Protein 5ZI1 (pdb70)

Sequence (1180 aa):
SMIFSSISIIRTFMGFAGHGTAGGIIGLFTEVLRLLWPNKQNNDLWESFMNEVEALINQEITEAVVSKALSELEGLRNALEGYTSALEAWQNNRSDKLKQLLVYEERFVSTENLFKFAMPSFRSVGFEGPLLTVYAQAANLHLFLLKNAELFGAEWGMQQYEIDLFYNEQKGYVEEYTDHCVKWYKEGLNKLKNASGVKGKVWENYNRFRREMTIMVLDLLPLFPIYDARTYPMETVTELTRQIFTDPIGLTGINETKYPDWYGAASSEFVLIENRAIPKPGLFQWLTKINVRARVVEPNDRFAIWTGHSVVTQYTKSTTENTFNYGTSSGSTLSHTFDLLSKDIYQTYSIAAANKSATWYQAVPLLRLYGINSSNVLSEDAFSFSNNIPSSKCKSTYSSDQLPIELLDEPIYGDLEEYGHRLSYVSEIFKETGSGTIPVLGWTHVSVRPDDNKLYPDKITQIPAVKAFETNTAGVEIIDSASTGGPILKIVNNNLPSNQVFRMRLSFSEPQKIKVRVRYAATGDGVMSFSGIAHDEYFTATMKEGEALKYSYLTMGNDYAGTAAELSMLYIIKANTSNCTIYIDKIEFIPVVSMIFSSISIIRTFMGFAGHGTAGGIIGLFTEVLRLLWPNKQNDLWESFMNEVEALINQEITEAVVSKALSELEGLRNALEGYTSALEAWQNNRSDKLKQLLVYEERFVSTENLFKFAMPSFRSVGFEGPLLTVYAQAANLHLFLLKNAELFGAEWGMQQYEIDLFYNEQKGYVEEYTDHCVKWYKEGLNKLKNASGVKGKVWENYNRFRREMTIMVLDLLPLFPIYDARTYPMETVTELTRQIFTDPIGLTGINETKYPDWYGAASSEFVLIENRAIPKPGLFQWLTKINVRARVVEPNDRFAIWTGHSVVTQYTKSTTENTFNYGTSSGSTLSHTFDLLSKDIYQTYSIAAANKSATWYQAVPLLRLYGINSSNVLSEDAFSFSNNIPSSKCKSTYSSDQLPIELLDEPIYGDLEEYGHRLSYVSEIFKETGSGTIPVLGWTHVSVRPDNKLYPDKITQIPAVKAFETNTAGVEIIDSASTGGPILKIVNNNLPSNQVFRMRLSFSEPQKIKVRVRYAATGDGVMSFSGIAHDEYFTATMKEGEALKYSYLTMGNDYAGTAAELSMLYIIKANTSNCTIYIDKIEFIPVV

Nearest PDB structures (foldseek):
  5zi1-assembly1_A  TM=1.002E+00  e=0.000E+00  Bacillus thuringiensis
  3eb7-assembly1_A  TM=8.896E-01  e=5.620E-49  Bacillus thuringiensis
  1ji6-assembly1_A  TM=8.837E-01  e=1.020E-46  Bacillus thuringiensis
  9buv-assembly1_A  TM=8.581E-01  e=7.048E-40  Bacillus thuringiensis
  8w7n-assembly1_A  TM=8.894E-01  e=9.100E-38  Bacillus thuringiensis

Structure (mmCIF, N/CA/C/O backbone):
data_5ZI1
#
_entry.id   5ZI1
#
_cell.length_a   126.261
_cell.length_b   235.959
_cell.length_c   69.025
_cell.angle_alpha   90.000
_cell.angle_beta   116.530
_cell.angle_gamma   90.000
#
_symmetry.space_group_name_H-M   'C 1 2 1'
#
loop_
_entity.id
_entity.type
_entity.pdbx_description
1 polymer 'insecticidal crystal protein Cry7Cal'
2 non-polymer 'ACETATE ION'
3 water water
#
loop_
_atom_site.group_PDB
_atom_site.id
_atom_site.type_symbol
_atom_site.label_atom_id
_atom_site.label_alt_id
_atom_site.label_comp_id
_atom_site.label_asym_id
_atom_site.label_entity_id
_atom_site.label_seq_id
_atom_site.pdbx_PDB_ins_code
_atom_site.Cartn_x
_atom_site.Cartn_y
_atom_site.Cartn_z
_atom_site.occupancy
_atom_site.B_iso_or_equiv
_atom_site.auth_seq_id
_atom_site.auth_comp_id
_atom_site.auth_asym_id
_atom_site.auth_atom_id
_atom_site.pdbx_PDB_model_num
ATOM 1 N N . SER A 1 12 ? 22.835 -45.763 39.519 1.00 51.55 53 SER A N 1
ATOM 2 C CA . SER A 1 12 ? 21.553 -45.366 38.953 1.00 58.30 53 SER A CA 1
ATOM 3 C C . SER A 1 12 ? 21.394 -43.839 38.998 1.00 62.88 53 SER A C 1
ATOM 4 O O . SER A 1 12 ? 21.821 -43.171 39.956 1.00 59.64 53 SER A O 1
ATOM 7 N N . MET A 1 13 ? 20.774 -43.292 37.952 1.00 58.12 54 MET A N 1
ATOM 8 C CA . MET A 1 13 ? 20.575 -41.850 37.891 1.00 59.06 54 MET A CA 1
ATOM 9 C C . MET A 1 13 ? 19.395 -41.412 38.752 1.00 58.27 54 MET A C 1
ATOM 10 O O . MET A 1 13 ? 19.445 -40.354 39.392 1.00 51.52 54 MET A O 1
ATOM 15 N N . ILE A 1 14 ? 18.326 -42.212 38.781 1.00 56.70 55 ILE A N 1
ATOM 16 C CA . ILE A 1 14 ? 17.190 -41.897 39.642 1.00 54.51 55 ILE A CA 1
ATOM 17 C C . ILE A 1 14 ? 17.618 -41.885 41.104 1.00 53.93 55 ILE A C 1
ATOM 18 O O . ILE A 1 14 ? 17.155 -41.052 41.899 1.00 54.06 55 ILE A O 1
ATOM 23 N N . PHE A 1 15 ? 18.527 -42.784 41.479 1.00 52.95 56 PHE A N 1
ATOM 24 C CA . PHE A 1 15 ? 18.939 -42.850 42.874 1.00 55.22 56 PHE A CA 1
ATOM 25 C C . PHE A 1 15 ? 19.896 -41.730 43.217 1.00 53.38 56 PHE A C 1
ATOM 26 O O . PHE A 1 15 ? 19.906 -41.260 44.361 1.00 54.47 56 PHE A O 1
ATOM 34 N N . SER A 1 16 ? 20.726 -41.321 42.257 1.00 51.10 57 SER A N 1
ATOM 35 C CA . SER A 1 16 ? 21.509 -40.107 42.436 1.00 47.80 57 SER A CA 1
ATOM 36 C C . SER A 1 16 ? 20.603 -38.912 42.667 1.00 47.13 57 SER A C 1
ATOM 37 O O . SER A 1 16 ? 20.890 -38.056 43.511 1.00 47.57 57 SER A O 1
ATOM 40 N N . SER A 1 17 ? 19.497 -38.844 41.933 1.00 46.66 58 SER A N 1
ATOM 41 C CA . SER A 1 17 ? 18.594 -37.712 42.084 1.00 52.20 58 SER A CA 1
ATOM 42 C C . SER A 1 17 ? 17.920 -37.739 43.439 1.00 48.89 58 SER A C 1
ATOM 43 O O . SER A 1 17 ? 17.787 -36.697 44.098 1.00 40.97 58 SER A O 1
ATOM 46 N N . ILE A 1 18 ? 17.485 -38.924 43.874 1.00 50.01 59 ILE A N 1
ATOM 47 C CA . ILE A 1 18 ? 16.906 -39.040 45.208 1.00 49.37 59 ILE A CA 1
ATOM 48 C C . ILE A 1 18 ? 17.907 -38.563 46.253 1.00 50.02 59 ILE A C 1
ATOM 49 O O . ILE A 1 18 ? 17.569 -37.794 47.160 1.00 46.13 59 ILE A O 1
ATOM 54 N N . SER A 1 19 ? 19.167 -38.993 46.117 1.00 50.65 60 SER A N 1
ATOM 55 C CA . SER A 1 19 ? 20.190 -38.627 47.090 1.00 48.34 60 SER A CA 1
ATOM 56 C C . SER A 1 19 ? 20.422 -37.121 47.113 1.00 49.13 60 SER A C 1
ATOM 57 O O . SER A 1 19 ? 20.527 -36.527 48.191 1.00 52.02 60 SER A O 1
ATOM 60 N N . ILE A 1 20 ? 20.498 -36.483 45.934 1.00 49.78 61 ILE A N 1
ATOM 61 C CA . ILE A 1 20 ? 20.701 -35.035 45.878 1.00 44.63 61 ILE A CA 1
ATOM 62 C C . ILE A 1 20 ? 19.618 -34.324 46.664 1.00 47.07 61 ILE A C 1
ATOM 63 O O . ILE A 1 20 ? 19.906 -33.505 47.543 1.00 47.99 61 ILE A O 1
ATOM 68 N N . ILE A 1 21 ? 18.354 -34.631 46.354 1.00 44.09 62 ILE A N 1
ATOM 69 C CA . ILE A 1 21 ? 17.232 -34.012 47.054 1.00 46.76 62 ILE A CA 1
ATOM 70 C C . ILE A 1 21 ? 17.393 -34.191 48.550 1.00 53.69 62 ILE A C 1
ATOM 71 O O . ILE A 1 21 ? 17.344 -33.227 49.330 1.00 53.08 62 ILE A O 1
ATOM 76 N N . ARG A 1 22 ? 17.608 -35.439 48.963 1.00 50.97 63 ARG A N 1
ATOM 77 C CA . ARG A 1 22 ? 17.722 -35.766 50.377 1.00 52.66 63 ARG A CA 1
ATOM 78 C C . ARG A 1 22 ? 18.842 -34.969 51.027 1.00 49.36 63 ARG A C 1
ATOM 79 O O . ARG A 1 22 ? 18.682 -34.424 52.124 1.00 50.04 63 ARG A O 1
ATOM 87 N N . THR A 1 23 ? 19.993 -34.904 50.364 1.00 46.18 64 THR A N 1
ATOM 88 C CA . THR A 1 23 ? 21.103 -34.119 50.889 1.00 52.10 64 THR A CA 1
ATOM 89 C C . THR A 1 23 ? 20.707 -32.669 51.143 1.00 52.87 64 THR A C 1
ATOM 90 O O . THR A 1 23 ? 20.992 -32.122 52.211 1.00 55.37 64 THR A O 1
ATOM 94 N N . PHE A 1 24 ? 20.051 -32.028 50.178 1.00 49.16 65 PHE A N 1
ATOM 95 C CA . PHE A 1 24 ? 19.688 -30.630 50.374 1.00 52.14 65 PHE A CA 1
ATOM 96 C C . PHE A 1 24 ? 18.576 -30.477 51.399 1.00 50.97 65 PHE A C 1
ATOM 97 O O . PHE A 1 24 ? 18.565 -29.506 52.160 1.00 52.59 65 PHE A O 1
ATOM 105 N N . MET A 1 25 ? 17.632 -31.420 51.441 1.00 51.33 66 MET A N 1
ATOM 106 C CA . MET A 1 25 ? 16.617 -31.378 52.491 1.00 52.62 66 MET A CA 1
ATOM 107 C C . MET A 1 25 ? 17.245 -31.569 53.869 1.00 54.11 66 MET A C 1
ATOM 108 O O . MET A 1 25 ? 16.822 -30.939 54.849 1.00 55.58 66 MET A O 1
ATOM 113 N N . GLY A 1 26 ? 18.248 -32.445 53.968 1.00 53.12 67 GLY A N 1
ATOM 114 C CA . GLY A 1 26 ? 18.857 -32.695 55.257 1.00 55.34 67 GLY A CA 1
ATOM 115 C C . GLY A 1 26 ? 19.600 -31.489 55.782 1.00 55.76 67 GLY A C 1
ATOM 116 O O . GLY A 1 26 ? 19.675 -31.278 56.992 1.00 63.09 67 GLY A O 1
ATOM 117 N N . PHE A 1 27 ? 20.151 -30.681 54.887 1.00 54.68 68 PHE A N 1
ATOM 118 C CA . PHE A 1 27 ? 20.907 -29.497 55.257 1.00 62.35 68 PHE A CA 1
ATOM 119 C C . PHE A 1 27 ? 20.072 -28.217 55.132 1.00 60.50 68 PHE A C 1
ATOM 120 O O . PHE A 1 27 ? 20.627 -27.115 55.147 1.00 62.60 68 PHE A O 1
ATOM 128 N N . ALA A 1 28 ? 18.751 -28.330 55.019 1.00 57.01 69 ALA A N 1
ATOM 129 C CA . ALA A 1 28 ? 17.936 -27.150 54.771 1.00 57.05 69 ALA A CA 1
ATOM 130 C C . ALA A 1 28 ? 18.009 -26.219 55.973 1.00 63.21 69 ALA A C 1
ATOM 131 O O . ALA A 1 28 ? 17.740 -26.636 57.108 1.00 63.18 69 ALA A O 1
ATOM 133 N N . GLY A 1 29 ? 18.400 -24.962 55.724 1.00 60.12 70 GLY A N 1
ATOM 134 C CA . GLY A 1 29 ? 18.439 -23.938 56.740 1.00 57.08 70 GLY A CA 1
ATOM 135 C C . GLY A 1 29 ? 19.771 -23.787 57.453 1.00 64.19 70 GLY A C 1
ATOM 136 O O . GLY A 1 29 ? 20.018 -22.728 58.046 1.00 59.39 70 GLY A O 1
ATOM 137 N N . HIS A 1 30 ? 20.632 -24.813 57.417 1.00 61.48 71 HIS A N 1
ATOM 138 C CA . HIS A 1 30 ? 21.937 -24.730 58.065 1.00 64.68 71 HIS A CA 1
ATOM 139 C C . HIS A 1 30 ? 22.764 -23.582 57.485 1.00 65.35 71 HIS A C 1
ATOM 140 O O . HIS A 1 30 ? 22.605 -23.189 56.322 1.00 63.10 71 HIS A O 1
ATOM 147 N N . GLY A 1 31 ? 23.695 -23.077 58.296 1.00 68.56 72 GLY A N 1
ATOM 148 C CA . GLY A 1 31 ? 24.453 -21.891 57.932 1.00 65.48 72 GLY A CA 1
ATOM 149 C C . GLY A 1 31 ? 25.830 -21.765 58.559 1.00 66.43 72 GLY A C 1
ATOM 150 O O . GLY A 1 31 ? 26.362 -20.657 58.662 1.00 66.37 72 GLY A O 1
ATOM 151 N N . THR A 1 32 ? 26.419 -22.883 58.987 1.00 71.94 73 THR A N 1
ATOM 152 C CA . THR A 1 32 ? 27.793 -22.883 59.473 1.00 70.21 73 THR A CA 1
ATOM 153 C C . THR A 1 32 ? 28.751 -23.084 58.300 1.00 69.08 73 THR A C 1
ATOM 154 O O . THR A 1 32 ? 28.418 -23.731 57.304 1.00 67.51 73 THR A O 1
ATOM 158 N N . ALA A 1 33 ? 29.953 -22.520 58.420 1.00 63.71 74 ALA A N 1
ATOM 159 C CA . ALA A 1 33 ? 30.906 -22.659 57.326 1.00 65.96 74 ALA A CA 1
ATOM 160 C C . ALA A 1 33 ? 31.414 -24.090 57.226 1.00 67.90 74 ALA A C 1
ATOM 161 O O . ALA A 1 33 ? 31.592 -24.610 56.120 1.00 65.40 74 ALA A O 1
ATOM 163 N N . GLY A 1 34 ? 31.629 -24.747 58.370 1.00 71.22 75 GLY A N 1
ATOM 164 C CA . GLY A 1 34 ? 32.126 -26.115 58.349 1.00 65.28 75 GLY A CA 1
ATOM 165 C C . GLY A 1 34 ? 31.140 -27.081 57.721 1.00 69.78 75 GLY A C 1
ATOM 166 O O . GLY A 1 34 ? 31.504 -27.907 56.879 1.00 72.01 75 GLY A O 1
ATOM 167 N N . GLY A 1 35 ? 29.872 -26.989 58.120 1.00 72.43 76 GLY A N 1
ATOM 168 C CA . GLY A 1 35 ? 28.859 -27.816 57.489 1.00 63.74 76 GLY A CA 1
ATOM 169 C C . GLY A 1 35 ? 28.653 -27.466 56.028 1.00 63.47 76 GLY A C 1
ATOM 170 O O . GLY A 1 35 ? 28.495 -28.355 55.187 1.00 62.32 76 GLY A O 1
ATOM 171 N N . ILE A 1 36 ? 28.638 -26.165 55.706 1.00 65.00 77 ILE A N 1
ATOM 172 C CA . ILE A 1 36 ? 28.527 -25.736 54.310 1.00 62.41 77 ILE A CA 1
ATOM 173 C C . ILE A 1 36 ? 29.627 -26.375 53.470 1.00 61.10 77 ILE A C 1
ATOM 174 O O . ILE A 1 36 ? 29.392 -26.800 52.333 1.00 56.19 77 ILE A O 1
ATOM 179 N N . ILE A 1 37 ? 30.840 -26.468 54.025 1.00 61.29 78 ILE A N 1
ATOM 180 C CA . ILE A 1 37 ? 31.942 -27.091 53.301 1.00 63.59 78 ILE A CA 1
ATOM 181 C C . ILE A 1 37 ? 31.664 -28.570 53.079 1.00 61.44 78 ILE A C 1
ATOM 182 O O . ILE A 1 37 ? 31.913 -29.108 51.994 1.00 61.14 78 ILE A O 1
ATOM 187 N N . GLY A 1 38 ? 31.120 -29.245 54.090 1.00 62.34 79 GLY A N 1
ATOM 188 C CA . GLY A 1 38 ? 30.777 -30.646 53.930 1.00 57.96 79 GLY A CA 1
ATOM 189 C C . GLY A 1 38 ? 29.668 -30.862 52.922 1.00 62.30 79 GLY A C 1
ATOM 190 O O . GLY A 1 38 ? 29.692 -31.833 52.157 1.00 60.86 79 GLY A O 1
ATOM 191 N N . LEU A 1 39 ? 28.680 -29.963 52.903 1.00 62.88 80 LEU A N 1
ATOM 192 C CA . LEU A 1 39 ? 27.622 -30.062 51.903 1.00 60.09 80 LEU A CA 1
ATOM 193 C C . LEU A 1 39 ? 28.183 -29.896 50.493 1.00 60.89 80 LEU A C 1
ATOM 194 O O . LEU A 1 39 ? 27.847 -30.664 49.585 1.00 59.90 80 LEU A O 1
ATOM 199 N N . PHE A 1 40 ? 29.050 -28.903 50.293 1.00 58.23 81 PHE A N 1
ATOM 200 C CA . PHE A 1 40 ? 29.633 -28.690 48.974 1.00 56.14 81 PHE A CA 1
ATOM 201 C C . PHE A 1 40 ? 30.403 -29.924 48.509 1.00 60.13 81 PHE A C 1
ATOM 202 O O . PHE A 1 40 ? 30.147 -30.456 47.425 1.00 58.44 81 PHE A O 1
ATOM 210 N N . THR A 1 41 ? 31.354 -30.399 49.324 1.00 60.99 82 THR A N 1
ATOM 211 C CA . THR A 1 41 ? 32.140 -31.574 48.946 1.00 63.47 82 THR A CA 1
ATOM 212 C C . THR A 1 41 ? 31.250 -32.784 48.695 1.00 60.67 82 THR A C 1
ATOM 213 O O . THR A 1 41 ? 31.443 -33.516 47.719 1.00 62.63 82 THR A O 1
ATOM 217 N N . GLU A 1 42 ? 30.261 -32.998 49.562 1.00 60.65 83 GLU A N 1
ATOM 218 C CA . GLU A 1 42 ? 29.261 -34.038 49.332 1.00 62.91 83 GLU A CA 1
ATOM 219 C C . GLU A 1 42 ? 28.576 -33.854 47.982 1.00 60.69 83 GLU A C 1
ATOM 220 O O . GLU A 1 42 ? 28.443 -34.805 47.199 1.00 58.29 83 GLU A O 1
ATOM 226 N N . VAL A 1 43 ? 28.138 -32.622 47.696 1.00 56.54 84 VAL A N 1
ATOM 227 C CA . VAL A 1 43 ? 27.319 -32.345 46.521 1.00 53.50 84 VAL A CA 1
ATOM 228 C C . VAL A 1 43 ? 28.145 -32.451 45.248 1.00 52.87 84 VAL A C 1
ATOM 229 O O . VAL A 1 43 ? 27.653 -32.915 44.210 1.00 52.41 84 VAL A O 1
ATOM 233 N N . LEU A 1 44 ? 29.408 -32.040 45.292 1.00 48.76 85 LEU A N 1
ATOM 234 C CA . LEU A 1 44 ? 30.194 -32.187 44.082 1.00 52.01 85 LEU A CA 1
ATOM 235 C C . LEU A 1 44 ? 30.464 -33.649 43.767 1.00 53.98 85 LEU A C 1
ATOM 236 O O . LEU A 1 44 ? 30.473 -34.027 42.591 1.00 58.27 85 LEU A O 1
ATOM 241 N N . ARG A 1 45 ? 30.646 -34.497 44.781 1.00 56.54 86 ARG A N 1
ATOM 242 C CA . ARG A 1 45 ? 30.837 -35.915 44.489 1.00 56.49 86 ARG A CA 1
ATOM 243 C C . ARG A 1 45 ? 29.579 -36.526 43.895 1.00 54.25 86 ARG A C 1
ATOM 244 O O . ARG A 1 45 ? 29.660 -37.348 42.978 1.00 55.25 86 ARG A O 1
ATOM 252 N N . LEU A 1 46 ? 28.403 -36.111 44.372 1.00 55.35 87 LEU A N 1
ATOM 253 C CA . LEU A 1 46 ? 27.168 -36.654 43.815 1.00 49.20 87 LEU A CA 1
ATOM 254 C C . LEU A 1 46 ? 26.965 -36.206 42.382 1.00 55.10 87 LEU A C 1
ATOM 255 O O . LEU A 1 46 ? 26.679 -37.029 41.505 1.00 56.62 87 LEU A O 1
ATOM 260 N N . LEU A 1 47 ? 27.110 -34.898 42.125 1.00 53.94 88 LEU A N 1
ATOM 261 C CA . LEU A 1 47 ? 26.770 -34.341 40.821 1.00 55.07 88 LEU A CA 1
ATOM 262 C C . LEU A 1 47 ? 27.864 -34.582 39.788 1.00 50.85 88 LEU A C 1
ATOM 263 O O . LEU A 1 47 ? 27.572 -34.672 38.594 1.00 48.35 88 LEU A O 1
ATOM 268 N N . TRP A 1 48 ? 29.118 -34.648 40.213 1.00 49.88 89 TRP A N 1
ATOM 269 C CA . TRP A 1 48 ? 30.239 -34.928 39.323 1.00 52.97 89 TRP A CA 1
ATOM 270 C C . TRP A 1 48 ? 31.049 -36.083 39.893 1.00 56.70 89 TRP A C 1
ATOM 271 O O . TRP A 1 48 ? 32.163 -35.877 40.396 1.00 54.10 89 TRP A O 1
ATOM 282 N N . PRO A 1 49 ? 30.520 -37.312 39.832 1.00 51.75 90 PRO A N 1
ATOM 283 C CA . PRO A 1 49 ? 31.276 -38.469 40.339 1.00 55.65 90 PRO A CA 1
ATOM 284 C C . PRO A 1 49 ? 32.622 -38.574 39.641 1.00 57.91 90 PRO A C 1
ATOM 285 O O . PRO A 1 49 ? 32.714 -38.485 38.416 1.00 61.90 90 PRO A O 1
ATOM 289 N N . ASN A 1 50 ? 33.675 -38.736 40.438 1.00 56.76 91 ASN A N 1
ATOM 290 C CA . ASN A 1 50 ? 35.042 -38.788 39.922 1.00 60.96 91 ASN A CA 1
ATOM 291 C C . ASN A 1 50 ? 35.343 -37.613 39.000 1.00 62.89 91 ASN A C 1
ATOM 292 O O . ASN A 1 50 ? 36.107 -37.741 38.043 1.00 65.85 91 ASN A O 1
ATOM 297 N N . LYS A 1 51 ? 34.734 -36.459 39.291 1.00 63.13 92 LYS A N 1
ATOM 298 C CA . LYS A 1 51 ? 35.018 -35.212 38.587 1.00 59.27 92 LYS A CA 1
ATOM 299 C C . LYS A 1 51 ? 34.714 -35.315 37.096 1.00 60.42 92 LYS A C 1
ATOM 300 O O . LYS A 1 51 ? 35.358 -34.656 36.278 1.00 62.19 92 LYS A O 1
ATOM 306 N N . GLN A 1 52 ? 33.725 -36.136 36.741 1.00 59.68 93 GLN A N 1
ATOM 307 C CA . GLN A 1 52 ? 33.282 -36.318 35.367 1.00 63.51 93 GLN A CA 1
ATOM 308 C C . GLN A 1 52 ? 31.846 -35.833 35.216 1.00 61.54 93 GLN A C 1
ATOM 309 O O . GLN A 1 52 ? 31.124 -35.659 36.203 1.00 57.54 93 GLN A O 1
ATOM 315 N N . ASN A 1 53 ? 31.436 -35.648 33.956 1.00 59.00 94 ASN A N 1
ATOM 316 C CA A ASN A 1 53 ? 30.083 -35.185 33.670 0.59 56.17 94 ASN A CA 1
ATOM 317 C CA B ASN A 1 53 ? 30.113 -35.208 33.546 0.41 56.22 94 ASN A CA 1
ATOM 318 C C . ASN A 1 53 ? 29.106 -36.346 33.410 1.00 56.46 94 ASN A C 1
ATOM 319 O O . ASN A 1 53 ? 28.034 -36.128 32.840 1.00 53.24 94 ASN A O 1
ATOM 328 N N . ASP A 1 54 ? 29.430 -37.561 33.880 1.00 58.72 95 ASP A N 1
ATOM 329 C CA . ASP A 1 54 ? 28.589 -38.732 33.601 1.00 58.50 95 ASP A CA 1
ATOM 330 C C . ASP A 1 54 ? 27.130 -38.521 34.004 1.00 55.63 95 ASP A C 1
ATOM 331 O O . ASP A 1 54 ? 26.215 -38.890 33.255 1.00 53.00 95 ASP A O 1
ATOM 336 N N . LEU A 1 55 ? 26.892 -37.929 35.183 1.00 54.61 96 LEU A N 1
ATOM 337 C CA . LEU A 1 55 ? 25.519 -37.774 35.666 1.00 50.29 96 LEU A CA 1
ATOM 338 C C . LEU A 1 55 ? 24.750 -36.761 34.830 1.00 49.40 96 LEU A C 1
ATOM 339 O O . LEU A 1 55 ? 23.568 -36.966 34.527 1.00 49.55 96 LEU A O 1
ATOM 344 N N . TRP A 1 56 ? 25.402 -35.670 34.427 1.00 48.71 97 TRP A N 1
ATOM 345 C CA . TRP A 1 56 ? 24.689 -34.673 33.632 1.00 53.37 97 TRP A CA 1
ATOM 346 C C . TRP A 1 56 ? 24.379 -35.195 32.236 1.00 54.38 97 TRP A C 1
ATOM 347 O O . TRP A 1 56 ? 23.359 -34.816 31.647 1.00 55.63 97 TRP A O 1
ATOM 358 N N . GLU A 1 57 ? 25.237 -36.059 31.689 1.00 55.17 98 GLU A N 1
ATOM 359 C CA . GLU A 1 57 ? 24.882 -36.741 30.447 1.00 54.29 98 GLU A CA 1
ATOM 360 C C . GLU A 1 57 ? 23.644 -37.608 30.641 1.00 53.54 98 GLU A C 1
ATOM 361 O O . GLU A 1 57 ? 22.732 -37.598 29.804 1.00 55.49 98 GLU A O 1
ATOM 367 N N . SER A 1 58 ? 23.587 -38.359 31.744 1.00 52.19 99 SER A N 1
ATOM 368 C CA . SER A 1 58 ? 22.414 -39.182 32.017 1.00 53.20 99 SER A CA 1
ATOM 369 C C . SER A 1 58 ? 21.159 -38.336 32.185 1.00 55.23 99 SER A C 1
ATOM 370 O O . SER A 1 58 ? 20.077 -38.742 31.743 1.00 55.63 99 SER A O 1
ATOM 373 N N . PHE A 1 59 ? 21.272 -37.180 32.862 1.00 52.51 100 PHE A N 1
ATOM 374 C CA . PHE A 1 59 ? 20.149 -36.250 32.947 1.00 46.05 100 PHE A CA 1
ATOM 375 C C . PHE A 1 59 ? 19.601 -35.947 31.563 1.00 49.53 100 PHE A C 1
ATOM 376 O O . PHE A 1 59 ? 18.396 -36.054 31.317 1.00 54.09 100 PHE A O 1
ATOM 384 N N . MET A 1 60 ? 20.476 -35.541 30.646 1.00 48.58 101 MET A N 1
ATOM 385 C CA . MET A 1 60 ? 20.027 -35.221 29.297 1.00 52.59 101 MET A CA 1
ATOM 386 C C . MET A 1 60 ? 19.469 -36.449 28.579 1.00 51.20 101 MET A C 1
ATOM 387 O O . MET A 1 60 ? 18.407 -36.370 27.951 1.00 51.92 101 MET A O 1
ATOM 392 N N . ASN A 1 61 ? 20.154 -37.593 28.668 1.00 53.20 102 ASN A N 1
ATOM 393 C CA . ASN A 1 61 ? 19.708 -38.788 27.936 1.00 53.95 102 ASN A CA 1
ATOM 394 C C . ASN A 1 61 ? 18.345 -39.260 28.416 1.00 50.55 102 ASN A C 1
ATOM 395 O O . ASN A 1 61 ? 17.446 -39.504 27.608 1.00 53.55 102 ASN A O 1
ATOM 400 N N . GLU A 1 62 ? 18.160 -39.362 29.731 1.00 53.28 103 GLU A N 1
ATOM 401 C CA . GLU A 1 62 ? 16.866 -39.776 30.271 1.00 52.16 103 GLU A CA 1
ATOM 402 C C . GLU A 1 62 ? 15.740 -38.836 29.832 1.00 55.23 103 GLU A C 1
ATOM 403 O O . GLU A 1 62 ? 14.672 -39.291 29.399 1.00 54.40 103 GLU A O 1
ATOM 409 N N . VAL A 1 63 ? 15.954 -37.517 29.924 1.00 48.25 104 VAL A N 1
ATOM 410 C CA . VAL A 1 63 ? 14.861 -36.604 29.596 1.00 51.61 104 VAL A CA 1
ATOM 411 C C . VAL A 1 63 ? 14.569 -36.620 28.099 1.00 47.59 104 VAL A C 1
ATOM 412 O O . VAL A 1 63 ? 13.402 -36.630 27.687 1.00 51.61 104 VAL A O 1
ATOM 416 N N . GLU A 1 64 ? 15.604 -36.616 27.260 1.00 51.40 105 GLU A N 1
ATOM 417 C CA . GLU A 1 64 ? 15.386 -36.856 25.829 1.00 57.02 105 GLU A CA 1
ATOM 418 C C . GLU A 1 64 ? 14.474 -38.061 25.593 1.00 54.56 105 GLU A C 1
ATOM 419 O O . GLU A 1 64 ? 13.516 -37.988 24.814 1.00 57.41 105 GLU A O 1
ATOM 425 N N . ALA A 1 65 ? 14.753 -39.180 26.271 1.00 49.94 106 ALA A N 1
ATOM 426 C CA . ALA A 1 65 ? 13.950 -40.387 26.077 1.00 53.63 106 ALA A CA 1
ATOM 427 C C . ALA A 1 65 ? 12.518 -40.185 26.550 1.00 55.69 106 ALA A C 1
ATOM 428 O O . ALA A 1 65 ? 11.575 -40.641 25.897 1.00 58.87 106 ALA A O 1
ATOM 430 N N . LEU A 1 66 ? 12.341 -39.514 27.690 1.00 55.18 107 LEU A N 1
ATOM 431 C CA . LEU A 1 66 ? 11.010 -39.351 28.267 1.00 51.29 107 LEU A CA 1
ATOM 432 C C . LEU A 1 66 ? 10.101 -38.530 27.366 1.00 51.06 107 LEU A C 1
ATOM 433 O O . LEU A 1 66 ? 8.919 -38.858 27.206 1.00 47.43 107 LEU A O 1
ATOM 438 N N . ILE A 1 67 ? 10.619 -37.440 26.792 1.00 57.16 108 ILE A N 1
ATOM 439 C CA . ILE A 1 67 ? 9.796 -36.523 26.004 1.00 55.70 108 ILE A CA 1
ATOM 440 C C . ILE A 1 67 ? 10.038 -36.658 24.513 1.00 57.99 108 ILE A C 1
ATOM 441 O O . ILE A 1 67 ? 9.497 -35.862 23.737 1.00 64.70 108 ILE A O 1
ATOM 446 N N . ASN A 1 68 ? 10.877 -37.601 24.094 1.00 55.74 109 ASN A N 1
ATOM 447 C CA . ASN A 1 68 ? 11.029 -37.917 22.683 1.00 59.40 109 ASN A CA 1
ATOM 448 C C . ASN A 1 68 ? 11.477 -36.684 21.891 1.00 59.34 109 ASN A C 1
ATOM 449 O O . ASN A 1 68 ? 10.819 -36.236 20.954 1.00 62.08 109 ASN A O 1
ATOM 454 N N . GLN A 1 69 ? 12.605 -36.118 22.313 1.00 58.48 110 GLN A N 1
ATOM 455 C CA . GLN A 1 69 ? 13.254 -35.047 21.567 1.00 59.72 110 GLN A CA 1
ATOM 456 C C . GLN A 1 69 ? 14.736 -35.087 21.884 1.00 59.37 110 GLN A C 1
ATOM 457 O O . GLN A 1 69 ? 15.127 -34.990 23.052 1.00 60.88 110 GLN A O 1
ATOM 463 N N . GLU A 1 70 ? 15.557 -35.229 20.857 1.00 59.87 111 GLU A N 1
ATOM 464 C CA . GLU A 1 70 ? 16.992 -35.271 21.079 1.00 64.33 111 GLU A CA 1
ATOM 465 C C . GLU A 1 70 ? 17.536 -33.846 21.152 1.00 59.07 111 GLU A C 1
ATOM 466 O O . GLU A 1 70 ? 16.874 -32.887 20.770 1.00 57.57 111 GLU A O 1
ATOM 472 N N . ILE A 1 71 ? 18.746 -33.722 21.681 1.00 59.52 112 ILE A N 1
ATOM 473 C CA . ILE A 1 71 ? 19.484 -32.471 21.715 1.00 56.86 112 ILE A CA 1
ATOM 474 C C . ILE A 1 71 ? 20.594 -32.547 20.673 1.00 57.67 112 ILE A C 1
ATOM 475 O O . ILE A 1 71 ? 21.249 -33.586 20.526 1.00 62.78 112 ILE A O 1
ATOM 480 N N . THR A 1 72 ? 20.794 -31.452 19.939 1.00 61.18 113 THR A N 1
ATOM 481 C CA . THR A 1 72 ? 21.867 -31.394 18.954 1.00 62.28 113 THR A CA 1
ATOM 482 C C . THR A 1 72 ? 23.223 -31.360 19.648 1.00 64.35 113 THR A C 1
ATOM 483 O O . THR A 1 72 ? 23.382 -30.744 20.709 1.00 61.79 113 THR A O 1
ATOM 487 N N . GLU A 1 73 ? 24.209 -32.036 19.047 1.00 65.21 114 GLU A N 1
ATOM 488 C CA . GLU A 1 73 ? 25.521 -32.125 19.679 1.00 68.20 114 GLU A CA 1
ATOM 489 C C . GLU A 1 73 ? 26.120 -30.746 19.952 1.00 62.37 114 GLU A C 1
ATOM 490 O O . GLU A 1 73 ? 26.901 -30.596 20.895 1.00 63.07 114 GLU A O 1
ATOM 496 N N . ALA A 1 74 ? 25.750 -29.723 19.180 1.00 56.39 115 ALA A N 1
ATOM 497 C CA . ALA A 1 74 ? 26.302 -28.398 19.442 1.00 61.28 115 ALA A CA 1
ATOM 498 C C . ALA A 1 74 ? 25.842 -27.874 20.796 1.00 62.58 115 ALA A C 1
ATOM 499 O O . ALA A 1 74 ? 26.601 -27.200 21.503 1.00 62.91 115 ALA A O 1
ATOM 501 N N . VAL A 1 75 ? 24.603 -28.186 21.175 1.00 59.42 116 VAL A N 1
ATOM 502 C CA . VAL A 1 75 ? 24.042 -27.686 22.422 1.00 58.98 116 VAL A CA 1
ATOM 503 C C . VAL A 1 75 ? 24.453 -28.570 23.592 1.00 57.88 116 VAL A C 1
ATOM 504 O O . VAL A 1 75 ? 24.788 -28.063 24.671 1.00 57.00 116 VAL A O 1
ATOM 508 N N . VAL A 1 76 ? 24.441 -29.897 23.402 1.00 56.59 117 VAL A N 1
ATOM 509 C CA . VAL A 1 76 ? 24.962 -30.800 24.430 1.00 55.28 117 VAL A CA 1
ATOM 510 C C . VAL A 1 76 ? 26.383 -30.406 24.801 1.00 56.65 117 VAL A C 1
ATOM 511 O O . VAL A 1 76 ? 26.707 -30.179 25.975 1.00 56.25 117 VAL A O 1
ATOM 515 N N . SER A 1 77 ? 27.247 -30.308 23.790 1.00 56.21 118 SER A N 1
ATOM 516 C CA . SER A 1 77 ? 28.661 -30.052 24.020 1.00 57.53 118 SER A CA 1
ATOM 517 C C . SER A 1 77 ? 28.881 -28.723 24.730 1.00 56.42 118 SER A C 1
ATOM 518 O O . SER A 1 77 ? 29.806 -28.598 25.543 1.00 56.61 118 SER A O 1
ATOM 521 N N . LYS A 1 78 ? 28.044 -27.726 24.448 1.00 55.40 119 LYS A N 1
ATOM 522 C CA . LYS A 1 78 ? 28.203 -26.453 25.125 1.00 51.55 119 LYS A CA 1
ATOM 523 C C . LYS A 1 78 ? 27.711 -26.537 26.561 1.00 55.98 119 LYS A C 1
ATOM 524 O O . LYS A 1 78 ? 28.362 -26.019 27.470 1.00 54.97 119 LYS A O 1
ATOM 530 N N . ALA A 1 79 ? 26.581 -27.208 26.791 1.00 56.39 120 ALA A N 1
ATOM 531 C CA . ALA A 1 79 ? 26.094 -27.368 28.156 1.00 52.69 120 ALA A CA 1
ATOM 532 C C . ALA A 1 79 ? 27.124 -28.085 29.015 1.00 52.51 120 ALA A C 1
ATOM 533 O O . ALA A 1 79 ? 27.495 -27.599 30.090 1.00 56.95 120 ALA A O 1
ATOM 535 N N . LEU A 1 80 ? 27.642 -29.214 28.525 1.00 55.13 121 LEU A N 1
ATOM 536 C CA . LEU A 1 80 ? 28.624 -29.983 29.287 1.00 53.62 121 LEU A CA 1
ATOM 537 C C . LEU A 1 80 ? 29.873 -29.166 29.566 1.00 51.29 121 LEU A C 1
ATOM 538 O O . LEU A 1 80 ? 30.468 -29.273 30.643 1.00 56.58 121 LEU A O 1
ATOM 543 N N . SER A 1 81 ? 30.292 -28.355 28.600 1.00 51.44 122 SER A N 1
ATOM 544 C CA . SER A 1 81 ? 31.492 -27.544 28.758 1.00 50.97 122 SER A CA 1
ATOM 545 C C . SER A 1 81 ? 31.310 -26.483 29.845 1.00 54.15 122 SER A C 1
ATOM 546 O O . SER A 1 81 ? 32.232 -26.229 30.631 1.00 54.01 122 SER A O 1
ATOM 549 N N . GLU A 1 82 ? 30.129 -25.857 29.911 1.00 50.31 123 GLU A N 1
ATOM 550 C CA . GLU A 1 82 ? 29.835 -24.951 31.022 1.00 51.58 123 GLU A CA 1
ATOM 551 C C . GLU A 1 82 ? 29.705 -25.705 32.332 1.00 53.65 123 GLU A C 1
ATOM 552 O O . GLU A 1 82 ? 30.086 -25.178 33.384 1.00 48.55 123 GLU A O 1
ATOM 558 N N . LEU A 1 83 ? 29.172 -26.935 32.293 1.00 47.77 124 LEU A N 1
ATOM 559 C CA . LEU A 1 83 ? 29.064 -27.705 33.527 1.00 50.07 124 LEU A CA 1
ATOM 560 C C . LEU A 1 83 ? 30.441 -28.035 34.079 1.00 49.52 124 LEU A C 1
ATOM 561 O O . LEU A 1 83 ? 30.654 -28.002 35.298 1.00 54.57 124 LEU A O 1
ATOM 566 N N . GLU A 1 84 ? 31.408 -28.298 33.206 1.00 52.16 125 GLU A N 1
ATOM 567 C CA . GLU A 1 84 ? 32.743 -28.586 33.717 1.00 55.34 125 GLU A CA 1
ATOM 568 C C . GLU A 1 84 ? 33.388 -27.325 34.280 1.00 47.73 125 GLU A C 1
ATOM 569 O O . GLU A 1 84 ? 34.049 -27.375 35.322 1.00 52.35 125 GLU A O 1
ATOM 571 N N . GLY A 1 85 ? 33.179 -26.177 33.635 1.00 49.25 126 GLY A N 1
ATOM 572 C CA . GLY A 1 85 ? 33.649 -24.934 34.222 1.00 43.77 126 GLY A CA 1
ATOM 573 C C . GLY A 1 85 ? 33.010 -24.668 35.572 1.00 46.45 126 GLY A C 1
ATOM 574 O O . GLY A 1 85 ? 33.682 -24.268 36.527 1.00 43.41 126 GLY A O 1
ATOM 575 N N . LEU A 1 86 ? 31.705 -24.915 35.676 1.00 43.64 127 LEU A N 1
ATOM 576 C CA . LEU A 1 86 ? 31.040 -24.760 36.956 1.00 44.74 127 LEU A CA 1
ATOM 577 C C . LEU A 1 86 ? 31.616 -25.706 37.995 1.00 49.34 127 LEU A C 1
ATOM 578 O O . LEU A 1 86 ? 31.804 -25.314 39.151 1.00 49.44 127 LEU A O 1
ATOM 583 N N . ARG A 1 87 ? 31.927 -26.950 37.606 1.00 53.58 128 ARG A N 1
ATOM 584 C CA . ARG A 1 87 ? 32.535 -27.861 38.575 1.00 54.62 128 ARG A CA 1
ATOM 585 C C . ARG A 1 87 ? 33.856 -27.305 39.089 1.00 53.02 128 ARG A C 1
ATOM 586 O O . ARG A 1 87 ? 34.087 -27.238 40.303 1.00 49.14 128 ARG A O 1
ATOM 594 N N . ASN A 1 88 ? 34.738 -26.889 38.177 1.00 50.07 129 ASN A N 1
ATOM 595 C CA . ASN A 1 88 ? 36.026 -26.368 38.621 1.00 54.71 129 ASN A CA 1
ATOM 596 C C . ASN A 1 88 ? 35.876 -25.071 39.415 1.00 55.62 129 ASN A C 1
ATOM 597 O O . ASN A 1 88 ? 36.711 -24.784 40.281 1.00 53.25 129 ASN A O 1
ATOM 602 N N . ALA A 1 89 ? 34.824 -24.284 39.161 1.00 47.53 130 ALA A N 1
ATOM 603 C CA . ALA A 1 89 ? 34.722 -23.038 39.910 1.00 57.24 130 ALA A CA 1
ATOM 604 C C . ALA A 1 89 ? 34.201 -23.310 41.311 1.00 51.06 130 ALA A C 1
ATOM 605 O O . ALA A 1 89 ? 34.705 -22.742 42.287 1.00 53.36 130 ALA A O 1
ATOM 607 N N . LEU A 1 90 ? 33.216 -24.194 41.434 1.00 49.39 131 LEU A N 1
ATOM 608 C CA . LEU A 1 90 ? 32.793 -24.613 42.766 1.00 53.22 131 LEU A CA 1
ATOM 609 C C . LEU A 1 90 ? 33.941 -25.253 43.538 1.00 53.03 131 LEU A C 1
ATOM 610 O O . LEU A 1 90 ? 34.146 -24.948 44.719 1.00 58.32 131 LEU A O 1
ATOM 615 N N . GLU A 1 91 ? 34.704 -26.142 42.895 1.00 56.19 132 GLU A N 1
ATOM 616 C CA . GLU A 1 91 ? 35.866 -26.721 43.565 1.00 59.17 132 GLU A CA 1
ATOM 617 C C . GLU A 1 91 ? 36.765 -25.623 44.106 1.00 52.93 132 GLU A C 1
ATOM 618 O O . GLU A 1 91 ? 37.126 -25.624 45.288 1.00 57.24 132 GLU A O 1
ATOM 624 N N . GLY A 1 92 ? 37.113 -24.660 43.251 1.00 54.53 133 GLY A N 1
ATOM 625 C CA . GLY A 1 92 ? 37.946 -23.549 43.681 1.00 51.48 133 GLY A CA 1
ATOM 626 C C . GLY A 1 92 ? 37.301 -22.697 44.755 1.00 54.94 133 GLY A C 1
ATOM 627 O O . GLY A 1 92 ? 37.997 -22.142 45.611 1.00 60.05 133 GLY A O 1
ATOM 628 N N . TYR A 1 93 ? 35.971 -22.577 44.734 1.00 49.88 134 TYR A N 1
ATOM 629 C CA . TYR A 1 93 ? 35.313 -21.791 45.771 1.00 55.05 134 TYR A CA 1
ATOM 630 C C . TYR A 1 93 ? 35.344 -22.519 47.117 1.00 56.45 134 TYR A C 1
ATOM 631 O O . TYR A 1 93 ? 35.722 -21.928 48.141 1.00 54.07 134 TYR A O 1
ATOM 640 N N . THR A 1 94 ? 34.945 -23.801 47.143 1.00 53.22 135 THR A N 1
ATOM 641 C CA . THR A 1 94 ? 34.969 -24.553 48.401 1.00 49.90 135 THR A CA 1
ATOM 642 C C . THR A 1 94 ? 36.376 -24.588 48.981 1.00 50.84 135 THR A C 1
ATOM 643 O O . THR A 1 94 ? 36.573 -24.401 50.190 1.00 51.82 135 THR A O 1
ATOM 647 N N . SER A 1 95 ? 37.372 -24.788 48.122 1.00 49.57 136 SER A N 1
ATOM 648 C CA . SER A 1 95 ? 38.757 -24.759 48.572 1.00 51.85 136 SER A CA 1
ATOM 649 C C . SER A 1 95 ? 39.118 -23.413 49.201 1.00 57.22 136 SER A C 1
ATOM 650 O O . SER A 1 95 ? 39.803 -23.372 50.229 1.00 58.84 136 SER A O 1
ATOM 653 N N . ALA A 1 96 ? 38.661 -22.296 48.612 1.00 54.32 137 ALA A N 1
ATOM 654 C CA . ALA A 1 96 ? 38.940 -20.998 49.224 1.00 53.22 137 ALA A CA 1
ATOM 655 C C . ALA A 1 96 ? 38.080 -20.767 50.449 1.00 53.96 137 ALA A C 1
ATOM 656 O O . ALA A 1 96 ? 38.531 -20.124 51.407 1.00 57.28 137 ALA A O 1
ATOM 658 N N . LEU A 1 97 ? 36.842 -21.269 50.436 1.00 51.77 138 LEU A N 1
ATOM 659 C CA . LEU A 1 97 ? 36.018 -21.194 51.638 1.00 55.62 138 LEU A CA 1
ATOM 660 C C . LEU A 1 97 ? 36.667 -21.948 52.794 1.00 53.10 138 LEU A C 1
ATOM 661 O O . LEU A 1 97 ? 36.586 -21.523 53.950 1.00 54.53 138 LEU A O 1
ATOM 666 N N . GLU A 1 98 ? 37.340 -23.059 52.494 1.00 59.18 139 GLU A N 1
ATOM 667 C CA . GLU A 1 98 ? 37.976 -23.839 53.547 1.00 63.00 139 GLU A CA 1
ATOM 668 C C . GLU A 1 98 ? 39.214 -23.134 54.080 1.00 61.26 139 GLU A C 1
ATOM 669 O O . GLU A 1 98 ? 39.415 -23.062 55.297 1.00 65.04 139 GLU A O 1
ATOM 675 N N . ALA A 1 99 ? 40.050 -22.602 53.185 1.00 60.50 140 ALA A N 1
ATOM 676 C CA . ALA A 1 99 ? 41.237 -21.867 53.617 1.00 61.80 140 ALA A CA 1
ATOM 677 C C . ALA A 1 99 ? 40.868 -20.679 54.493 1.00 62.67 140 ALA A C 1
ATOM 678 O O . ALA A 1 99 ? 41.579 -20.362 55.451 1.00 67.50 140 ALA A O 1
ATOM 680 N N . TRP A 1 100 ? 39.763 -20.004 54.182 1.00 63.68 141 TRP A N 1
ATOM 681 C CA . TRP A 1 100 ? 39.381 -18.849 54.984 1.00 62.30 141 TRP A CA 1
ATOM 682 C C . TRP A 1 100 ? 38.822 -19.287 56.330 1.00 62.41 141 TRP A C 1
ATOM 683 O O . TRP A 1 100 ? 39.140 -18.697 57.372 1.00 62.80 141 TRP A O 1
ATOM 694 N N . GLN A 1 101 ? 37.985 -20.321 56.320 1.00 62.63 142 GLN A N 1
ATOM 695 C CA . GLN A 1 101 ? 37.377 -20.812 57.550 1.00 66.94 142 GLN A CA 1
ATOM 696 C C . GLN A 1 101 ? 38.430 -21.241 58.572 1.00 65.78 142 GLN A C 1
ATOM 697 O O . GLN A 1 101 ? 38.239 -21.057 59.778 1.00 67.52 142 GLN A O 1
ATOM 703 N N . ASN A 1 102 ? 39.559 -21.766 58.113 1.00 65.42 143 ASN A N 1
ATOM 704 C CA . ASN A 1 102 ? 40.619 -22.212 59.001 1.00 66.65 143 ASN A CA 1
ATOM 705 C C . ASN A 1 102 ? 41.650 -21.123 59.315 1.00 67.52 143 ASN A C 1
ATOM 706 O O . ASN A 1 102 ? 42.688 -21.418 59.917 1.00 68.92 143 ASN A O 1
ATOM 711 N N . ASN A 1 103 ? 41.391 -19.875 58.935 1.00 66.20 144 ASN A N 1
ATOM 712 C CA . ASN A 1 103 ? 42.333 -18.801 59.221 1.00 66.19 144 ASN A CA 1
ATOM 713 C C . ASN A 1 103 ? 41.628 -17.463 59.029 1.00 65.92 144 ASN A C 1
ATOM 714 O O . ASN A 1 103 ? 42.139 -16.579 58.334 1.00 69.50 144 ASN A O 1
ATOM 719 N N . ARG A 1 104 ? 40.445 -17.313 59.629 1.00 60.52 145 ARG A N 1
ATOM 720 C CA . ARG A 1 104 ? 39.561 -16.180 59.366 1.00 66.76 145 ARG A CA 1
ATOM 721 C C . ARG A 1 104 ? 40.206 -14.809 59.554 1.00 66.46 145 ARG A C 1
ATOM 722 O O . ARG A 1 104 ? 39.792 -13.834 58.919 1.00 65.62 145 ARG A O 1
ATOM 730 N N . SER A 1 105 ? 41.203 -14.711 60.433 1.00 66.94 146 SER A N 1
ATOM 731 C CA . SER A 1 105 ? 41.830 -13.418 60.672 1.00 69.02 146 SER A CA 1
ATOM 732 C C . SER A 1 105 ? 42.740 -12.991 59.528 1.00 68.89 146 SER A C 1
ATOM 733 O O . SER A 1 105 ? 43.143 -11.825 59.490 1.00 69.58 146 SER A O 1
ATOM 736 N N . ASP A 1 106 ? 43.066 -13.896 58.604 1.00 65.74 147 ASP A N 1
ATOM 737 C CA . ASP A 1 106 ? 43.964 -13.598 57.491 1.00 66.60 147 ASP A CA 1
ATOM 738 C C . ASP A 1 106 ? 43.218 -12.769 56.447 1.00 68.77 147 ASP A C 1
ATOM 739 O O . ASP A 1 106 ? 42.304 -13.267 55.777 1.00 67.72 147 ASP A O 1
ATOM 744 N N . LYS A 1 107 ? 43.620 -11.503 56.299 1.00 67.98 148 LYS A N 1
ATOM 745 C CA . LYS A 1 107 ? 42.953 -10.604 55.358 1.00 68.39 148 LYS A CA 1
ATOM 746 C C . LYS A 1 107 ? 43.010 -11.148 53.932 1.00 64.11 148 LYS A C 1
ATOM 747 O O . LYS A 1 107 ? 42.003 -11.149 53.213 1.00 62.28 148 LYS A O 1
ATOM 753 N N . LEU A 1 108 ? 44.181 -11.629 53.512 1.00 58.74 149 LEU A N 1
ATOM 754 C CA . LEU A 1 108 ? 44.337 -12.106 52.144 1.00 61.65 149 LEU A CA 1
ATOM 755 C C . LEU A 1 108 ? 43.461 -13.326 51.853 1.00 66.17 149 LEU A C 1
ATOM 756 O O . LEU A 1 108 ? 43.108 -13.576 50.691 1.00 64.96 149 LEU A O 1
ATOM 761 N N . LYS A 1 109 ? 43.091 -14.097 52.876 1.00 62.96 150 LYS A N 1
ATOM 762 C CA . LYS A 1 109 ? 42.221 -15.234 52.608 1.00 60.54 150 LYS A CA 1
ATOM 763 C C . LYS A 1 109 ? 40.766 -14.812 52.544 1.00 56.62 150 LYS A C 1
ATOM 764 O O . LYS A 1 109 ? 39.969 -15.460 51.862 1.00 55.42 150 LYS A O 1
ATOM 770 N N . GLN A 1 110 ? 40.404 -13.729 53.229 1.00 59.03 151 GLN A N 1
ATOM 771 C CA . GLN A 1 110 ? 39.097 -13.121 52.997 1.00 60.46 151 GLN A CA 1
ATOM 772 C C . GLN A 1 110 ? 38.984 -12.612 51.568 1.00 57.59 151 GLN A C 1
ATOM 773 O O . GLN A 1 110 ? 37.976 -12.840 50.892 1.00 54.33 151 GLN A O 1
ATOM 779 N N . LEU A 1 111 ? 40.002 -11.897 51.096 1.00 58.39 152 LEU A N 1
ATOM 780 C CA . LEU A 1 111 ? 39.974 -11.456 49.710 1.00 57.60 152 LEU A CA 1
ATOM 781 C C . LEU A 1 111 ? 39.755 -12.632 48.781 1.00 62.05 152 LEU A C 1
ATOM 782 O O . LEU A 1 111 ? 38.858 -12.589 47.935 1.00 56.51 152 LEU A O 1
ATOM 787 N N . LEU A 1 112 ? 40.497 -13.735 49.004 1.00 60.20 153 LEU A N 1
ATOM 788 C CA . LEU A 1 112 ? 40.517 -14.857 48.068 1.00 61.34 153 LEU A CA 1
ATOM 789 C C . LEU A 1 112 ? 39.164 -15.543 47.969 1.00 58.25 153 LEU A C 1
ATOM 790 O O . LEU A 1 112 ? 38.748 -15.933 46.876 1.00 57.09 153 LEU A O 1
ATOM 795 N N . VAL A 1 113 ? 38.453 -15.698 49.085 1.00 57.53 154 VAL A N 1
ATOM 796 C CA . VAL A 1 113 ? 37.179 -16.395 48.979 1.00 55.88 154 VAL A CA 1
ATOM 797 C C . VAL A 1 113 ? 36.111 -15.467 48.415 1.00 53.62 154 VAL A C 1
ATOM 798 O O . VAL A 1 113 ? 35.254 -15.923 47.647 1.00 48.99 154 VAL A O 1
ATOM 802 N N . TYR A 1 114 ? 36.181 -14.165 48.728 1.00 54.96 155 TYR A N 1
ATOM 803 C CA . TYR A 1 114 ? 35.319 -13.187 48.067 1.00 52.90 155 TYR A CA 1
ATOM 804 C C . TYR A 1 114 ? 35.457 -13.248 46.552 1.00 51.23 155 TYR A C 1
ATOM 805 O O . TYR A 1 114 ? 34.438 -13.265 45.837 1.00 48.46 155 TYR A O 1
ATOM 814 N N . GLU A 1 115 ? 36.694 -13.260 46.038 1.00 53.90 156 GLU A N 1
ATOM 815 C CA A GLU A 1 115 ? 36.770 -13.241 44.605 0.31 57.80 156 GLU A CA 1
ATOM 816 C CA B GLU A 1 115 ? 36.909 -13.304 44.594 0.69 57.66 156 GLU A CA 1
ATOM 817 C C . GLU A 1 115 ? 36.360 -14.560 43.953 1.00 56.96 156 GLU A C 1
ATOM 818 O O . GLU A 1 115 ? 35.759 -14.481 42.891 1.00 52.92 156 GLU A O 1
ATOM 829 N N . ARG A 1 116 ? 36.649 -15.742 44.529 1.00 54.01 157 ARG A N 1
ATOM 830 C CA . ARG A 1 116 ? 36.084 -16.974 43.990 1.00 53.56 157 ARG A CA 1
ATOM 831 C C . ARG A 1 116 ? 34.569 -16.959 44.034 1.00 51.56 157 ARG A C 1
ATOM 832 O O . ARG A 1 116 ? 33.926 -17.521 43.136 1.00 50.75 157 ARG A O 1
ATOM 840 N N . PHE A 1 117 ? 33.980 -16.310 45.039 1.00 49.24 158 PHE A N 1
ATOM 841 C CA . PHE A 1 117 ? 32.525 -16.285 45.114 1.00 51.51 158 PHE A CA 1
ATOM 842 C C . PHE A 1 117 ? 31.928 -15.504 43.947 1.00 48.69 158 PHE A C 1
ATOM 843 O O . PHE A 1 117 ? 31.081 -16.020 43.209 1.00 50.37 158 PHE A O 1
ATOM 851 N N . VAL A 1 118 ? 32.341 -14.244 43.772 1.00 50.10 159 VAL A N 1
ATOM 852 C CA . VAL A 1 118 ? 31.703 -13.439 42.729 1.00 45.38 159 VAL A CA 1
ATOM 853 C C . VAL A 1 118 ? 32.092 -13.955 41.353 1.00 49.26 159 VAL A C 1
ATOM 854 O O . VAL A 1 118 ? 31.267 -13.952 40.430 1.00 51.47 159 VAL A O 1
ATOM 858 N N . SER A 1 119 ? 33.312 -14.469 41.191 1.00 50.29 160 SER A N 1
ATOM 859 C CA . SER A 1 119 ? 33.637 -15.084 39.909 1.00 53.10 160 SER A CA 1
ATOM 860 C C . SER A 1 119 ? 32.815 -16.344 39.674 1.00 48.53 160 SER A C 1
ATOM 861 O O . SER A 1 119 ? 32.419 -16.612 38.535 1.00 48.63 160 SER A O 1
ATOM 864 N N . THR A 1 120 ? 32.529 -17.127 40.727 1.00 50.39 161 THR A N 1
ATOM 865 C CA . THR A 1 120 ? 31.753 -18.355 40.508 1.00 51.02 161 THR A CA 1
ATOM 866 C C . THR A 1 120 ? 30.285 -18.026 40.278 1.00 48.94 161 THR A C 1
ATOM 867 O O . THR A 1 120 ? 29.623 -18.651 39.442 1.00 49.20 161 THR A O 1
ATOM 871 N N . GLU A 1 121 ? 29.769 -17.023 40.993 1.00 49.59 162 GLU A N 1
ATOM 872 C CA . GLU A 1 121 ? 28.370 -16.648 40.831 1.00 46.26 162 GLU A CA 1
ATOM 873 C C . GLU A 1 121 ? 28.125 -16.028 39.461 1.00 48.16 162 GLU A C 1
ATOM 874 O O . GLU A 1 121 ? 27.053 -16.222 38.875 1.00 46.15 162 GLU A O 1
ATOM 880 N N . ASN A 1 122 ? 29.114 -15.297 38.928 1.00 45.59 163 ASN A N 1
ATOM 881 C CA . ASN A 1 122 ? 29.009 -14.806 37.564 1.00 43.10 163 ASN A CA 1
ATOM 882 C C . ASN A 1 122 ? 28.998 -15.953 36.558 1.00 48.00 163 ASN A C 1
ATOM 883 O O . ASN A 1 122 ? 28.283 -15.877 35.553 1.00 46.24 163 ASN A O 1
ATOM 888 N N . LEU A 1 123 ? 29.743 -17.040 36.815 1.00 49.16 164 LEU A N 1
ATOM 889 C CA . LEU A 1 123 ? 29.683 -18.174 35.899 1.00 45.06 164 LEU A CA 1
ATOM 890 C C . LEU A 1 123 ? 28.263 -18.710 35.793 1.00 46.42 164 LEU A C 1
ATOM 891 O O . LEU A 1 123 ? 27.790 -19.023 34.696 1.00 49.83 164 LEU A O 1
ATOM 896 N N . PHE A 1 124 ? 27.555 -18.803 36.915 1.00 46.78 165 PHE A N 1
ATOM 897 C CA . PHE A 1 124 ? 26.165 -19.242 36.845 1.00 47.10 165 PHE A CA 1
ATOM 898 C C . PHE A 1 124 ? 25.339 -18.295 35.978 1.00 44.79 165 PHE A C 1
ATOM 899 O O . PHE A 1 124 ? 24.609 -18.737 35.086 1.00 45.92 165 PHE A O 1
ATOM 907 N N . LYS A 1 125 ? 25.463 -16.981 36.203 1.00 48.25 166 LYS A N 1
ATOM 908 C CA . LYS A 1 125 ? 24.761 -16.029 35.343 1.00 44.19 166 LYS A CA 1
ATOM 909 C C . LYS A 1 125 ? 25.094 -16.272 33.884 1.00 43.85 166 LYS A C 1
ATOM 910 O O . LYS A 1 125 ? 24.196 -16.405 33.045 1.00 46.27 166 LYS A O 1
ATOM 916 N N . PHE A 1 126 ? 26.383 -16.377 33.569 1.00 44.03 167 PHE A N 1
ATOM 917 C CA . PHE A 1 126 ? 26.786 -16.651 32.191 1.00 47.15 167 PHE A CA 1
ATOM 918 C C . PHE A 1 126 ? 26.312 -18.025 31.719 1.00 47.04 167 PHE A C 1
ATOM 919 O O . PHE A 1 126 ? 25.914 -18.180 30.558 1.00 47.12 167 PHE A O 1
ATOM 927 N N . ALA A 1 127 ? 26.342 -19.038 32.595 1.00 50.94 168 ALA A N 1
ATOM 928 C CA . ALA A 1 127 ? 26.148 -20.416 32.125 1.00 47.28 168 ALA A CA 1
ATOM 929 C C . ALA A 1 127 ? 24.690 -20.855 32.065 1.00 47.52 168 ALA A C 1
ATOM 930 O O . ALA A 1 127 ? 24.321 -21.617 31.169 1.00 51.68 168 ALA A O 1
ATOM 932 N N . MET A 1 128 ? 23.858 -20.423 33.014 1.00 46.17 169 MET A N 1
ATOM 933 C CA . MET A 1 128 ? 22.457 -20.849 33.039 1.00 43.00 169 MET A CA 1
ATOM 934 C C . MET A 1 128 ? 21.750 -20.788 31.693 1.00 46.62 169 MET A C 1
ATOM 935 O O . MET A 1 128 ? 21.032 -21.753 31.375 1.00 45.57 169 MET A O 1
ATOM 940 N N . PRO A 1 129 ? 21.887 -19.726 30.865 1.00 46.17 170 PRO A N 1
ATOM 941 C CA . PRO A 1 129 ? 21.181 -19.730 29.573 1.00 42.47 170 PRO A CA 1
ATOM 942 C C . PRO A 1 129 ? 21.520 -20.922 28.692 1.00 45.73 170 PRO A C 1
ATOM 943 O O . PRO A 1 129 ? 20.670 -21.350 27.907 1.00 47.53 170 PRO A O 1
ATOM 947 N N . SER A 1 130 ? 22.731 -21.474 28.788 1.00 47.64 171 SER A N 1
ATOM 948 C CA . SER A 1 130 ? 23.061 -22.664 28.004 1.00 50.09 171 SER A CA 1
ATOM 949 C C . SER A 1 130 ? 22.219 -23.880 28.396 1.00 49.10 171 SER A C 1
ATOM 950 O O . SER A 1 130 ? 22.175 -24.860 27.640 1.00 49.02 171 SER A O 1
ATOM 953 N N . PHE A 1 131 ? 21.558 -23.851 29.555 1.00 43.94 172 PHE A N 1
ATOM 954 C CA . PHE A 1 131 ? 20.751 -24.982 30.004 1.00 47.24 172 PHE A CA 1
ATOM 955 C C . PHE A 1 131 ? 19.282 -24.819 29.641 1.00 46.38 172 PHE A C 1
ATOM 956 O O . PHE A 1 131 ? 18.450 -25.634 30.056 1.00 48.08 172 PHE A O 1
ATOM 964 N N . ARG A 1 132 ? 18.952 -23.777 28.879 1.00 45.87 173 ARG A N 1
ATOM 965 C CA . ARG A 1 132 ? 17.612 -23.531 28.357 1.00 47.82 173 ARG A CA 1
ATOM 966 C C . ARG A 1 132 ? 17.680 -23.046 26.910 1.00 46.07 173 ARG A C 1
ATOM 967 O O . ARG A 1 132 ? 16.854 -22.234 26.481 1.00 52.99 173 ARG A O 1
ATOM 975 N N . SER A 1 133 ? 18.668 -23.536 26.161 1.00 49.29 174 SER A N 1
ATOM 976 C CA . SER A 1 133 ? 18.814 -23.301 24.729 1.00 51.09 174 SER A CA 1
ATOM 977 C C . SER A 1 133 ? 17.480 -23.377 24.000 1.00 53.52 174 SER A C 1
ATOM 978 O O . SER A 1 133 ? 16.730 -24.341 24.155 1.00 57.54 174 SER A O 1
ATOM 981 N N . VAL A 1 134 ? 17.189 -22.338 23.208 1.00 58.97 175 VAL A N 1
ATOM 982 C CA . VAL A 1 134 ? 15.924 -22.260 22.484 1.00 57.22 175 VAL A CA 1
ATOM 983 C C . VAL A 1 134 ? 15.755 -23.499 21.631 1.00 54.87 175 VAL A C 1
ATOM 984 O O . VAL A 1 134 ? 16.671 -23.888 20.896 1.00 56.14 175 VAL A O 1
ATOM 988 N N . GLY A 1 135 ? 14.573 -24.112 21.705 1.00 51.45 176 GLY A N 1
ATOM 989 C CA . GLY A 1 135 ? 14.306 -25.348 21.012 1.00 53.00 176 GLY A CA 1
ATOM 990 C C . GLY A 1 135 ? 14.614 -26.610 21.803 1.00 59.33 176 GLY A C 1
ATOM 991 O O . GLY A 1 135 ? 14.186 -27.703 21.390 1.00 54.80 176 GLY A O 1
ATOM 992 N N . PHE A 1 136 ? 15.331 -26.494 22.927 1.00 56.00 177 PHE A N 1
ATOM 993 C CA . PHE A 1 136 ? 15.767 -27.650 23.700 1.00 56.82 177 PHE A CA 1
ATOM 994 C C . PHE A 1 136 ? 15.481 -27.515 25.190 1.00 58.83 177 PHE A C 1
ATOM 995 O O . PHE A 1 136 ? 16.008 -28.313 25.979 1.00 58.06 177 PHE A O 1
ATOM 1003 N N . GLU A 1 137 ? 14.661 -26.536 25.593 1.00 53.72 178 GLU A N 1
ATOM 1004 C CA . GLU A 1 137 ? 14.408 -26.299 27.010 1.00 52.44 178 GLU A CA 1
ATOM 1005 C C . GLU A 1 137 ? 13.841 -27.537 27.689 1.00 48.29 178 GLU A C 1
ATOM 1006 O O . GLU A 1 137 ? 14.164 -27.819 28.848 1.00 49.03 178 GLU A O 1
ATOM 1012 N N . GLY A 1 138 ? 12.989 -28.277 26.992 1.00 53.22 179 GLY A N 1
ATOM 1013 C CA . GLY A 1 138 ? 12.465 -29.534 27.483 1.00 52.18 179 GLY A CA 1
ATOM 1014 C C . GLY A 1 138 ? 13.535 -30.552 27.843 1.00 51.53 179 GLY A C 1
ATOM 1015 O O . GLY A 1 138 ? 13.719 -30.895 29.014 1.00 49.97 179 GLY A O 1
ATOM 1016 N N . PRO A 1 139 ? 14.260 -31.076 26.851 1.00 59.07 180 PRO A N 1
ATOM 1017 C CA . PRO A 1 139 ? 15.220 -32.151 27.165 1.00 55.92 180 PRO A CA 1
ATOM 1018 C C . PRO A 1 139 ? 16.324 -31.714 28.117 1.00 50.11 180 PRO A C 1
ATOM 1019 O O . PRO A 1 139 ? 16.960 -32.574 28.735 1.00 50.61 180 PRO A O 1
ATOM 1023 N N . LEU A 1 140 ? 16.547 -30.414 28.273 1.00 48.99 181 LEU A N 1
ATOM 1024 C CA . LEU A 1 140 ? 17.550 -29.855 29.172 1.00 49.17 181 LEU A CA 1
ATOM 1025 C C . LEU A 1 140 ? 17.013 -29.548 30.563 1.00 48.07 181 LEU A C 1
ATOM 1026 O O . LEU A 1 140 ? 17.747 -28.978 31.376 1.00 49.28 181 LEU A O 1
ATOM 1031 N N . LEU A 1 141 ? 15.759 -29.893 30.856 1.00 50.37 182 LEU A N 1
ATOM 1032 C CA . LEU A 1 141 ? 15.110 -29.361 32.052 1.00 46.25 182 LEU A CA 1
ATOM 1033 C C . LEU A 1 141 ? 15.816 -29.798 33.335 1.00 48.96 182 LEU A C 1
ATOM 1034 O O . LEU A 1 141 ? 16.039 -28.974 34.232 1.00 45.26 182 LEU A O 1
ATOM 1039 N N . THR A 1 142 ? 16.200 -31.077 33.440 1.00 41.85 183 THR A N 1
ATOM 1040 C CA . THR A 1 142 ? 16.823 -31.535 34.682 1.00 43.72 183 THR A CA 1
ATOM 1041 C C . THR A 1 142 ? 18.186 -30.887 34.883 1.00 41.98 183 THR A C 1
ATOM 1042 O O . THR A 1 142 ? 18.540 -30.501 36.005 1.00 43.13 183 THR A O 1
ATOM 1046 N N . VAL A 1 143 ? 18.957 -30.742 33.807 1.00 43.39 184 VAL A N 1
ATOM 1047 C CA . VAL A 1 143 ? 20.200 -29.974 33.896 1.00 48.11 184 VAL A CA 1
ATOM 1048 C C . VAL A 1 143 ? 19.918 -28.576 34.427 1.00 44.70 184 VAL A C 1
ATOM 1049 O O . VAL A 1 143 ? 20.634 -28.065 35.297 1.00 42.59 184 VAL A O 1
ATOM 1053 N N 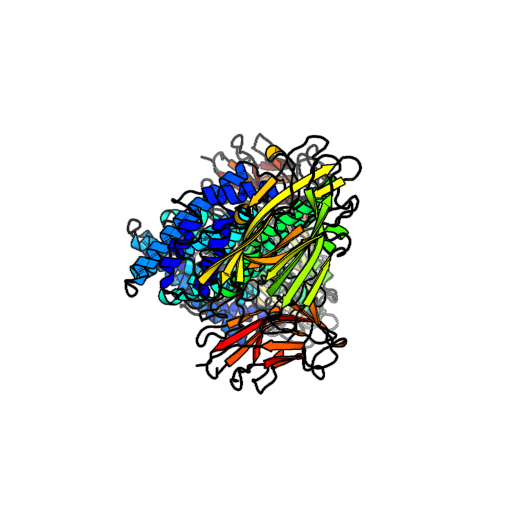. TYR A 1 144 ? 18.863 -27.942 33.918 1.00 48.44 185 TYR A N 1
ATOM 1054 C CA . TYR A 1 144 ? 18.537 -26.584 34.337 1.00 47.19 185 TYR A CA 1
ATOM 1055 C C . TYR A 1 144 ? 18.171 -26.552 35.815 1.00 47.51 185 TYR A C 1
ATOM 1056 O O . TYR A 1 144 ? 18.752 -25.787 36.596 1.00 52.29 185 TYR A O 1
ATOM 1065 N N . ALA A 1 145 ? 17.230 -27.408 36.220 1.00 50.25 186 ALA A N 1
ATOM 1066 C CA . ALA A 1 145 ? 16.807 -27.470 37.614 1.00 44.99 186 ALA A CA 1
ATOM 1067 C C . ALA A 1 145 ? 17.984 -27.679 38.554 1.00 42.62 186 ALA A C 1
ATOM 1068 O O . ALA A 1 145 ? 18.124 -26.960 39.552 1.00 43.30 186 ALA A O 1
ATOM 1070 N N . GLN A 1 146 ? 18.861 -28.636 38.239 1.00 41.64 187 GLN A N 1
ATOM 1071 C CA . GLN A 1 146 ? 19.929 -28.971 39.180 1.00 44.81 187 GLN A CA 1
ATOM 1072 C C . GLN A 1 146 ? 20.968 -27.857 39.271 1.00 45.25 187 GLN A C 1
ATOM 1073 O O . GLN A 1 146 ? 21.490 -27.574 40.359 1.00 48.20 187 GLN A O 1
ATOM 1079 N N . ALA A 1 147 ? 21.298 -27.229 38.140 1.00 41.67 188 ALA A N 1
ATOM 1080 C CA . ALA A 1 147 ? 22.221 -26.101 38.166 1.00 40.07 188 ALA A CA 1
ATOM 1081 C C . ALA A 1 147 ? 21.565 -24.893 38.812 1.00 42.52 188 ALA A C 1
ATOM 1082 O O . ALA A 1 147 ? 22.195 -24.174 39.598 1.00 38.54 188 ALA A O 1
ATOM 1084 N N . ALA A 1 148 ? 20.294 -24.657 38.485 1.00 42.47 189 ALA A N 1
ATOM 1085 C CA . ALA A 1 148 ? 19.537 -23.620 39.163 1.00 40.76 189 ALA A CA 1
ATOM 1086 C C . ALA A 1 148 ? 19.653 -23.794 40.665 1.00 45.63 189 ALA A C 1
ATOM 1087 O O . ALA A 1 148 ? 19.918 -22.837 41.410 1.00 47.72 189 ALA A O 1
ATOM 1089 N N . ASN A 1 149 ? 19.488 -25.034 41.122 1.00 45.92 190 ASN A N 1
ATOM 1090 C CA . ASN A 1 149 ? 19.555 -25.310 42.544 1.00 42.36 190 ASN A CA 1
ATOM 1091 C C . ASN A 1 149 ? 20.900 -24.902 43.125 1.00 44.04 190 ASN A C 1
ATOM 1092 O O . ASN A 1 149 ? 20.968 -24.261 44.182 1.00 42.79 190 ASN A O 1
ATOM 1097 N N . LEU A 1 150 ? 21.992 -25.264 42.450 1.00 44.32 191 LEU A N 1
ATOM 1098 C CA . LEU A 1 150 ? 23.309 -24.897 42.966 1.00 43.95 191 LEU A CA 1
ATOM 1099 C C . LEU A 1 150 ? 23.480 -23.384 43.033 1.00 46.42 191 LEU A C 1
ATOM 1100 O O . LEU A 1 150 ? 24.085 -22.866 43.976 1.00 46.71 191 LEU A O 1
ATOM 1105 N N . HIS A 1 151 ? 22.965 -22.662 42.035 1.00 44.58 192 HIS A N 1
ATOM 1106 C CA . HIS A 1 151 ? 23.119 -21.209 41.996 1.00 43.96 192 HIS A CA 1
ATOM 1107 C C . HIS A 1 151 ? 22.434 -20.568 43.191 1.00 45.39 192 HIS A C 1
ATOM 1108 O O . HIS A 1 151 ? 23.032 -19.758 43.905 1.00 42.21 192 HIS A O 1
ATOM 1115 N N . LEU A 1 152 ? 21.178 -20.945 43.437 1.00 46.64 193 LEU A N 1
ATOM 1116 C CA . LEU A 1 152 ? 20.439 -20.393 44.568 1.00 45.36 193 LEU A CA 1
ATOM 1117 C C . LEU A 1 152 ? 21.150 -20.676 45.882 1.00 48.98 193 LEU A C 1
ATOM 1118 O O . LEU A 1 152 ? 21.236 -19.800 46.763 1.00 46.49 193 LEU A O 1
ATOM 1123 N N . PHE A 1 153 ? 21.675 -21.898 46.022 1.00 46.47 194 PHE A N 1
ATOM 1124 C CA . PHE A 1 153 ? 22.382 -22.281 47.231 1.00 45.52 194 PHE A CA 1
ATOM 1125 C C . PHE A 1 153 ? 23.692 -21.525 47.369 1.00 47.41 194 PHE A C 1
ATOM 1126 O O . PHE A 1 153 ? 24.057 -21.095 48.473 1.00 48.58 194 PHE A O 1
ATOM 1134 N N . LEU A 1 154 ? 24.428 -21.375 46.266 1.00 44.48 195 LEU A N 1
ATOM 1135 C CA . LEU A 1 154 ? 25.634 -20.558 46.300 1.00 40.86 195 LEU A CA 1
ATOM 1136 C C . LEU A 1 154 ? 25.323 -19.128 46.747 1.00 48.00 195 LEU A C 1
ATOM 1137 O O . LEU A 1 154 ? 26.105 -18.520 47.482 1.00 42.66 195 LEU A O 1
ATOM 1142 N N . LEU A 1 155 ? 24.190 -18.573 46.305 1.00 42.41 196 LEU A N 1
ATOM 1143 C CA . LEU A 1 155 ? 23.881 -17.191 46.636 1.00 47.35 196 LEU A CA 1
ATOM 1144 C C . LEU A 1 155 ? 23.628 -17.043 48.128 1.00 50.85 196 LEU A C 1
ATOM 1145 O O . LEU A 1 155 ? 23.938 -15.995 48.706 1.00 52.83 196 LEU A O 1
ATOM 1150 N N . LYS A 1 156 ? 23.112 -18.099 48.769 1.00 47.56 197 LYS A N 1
ATOM 1151 C CA . LYS A 1 156 ? 22.946 -18.085 50.218 1.00 48.14 197 LYS A CA 1
ATOM 1152 C C . LYS A 1 156 ? 24.262 -17.782 50.924 1.00 47.98 197 LYS A C 1
ATOM 1153 O O . LYS A 1 156 ? 24.276 -17.113 51.962 1.00 49.75 197 LYS A O 1
ATOM 1159 N N . ASN A 1 157 ? 25.381 -18.262 50.375 1.00 46.60 198 ASN A N 1
ATOM 1160 C CA . ASN A 1 157 ? 26.662 -18.060 51.044 1.00 45.51 198 ASN A CA 1
ATOM 1161 C C . ASN A 1 157 ? 26.952 -16.572 51.275 1.00 52.55 198 ASN A C 1
ATOM 1162 O O . ASN A 1 157 ? 27.516 -16.204 52.311 1.00 53.75 198 ASN A O 1
ATOM 1167 N N . ALA A 1 158 ? 26.551 -15.694 50.343 1.00 49.40 199 ALA A N 1
ATOM 1168 C CA . ALA A 1 158 ? 26.815 -14.265 50.536 1.00 52.34 199 ALA A CA 1
ATOM 1169 C C . ALA A 1 158 ? 26.113 -13.744 51.782 1.00 50.94 199 ALA A C 1
ATOM 1170 O O . ALA A 1 158 ? 26.696 -12.974 52.561 1.00 48.13 199 ALA A O 1
ATOM 1172 N N . GLU A 1 159 ? 24.869 -14.175 52.015 1.00 49.79 200 GLU A N 1
ATOM 1173 C CA . GLU A 1 159 ? 24.194 -13.716 53.221 1.00 50.60 200 GLU A CA 1
ATOM 1174 C C . GLU A 1 159 ? 24.798 -14.338 54.464 1.00 54.89 200 GLU A C 1
ATOM 1175 O O . GLU A 1 159 ? 24.821 -13.700 55.523 1.00 57.62 200 GLU A O 1
ATOM 1181 N N . LEU A 1 160 ? 25.306 -15.567 54.357 1.00 54.52 201 LEU A N 1
ATOM 1182 C CA . LEU A 1 160 ? 25.881 -16.196 55.534 1.00 55.57 201 LEU A CA 1
ATOM 1183 C C . LEU A 1 160 ? 27.241 -15.606 55.877 1.00 57.22 201 LEU A C 1
ATOM 1184 O O . LEU A 1 160 ? 27.526 -15.324 57.049 1.00 59.18 201 LEU A O 1
ATOM 1189 N N . PHE A 1 161 ? 28.098 -15.424 54.880 1.00 53.09 202 PHE A N 1
ATOM 1190 C CA . PHE A 1 161 ? 29.493 -15.129 55.140 1.00 52.23 202 PHE A CA 1
ATOM 1191 C C . PHE A 1 161 ? 29.968 -13.800 54.558 1.00 58.58 202 PHE A C 1
ATOM 1192 O O . PHE A 1 161 ? 31.090 -13.381 54.878 1.00 58.83 202 PHE A O 1
ATOM 1200 N N . GLY A 1 162 ? 29.152 -13.115 53.748 1.00 54.66 203 GLY A N 1
ATOM 1201 C CA . GLY A 1 162 ? 29.575 -11.901 53.054 1.00 58.21 203 GLY A CA 1
ATOM 1202 C C . GLY A 1 162 ? 30.206 -10.823 53.913 1.00 55.26 203 GLY A C 1
ATOM 1203 O O . GLY A 1 162 ? 31.345 -10.414 53.667 1.00 55.07 203 GLY A O 1
ATOM 1204 N N . ALA A 1 163 ? 29.481 -10.371 54.938 1.00 57.49 204 ALA A N 1
ATOM 1205 C CA . ALA A 1 163 ? 30.010 -9.340 55.829 1.00 56.92 204 ALA A CA 1
ATOM 1206 C C . ALA A 1 163 ? 31.344 -9.755 56.437 1.00 60.75 204 ALA A C 1
ATOM 1207 O O . ALA A 1 163 ? 32.246 -8.923 56.591 1.00 61.40 204 ALA A O 1
ATOM 1209 N N . GLU A 1 164 ? 31.508 -11.050 56.757 1.00 60.11 205 GLU A N 1
ATOM 1210 C CA . GLU A 1 164 ? 32.782 -11.495 57.314 1.00 59.50 205 GLU A CA 1
ATOM 1211 C C . GLU A 1 164 ? 33.877 -11.591 56.264 1.00 60.26 205 GLU A C 1
ATOM 1212 O O . GLU A 1 164 ? 35.059 -11.612 56.624 1.00 63.42 205 GLU A O 1
ATOM 1218 N N . TRP A 1 165 ? 33.525 -11.609 54.983 1.00 61.48 206 TRP A N 1
ATOM 1219 C CA . TRP A 1 165 ? 34.519 -11.504 53.924 1.00 55.92 206 TRP A CA 1
ATOM 1220 C C . TRP A 1 165 ? 34.926 -10.074 53.619 1.00 63.58 206 TRP A C 1
ATOM 1221 O O . TRP A 1 165 ? 35.840 -9.869 52.811 1.00 64.69 206 TRP A O 1
ATOM 1232 N N . GLY A 1 166 ? 34.279 -9.089 54.235 1.00 65.09 207 GLY A N 1
ATOM 1233 C CA . GLY A 1 166 ? 34.488 -7.702 53.887 1.00 64.41 207 GLY A CA 1
ATOM 1234 C C . GLY A 1 166 ? 33.453 -7.120 52.947 1.00 64.80 207 GLY A C 1
ATOM 1235 O O . GLY A 1 166 ? 33.675 -6.035 52.404 1.00 62.26 207 GLY A O 1
ATOM 1236 N N . MET A 1 167 ? 32.341 -7.811 52.724 1.00 64.60 208 MET A N 1
ATOM 1237 C CA . MET A 1 167 ? 31.280 -7.273 51.894 1.00 60.39 208 MET A CA 1
ATOM 1238 C C . MET A 1 167 ? 30.518 -6.213 52.667 1.00 61.86 208 MET A C 1
ATOM 1239 O O . MET A 1 167 ? 30.223 -6.383 53.856 1.00 65.88 208 MET A O 1
ATOM 1244 N N . GLN A 1 168 ? 30.197 -5.120 51.986 1.00 54.34 209 GLN A N 1
ATOM 1245 C CA . GLN A 1 168 ? 29.364 -4.099 52.588 1.00 55.64 209 GLN A CA 1
ATOM 1246 C C . GLN A 1 168 ? 27.895 -4.485 52.471 1.00 54.65 209 GLN A C 1
ATOM 1247 O O . GLN A 1 168 ? 27.510 -5.355 51.680 1.00 53.14 209 GLN A O 1
ATOM 1253 N N . GLN A 1 169 ? 27.062 -3.823 53.277 1.00 53.65 210 GLN A N 1
ATOM 1254 C CA . GLN A 1 169 ? 25.678 -4.266 53.379 1.00 53.59 210 GLN A CA 1
ATOM 1255 C C . GLN A 1 169 ? 24.967 -4.154 52.037 1.00 53.94 210 GLN A C 1
ATOM 1256 O O . GLN A 1 169 ? 24.168 -5.032 51.682 1.00 57.39 210 GLN A O 1
ATOM 1262 N N . TYR A 1 170 ? 25.258 -3.102 51.265 1.00 44.82 211 TYR A N 1
ATOM 1263 C CA . TYR A 1 170 ? 24.553 -2.921 50.001 1.00 49.54 211 TYR A CA 1
ATOM 1264 C C . TYR A 1 170 ? 24.792 -4.100 49.070 1.00 45.61 211 TYR A C 1
ATOM 1265 O O . TYR A 1 170 ? 23.894 -4.504 48.328 1.00 45.46 211 TYR A O 1
ATOM 1274 N N . GLU A 1 171 ? 26.010 -4.631 49.068 1.00 40.26 212 GLU A N 1
ATOM 1275 C CA . GLU A 1 171 ? 26.352 -5.723 48.173 1.00 51.98 212 GLU A CA 1
ATOM 1276 C C . GLU A 1 171 ? 25.758 -7.041 48.676 1.00 50.54 212 GLU A C 1
ATOM 1277 O O . GLU A 1 171 ? 25.242 -7.828 47.882 1.00 49.13 212 GLU A O 1
ATOM 1283 N N . ILE A 1 172 ? 25.794 -7.273 49.995 1.00 50.00 213 ILE A N 1
ATOM 1284 C CA . ILE A 1 172 ? 24.993 -8.334 50.609 1.00 51.72 213 ILE A CA 1
ATOM 1285 C C . ILE A 1 172 ? 23.533 -8.198 50.209 1.00 53.14 213 ILE A C 1
ATOM 1286 O O . ILE A 1 172 ? 22.873 -9.186 49.865 1.00 44.81 213 ILE A O 1
ATOM 1291 N N . ASP A 1 173 ? 23.010 -6.958 50.225 1.00 50.65 214 ASP A N 1
ATOM 1292 C CA . ASP A 1 173 ? 21.605 -6.738 49.881 1.00 49.61 214 ASP A CA 1
ATOM 1293 C C . ASP A 1 173 ? 21.342 -6.969 48.402 1.00 50.05 214 ASP A C 1
ATOM 1294 O O . ASP A 1 173 ? 20.238 -7.387 48.032 1.00 51.22 214 ASP A O 1
ATOM 1299 N N . LEU A 1 174 ? 22.317 -6.671 47.542 1.00 50.09 215 LEU A N 1
ATOM 1300 C CA . LEU A 1 174 ? 22.137 -6.924 46.117 1.00 48.85 215 LEU A CA 1
ATOM 1301 C C . LEU A 1 174 ? 22.010 -8.419 45.850 1.00 47.05 215 LEU A C 1
ATOM 1302 O O . LEU A 1 174 ? 21.086 -8.866 45.158 1.00 45.35 215 LEU A O 1
ATOM 1307 N N . PHE A 1 175 ? 22.924 -9.210 46.418 1.00 47.43 216 PHE A N 1
ATOM 1308 C CA . PHE A 1 175 ? 22.896 -10.662 46.225 1.00 49.17 216 PHE A CA 1
ATOM 1309 C C . PHE A 1 175 ? 21.603 -11.272 46.752 1.00 46.08 216 PHE A C 1
ATOM 1310 O O . PHE A 1 175 ? 20.995 -12.125 46.091 1.00 44.65 216 PHE A O 1
ATOM 1318 N N . TYR A 1 176 ? 21.149 -10.815 47.922 1.00 46.52 217 TYR A N 1
ATOM 1319 C CA . TYR A 1 176 ? 19.848 -11.217 48.442 1.00 44.00 217 TYR A CA 1
ATOM 1320 C C . TYR A 1 176 ? 18.746 -10.973 47.422 1.00 45.01 217 TYR A C 1
ATOM 1321 O O . TYR A 1 176 ? 17.973 -11.884 47.100 1.00 49.03 217 TYR A O 1
ATOM 1330 N N . ASN A 1 177 ? 18.674 -9.753 46.877 1.00 44.20 218 ASN A N 1
ATOM 1331 C CA . ASN A 1 177 ? 17.597 -9.435 45.941 1.00 43.65 218 ASN A CA 1
ATOM 1332 C C . ASN A 1 177 ? 17.752 -10.188 44.630 1.00 40.85 218 ASN A C 1
ATOM 1333 O O . ASN A 1 177 ? 16.756 -10.586 44.023 1.00 40.38 218 ASN A O 1
ATOM 1338 N N . GLU A 1 178 ? 18.982 -10.352 44.149 1.00 39.38 219 GLU A N 1
ATOM 1339 C CA . GLU A 1 178 ? 19.186 -11.205 42.989 1.00 45.83 219 GLU A CA 1
ATOM 1340 C C . GLU A 1 178 ? 18.667 -12.616 43.259 1.00 46.59 219 GLU A C 1
ATOM 1341 O O . GLU A 1 178 ? 17.955 -13.191 42.429 1.00 46.57 219 GLU A O 1
ATOM 1347 N N . GLN A 1 179 ? 18.980 -13.170 44.438 1.00 43.85 220 GLN A N 1
ATOM 1348 C CA . GLN A 1 179 ? 18.531 -14.526 44.768 1.00 44.07 220 GLN A CA 1
ATOM 1349 C C . GLN A 1 179 ? 17.013 -14.619 44.737 1.00 43.19 220 GLN A C 1
ATOM 1350 O O . GLN A 1 179 ? 16.442 -15.548 44.154 1.00 46.91 220 GLN A O 1
ATOM 1356 N N . LYS A 1 180 ? 16.347 -13.642 45.346 1.00 45.29 221 LYS A N 1
ATOM 1357 C CA . LYS A 1 180 ? 14.889 -13.597 45.350 1.00 46.74 221 LYS A CA 1
ATOM 1358 C C . LYS A 1 180 ? 14.326 -13.630 43.939 1.00 50.82 221 LYS A C 1
ATOM 1359 O O . LYS A 1 180 ? 13.376 -14.368 43.664 1.00 53.91 221 LYS A O 1
ATOM 1365 N N . GLY A 1 181 ? 14.889 -12.824 43.029 1.00 49.66 222 GLY A N 1
ATOM 1366 C CA . GLY A 1 181 ? 14.453 -12.886 41.642 1.00 46.13 222 GLY A CA 1
ATOM 1367 C C . GLY A 1 181 ? 14.722 -14.238 40.991 1.00 46.08 222 GLY A C 1
ATOM 1368 O O . GLY A 1 181 ? 13.891 -14.755 40.238 1.00 43.49 222 GLY A O 1
ATOM 1369 N N . TYR A 1 182 ? 15.907 -14.807 41.230 1.00 43.54 223 TYR A N 1
ATOM 1370 C CA . TYR A 1 182 ? 16.229 -16.101 40.625 1.00 49.44 223 TYR A CA 1
ATOM 1371 C C . TYR A 1 182 ? 15.331 -17.217 41.152 1.00 46.53 223 TYR A C 1
ATOM 1372 O O . TYR A 1 182 ? 15.004 -18.152 40.410 1.00 46.32 223 TYR A O 1
ATOM 1381 N N . VAL A 1 183 ? 14.916 -17.141 42.418 1.00 45.24 224 VAL A N 1
ATOM 1382 C CA . VAL A 1 183 ? 13.971 -18.133 42.919 1.00 52.75 224 VAL A CA 1
ATOM 1383 C C . VAL A 1 183 ? 12.726 -18.151 42.037 1.00 54.05 224 VAL A C 1
ATOM 1384 O O . VAL A 1 183 ? 12.274 -19.212 41.579 1.00 48.89 224 VAL A O 1
ATOM 1388 N N . GLU A 1 184 ? 12.192 -16.968 41.737 1.00 47.74 225 GLU A N 1
ATOM 1389 C CA . GLU A 1 184 ? 10.970 -16.894 40.944 1.00 51.24 225 GLU A CA 1
ATOM 1390 C C . GLU A 1 184 ? 11.232 -17.262 39.485 1.00 54.33 225 GLU A C 1
ATOM 1391 O O . GLU A 1 184 ? 10.388 -17.886 38.832 1.00 52.17 225 GLU A O 1
ATOM 1397 N N . GLU A 1 185 ? 12.382 -16.860 38.944 1.00 49.22 226 GLU A N 1
ATOM 1398 C CA . GLU A 1 185 ? 12.692 -17.197 37.566 1.00 51.38 226 GLU A CA 1
ATOM 1399 C C . GLU A 1 185 ? 12.850 -18.703 37.395 1.00 50.69 226 GLU A C 1
ATOM 1400 O O . GLU A 1 185 ? 12.236 -19.310 36.506 1.00 47.43 226 GLU A O 1
ATOM 1406 N N . TYR A 1 186 ? 13.682 -19.318 38.239 1.00 48.24 227 TYR A N 1
ATOM 1407 C CA . TYR A 1 186 ? 14.000 -20.735 38.088 1.00 46.51 227 TYR A CA 1
ATOM 1408 C C . TYR A 1 186 ? 12.776 -21.601 38.350 1.00 47.00 227 TYR A C 1
ATOM 1409 O O . TYR A 1 186 ? 12.526 -22.566 37.621 1.00 43.38 227 TYR A O 1
ATOM 1418 N N . THR A 1 187 ? 11.984 -21.242 39.364 1.00 47.82 228 THR A N 1
ATOM 1419 C CA . THR A 1 187 ? 10.736 -21.947 39.643 1.00 44.56 228 THR A CA 1
ATOM 1420 C C . THR A 1 187 ? 9.773 -21.843 38.470 1.00 46.57 228 THR A C 1
ATOM 1421 O O . THR A 1 187 ? 9.183 -22.842 38.054 1.00 44.99 228 THR A O 1
ATOM 1425 N N . ASP A 1 188 ? 9.590 -20.628 37.926 1.00 48.72 229 ASP A N 1
ATOM 1426 C CA . ASP A 1 188 ? 8.665 -20.450 36.806 1.00 43.37 229 ASP A CA 1
ATOM 1427 C C . ASP A 1 188 ? 9.101 -21.258 35.599 1.00 45.90 229 ASP A C 1
ATOM 1428 O O . ASP A 1 188 ? 8.274 -21.860 34.908 1.00 43.80 229 ASP A O 1
ATOM 1433 N N . HIS A 1 189 ? 10.393 -21.241 35.297 1.00 44.69 230 HIS A N 1
ATOM 1434 C CA . HIS A 1 189 ? 10.882 -22.016 34.169 1.00 47.84 230 HIS A CA 1
ATOM 1435 C C . HIS A 1 189 ? 10.622 -23.513 34.370 1.00 46.87 230 HIS A C 1
ATOM 1436 O O . HIS A 1 189 ? 10.118 -24.190 33.468 1.00 48.24 230 HIS A O 1
ATOM 1443 N N . CYS A 1 190 ? 10.933 -24.045 35.561 1.00 43.72 231 CYS A N 1
ATOM 1444 C CA . CYS A 1 190 ? 10.762 -25.488 35.785 1.00 48.15 231 CYS A CA 1
ATOM 1445 C C . CYS A 1 190 ? 9.299 -25.897 35.696 1.00 46.33 231 CYS A C 1
ATOM 1446 O O . CYS A 1 190 ? 8.976 -26.947 35.131 1.00 48.79 231 CYS A O 1
ATOM 1449 N N . VAL A 1 191 ? 8.395 -25.084 36.237 1.00 43.78 232 VAL A N 1
ATOM 1450 C CA . VAL A 1 191 ? 6.987 -25.462 36.212 1.00 45.19 232 VAL A CA 1
ATOM 1451 C C . VAL A 1 191 ? 6.454 -25.431 34.789 1.00 46.39 232 VAL A C 1
ATOM 1452 O O . VAL A 1 191 ? 5.847 -26.399 34.323 1.00 49.54 232 VAL A O 1
ATOM 1456 N N . LYS A 1 192 ? 6.709 -24.334 34.064 1.00 45.84 233 LYS A N 1
ATOM 1457 C CA . LYS A 1 192 ? 6.231 -24.189 32.690 1.00 47.04 233 LYS A CA 1
ATOM 1458 C C . LYS A 1 192 ? 6.630 -25.377 31.816 1.00 46.86 233 LYS A C 1
ATOM 1459 O O . LYS A 1 192 ? 5.793 -25.964 31.126 1.00 49.56 233 LYS A O 1
ATOM 1465 N N . TRP A 1 193 ? 7.907 -25.751 31.835 1.00 43.12 234 TRP A N 1
ATOM 1466 C CA . TRP A 1 193 ? 8.349 -26.834 30.972 1.00 48.48 234 TRP A CA 1
ATOM 1467 C C . TRP A 1 193 ? 8.032 -28.217 31.530 1.00 49.61 234 TRP A C 1
ATOM 1468 O O . TRP A 1 193 ? 7.921 -29.162 30.743 1.00 49.62 234 TRP A O 1
ATOM 1479 N N . TYR A 1 194 ? 7.837 -28.357 32.847 1.00 49.27 235 TYR A N 1
ATOM 1480 C CA . TYR A 1 194 ? 7.240 -29.589 33.363 1.00 46.16 235 TYR A CA 1
ATOM 1481 C C . TYR A 1 194 ? 5.854 -29.793 32.773 1.00 48.13 235 TYR A C 1
ATOM 1482 O O . TYR A 1 194 ? 5.517 -30.884 32.293 1.00 46.69 235 TYR A O 1
ATOM 1491 N N . LYS A 1 195 ? 5.032 -28.739 32.805 1.00 48.64 236 LYS A N 1
ATOM 1492 C CA . LYS A 1 195 ? 3.671 -28.821 32.287 1.00 51.38 236 LYS A CA 1
ATOM 1493 C C . LYS A 1 195 ? 3.640 -28.973 30.772 1.00 52.70 236 LYS A C 1
ATOM 1494 O O . LYS A 1 195 ? 2.697 -29.563 30.230 1.00 49.15 236 LYS A O 1
ATOM 1500 N N . GLU A 1 196 ? 4.645 -28.447 30.069 1.00 48.92 237 GLU A N 1
ATOM 1501 C CA . GLU A 1 196 ? 4.629 -28.567 28.621 1.00 48.44 237 GLU A CA 1
ATOM 1502 C C . GLU A 1 196 ? 5.008 -29.976 28.179 1.00 47.98 237 GLU A C 1
ATOM 1503 O O . GLU A 1 196 ? 4.351 -30.542 27.302 1.00 48.72 237 GLU A O 1
ATOM 1509 N N . GLY A 1 197 ? 6.059 -30.554 28.771 1.00 45.55 238 GLY A N 1
ATOM 1510 C CA . GLY A 1 197 ? 6.359 -31.959 28.525 1.00 45.57 238 GLY A CA 1
ATOM 1511 C C . GLY A 1 197 ? 5.178 -32.859 28.838 1.00 48.24 238 GLY A C 1
ATOM 1512 O O . GLY A 1 197 ? 4.857 -33.780 28.073 1.00 42.73 238 GLY A O 1
ATOM 1513 N N . LEU A 1 198 ? 4.495 -32.590 29.953 1.00 43.58 239 LEU A N 1
ATOM 1514 C CA . LEU A 1 198 ? 3.258 -33.303 30.227 1.00 45.36 239 LEU A CA 1
ATOM 1515 C C . LEU A 1 198 ? 2.267 -33.116 29.090 1.00 47.59 239 LEU A C 1
ATOM 1516 O O . LEU A 1 198 ? 1.711 -34.092 28.570 1.00 48.64 239 LEU A O 1
ATOM 1521 N N . ASN A 1 199 ? 2.070 -31.867 28.658 1.00 44.05 240 ASN A N 1
ATOM 1522 C CA . ASN A 1 199 ? 1.081 -31.589 27.618 1.00 47.12 240 ASN A CA 1
ATOM 1523 C C . ASN A 1 199 ? 1.434 -32.296 26.311 1.00 51.15 240 ASN A C 1
ATOM 1524 O O . ASN A 1 199 ? 0.572 -32.907 25.661 1.00 48.11 240 ASN A O 1
ATOM 1529 N N . LYS A 1 200 ? 2.704 -32.237 25.920 1.00 46.29 241 LYS A N 1
ATOM 1530 C CA . LYS A 1 200 ? 3.137 -32.927 24.720 1.00 46.41 241 LYS A CA 1
ATOM 1531 C C . LYS A 1 200 ? 2.905 -34.439 24.832 1.00 53.05 241 LYS A C 1
ATOM 1532 O O . LYS A 1 200 ? 2.349 -35.059 23.917 1.00 54.52 241 LYS A O 1
ATOM 1538 N N . LEU A 1 201 ? 3.306 -35.054 25.957 1.00 48.93 242 LEU A N 1
ATOM 1539 C CA . LEU A 1 201 ? 3.084 -36.495 26.114 1.00 48.95 242 LEU A CA 1
ATOM 1540 C C . LEU A 1 201 ? 1.608 -36.839 26.093 1.00 48.57 242 LEU A C 1
ATOM 1541 O O . LEU A 1 201 ? 1.223 -37.909 25.605 1.00 52.20 242 LEU A O 1
ATOM 1546 N N . LYS A 1 202 ? 0.766 -35.943 26.588 1.00 44.51 243 LYS A N 1
ATOM 1547 C CA . LYS A 1 202 ? -0.656 -36.243 26.627 1.00 49.41 243 LYS A CA 1
ATOM 1548 C C . LYS A 1 202 ? -1.245 -36.290 25.231 1.00 50.89 243 LYS A C 1
ATOM 1549 O O . LYS A 1 202 ? -2.195 -37.039 24.984 1.00 57.81 243 LYS A O 1
ATOM 1555 N N . ASN A 1 203 ? -0.681 -35.522 24.303 1.00 55.05 244 ASN A N 1
ATOM 1556 C CA . ASN A 1 203 ? -1.152 -35.457 22.927 1.00 53.74 244 ASN A CA 1
ATOM 1557 C C . ASN A 1 203 ? -0.353 -36.344 21.987 1.00 55.05 244 ASN A C 1
ATOM 1558 O O . ASN A 1 203 ? -0.553 -36.267 20.776 1.00 50.04 244 ASN A O 1
ATOM 1563 N N . ALA A 1 204 ? 0.544 -37.177 22.514 1.00 55.64 245 ALA A N 1
ATOM 1564 C CA . ALA A 1 204 ? 1.355 -38.040 21.666 1.00 54.44 245 ALA A CA 1
ATOM 1565 C C . ALA A 1 204 ? 0.490 -39.079 20.967 1.00 55.18 245 ALA A C 1
ATOM 1566 O O . ALA A 1 204 ? -0.557 -39.493 21.469 1.00 53.16 245 ALA A O 1
ATOM 1568 N N . SER A 1 205 ? 0.940 -39.496 19.790 1.00 53.43 246 SER A N 1
ATOM 1569 C CA . SER A 1 205 ? 0.239 -40.528 19.051 1.00 56.57 246 SER A CA 1
ATOM 1570 C C . SER A 1 205 ? 0.530 -41.900 19.647 1.00 53.70 246 SER A C 1
ATOM 1571 O O . SER A 1 205 ? 1.585 -42.133 20.238 1.00 57.48 246 SER A O 1
ATOM 1574 N N . GLY A 1 206 ? -0.420 -42.806 19.493 1.00 47.76 247 GLY A N 1
ATOM 1575 C CA . GLY A 1 206 ? -0.220 -44.193 19.854 1.00 56.91 247 GLY A CA 1
ATOM 1576 C C . GLY A 1 206 ? -1.394 -44.749 20.624 1.00 54.49 247 GLY A C 1
ATOM 1577 O O . GLY A 1 206 ? -2.387 -44.070 20.884 1.00 53.86 247 GLY A O 1
ATOM 1578 N N . VAL A 1 207 ? -1.270 -46.033 20.971 1.00 53.73 248 VAL A N 1
ATOM 1579 C CA . VAL A 1 207 ? -2.256 -46.681 21.834 1.00 51.15 248 VAL A CA 1
ATOM 1580 C C . VAL A 1 207 ? -2.358 -45.915 23.145 1.00 47.96 248 VAL A C 1
ATOM 1581 O O . VAL A 1 207 ? -1.345 -45.624 23.797 1.00 46.99 248 VAL A O 1
ATOM 1585 N N . LYS A 1 208 ? -3.587 -45.577 23.537 1.00 45.34 249 LYS A N 1
ATOM 1586 C CA . LYS A 1 208 ? -3.768 -44.659 24.659 1.00 48.25 249 LYS A CA 1
ATOM 1587 C C . LYS A 1 208 ? -3.141 -45.199 25.939 1.00 51.42 249 LYS A C 1
ATOM 1588 O O . LYS A 1 208 ? -2.521 -44.440 26.699 1.00 45.41 249 LYS A O 1
ATOM 1594 N N . GLY A 1 209 ? -3.252 -46.515 26.172 1.00 52.25 250 GLY A N 1
ATOM 1595 C CA . GLY A 1 209 ? -2.679 -47.097 27.379 1.00 46.64 250 GLY A CA 1
ATOM 1596 C C . GLY A 1 209 ? -1.188 -46.846 27.499 1.00 45.66 250 GLY A C 1
ATOM 1597 O O . GLY A 1 209 ? -0.684 -46.477 28.565 1.00 48.92 250 GLY A O 1
ATOM 1598 N N . LYS A 1 210 ? -0.456 -47.058 26.411 1.00 42.83 251 LYS A N 1
ATOM 1599 C CA . LYS A 1 210 ? 0.963 -46.739 26.441 1.00 49.00 251 LYS A CA 1
ATOM 1600 C C . LYS A 1 210 ? 1.206 -45.230 26.427 1.00 47.00 251 LYS A C 1
ATOM 1601 O O . LYS A 1 210 ? 2.272 -44.780 26.848 1.00 43.55 251 LYS A O 1
ATOM 1607 N N . VAL A 1 211 ? 0.252 -44.441 25.944 1.00 42.72 252 VAL A N 1
ATOM 1608 C CA . VAL A 1 211 ? 0.447 -43.002 25.983 1.00 47.52 252 VAL A CA 1
ATOM 1609 C C . VAL A 1 211 ? 0.360 -42.520 27.418 1.00 49.34 252 VAL A C 1
ATOM 1610 O O . VAL A 1 211 ? 1.198 -41.736 27.876 1.00 48.38 252 VAL A O 1
ATOM 1614 N N . TRP A 1 212 ? -0.609 -43.043 28.171 1.00 48.84 253 TRP A N 1
ATOM 1615 C CA . TRP A 1 212 ? -0.682 -42.726 29.590 1.00 47.61 253 TRP A CA 1
ATOM 1616 C C . TRP A 1 212 ? 0.572 -43.170 30.331 1.00 46.68 253 TRP A C 1
ATOM 1617 O O . TRP A 1 212 ? 1.116 -42.419 31.147 1.00 45.30 253 TRP A O 1
ATOM 1628 N N . GLU A 1 213 ? 1.052 -44.383 30.058 1.00 45.55 254 GLU A N 1
ATOM 1629 C CA . GLU A 1 213 ? 2.222 -44.875 30.775 1.00 47.68 254 GLU A CA 1
ATOM 1630 C C . GLU A 1 213 ? 3.414 -43.944 30.594 1.00 41.20 254 GLU A C 1
ATOM 1631 O O . GLU A 1 213 ? 4.100 -43.605 31.563 1.00 45.62 254 GLU A O 1
ATOM 1637 N N . ASN A 1 214 ? 3.679 -43.524 29.354 1.00 43.97 255 ASN A N 1
ATOM 1638 C CA . ASN A 1 214 ? 4.801 -42.625 29.099 1.00 47.68 255 ASN A CA 1
ATOM 1639 C C . ASN A 1 214 ? 4.569 -41.275 29.765 1.00 44.08 255 ASN A C 1
ATOM 1640 O O . ASN A 1 214 ? 5.508 -40.643 30.255 1.00 41.38 255 ASN A O 1
ATOM 1645 N N . TYR A 1 215 ? 3.321 -40.825 29.773 1.00 40.24 256 TYR A N 1
ATOM 1646 C CA . TYR A 1 215 ? 2.954 -39.600 30.458 1.00 44.63 256 TYR A CA 1
ATOM 1647 C C . TYR A 1 215 ? 3.207 -39.732 31.958 1.00 48.90 256 TYR A C 1
ATOM 1648 O O . TYR A 1 215 ? 3.853 -38.878 32.572 1.00 42.15 256 TYR A O 1
ATOM 1657 N N . ASN A 1 216 ? 2.758 -40.838 32.556 1.00 45.78 257 ASN A N 1
ATOM 1658 C CA . ASN A 1 216 ? 2.968 -41.000 33.985 1.00 43.19 257 ASN A CA 1
ATOM 1659 C C . ASN A 1 216 ? 4.441 -41.188 34.318 1.00 43.00 257 ASN A C 1
ATOM 1660 O O . ASN A 1 216 ? 4.905 -40.736 35.377 1.00 42.28 257 ASN A O 1
ATOM 1665 N N . ARG A 1 217 ? 5.196 -41.831 33.431 1.00 42.35 258 ARG A N 1
ATOM 1666 C CA . ARG A 1 217 ? 6.614 -42.020 33.708 1.00 45.13 258 ARG A CA 1
ATOM 1667 C C . ARG A 1 217 ? 7.350 -40.688 33.743 1.00 39.53 258 ARG A C 1
ATOM 1668 O O . ARG A 1 217 ? 8.282 -40.506 34.533 1.00 39.10 258 ARG A O 1
ATOM 1676 N N . PHE A 1 218 ? 6.973 -39.763 32.860 1.00 41.92 259 PHE A N 1
ATOM 1677 C CA . PHE A 1 218 ? 7.563 -38.437 32.883 1.00 42.78 259 PHE A CA 1
ATOM 1678 C C . PHE A 1 218 ? 7.220 -37.728 34.183 1.00 41.62 259 PHE A C 1
ATOM 1679 O O . PHE A 1 218 ? 8.103 -37.197 34.867 1.00 43.05 259 PHE A O 1
ATOM 1687 N N . ARG A 1 219 ? 5.942 -37.757 34.566 1.00 40.04 260 ARG A N 1
ATOM 1688 C CA . ARG A 1 219 ? 5.538 -37.167 35.838 1.00 44.16 260 ARG A CA 1
ATOM 1689 C C . ARG A 1 219 ? 6.330 -37.761 36.999 1.00 44.90 260 ARG A C 1
ATOM 1690 O O . ARG A 1 219 ? 6.856 -37.028 37.843 1.00 46.27 260 ARG A O 1
ATOM 1698 N N . ARG A 1 220 ? 6.455 -39.091 37.042 1.00 45.50 261 ARG A N 1
ATOM 1699 C CA . ARG A 1 220 ? 7.110 -39.720 38.186 1.00 41.30 261 ARG A CA 1
ATOM 1700 C C . ARG A 1 220 ? 8.576 -39.336 38.254 1.00 40.82 261 ARG A C 1
ATOM 1701 O O . ARG A 1 220 ? 9.053 -38.861 39.289 1.00 45.82 261 ARG A O 1
ATOM 1709 N N . GLU A 1 221 ? 9.303 -39.509 37.152 1.00 38.75 262 GLU A N 1
ATOM 1710 C CA . GLU A 1 221 ? 10.737 -39.237 37.170 1.00 42.22 262 GLU A CA 1
ATOM 1711 C C . GLU A 1 221 ? 11.037 -37.741 37.312 1.00 43.36 262 GLU A C 1
ATOM 1712 O O . GLU A 1 221 ? 11.969 -37.369 38.035 1.00 40.78 262 GLU A O 1
ATOM 1718 N N . MET A 1 222 ? 10.271 -36.869 36.637 1.00 38.54 263 MET A N 1
ATOM 1719 C CA . MET A 1 222 ? 10.558 -35.429 36.697 1.00 48.76 263 MET A CA 1
ATOM 1720 C C . MET A 1 222 ? 10.116 -34.797 38.005 1.00 43.32 263 MET A C 1
ATOM 1721 O O . MET A 1 222 ? 10.645 -33.743 38.381 1.00 47.06 263 MET A O 1
ATOM 1726 N N . THR A 1 223 ? 9.148 -35.408 38.689 1.00 44.81 264 THR A N 1
ATOM 1727 C CA . THR A 1 223 ? 8.891 -35.051 40.077 1.00 41.24 264 THR A CA 1
ATOM 1728 C C . THR A 1 223 ? 10.156 -35.218 40.905 1.00 47.83 264 THR A C 1
ATOM 1729 O O . THR A 1 223 ? 10.557 -34.304 41.647 1.00 45.40 264 THR A O 1
ATOM 1733 N N . ILE A 1 224 ? 10.823 -36.370 40.745 1.00 43.79 265 ILE A N 1
ATOM 1734 C CA . ILE A 1 224 ? 12.051 -36.667 41.472 1.00 42.58 265 ILE A CA 1
ATOM 1735 C C . ILE A 1 224 ? 13.207 -35.808 40.975 1.00 38.75 265 ILE A C 1
ATOM 1736 O O . ILE A 1 224 ? 14.022 -35.331 41.761 1.00 44.34 265 ILE A O 1
ATOM 1741 N N . MET A 1 225 ? 13.346 -35.661 39.665 1.00 45.51 266 MET A N 1
ATOM 1742 C CA . MET A 1 225 ? 14.496 -34.934 39.135 1.00 46.97 266 MET A CA 1
ATOM 1743 C C . MET A 1 225 ? 14.341 -33.423 39.277 1.00 46.01 266 MET A C 1
ATOM 1744 O O . MET A 1 225 ? 15.324 -32.731 39.567 1.00 44.02 266 MET A O 1
ATOM 1749 N N . VAL A 1 226 ? 13.126 -32.895 39.097 1.00 41.31 267 VAL A N 1
ATOM 1750 C CA . VAL A 1 226 ? 12.956 -31.449 39.050 1.00 47.23 267 VAL A CA 1
ATOM 1751 C C . VAL A 1 226 ? 12.057 -30.905 40.158 1.00 42.19 267 VAL A C 1
ATOM 1752 O O . VAL A 1 226 ? 12.497 -30.056 40.933 1.00 42.98 267 VAL A O 1
ATOM 1756 N N . LEU A 1 227 ? 10.802 -31.370 40.244 1.00 40.66 268 LEU A N 1
ATOM 1757 C CA . LEU A 1 227 ? 9.839 -30.691 41.114 1.00 40.52 268 LEU A CA 1
ATOM 1758 C C . LEU A 1 227 ? 10.263 -30.733 42.580 1.00 48.09 268 LEU A C 1
ATOM 1759 O O . LEU A 1 227 ? 10.072 -29.751 43.318 1.00 46.34 268 LEU A O 1
ATOM 1764 N N . ASP A 1 228 ? 10.833 -31.862 43.020 1.00 43.55 269 ASP A N 1
ATOM 1765 C CA . ASP A 1 228 ? 11.237 -32.000 44.413 1.00 46.42 269 ASP A CA 1
ATOM 1766 C C . ASP A 1 228 ? 12.323 -31.003 44.797 1.00 42.82 269 ASP A C 1
ATOM 1767 O O . ASP A 1 228 ? 12.549 -30.780 45.987 1.00 48.19 269 ASP A O 1
ATOM 1772 N N . LEU A 1 229 ? 13.011 -30.415 43.819 1.00 44.75 270 LEU A N 1
ATOM 1773 C CA . LEU A 1 229 ? 13.954 -29.336 44.102 1.00 47.45 270 LEU A CA 1
ATOM 1774 C C . LEU A 1 229 ? 13.249 -28.040 44.485 1.00 44.76 270 LEU A C 1
ATOM 1775 O O . LEU A 1 229 ? 13.785 -27.274 45.286 1.00 46.16 270 LEU A O 1
ATOM 1780 N N . LEU A 1 230 ? 12.062 -27.772 43.922 1.00 44.31 271 LEU A N 1
ATOM 1781 C CA . LEU A 1 230 ? 11.461 -26.434 43.963 1.00 46.52 271 LEU A CA 1
ATOM 1782 C C . LEU A 1 230 ? 11.021 -25.984 45.355 1.00 47.42 271 LEU A C 1
ATOM 1783 O O . LEU A 1 230 ? 11.104 -24.786 45.649 1.00 46.08 271 LEU A O 1
ATOM 1788 N N . PRO A 1 231 ? 10.564 -26.871 46.248 1.00 49.57 272 PRO A N 1
ATOM 1789 C CA . PRO A 1 231 ? 10.261 -26.406 47.618 1.00 43.66 272 PRO A CA 1
ATOM 1790 C C . PRO A 1 231 ? 11.482 -25.893 48.362 1.00 47.48 272 PRO A C 1
ATOM 1791 O O . PRO A 1 231 ? 11.340 -25.089 49.284 1.00 47.34 272 PRO A O 1
ATOM 1795 N N . LEU A 1 232 ? 12.682 -26.333 47.999 1.00 48.88 273 LEU A N 1
ATOM 1796 C CA . LEU A 1 232 ? 13.870 -25.865 48.695 1.00 43.32 273 LEU A CA 1
ATOM 1797 C C . LEU A 1 232 ? 14.245 -24.447 48.311 1.00 47.57 273 LEU A C 1
ATOM 1798 O O . LEU A 1 232 ? 14.845 -23.738 49.129 1.00 48.08 273 LEU A O 1
ATOM 1803 N N . PHE A 1 233 ? 13.927 -24.029 47.083 1.00 43.35 274 PHE A N 1
ATOM 1804 C CA . PHE A 1 233 ? 14.379 -22.733 46.579 1.00 45.01 274 PHE A CA 1
ATOM 1805 C C . PHE A 1 233 ? 14.095 -21.573 47.532 1.00 44.29 274 PHE A C 1
ATOM 1806 O O . PHE A 1 233 ? 15.043 -20.850 47.874 1.00 42.74 274 PHE A O 1
ATOM 1814 N N . PRO A 1 234 ? 12.873 -21.361 48.026 1.00 41.37 275 PRO A N 1
ATOM 1815 C CA . PRO A 1 234 ? 12.678 -20.284 49.012 1.00 48.23 275 PRO A CA 1
ATOM 1816 C C . PRO A 1 234 ? 13.402 -20.520 50.334 1.00 51.10 275 PRO A C 1
ATOM 1817 O O . PRO A 1 234 ? 13.702 -19.547 51.030 1.00 45.79 275 PRO A O 1
ATOM 1821 N N . ILE A 1 235 ? 13.689 -21.771 50.718 1.00 47.46 276 ILE A N 1
ATOM 1822 C CA . ILE A 1 235 ? 14.401 -21.987 51.974 1.00 45.37 276 ILE A CA 1
ATOM 1823 C C . ILE A 1 235 ? 15.856 -21.521 51.893 1.00 50.24 276 ILE A C 1
ATOM 1824 O O . ILE A 1 235 ? 16.476 -21.256 52.929 1.00 49.77 276 ILE A O 1
ATOM 1829 N N . TYR A 1 236 ? 16.412 -21.342 50.686 1.00 47.88 277 TYR A N 1
ATOM 1830 C CA . TYR A 1 236 ? 17.760 -20.794 50.620 1.00 44.86 277 TYR A CA 1
ATOM 1831 C C . TYR A 1 236 ? 17.792 -19.311 50.986 1.00 48.68 277 TYR A C 1
ATOM 1832 O O . TYR A 1 236 ? 18.881 -18.720 51.022 1.00 42.00 277 TYR A O 1
ATOM 1841 N N . ASP A 1 237 ? 16.623 -18.715 51.227 1.00 44.16 278 ASP A N 1
ATOM 1842 C CA . ASP A 1 237 ? 16.489 -17.350 51.737 1.00 50.94 278 ASP A CA 1
ATOM 1843 C C . ASP A 1 237 ? 16.903 -17.354 53.201 1.00 46.06 278 ASP A C 1
ATOM 1844 O O . ASP A 1 237 ? 16.114 -17.696 54.085 1.00 45.20 278 ASP A O 1
ATOM 1849 N N . ALA A 1 238 ? 18.156 -16.980 53.464 1.00 45.80 279 ALA A N 1
ATOM 1850 C CA . ALA A 1 238 ? 18.701 -17.091 54.813 1.00 50.00 279 ALA A CA 1
ATOM 1851 C C . ALA A 1 238 ? 18.125 -16.070 55.787 1.00 51.79 279 ALA A C 1
ATOM 1852 O O . ALA A 1 238 ? 18.340 -16.212 56.995 1.00 50.97 279 ALA A O 1
ATOM 1854 N N . ARG A 1 239 ? 17.417 -15.050 55.305 1.00 48.96 280 ARG A N 1
ATOM 1855 C CA . ARG A 1 239 ? 16.736 -14.146 56.226 1.00 54.70 280 ARG A CA 1
ATOM 1856 C C . ARG A 1 239 ? 15.403 -14.715 56.681 1.00 51.29 280 ARG A C 1
ATOM 1857 O O . ARG A 1 239 ? 15.038 -14.580 57.853 1.00 51.70 280 ARG A O 1
ATOM 1865 N N . THR A 1 240 ? 14.656 -15.326 55.756 1.00 50.29 281 THR A N 1
ATOM 1866 C CA . THR A 1 240 ? 13.386 -15.946 56.103 1.00 45.80 281 THR A CA 1
ATOM 1867 C C . THR A 1 240 ? 13.603 -17.263 56.836 1.00 48.08 281 THR A C 1
ATOM 1868 O O . THR A 1 240 ? 12.763 -17.663 57.651 1.00 46.59 281 THR A O 1
ATOM 1872 N N . TYR A 1 241 ? 14.733 -17.919 56.596 1.00 47.44 282 TYR A N 1
ATOM 1873 C CA . TYR A 1 241 ? 15.070 -19.190 57.237 1.00 46.69 282 TYR A CA 1
ATOM 1874 C C . TYR A 1 241 ? 16.478 -19.082 57.809 1.00 50.02 282 TYR A C 1
ATOM 1875 O O . TYR A 1 241 ? 17.441 -19.628 57.245 1.00 48.89 282 TYR A O 1
ATOM 1884 N N . PRO A 1 242 ? 16.634 -18.383 58.939 1.00 51.53 283 PRO A N 1
ATOM 1885 C CA . PRO A 1 242 ? 17.955 -18.239 59.563 1.00 52.05 283 PRO A CA 1
ATOM 1886 C C . PRO A 1 242 ? 18.404 -19.439 60.378 1.00 53.86 283 PRO A C 1
ATOM 1887 O O . PRO A 1 242 ? 19.503 -19.396 60.947 1.00 54.21 283 PRO A O 1
ATOM 1891 N N . MET A 1 243 ? 17.610 -20.503 60.471 1.00 55.45 284 MET A N 1
ATOM 1892 C CA . MET A 1 243 ? 18.088 -21.713 61.129 1.00 60.57 284 MET A CA 1
ATOM 1893 C C . MET A 1 243 ? 17.514 -22.950 60.451 1.00 58.47 284 MET A C 1
ATOM 1894 O O . MET A 1 243 ? 16.678 -22.868 59.542 1.00 54.88 284 MET A O 1
ATOM 1899 N N . GLU A 1 244 ? 18.009 -24.104 60.901 1.00 58.62 285 GLU A N 1
ATOM 1900 C CA . GLU A 1 244 ? 17.636 -25.389 60.329 1.00 60.05 285 GLU A CA 1
ATOM 1901 C C . GLU A 1 244 ? 16.126 -25.526 60.239 1.00 54.83 285 GLU A C 1
ATOM 1902 O O . GLU A 1 244 ? 15.397 -25.180 61.169 1.00 53.48 285 GLU A O 1
ATOM 1908 N N . THR A 1 245 ? 15.669 -25.997 59.084 1.00 53.72 286 THR A N 1
ATOM 1909 C CA . THR A 1 245 ? 14.264 -26.009 58.706 1.00 47.25 286 THR A CA 1
ATOM 1910 C C . THR A 1 245 ? 13.945 -27.421 58.264 1.00 47.98 286 THR A C 1
ATOM 1911 O O . THR A 1 245 ? 14.702 -28.003 57.486 1.00 48.76 286 THR A O 1
ATOM 1915 N N . VAL A 1 246 ? 12.838 -27.967 58.746 1.00 44.35 287 VAL A N 1
ATOM 1916 C CA . VAL A 1 246 ? 12.470 -29.349 58.469 1.00 49.91 287 VAL A CA 1
ATOM 1917 C C . VAL A 1 246 ? 11.282 -29.341 57.518 1.00 46.48 287 VAL A C 1
ATOM 1918 O O . VAL A 1 246 ? 10.220 -28.787 57.840 1.00 42.02 287 VAL A O 1
ATOM 1922 N N . THR A 1 247 ? 11.446 -29.978 56.362 1.00 39.85 288 THR A N 1
ATOM 1923 C CA . THR A 1 247 ? 10.436 -29.934 55.319 1.00 42.35 288 THR A CA 1
ATOM 1924 C C . THR A 1 247 ? 10.006 -31.331 54.892 1.00 48.09 288 THR A C 1
ATOM 1925 O O . THR A 1 247 ? 10.703 -32.333 55.125 1.00 50.55 288 THR A O 1
ATOM 1929 N N . GLU A 1 248 ? 8.828 -31.389 54.260 1.00 49.39 289 GLU A N 1
ATOM 1930 C CA . GLU A 1 248 ? 8.255 -32.646 53.795 1.00 51.06 289 GLU A CA 1
ATOM 1931 C C . GLU A 1 248 ? 7.726 -32.478 52.377 1.00 46.52 289 GLU A C 1
ATOM 1932 O O . GLU A 1 248 ? 7.168 -31.431 52.042 1.00 40.78 289 GLU A O 1
ATOM 1938 N N . LEU A 1 249 ? 7.891 -33.528 51.563 1.00 40.75 290 LEU A N 1
ATOM 1939 C CA . LEU A 1 249 ? 7.306 -33.634 50.229 1.00 38.86 290 LEU A CA 1
ATOM 1940 C C . LEU A 1 249 ? 6.076 -34.532 50.312 1.00 42.05 290 LEU A C 1
ATOM 1941 O O . LEU A 1 249 ? 6.206 -35.753 50.429 1.00 49.40 290 LEU A O 1
ATOM 1946 N N . THR A 1 250 ? 4.892 -33.952 50.208 1.00 41.15 291 THR A N 1
ATOM 1947 C CA . THR A 1 250 ? 3.659 -34.705 50.386 1.00 39.61 291 THR A CA 1
ATOM 1948 C C . THR A 1 250 ? 3.085 -35.254 49.090 1.00 38.72 291 THR A C 1
ATOM 1949 O O . THR A 1 250 ? 1.996 -35.831 49.116 1.00 43.31 291 THR A O 1
ATOM 1953 N N . ARG A 1 251 ? 3.748 -35.044 47.961 1.00 39.37 292 ARG A N 1
ATOM 1954 C CA . ARG A 1 251 ? 3.179 -35.448 46.684 1.00 45.90 292 ARG A CA 1
ATOM 1955 C C . ARG A 1 251 ? 3.221 -36.969 46.533 1.00 42.67 292 ARG A C 1
ATOM 1956 O O . ARG A 1 251 ? 4.149 -37.632 47.001 1.00 42.48 292 ARG A O 1
ATOM 1964 N N . GLN A 1 252 ? 2.207 -37.518 45.875 1.00 41.70 293 GLN A N 1
ATOM 1965 C CA . GLN A 1 252 ? 2.104 -38.950 45.621 1.00 43.90 293 GLN A CA 1
ATOM 1966 C C . GLN A 1 252 ? 2.414 -39.232 44.156 1.00 43.10 293 GLN A C 1
ATOM 1967 O O . GLN A 1 252 ? 1.829 -38.609 43.266 1.00 45.28 293 GLN A O 1
ATOM 1973 N N . ILE A 1 253 ? 3.311 -40.183 43.898 1.00 47.01 294 ILE A N 1
ATOM 1974 C CA . ILE A 1 253 ? 3.612 -40.582 42.531 1.00 42.03 294 ILE A CA 1
ATOM 1975 C C . ILE A 1 253 ? 3.349 -42.071 42.346 1.00 46.37 294 ILE A C 1
ATOM 1976 O O . ILE A 1 253 ? 3.323 -42.854 43.305 1.00 42.70 294 ILE A O 1
ATOM 1981 N N . PHE A 1 254 ? 3.152 -42.458 41.081 1.00 45.11 295 PHE A N 1
ATOM 1982 C CA . PHE A 1 254 ? 2.742 -43.817 40.725 1.00 45.81 295 PHE A CA 1
ATOM 1983 C C . PHE A 1 254 ? 3.772 -44.487 39.839 1.00 43.40 295 PHE A C 1
ATOM 1984 O O . PHE A 1 254 ? 4.236 -43.891 38.862 1.00 40.86 295 PHE A O 1
ATOM 1992 N N . THR A 1 255 ? 4.127 -45.725 40.202 1.00 43.41 296 THR A N 1
ATOM 1993 C CA . THR A 1 255 ? 4.978 -46.582 39.390 1.00 42.40 296 THR A CA 1
ATOM 1994 C C . THR A 1 255 ? 4.179 -47.105 38.196 1.00 44.50 296 THR A C 1
ATOM 1995 O O . THR A 1 255 ? 2.950 -46.972 38.135 1.00 40.48 296 THR A O 1
ATOM 1999 N N . ASP A 1 256 ? 4.886 -47.695 37.227 1.00 43.81 297 ASP A N 1
ATOM 2000 C CA . ASP A 1 256 ? 4.216 -48.141 36.006 1.00 45.91 297 ASP A CA 1
ATOM 2001 C C . ASP A 1 256 ? 3.134 -49.168 36.335 1.00 42.08 297 ASP A C 1
ATOM 2002 O O . ASP A 1 256 ? 3.264 -49.935 37.298 1.00 42.23 297 ASP A O 1
ATOM 2007 N N . PRO A 1 257 ? 2.044 -49.196 35.570 1.00 43.77 298 PRO A N 1
ATOM 2008 C CA . PRO A 1 257 ? 0.983 -50.173 35.864 1.00 40.67 298 PRO A CA 1
ATOM 2009 C C . PRO A 1 257 ? 1.518 -51.597 35.811 1.00 46.05 298 PRO A C 1
ATOM 2010 O O . PRO A 1 257 ? 2.424 -51.918 35.036 1.00 45.39 298 PRO A O 1
ATOM 2014 N N . ILE A 1 258 ? 0.980 -52.439 36.689 1.00 43.52 299 ILE A N 1
ATOM 2015 C CA . ILE A 1 258 ? 1.430 -53.835 36.796 1.00 42.95 299 ILE A CA 1
ATOM 2016 C C . ILE A 1 258 ? 0.600 -54.614 35.787 1.00 48.94 299 ILE A C 1
ATOM 2017 O O . ILE A 1 258 ? -0.447 -55.187 36.091 1.00 47.26 299 ILE A O 1
ATOM 2022 N N . GLY A 1 259 ? 1.064 -54.603 34.542 1.00 47.49 300 GLY A N 1
ATOM 2023 C CA . GLY A 1 259 ? 0.397 -55.311 33.474 1.00 41.47 300 GLY A CA 1
ATOM 2024 C C . GLY A 1 259 ? 1.434 -56.000 32.611 1.00 46.42 300 GLY A C 1
ATOM 2025 O O . GLY A 1 259 ? 2.629 -55.706 32.688 1.00 46.18 300 GLY A O 1
ATOM 2026 N N . LEU A 1 260 ? 0.963 -56.937 31.789 1.00 48.24 301 LEU A N 1
ATOM 2027 C CA . LEU A 1 260 ? 1.880 -57.702 30.955 1.00 44.98 301 LEU A CA 1
ATOM 2028 C C . LEU A 1 260 ? 2.405 -56.845 29.807 1.00 46.83 301 LEU A C 1
ATOM 2029 O O . LEU A 1 260 ? 1.631 -56.227 29.076 1.00 43.75 301 LEU A O 1
ATOM 2034 N N . THR A 1 261 ? 3.726 -56.792 29.668 1.00 48.07 302 THR A N 1
ATOM 2035 C CA . THR A 1 261 ? 4.382 -56.229 28.499 1.00 50.53 302 THR A CA 1
ATOM 2036 C C . THR A 1 261 ? 5.584 -57.096 28.147 1.00 54.09 302 THR A C 1
ATOM 2037 O O . THR A 1 261 ? 6.059 -57.900 28.959 1.00 55.37 302 THR A O 1
ATOM 2041 N N . GLY A 1 262 ? 6.082 -56.911 26.924 1.00 48.54 303 GLY A N 1
ATOM 2042 C CA . GLY A 1 262 ? 7.347 -57.483 26.522 1.00 54.89 303 GLY A CA 1
ATOM 2043 C C . GLY A 1 262 ? 7.302 -58.880 25.923 1.00 55.91 303 GLY A C 1
ATOM 2044 O O . GLY A 1 262 ? 8.333 -59.345 25.428 1.00 57.30 303 GLY A O 1
ATOM 2045 N N . ILE A 1 263 ? 6.163 -59.570 25.958 1.00 53.71 304 ILE A N 1
ATOM 2046 C CA . ILE A 1 263 ? 6.086 -60.921 25.392 1.00 58.43 304 ILE A CA 1
ATOM 2047 C C . ILE A 1 263 ? 5.783 -60.872 23.896 1.00 64.05 304 ILE A C 1
ATOM 2048 O O . ILE A 1 263 ? 6.438 -61.544 23.095 1.00 64.19 304 ILE A O 1
ATOM 2053 N N . ASN A 1 264 ? 4.792 -60.059 23.521 1.00 64.07 305 ASN A N 1
ATOM 2054 C CA . ASN A 1 264 ? 4.406 -59.772 22.139 1.00 60.93 305 ASN A CA 1
ATOM 2055 C C . ASN A 1 264 ? 4.214 -61.065 21.336 1.00 66.31 305 ASN A C 1
ATOM 2056 O O . ASN A 1 264 ? 4.955 -61.403 20.411 1.00 65.98 305 ASN A O 1
ATOM 2061 N N . GLU A 1 265 ? 3.177 -61.786 21.765 1.00 58.48 306 GLU A N 1
ATOM 2062 C CA . GLU A 1 265 ? 2.571 -62.891 21.042 1.00 59.97 306 GLU A CA 1
ATOM 2063 C C . GLU A 1 265 ? 1.068 -62.676 21.090 1.00 56.69 306 GLU A C 1
ATOM 2064 O O . GLU A 1 265 ? 0.552 -62.069 22.031 1.00 57.86 306 GLU A O 1
ATOM 2070 N N . THR A 1 266 ? 0.363 -63.154 20.063 1.00 57.76 307 THR A N 1
ATOM 2071 C CA . THR A 1 266 ? -1.057 -62.829 19.962 1.00 57.39 307 THR A CA 1
ATOM 2072 C C . THR A 1 266 ? -1.827 -63.262 21.202 1.00 56.96 307 THR A C 1
ATOM 2073 O O . THR A 1 266 ? -2.842 -62.646 21.544 1.00 62.99 307 THR A O 1
ATOM 2077 N N . LYS A 1 267 ? -1.354 -64.297 21.904 1.00 53.72 308 LYS A N 1
ATOM 2078 C CA . LYS A 1 267 ? -2.058 -64.758 23.094 1.00 53.38 308 LYS A CA 1
ATOM 2079 C C . LYS A 1 267 ? -1.649 -63.972 24.338 1.00 52.24 308 LYS A C 1
ATOM 2080 O O . LYS A 1 267 ? -2.453 -63.801 25.263 1.00 48.35 308 LYS A O 1
ATOM 2086 N N . TYR A 1 268 ? -0.412 -63.498 24.384 1.00 52.32 309 TYR A N 1
ATOM 2087 C CA . TYR A 1 268 ? 0.103 -62.745 25.521 1.00 53.81 309 TYR A CA 1
ATOM 2088 C C . TYR A 1 268 ? 0.451 -61.315 25.094 1.00 46.02 309 TYR A C 1
ATOM 2089 O O . TYR A 1 268 ? 1.619 -60.918 25.113 1.00 49.70 309 TYR A O 1
ATOM 2098 N N . PRO A 1 269 ? -0.529 -60.522 24.683 1.00 42.12 310 PRO A N 1
ATOM 2099 C CA . PRO A 1 269 ? -0.210 -59.166 24.209 1.00 53.74 310 PRO A CA 1
ATOM 2100 C C . PRO A 1 269 ? 0.142 -58.239 25.365 1.00 49.17 310 PRO A C 1
ATOM 2101 O O . PRO A 1 269 ? -0.093 -58.540 26.541 1.00 46.26 310 PRO A O 1
ATOM 2105 N N . ASP A 1 270 ? 0.764 -57.113 25.010 1.00 50.86 311 ASP A N 1
ATOM 2106 C CA . ASP A 1 270 ? 0.888 -56.000 25.947 1.00 47.67 311 ASP A CA 1
ATOM 2107 C C . ASP A 1 270 ? -0.490 -55.535 26.405 1.00 47.23 311 ASP A C 1
ATOM 2108 O O . ASP A 1 270 ? -1.458 -55.525 25.641 1.00 50.13 311 ASP A O 1
ATOM 2113 N N . TRP A 1 271 ? -0.571 -55.122 27.666 1.00 49.10 312 TRP A N 1
ATOM 2114 C CA . TRP A 1 271 ? -1.856 -54.695 28.202 1.00 50.27 312 TRP A CA 1
ATOM 2115 C C . TRP A 1 271 ? -2.375 -53.405 27.552 1.00 47.15 312 TRP A C 1
ATOM 2116 O O . TRP A 1 271 ? -3.586 -53.160 27.618 1.00 45.42 312 TRP A O 1
ATOM 2127 N N . TYR A 1 272 ? -1.513 -52.606 26.903 1.00 43.03 313 TYR A N 1
ATOM 2128 C CA . TYR A 1 272 ? -1.912 -51.253 26.478 1.00 47.56 313 TYR A CA 1
ATOM 2129 C C . TYR A 1 272 ? -3.205 -51.253 25.664 1.00 49.48 313 TYR A C 1
ATOM 2130 O O . TYR A 1 272 ? -4.124 -50.470 25.943 1.00 49.25 313 TYR A O 1
ATOM 2139 N N . GLY A 1 273 ? -3.304 -52.138 24.661 1.00 50.23 314 GLY A N 1
ATOM 2140 C CA . GLY A 1 273 ? -4.496 -52.197 23.830 1.00 40.52 314 GLY A CA 1
ATOM 2141 C C . GLY A 1 273 ? -5.781 -52.434 24.596 1.00 49.59 314 GLY A C 1
ATOM 2142 O O . GLY A 1 273 ? -6.858 -52.100 24.097 1.00 53.38 314 GLY A O 1
ATOM 2143 N N . ALA A 1 274 ? -5.695 -52.988 25.811 1.00 50.84 315 ALA A N 1
ATOM 2144 C CA . ALA A 1 274 ? -6.882 -53.229 26.626 1.00 48.17 315 ALA A CA 1
ATOM 2145 C C . ALA A 1 274 ? -7.325 -52.014 27.435 1.00 48.70 315 ALA A C 1
ATOM 2146 O O . ALA A 1 274 ? -8.479 -51.977 27.882 1.00 51.31 315 ALA A O 1
ATOM 2148 N N . ALA A 1 275 ? -6.459 -51.021 27.624 1.00 47.96 316 ALA A N 1
ATOM 2149 C CA . ALA A 1 275 ? -6.855 -49.816 28.344 1.00 51.47 316 ALA A CA 1
ATOM 2150 C C . ALA A 1 275 ? -7.872 -49.000 27.548 1.00 50.70 316 ALA A C 1
ATOM 2151 O O . ALA A 1 275 ? -8.048 -49.181 26.339 1.00 52.08 316 ALA A O 1
ATOM 2153 N N . SER A 1 276 ? -8.554 -48.096 28.260 1.00 45.04 317 SER A N 1
ATOM 2154 C CA . SER A 1 276 ? -9.482 -47.153 27.644 1.00 54.58 317 SER A CA 1
ATOM 2155 C C . SER A 1 276 ? -8.835 -46.427 26.472 1.00 52.08 317 SER A C 1
ATOM 2156 O O . SER A 1 276 ? -7.618 -46.245 26.421 1.00 47.88 317 SER A O 1
ATOM 2159 N N . SER A 1 277 ? -9.664 -46.011 25.523 1.00 53.97 318 SER A N 1
ATOM 2160 C CA . SER A 1 277 ? -9.185 -45.202 24.414 1.00 61.02 318 SER A CA 1
ATOM 2161 C C . SER A 1 277 ? -9.198 -43.716 24.746 1.00 57.37 318 SER A C 1
ATOM 2162 O O . SER A 1 277 ? -8.704 -42.913 23.953 1.00 58.58 318 SER A O 1
ATOM 2165 N N . GLU A 1 278 ? -9.723 -43.344 25.907 1.00 56.44 319 GLU A N 1
ATOM 2166 C CA . GLU A 1 278 ? -9.762 -41.962 26.349 1.00 56.25 319 GLU A CA 1
ATOM 2167 C C . GLU A 1 278 ? -8.723 -41.732 27.441 1.00 54.83 319 GLU A C 1
ATOM 2168 O O . GLU A 1 278 ? -8.655 -42.477 28.424 1.00 49.32 319 GLU A O 1
ATOM 2174 N N . PHE A 1 279 ? -7.897 -40.705 27.243 1.00 53.17 320 PHE A N 1
ATOM 2175 C CA . PHE A 1 279 ? -6.840 -40.395 28.198 1.00 51.96 320 PHE A CA 1
ATOM 2176 C C . PHE A 1 279 ? -7.420 -40.010 29.556 1.00 50.77 320 PHE A C 1
ATOM 2177 O O . PHE A 1 279 ? -6.968 -40.501 30.600 1.00 48.18 320 PHE A O 1
ATOM 2185 N N . VAL A 1 280 ? -8.437 -39.142 29.563 1.00 49.11 321 VAL A N 1
ATOM 2186 C CA . VAL A 1 280 ? -8.959 -38.622 30.829 1.00 48.61 321 VAL A CA 1
ATOM 2187 C C . VAL A 1 280 ? -9.526 -39.745 31.697 1.00 50.14 321 VAL A C 1
ATOM 2188 O O . VAL A 1 280 ? -9.485 -39.665 32.934 1.00 45.60 321 VAL A O 1
ATOM 2192 N N . LEU A 1 281 ? -10.053 -40.806 31.078 1.00 47.59 322 LEU A N 1
ATOM 2193 C CA . LEU A 1 281 ? -10.588 -41.918 31.859 1.00 51.20 322 LEU A CA 1
ATOM 2194 C C . LEU A 1 281 ? -9.470 -42.657 32.583 1.00 47.78 322 LEU A C 1
ATOM 2195 O O . LEU A 1 281 ? -9.568 -42.9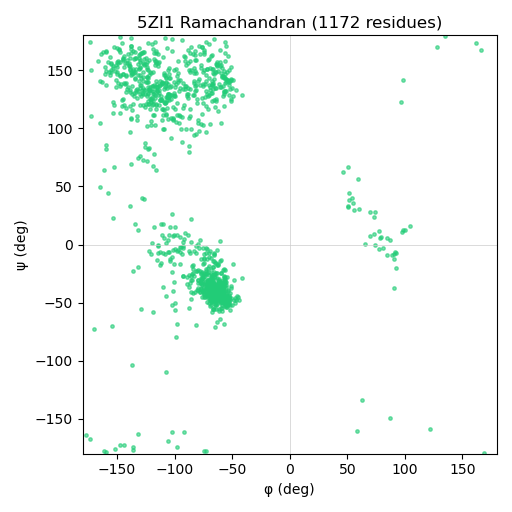31 33.784 1.00 48.63 322 LEU A O 1
ATOM 2200 N N . ILE A 1 282 ? -8.380 -42.948 31.877 1.00 49.28 323 ILE A N 1
ATOM 2201 C CA . ILE A 1 282 ? -7.232 -43.579 32.516 1.00 45.29 323 ILE A CA 1
ATOM 2202 C C . ILE A 1 282 ? -6.713 -42.711 33.653 1.00 45.63 323 ILE A C 1
ATOM 2203 O O . ILE A 1 282 ? -6.522 -43.182 34.781 1.00 45.35 323 ILE A O 1
ATOM 2208 N N . GLU A 1 283 ? -6.451 -41.430 33.359 1.00 48.90 324 GLU A N 1
ATOM 2209 C CA . GLU A 1 283 ? -5.894 -40.526 34.359 1.00 45.93 324 GLU A CA 1
ATOM 2210 C C . GLU A 1 283 ? -6.783 -40.461 35.595 1.00 44.01 324 GLU A C 1
ATOM 2211 O O . GLU A 1 283 ? -6.293 -40.556 36.726 1.00 46.26 324 GLU A O 1
ATOM 2217 N N . ASN A 1 284 ? -8.099 -40.333 35.403 1.00 45.85 325 ASN A N 1
ATOM 2218 C CA . ASN A 1 284 ? -8.971 -40.139 36.556 1.00 43.31 325 ASN A CA 1
ATOM 2219 C C . ASN A 1 284 ? -9.090 -41.407 37.401 1.00 48.20 325 ASN A C 1
ATOM 2220 O O . ASN A 1 284 ? -9.286 -41.313 38.615 1.00 42.35 325 ASN A O 1
ATOM 2225 N N . ARG A 1 285 ? -8.985 -42.601 36.803 1.00 48.98 326 ARG A N 1
ATOM 2226 C CA . ARG A 1 285 ? -9.072 -43.807 37.631 1.00 45.16 326 ARG A CA 1
ATOM 2227 C C . ARG A 1 285 ? -7.729 -44.210 38.199 1.00 43.51 326 ARG A C 1
ATOM 2228 O O . ARG A 1 285 ? -7.682 -44.789 39.287 1.00 47.21 326 ARG A O 1
ATOM 2236 N N . ALA A 1 286 ? -6.633 -43.855 37.531 1.00 42.13 327 ALA A N 1
ATOM 2237 C CA . ALA A 1 286 ? -5.316 -44.162 38.078 1.00 43.74 327 ALA A CA 1
ATOM 2238 C C . ALA A 1 286 ? -4.858 -43.185 39.157 1.00 46.44 327 ALA A C 1
ATOM 2239 O O . ALA A 1 286 ? -4.081 -43.567 40.033 1.00 47.98 327 ALA A O 1
ATOM 2241 N N . ILE A 1 287 ? -5.266 -41.925 39.093 1.00 44.54 328 ILE A N 1
ATOM 2242 C CA . ILE A 1 287 ? -4.679 -40.860 39.897 1.00 47.19 328 ILE A CA 1
ATOM 2243 C C . ILE A 1 287 ? -5.769 -40.250 40.769 1.00 45.43 328 ILE A C 1
ATOM 2244 O O . ILE A 1 287 ? -6.604 -39.478 40.290 1.00 44.61 328 ILE A O 1
ATOM 2249 N N . PRO A 1 288 ? -5.802 -40.587 42.059 1.00 45.22 329 PRO A N 1
ATOM 2250 C CA . PRO A 1 288 ? -6.843 -40.047 42.937 1.00 48.20 329 PRO A CA 1
ATOM 2251 C C . PRO A 1 288 ? -6.724 -38.536 43.033 1.00 47.45 329 PRO A C 1
ATOM 2252 O O . PRO A 1 288 ? -5.668 -37.960 42.776 1.00 41.76 329 PRO A O 1
ATOM 2256 N N . LYS A 1 289 ? -7.835 -37.898 43.390 1.00 50.50 330 LYS A N 1
ATOM 2257 C CA . LYS A 1 289 ? -7.849 -36.452 43.587 1.00 55.43 330 LYS A CA 1
ATOM 2258 C C . LYS A 1 289 ? -6.906 -36.048 44.721 1.00 47.32 330 LYS A C 1
ATOM 2259 O O . LYS A 1 289 ? -6.694 -36.811 45.666 1.00 46.27 330 LYS A O 1
ATOM 2265 N N . PRO A 1 290 ? -6.327 -34.851 44.651 1.00 54.49 331 PRO A N 1
ATOM 2266 C CA . PRO A 1 290 ? -5.584 -34.320 45.803 1.00 52.33 331 PRO A CA 1
ATOM 2267 C C . PRO A 1 290 ? -6.418 -34.395 47.073 1.00 49.48 331 PRO A C 1
ATOM 2268 O O . PRO A 1 290 ? -7.626 -34.156 47.058 1.00 54.97 331 PRO A O 1
ATOM 2272 N N . GLY A 1 291 ? -5.770 -34.729 48.184 1.00 48.24 332 GLY A N 1
ATOM 2273 C CA . GLY A 1 291 ? -6.421 -34.622 49.472 1.00 45.14 332 GLY A CA 1
ATOM 2274 C C . GLY A 1 291 ? -5.415 -34.367 50.574 1.00 46.07 332 GLY A C 1
ATOM 2275 O O . GLY A 1 291 ? -4.217 -34.198 50.332 1.00 44.41 332 GLY A O 1
ATOM 2276 N N . LEU A 1 292 ? -5.922 -34.337 51.804 1.00 47.54 333 LEU A N 1
ATOM 2277 C CA . LEU A 1 292 ? -5.061 -34.419 52.974 1.00 44.35 333 LEU A CA 1
ATOM 2278 C C . LEU A 1 292 ? -4.146 -35.631 52.862 1.00 46.13 333 LEU A C 1
ATOM 2279 O O . LEU A 1 292 ? -4.485 -36.633 52.228 1.00 44.33 333 LEU A O 1
ATOM 2284 N N . PHE A 1 293 ? -2.959 -35.539 53.446 1.00 42.97 334 PHE A N 1
ATOM 2285 C CA . PHE A 1 293 ? -2.012 -36.625 53.258 1.00 45.98 334 PHE A CA 1
ATOM 2286 C C . PHE A 1 293 ? -2.554 -37.898 53.924 1.00 50.10 334 PHE A C 1
ATOM 2287 O O . PHE A 1 293 ? -3.183 -37.837 54.985 1.00 49.70 334 PHE A O 1
ATOM 2295 N N . GLN A 1 294 ? -2.334 -39.060 53.295 1.00 47.64 335 GLN A N 1
ATOM 2296 C CA . GLN A 1 294 ? -2.980 -40.300 53.722 1.00 45.99 335 GLN A CA 1
ATOM 2297 C C . GLN A 1 294 ? -1.975 -41.430 53.879 1.00 47.72 335 GLN A C 1
ATOM 2298 O O . GLN A 1 294 ? -1.123 -41.649 53.012 1.00 51.27 335 GLN A O 1
ATOM 2304 N N . TRP A 1 295 ? -2.098 -42.166 54.979 1.00 46.56 336 TRP A N 1
ATOM 2305 C CA . TRP A 1 295 ? -1.208 -43.272 55.304 1.00 44.96 336 TRP A CA 1
ATOM 2306 C C . TRP A 1 295 ? -1.931 -44.574 54.999 1.00 46.75 336 TRP A C 1
ATOM 2307 O O . TRP A 1 295 ? -3.072 -44.762 55.433 1.00 46.63 336 TRP A O 1
ATOM 2318 N N . LEU A 1 296 ? -1.287 -45.449 54.231 1.00 40.86 337 LEU A N 1
ATOM 2319 C CA . LEU A 1 296 ? -1.930 -46.697 53.834 1.00 43.84 337 LEU A CA 1
ATOM 2320 C C . LEU A 1 296 ? -1.946 -47.648 55.020 1.00 42.51 337 LEU A C 1
ATOM 2321 O O . LEU A 1 296 ? -0.892 -47.979 55.568 1.00 42.87 337 LEU A O 1
ATOM 2326 N N . THR A 1 297 ? -3.130 -48.087 55.435 1.00 40.87 338 THR A N 1
ATOM 2327 C CA . THR A 1 297 ? -3.188 -49.021 56.553 1.00 46.14 338 THR A CA 1
ATOM 2328 C C . THR A 1 297 ? -3.658 -50.425 56.179 1.00 51.09 338 THR A C 1
ATOM 2329 O O . THR A 1 297 ? -3.447 -51.350 56.968 1.00 57.20 338 THR A O 1
ATOM 2333 N N . LYS A 1 298 ? -4.265 -50.622 55.009 1.00 49.99 339 LYS A N 1
ATOM 2334 C CA . LYS A 1 298 ? -4.756 -51.951 54.637 1.00 53.03 339 LYS A CA 1
ATOM 2335 C C . LYS A 1 298 ? -4.924 -52.038 53.126 1.00 47.26 339 LYS A C 1
ATOM 2336 O O . LYS A 1 298 ? -5.226 -51.044 52.473 1.00 49.44 339 LYS A O 1
ATOM 2342 N N . ILE A 1 299 ? -4.734 -53.240 52.580 1.00 52.37 340 ILE A N 1
ATOM 2343 C CA . ILE A 1 299 ? -5.095 -53.547 51.199 1.00 45.44 340 ILE A CA 1
ATOM 2344 C C . ILE A 1 299 ? -5.802 -54.891 51.175 1.00 55.31 340 ILE A C 1
ATOM 2345 O O . ILE A 1 299 ? -5.283 -55.881 51.704 1.00 55.63 340 ILE A O 1
ATOM 2350 N N . ASN A 1 300 ? -6.957 -54.948 50.528 1.00 52.68 341 ASN A N 1
ATOM 2351 C CA . ASN A 1 300 ? -7.620 -56.215 50.296 1.00 51.70 341 ASN A CA 1
ATOM 2352 C C . ASN A 1 300 ? -7.673 -56.500 48.798 1.00 52.64 341 ASN A C 1
ATOM 2353 O O . ASN A 1 300 ? -7.944 -55.601 47.996 1.00 53.42 341 ASN A O 1
ATOM 2358 N N . VAL A 1 301 ? -7.420 -57.748 48.418 1.00 48.61 342 VAL A N 1
ATOM 2359 C CA . VAL A 1 301 ? -7.562 -58.183 47.035 1.00 49.46 342 VAL A CA 1
ATOM 2360 C C . VAL A 1 301 ? -8.567 -59.325 46.989 1.00 52.85 342 VAL A C 1
ATOM 2361 O O . VAL A 1 301 ? -8.536 -60.222 47.837 1.00 57.19 342 VAL A O 1
ATOM 2365 N N . ARG A 1 302 ? -9.480 -59.268 46.021 1.00 53.17 343 ARG A N 1
ATOM 2366 C CA . ARG A 1 302 ? -10.375 -60.371 45.698 1.00 47.23 343 ARG A CA 1
ATOM 2367 C C . ARG A 1 302 ? -10.056 -60.862 44.297 1.00 52.78 343 ARG A C 1
ATOM 2368 O O . ARG A 1 302 ? -9.905 -60.052 43.369 1.00 49.56 343 ARG A O 1
ATOM 2376 N N . ALA A 1 303 ? -9.990 -62.187 44.136 1.00 46.98 344 ALA A N 1
ATOM 2377 C CA . ALA A 1 303 ? -9.576 -62.755 42.870 1.00 46.83 344 ALA A CA 1
ATOM 2378 C C . ALA A 1 303 ? -10.350 -64.038 42.607 1.00 53.24 344 ALA A C 1
ATOM 2379 O O . ALA A 1 303 ? -10.899 -64.663 43.522 1.00 51.95 344 ALA A O 1
ATOM 2381 N N . ARG A 1 304 ? -10.403 -64.416 41.330 1.00 49.96 345 ARG A N 1
ATOM 2382 C CA . ARG A 1 304 ? -11.062 -65.645 40.920 1.00 49.43 345 ARG A CA 1
ATOM 2383 C C . ARG A 1 304 ? -10.199 -66.306 39.863 1.00 50.65 345 ARG A C 1
ATOM 2384 O O . ARG A 1 304 ? -9.340 -65.667 39.254 1.00 49.57 345 ARG A O 1
ATOM 2392 N N . VAL A 1 305 ? -10.434 -67.603 39.669 1.00 50.19 346 VAL A N 1
ATOM 2393 C CA . VAL A 1 305 ? -9.675 -68.456 38.759 1.00 47.55 346 VAL A CA 1
ATOM 2394 C C . VAL A 1 305 ? -10.451 -68.607 37.465 1.00 44.71 346 VAL A C 1
ATOM 2395 O O . VAL A 1 305 ? -11.665 -68.839 37.476 1.00 45.11 346 VAL A O 1
ATOM 2399 N N . VAL A 1 306 ? -9.755 -68.482 36.345 1.00 49.81 347 VAL A N 1
ATOM 2400 C CA . VAL A 1 306 ? -10.346 -68.711 35.036 1.00 52.67 347 VAL A CA 1
ATOM 2401 C C . VAL A 1 306 ? -9.471 -69.715 34.305 1.00 52.08 347 VAL A C 1
ATOM 2402 O O . VAL A 1 306 ? -8.275 -69.839 34.577 1.00 50.09 347 VAL A O 1
ATOM 2406 N N . GLU A 1 307 ? -10.083 -70.422 33.353 1.00 52.05 348 GLU A N 1
ATOM 2407 C CA . GLU A 1 307 ? -9.410 -71.490 32.610 1.00 57.26 348 GLU A CA 1
ATOM 2408 C C . GLU A 1 307 ? -9.766 -71.413 31.124 1.00 55.71 348 GLU A C 1
ATOM 2409 O O . GLU A 1 307 ? -10.468 -72.275 30.588 1.00 59.52 348 GLU A O 1
ATOM 2415 N N . PRO A 1 308 ? -9.288 -70.373 30.418 1.00 58.25 349 PRO A N 1
ATOM 2416 C CA . PRO A 1 308 ? -9.547 -70.279 28.970 1.00 53.60 349 PRO A CA 1
ATOM 2417 C C . PRO A 1 308 ? -8.753 -71.314 28.196 1.00 53.99 349 PRO A C 1
ATOM 2418 O O . PRO A 1 308 ? -9.145 -71.744 27.104 1.00 50.86 349 PRO A O 1
ATOM 2422 N N . ASN A 1 309 ? -7.585 -71.651 28.746 1.00 57.15 350 ASN A N 1
ATOM 2423 C CA . ASN A 1 309 ? -6.686 -72.694 28.259 1.00 56.56 350 ASN A CA 1
ATOM 2424 C C . ASN A 1 309 ? -5.620 -72.877 29.330 1.00 56.86 350 ASN A C 1
ATOM 2425 O O . ASN A 1 309 ? -5.649 -73.859 30.078 1.00 51.47 350 ASN A O 1
ATOM 2430 N N . ASP A 1 310 ? -4.710 -71.912 29.459 1.00 53.89 351 ASP A N 1
ATOM 2431 C CA . ASP A 1 310 ? -4.025 -71.765 30.733 1.00 54.44 351 ASP A CA 1
ATOM 2432 C C . ASP A 1 310 ? -5.065 -71.582 31.830 1.00 52.25 351 ASP A C 1
ATOM 2433 O O . ASP A 1 310 ? -6.233 -71.263 31.566 1.00 51.13 351 ASP A O 1
ATOM 2438 N N . ARG A 1 311 ? -4.630 -71.748 33.075 1.00 47.99 352 ARG A N 1
ATOM 2439 C CA . ARG A 1 311 ? -5.487 -71.485 34.225 1.00 53.85 352 ARG A CA 1
ATOM 2440 C C . ARG A 1 311 ? -4.722 -70.588 35.190 1.00 50.29 352 ARG A C 1
ATOM 2441 O O . ARG A 1 311 ? -3.520 -70.776 35.389 1.00 48.13 352 ARG A O 1
ATOM 2449 N N . PHE A 1 312 ? -5.400 -69.582 35.747 1.00 52.03 353 PHE A N 1
ATOM 2450 C CA . PHE A 1 312 ? -4.727 -68.522 36.497 1.00 49.93 353 PHE A CA 1
ATOM 2451 C C . PHE A 1 312 ? -5.759 -67.625 37.151 1.00 47.03 353 PHE A C 1
ATOM 2452 O O . PHE A 1 312 ? -6.859 -67.440 36.625 1.00 48.25 353 PHE A O 1
ATOM 2460 N N . ALA A 1 313 ? -5.379 -67.049 38.286 1.00 44.60 354 ALA A N 1
ATOM 2461 C CA . ALA A 1 313 ? -6.255 -66.120 38.976 1.00 45.05 354 ALA A CA 1
ATOM 2462 C C . ALA A 1 313 ? -6.134 -64.727 38.363 1.00 47.09 354 ALA A C 1
ATOM 2463 O O . ALA A 1 313 ? -5.106 -64.374 37.778 1.00 43.94 354 ALA A O 1
ATOM 2465 N N . ILE A 1 314 ? -7.230 -63.963 38.465 1.00 49.91 355 ILE A N 1
ATOM 2466 C CA . ILE A 1 314 ? -7.310 -62.556 38.098 1.00 42.93 355 ILE A CA 1
ATOM 2467 C C . ILE A 1 314 ? -8.060 -61.851 39.217 1.00 49.75 355 ILE A C 1
ATOM 2468 O O . ILE A 1 314 ? -8.961 -62.427 39.836 1.00 44.13 355 ILE A O 1
ATOM 2473 N N . TRP A 1 315 ? -7.705 -60.586 39.468 1.00 45.74 356 TRP A N 1
ATOM 2474 C CA . TRP A 1 315 ? -8.415 -59.846 40.506 1.00 49.35 356 TRP A CA 1
ATOM 2475 C C . TRP A 1 315 ? -9.822 -59.541 40.031 1.00 45.92 356 TRP A C 1
ATOM 2476 O O . TRP A 1 315 ? -10.028 -59.168 38.879 1.00 44.83 356 TRP A O 1
ATOM 2487 N N . THR A 1 316 ? -10.796 -59.703 40.925 1.00 48.64 357 THR A N 1
ATOM 2488 C CA . THR A 1 316 ? -12.138 -59.201 40.657 1.00 46.46 357 THR A CA 1
ATOM 2489 C C . THR A 1 316 ? -12.339 -57.794 41.218 1.00 51.30 357 THR A C 1
ATOM 2490 O O . THR A 1 316 ? -13.182 -57.036 40.717 1.00 50.73 357 THR A O 1
ATOM 2494 N N . GLY A 1 317 ? -11.603 -57.446 42.267 1.00 46.82 358 GLY A N 1
ATOM 2495 C CA . GLY A 1 317 ? -11.724 -56.141 42.890 1.00 53.08 358 GLY A CA 1
ATOM 2496 C C . GLY A 1 317 ? -10.647 -55.997 43.939 1.00 49.63 358 GLY A C 1
ATOM 2497 O O . GLY A 1 317 ? -9.900 -56.935 44.230 1.00 47.29 358 GLY A O 1
ATOM 2498 N N . HIS A 1 318 ? -10.570 -54.800 44.509 1.00 50.22 359 HIS A N 1
ATOM 2499 C CA . HIS A 1 318 ? -9.653 -54.577 45.616 1.00 46.98 359 HIS A CA 1
ATOM 2500 C C . HIS A 1 318 ? -10.073 -53.315 46.350 1.00 51.27 359 HIS A C 1
ATOM 2501 O O . HIS A 1 318 ? -10.883 -52.521 45.865 1.00 53.50 359 HIS A O 1
ATOM 2508 N N . SER A 1 319 ? -9.511 -53.151 47.539 1.00 49.66 360 SER A N 1
ATOM 2509 C CA . SER A 1 319 ? -9.916 -52.108 48.457 1.00 48.38 360 SER A CA 1
ATOM 2510 C C . SER A 1 319 ? -8.677 -51.530 49.102 1.00 48.62 360 SER A C 1
ATOM 2511 O O . SER A 1 319 ? -7.653 -52.200 49.225 1.00 49.20 360 SER A O 1
ATOM 2514 N N . VAL A 1 320 ? -8.785 -50.278 49.521 1.00 47.86 361 VAL A N 1
ATOM 2515 C CA . VAL A 1 320 ? -7.654 -49.570 50.089 1.00 47.09 361 VAL A CA 1
ATOM 2516 C C . VAL A 1 320 ? -8.160 -48.782 51.281 1.00 49.87 361 VAL A C 1
ATOM 2517 O O . VAL A 1 320 ? -9.197 -48.114 51.197 1.00 53.00 361 VAL A O 1
ATOM 2521 N N . VAL A 1 321 ? -7.448 -48.879 52.397 1.00 46.78 362 VAL A N 1
ATOM 2522 C CA . VAL A 1 321 ? -7.816 -48.194 53.621 1.00 45.69 362 VAL A CA 1
ATOM 2523 C C . VAL A 1 321 ? -6.659 -47.292 54.011 1.00 46.45 362 VAL A C 1
ATOM 2524 O O . VAL A 1 321 ? -5.495 -47.711 53.975 1.00 45.79 362 VAL A O 1
ATOM 2528 N N . THR A 1 322 ? -6.979 -46.052 54.349 1.00 45.66 363 THR A N 1
ATOM 2529 C CA . THR A 1 322 ? -5.991 -45.078 54.782 1.00 47.18 363 THR A CA 1
ATOM 2530 C C . THR A 1 322 ? -6.506 -44.365 56.025 1.00 47.41 363 THR A C 1
ATOM 2531 O O . THR A 1 322 ? -7.714 -44.351 56.304 1.00 45.45 363 THR A O 1
ATOM 2535 N N . GLN A 1 323 ? -5.566 -43.752 56.754 1.00 48.30 364 GLN A N 1
ATOM 2536 C CA . GLN A 1 323 ? -5.854 -42.797 57.814 1.00 42.58 364 GLN A CA 1
ATOM 2537 C C . GLN A 1 323 ? -5.134 -41.479 57.533 1.00 52.63 364 GLN A C 1
ATOM 2538 O O . GLN A 1 323 ? -4.004 -41.478 57.028 1.00 51.40 364 GLN A O 1
ATOM 2544 N N . TYR A 1 324 ? -5.778 -40.358 57.887 1.00 49.50 365 TYR A N 1
ATOM 2545 C CA . TYR A 1 324 ? -5.117 -39.059 57.872 1.00 50.37 365 TYR A CA 1
ATOM 2546 C C . TYR A 1 324 ? -4.082 -38.997 58.990 1.00 50.23 365 TYR A C 1
ATOM 2547 O O . TYR A 1 324 ? -3.975 -39.901 59.813 1.00 51.74 365 TYR A O 1
ATOM 2556 N N . THR A 1 325 ? -3.298 -37.926 59.008 1.00 47.13 366 THR A N 1
ATOM 2557 C CA . THR A 1 325 ? -2.214 -37.828 59.980 1.00 48.95 366 THR A CA 1
ATOM 2558 C C . THR A 1 325 ? -2.772 -37.672 61.394 1.00 53.97 366 THR A C 1
ATOM 2559 O O . THR A 1 325 ? -3.648 -36.834 61.629 1.00 43.95 366 THR A O 1
ATOM 2563 N N . LYS A 1 326 ? -2.277 -38.502 62.335 1.00 52.24 367 LYS A N 1
ATOM 2564 C CA . LYS A 1 326 ? -2.698 -38.467 63.749 1.00 51.53 367 LYS A CA 1
ATOM 2565 C C . LYS A 1 326 ? -4.217 -38.499 63.910 1.00 51.43 367 LYS A C 1
ATOM 2566 O O . LYS A 1 326 ? -4.775 -37.899 64.831 1.00 58.41 367 LYS A O 1
ATOM 2572 N N . SER A 1 327 ? -4.898 -39.176 63.001 1.00 49.52 368 SER A N 1
ATOM 2573 C CA . SER A 1 327 ? -6.307 -39.503 63.131 1.00 52.07 368 SER A CA 1
ATOM 2574 C C . SER A 1 327 ? -6.435 -41.017 62.993 1.00 58.05 368 SER A C 1
ATOM 2575 O O . SER A 1 327 ? -5.596 -41.659 62.350 1.00 58.56 368 SER A O 1
ATOM 2578 N N . THR A 1 328 ? -7.461 -41.596 63.633 1.00 58.71 369 THR A N 1
ATOM 2579 C CA . THR A 1 328 ? -7.722 -43.031 63.509 1.00 60.37 369 THR A CA 1
ATOM 2580 C C . THR A 1 328 ? -8.900 -43.342 62.598 1.00 60.46 369 THR A C 1
ATOM 2581 O O . THR A 1 328 ? -9.090 -44.514 62.244 1.00 64.82 369 THR A O 1
ATOM 2585 N N . THR A 1 329 ? -9.714 -42.342 62.263 1.00 55.53 370 THR A N 1
ATOM 2586 C CA . THR A 1 329 ? -10.790 -42.524 61.294 1.00 60.16 370 THR A CA 1
ATOM 2587 C C . THR A 1 329 ? -10.248 -43.141 60.008 1.00 54.18 370 THR A C 1
ATOM 2588 O O . THR A 1 329 ? -9.148 -42.821 59.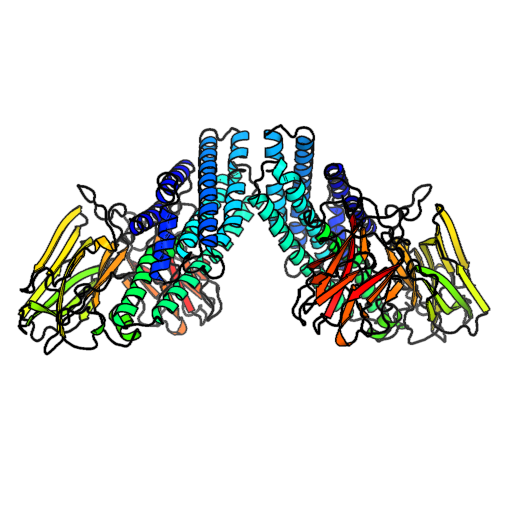553 1.00 54.21 370 THR A O 1
ATOM 2592 N N . GLU A 1 330 ? -11.018 -44.043 59.429 1.00 58.48 371 GLU A N 1
ATOM 2593 C CA . GLU A 1 330 ? -10.558 -44.811 58.287 1.00 54.15 371 GLU A CA 1
ATOM 2594 C C . GLU A 1 330 ? -11.181 -44.247 57.023 1.00 56.62 371 GLU A C 1
ATOM 2595 O O . GLU A 1 330 ? -12.366 -43.903 57.004 1.00 57.32 371 GLU A O 1
ATOM 2601 N N . ASN A 1 331 ? -10.366 -44.118 55.982 1.00 50.67 372 ASN A N 1
ATOM 2602 C CA . ASN A 1 331 ? -10.853 -43.803 54.648 1.00 53.68 372 ASN A CA 1
ATOM 2603 C C . ASN A 1 331 ? -10.762 -45.083 53.833 1.00 51.08 372 ASN A C 1
ATOM 2604 O O . ASN A 1 331 ? -9.696 -45.709 53.782 1.00 47.62 372 ASN A O 1
ATOM 2609 N N . THR A 1 332 ? -11.874 -45.475 53.211 1.00 48.75 373 THR A N 1
ATOM 2610 C CA . THR A 1 332 ? -11.944 -46.713 52.446 1.00 51.11 373 THR A CA 1
ATOM 2611 C C . THR A 1 332 ? -12.265 -46.403 50.999 1.00 48.19 373 THR A C 1
ATOM 2612 O O . THR A 1 332 ? -13.236 -45.694 50.724 1.00 49.61 373 THR A O 1
ATOM 2616 N N . PHE A 1 333 ? -11.472 -46.963 50.083 1.00 47.77 374 PHE A N 1
ATOM 2617 C CA . PHE A 1 333 ? -11.724 -46.876 48.648 1.00 51.00 374 PHE A CA 1
ATOM 2618 C C . PHE A 1 333 ? -11.851 -48.278 48.068 1.00 50.75 374 PHE A C 1
ATOM 2619 O O . PHE A 1 333 ? -10.949 -49.106 48.231 1.00 49.45 374 PHE A O 1
ATOM 2627 N N . ASN A 1 334 ? -12.965 -48.534 47.392 1.00 49.77 375 ASN A N 1
ATOM 2628 C CA . ASN A 1 334 ? -13.245 -49.817 46.773 1.00 51.07 375 ASN A CA 1
ATOM 2629 C C . ASN A 1 334 ? -13.125 -49.720 45.257 1.00 52.50 375 ASN A C 1
ATOM 2630 O O . ASN A 1 334 ? -13.436 -48.686 44.662 1.00 54.02 375 ASN A O 1
ATOM 2635 N N . TYR A 1 335 ? -12.636 -50.793 44.646 1.00 50.96 376 TYR A N 1
ATOM 2636 C CA . TYR A 1 335 ? -12.561 -50.933 43.203 1.00 50.26 376 TYR A CA 1
ATOM 2637 C C . TYR A 1 335 ? -13.141 -52.280 42.811 1.00 55.99 376 TYR A C 1
ATOM 2638 O O . TYR A 1 335 ? -13.088 -53.243 43.581 1.00 56.91 376 TYR A O 1
ATOM 2647 N N . GLY A 1 336 ? -13.695 -52.339 41.606 1.00 57.48 377 GLY A N 1
ATOM 2648 C CA . GLY A 1 336 ? -14.175 -53.603 41.078 1.00 46.92 377 GLY A CA 1
ATOM 2649 C C . GLY A 1 336 ? -15.294 -54.176 41.924 1.00 55.83 377 GLY A C 1
ATOM 2650 O O . GLY A 1 336 ? -16.242 -53.478 42.290 1.00 50.59 377 GLY A O 1
ATOM 2651 N N . THR A 1 337 ? -15.203 -55.473 42.228 1.00 52.51 378 THR A N 1
ATOM 2652 C CA . THR A 1 337 ? -16.247 -56.133 43.002 1.00 54.94 378 THR A CA 1
ATOM 2653 C C . THR A 1 337 ? -15.675 -57.394 43.626 1.00 55.42 378 THR A C 1
ATOM 2654 O O . THR A 1 337 ? -14.592 -57.859 43.259 1.00 55.74 378 THR A O 1
ATOM 2658 N N . SER A 1 338 ? -16.419 -57.939 44.583 1.00 56.13 379 SER A N 1
ATOM 2659 C CA . SER A 1 338 ? -16.089 -59.226 45.177 1.00 59.12 379 SER A CA 1
ATOM 2660 C C . SER A 1 338 ? -16.981 -60.352 44.671 1.00 57.97 379 SER A C 1
ATOM 2661 O O . SER A 1 338 ? -16.671 -61.523 44.911 1.00 58.79 379 SER A O 1
ATOM 2664 N N . SER A 1 339 ? -18.069 -60.027 43.980 1.00 58.25 380 SER A N 1
ATOM 2665 C CA . SER A 1 339 ? -18.929 -61.051 43.411 1.00 61.06 380 SER A CA 1
ATOM 2666 C C . SER A 1 339 ? -18.134 -61.973 42.497 1.00 57.53 380 SER A C 1
ATOM 2667 O O . SER A 1 339 ? -17.375 -61.512 41.642 1.00 51.97 380 SER A O 1
ATOM 2670 N N . GLY A 1 340 ? -18.317 -63.284 42.680 1.00 59.51 381 GLY A N 1
ATOM 2671 C CA . GLY A 1 340 ? -17.625 -64.278 41.887 1.00 51.34 381 GLY A CA 1
ATOM 2672 C C . GLY A 1 340 ? -16.208 -64.565 42.327 1.00 54.20 381 GLY A C 1
ATOM 2673 O O . GLY A 1 340 ? -15.554 -65.445 41.743 1.00 55.35 381 GLY A O 1
ATOM 2674 N N . SER A 1 341 ? -15.702 -63.855 43.330 1.00 52.04 382 SER A N 1
ATOM 2675 C CA . SER A 1 341 ? -14.364 -64.118 43.824 1.00 52.21 382 SER A CA 1
ATOM 2676 C C . SER A 1 341 ? -14.382 -65.336 44.736 1.00 50.83 382 SER A C 1
ATOM 2677 O O . SER A 1 341 ? -15.322 -65.541 45.505 1.00 45.99 382 SER A O 1
ATOM 2680 N N . THR A 1 342 ? -13.326 -66.136 44.645 1.00 53.73 383 THR A N 1
ATOM 2681 C CA . THR A 1 342 ? -13.113 -67.295 45.506 1.00 56.73 383 THR A CA 1
ATOM 2682 C C . THR A 1 342 ? -11.824 -67.162 46.303 1.00 60.91 383 THR A C 1
ATOM 2683 O O . THR A 1 342 ? -11.467 -68.085 47.051 1.00 55.20 383 THR A O 1
ATOM 2687 N N . LEU A 1 343 ? -11.105 -66.046 46.142 1.00 57.83 384 LEU A N 1
ATOM 2688 C CA . LEU A 1 343 ? -9.800 -65.841 46.749 1.00 55.61 384 LEU A CA 1
ATOM 2689 C C . LEU A 1 343 ? -9.744 -64.432 47.310 1.00 58.65 384 LEU A C 1
ATOM 2690 O O . LEU A 1 343 ? -10.388 -63.513 46.791 1.00 54.17 384 LEU A O 1
ATOM 2695 N N . SER A 1 344 ? -8.947 -64.274 48.364 1.00 59.36 385 SER A N 1
ATOM 2696 C CA . SER A 1 344 ? -8.914 -63.043 49.134 1.00 55.74 385 SER A CA 1
ATOM 2697 C C . SER A 1 344 ? -7.606 -62.976 49.898 1.00 54.98 385 SER A C 1
ATOM 2698 O O . SER A 1 344 ? -7.161 -63.976 50.455 1.00 54.67 385 SER A O 1
ATOM 2701 N N . HIS A 1 345 ? -6.991 -61.798 49.915 1.00 54.16 386 HIS A N 1
ATOM 2702 C CA . HIS A 1 345 ? -5.854 -61.571 50.792 1.00 51.82 386 HIS A CA 1
ATOM 2703 C C . HIS A 1 345 ? -5.928 -60.158 51.340 1.00 55.03 386 HIS A C 1
ATOM 2704 O O . HIS A 1 345 ? -6.277 -59.214 50.625 1.00 54.12 386 HIS A O 1
ATOM 2711 N N . THR A 1 346 ? -5.613 -60.019 52.616 1.00 57.18 387 THR A N 1
ATOM 2712 C CA . THR A 1 346 ? -5.596 -58.716 53.264 1.00 53.99 387 THR A CA 1
ATOM 2713 C C . THR A 1 346 ? -4.189 -58.471 53.782 1.00 54.72 387 THR A C 1
ATOM 2714 O O . THR A 1 346 ? -3.668 -59.259 54.578 1.00 50.65 387 THR A O 1
ATOM 2718 N N . PHE A 1 347 ? -3.560 -57.405 53.294 1.00 54.80 388 PHE A N 1
ATOM 2719 C CA . PHE A 1 347 ? -2.319 -56.920 53.875 1.00 54.30 388 PHE A CA 1
ATOM 2720 C C . PHE A 1 347 ? -2.664 -55.915 54.972 1.00 53.45 388 PHE A C 1
ATOM 2721 O O . PHE A 1 347 ? -3.422 -54.971 54.731 1.00 56.18 388 PHE A O 1
ATOM 2729 N N . ASP A 1 348 ? -2.113 -56.109 56.172 1.00 53.98 389 ASP A N 1
ATOM 2730 C CA . ASP A 1 348 ? -2.299 -55.167 57.277 1.00 57.30 389 ASP A CA 1
ATOM 2731 C C . ASP A 1 348 ? -1.042 -54.316 57.374 1.00 55.96 389 ASP A C 1
ATOM 2732 O O . ASP A 1 348 ? 0.016 -54.805 57.786 1.00 59.00 389 ASP A O 1
ATOM 2737 N N . LEU A 1 349 ? -1.151 -53.048 56.979 1.00 52.15 390 LEU A N 1
ATOM 2738 C CA . LEU A 1 349 ? 0.025 -52.208 56.783 1.00 55.82 390 LEU A CA 1
ATOM 2739 C C . LEU A 1 349 ? 0.164 -51.054 57.775 1.00 55.96 390 LEU A C 1
ATOM 2740 O O . LEU A 1 349 ? 1.207 -50.385 57.757 1.00 53.01 390 LEU A O 1
ATOM 2745 N N . LEU A 1 350 ? -0.823 -50.808 58.641 1.00 52.34 391 LEU A N 1
ATOM 2746 C CA . LEU A 1 350 ? -0.628 -49.855 59.733 1.00 59.15 391 LEU A CA 1
ATOM 2747 C C . LEU A 1 350 ? 0.710 -50.117 60.418 1.00 61.49 391 LEU A C 1
ATOM 2748 O O . LEU A 1 350 ? 1.077 -51.269 60.664 1.00 68.39 391 LEU A O 1
ATOM 2753 N N . SER A 1 351 ? 1.471 -49.048 60.639 1.00 59.56 392 SER A N 1
ATOM 2754 C CA . SER A 1 351 ? 2.765 -48.983 61.331 1.00 65.10 392 SER A CA 1
ATOM 2755 C C . SER A 1 351 ? 3.937 -49.302 60.418 1.00 61.41 392 SER A C 1
ATOM 2756 O O . SER A 1 351 ? 5.086 -49.174 60.867 1.00 62.62 392 SER A O 1
ATOM 2759 N N . LYS A 1 352 ? 3.715 -49.773 59.197 1.00 56.59 393 LYS A N 1
ATOM 2760 C CA . LYS A 1 352 ? 4.797 -50.234 58.341 1.00 53.88 393 LYS A CA 1
ATOM 2761 C C . LYS A 1 352 ? 5.064 -49.252 57.210 1.00 51.58 393 LYS A C 1
ATOM 2762 O O . LYS A 1 352 ? 4.132 -48.769 56.562 1.00 47.12 393 LYS A O 1
ATOM 2768 N N . ASP A 1 353 ? 6.339 -48.989 56.948 1.00 48.16 394 ASP A N 1
ATOM 2769 C CA . ASP A 1 353 ? 6.753 -48.443 55.665 1.00 49.76 394 ASP A CA 1
ATOM 2770 C C . ASP A 1 353 ? 6.997 -49.622 54.743 1.00 48.10 394 ASP A C 1
ATOM 2771 O O . ASP A 1 353 ? 7.969 -50.357 54.921 1.00 48.54 394 ASP A O 1
ATOM 2776 N N . ILE A 1 354 ? 6.117 -49.801 53.764 1.00 48.93 395 ILE A N 1
ATOM 2777 C CA . ILE A 1 354 ? 6.385 -50.714 52.662 1.00 46.58 395 ILE A CA 1
ATOM 2778 C C . ILE A 1 354 ? 7.303 -49.984 51.692 1.00 48.07 395 ILE A C 1
ATOM 2779 O O . ILE A 1 354 ? 6.870 -49.072 50.988 1.00 50.61 395 ILE A O 1
ATOM 2784 N N . TYR A 1 355 ? 8.572 -50.386 51.662 1.00 48.69 396 TYR A N 1
ATOM 2785 C CA . TYR A 1 355 ? 9.603 -49.776 50.843 1.00 45.91 396 TYR A CA 1
ATOM 2786 C C . TYR A 1 355 ? 9.853 -50.507 49.527 1.00 49.97 396 TYR A C 1
ATOM 2787 O O . TYR A 1 355 ? 10.660 -50.029 48.719 1.00 48.74 396 TYR A O 1
ATOM 2796 N N . GLN A 1 356 ? 9.200 -51.645 49.287 1.00 51.99 397 GLN A N 1
ATOM 2797 C CA . GLN A 1 356 ? 9.444 -52.397 48.060 1.00 50.61 397 GLN A CA 1
ATOM 2798 C C . GLN A 1 356 ? 8.289 -53.347 47.802 1.00 49.60 397 GLN A C 1
ATOM 2799 O O . GLN A 1 356 ? 7.690 -53.876 48.740 1.00 54.53 397 GLN A O 1
ATOM 2805 N N . THR A 1 357 ? 7.988 -53.568 46.523 1.00 51.35 398 THR A N 1
ATOM 2806 C CA . THR A 1 357 ? 7.022 -54.583 46.116 1.00 48.59 398 THR A CA 1
ATOM 2807 C C . THR A 1 357 ? 7.615 -55.435 45.005 1.00 48.90 398 THR A C 1
ATOM 2808 O O . THR A 1 357 ? 8.527 -55.017 44.285 1.00 49.02 398 THR A O 1
ATOM 2812 N N . TYR A 1 358 ? 7.091 -56.659 44.893 1.00 55.74 399 TYR A N 1
ATOM 2813 C CA . TYR A 1 358 ? 7.436 -57.607 43.841 1.00 45.97 399 TYR A CA 1
ATOM 2814 C C . TYR A 1 358 ? 6.130 -58.154 43.303 1.00 47.03 399 TYR A C 1
ATOM 2815 O O . TYR A 1 358 ? 5.229 -58.484 44.084 1.00 49.80 399 TYR A O 1
ATOM 2824 N N . SER A 1 359 ? 6.002 -58.217 41.976 1.00 42.25 400 SER A N 1
ATOM 2825 C CA . SER A 1 359 ? 4.753 -58.681 41.387 1.00 46.04 400 SER A CA 1
ATOM 2826 C C . SER A 1 359 ? 5.017 -59.585 40.187 1.00 44.72 400 SER A C 1
ATOM 2827 O O . SER A 1 359 ? 6.064 -59.501 39.541 1.00 42.64 400 SER A O 1
ATOM 2830 N N . ILE A 1 360 ? 4.051 -60.457 39.903 1.00 47.07 401 ILE A N 1
ATOM 2831 C CA . ILE A 1 360 ? 4.004 -61.216 38.652 1.00 47.28 401 ILE A CA 1
ATOM 2832 C C . ILE A 1 360 ? 2.812 -60.703 37.864 1.00 44.12 401 ILE A C 1
ATOM 2833 O O . ILE A 1 360 ? 1.683 -60.708 38.367 1.00 45.81 401 ILE A O 1
ATOM 2838 N N . ALA A 1 361 ? 3.055 -60.281 36.630 1.00 42.16 402 ALA A N 1
ATOM 2839 C CA . ALA A 1 361 ? 1.985 -59.881 35.728 1.00 47.85 402 ALA A CA 1
ATOM 2840 C C . ALA A 1 361 ? 1.821 -60.941 34.644 1.00 48.64 402 ALA A C 1
ATOM 2841 O O . ALA A 1 361 ? 2.804 -61.536 34.188 1.00 48.51 402 ALA A O 1
ATOM 2843 N N . ALA A 1 362 ? 0.572 -61.178 34.249 1.00 48.19 403 ALA A N 1
ATOM 2844 C CA . ALA A 1 362 ? 0.243 -62.120 33.192 1.00 48.48 403 ALA A CA 1
ATOM 2845 C C . ALA A 1 362 ? -0.997 -61.608 32.473 1.00 53.74 403 ALA A C 1
ATOM 2846 O O . ALA A 1 362 ? -1.691 -60.699 32.952 1.00 51.67 403 ALA A O 1
ATOM 2848 N N . ALA A 1 363 ? -1.267 -62.210 31.315 1.00 50.35 404 ALA A N 1
ATOM 2849 C CA . ALA A 1 363 ? -2.456 -61.915 30.525 1.00 52.37 404 ALA A CA 1
ATOM 2850 C C . ALA A 1 363 ? -2.747 -63.092 29.602 1.00 52.07 404 ALA A C 1
ATOM 2851 O O . ALA A 1 363 ? -1.858 -63.863 29.250 1.00 43.94 404 ALA A O 1
ATOM 2853 N N . ASN A 1 364 ? -3.999 -63.194 29.181 1.00 51.25 405 ASN A N 1
ATOM 2854 C CA . ASN A 1 364 ? -4.384 -64.192 28.197 1.00 47.73 405 ASN A CA 1
ATOM 2855 C C . ASN A 1 364 ? -5.467 -63.604 27.314 1.00 48.81 405 ASN A C 1
ATOM 2856 O O . ASN A 1 364 ? -6.494 -63.146 27.826 1.00 49.60 405 ASN A O 1
ATOM 2861 N N . LYS A 1 365 ? -5.248 -63.622 25.999 1.00 50.69 406 LYS A N 1
ATOM 2862 C CA . LYS A 1 365 ? -6.235 -63.142 25.037 1.00 54.23 406 LYS A CA 1
ATOM 2863 C C . LYS A 1 365 ? -6.637 -64.303 24.135 1.00 49.26 406 LYS A C 1
ATOM 2864 O O . LYS A 1 365 ? -5.841 -64.761 23.314 1.00 45.71 406 LYS A O 1
ATOM 2870 N N . SER A 1 366 ? -7.880 -64.755 24.282 1.00 54.16 407 SER A N 1
ATOM 2871 C CA . SER A 1 366 ? -8.422 -65.859 23.501 1.00 54.26 407 SER A CA 1
ATOM 2872 C C . SER A 1 366 ? -9.842 -65.530 23.056 1.00 54.54 407 SER A C 1
ATOM 2873 O O . SER A 1 366 ? -10.040 -64.760 22.111 1.00 62.25 407 SER A O 1
ATOM 2876 N N . ALA A 1 367 ? -10.840 -66.120 23.713 1.00 52.57 408 ALA A N 1
ATOM 2877 C CA . ALA A 1 367 ? -12.204 -65.686 23.457 1.00 52.67 408 ALA A CA 1
ATOM 2878 C C . ALA A 1 367 ? -12.477 -64.359 24.143 1.00 55.26 408 ALA A C 1
ATOM 2879 O O . ALA A 1 367 ? -13.313 -63.583 23.671 1.00 59.63 408 ALA A O 1
ATOM 2881 N N . THR A 1 368 ? -11.795 -64.098 25.261 1.00 53.09 409 THR A N 1
ATOM 2882 C CA . THR A 1 368 ? -11.827 -62.821 25.953 1.00 53.10 409 THR A CA 1
ATOM 2883 C C . THR A 1 368 ? 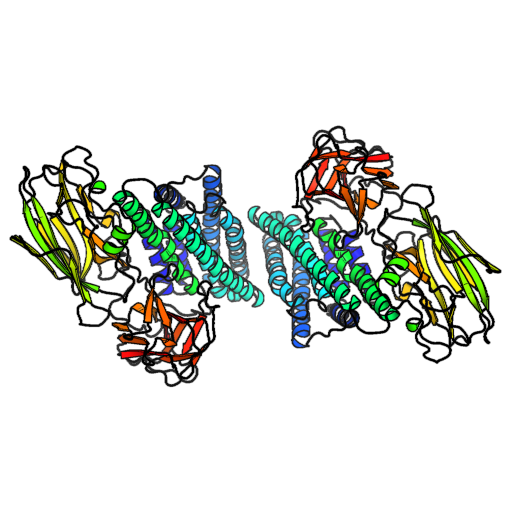-10.405 -62.488 26.377 1.00 56.37 409 THR A C 1
ATOM 2884 O O . THR A 1 368 ? -9.474 -63.266 26.154 1.00 53.61 409 THR A O 1
ATOM 2888 N N . TRP A 1 369 ? -10.230 -61.315 26.987 1.00 56.28 410 TRP A N 1
ATOM 2889 C CA . TRP A 1 369 ? -8.907 -60.753 27.242 1.00 49.23 410 TRP A CA 1
ATOM 2890 C C . TRP A 1 369 ? -8.754 -60.552 28.747 1.00 53.31 410 TRP A C 1
ATOM 2891 O O . TRP A 1 369 ? -9.371 -59.652 29.325 1.00 55.78 410 TRP A O 1
ATOM 2902 N N . TYR A 1 370 ? -7.961 -61.409 29.385 1.00 53.04 411 TYR A N 1
ATOM 2903 C CA . TYR A 1 370 ? -7.747 -61.392 30.825 1.00 49.45 411 TYR A CA 1
ATOM 2904 C C . TYR A 1 370 ? -6.455 -60.667 31.173 1.00 47.63 411 TYR A C 1
ATOM 2905 O O . TYR A 1 370 ? -5.459 -60.756 30.452 1.00 50.59 411 TYR A O 1
ATOM 2914 N N . GLN A 1 371 ? -6.467 -59.962 32.303 1.00 45.89 412 GLN A N 1
ATOM 2915 C CA . GLN A 1 371 ? -5.255 -59.383 32.868 1.00 44.45 412 GLN A CA 1
ATOM 2916 C C . GLN A 1 371 ? -5.095 -59.947 34.267 1.00 45.83 412 GLN A C 1
ATOM 2917 O O . GLN A 1 371 ? -6.066 -60.001 35.032 1.00 43.86 412 GLN A O 1
ATOM 2923 N N . ALA A 1 372 ? -3.883 -60.379 34.600 1.00 47.44 413 ALA A N 1
ATOM 2924 C CA . ALA A 1 372 ? -3.685 -61.167 35.806 1.00 50.97 413 ALA A CA 1
ATOM 2925 C C . ALA A 1 372 ? -2.495 -60.646 36.594 1.00 47.89 413 ALA A C 1
ATOM 2926 O O . ALA A 1 372 ? -1.421 -60.410 36.029 1.00 50.17 413 ALA A O 1
ATOM 2928 N N . VAL A 1 373 ? -2.694 -60.476 37.897 1.00 48.84 414 VAL A N 1
ATOM 2929 C CA . VAL A 1 373 ? -1.604 -60.287 38.849 1.00 46.43 414 VAL A CA 1
ATOM 2930 C C . VAL A 1 373 ? -1.724 -61.387 39.901 1.00 50.89 414 VAL A C 1
ATOM 2931 O O . VAL A 1 373 ? -2.303 -61.166 40.978 1.00 52.50 414 VAL A O 1
ATOM 2935 N N . PRO A 1 374 ? -1.221 -62.595 39.633 1.00 48.43 415 PRO A N 1
ATOM 2936 C CA . PRO A 1 374 ? -1.450 -63.699 40.579 1.00 52.98 415 PRO A CA 1
ATOM 2937 C C . PRO A 1 374 ? -0.564 -63.637 41.805 1.00 56.95 415 PRO A C 1
ATOM 2938 O O . PRO A 1 374 ? -0.854 -64.340 42.786 1.00 52.74 415 PRO A O 1
ATOM 2942 N N . LEU A 1 375 ? 0.473 -62.795 41.800 1.00 51.33 416 LEU A N 1
ATOM 2943 C CA . LEU A 1 375 ? 1.362 -62.704 42.947 1.00 51.72 416 LEU A CA 1
ATOM 2944 C C . LEU A 1 375 ? 1.778 -61.254 43.185 1.00 52.76 416 LEU A C 1
ATOM 2945 O O . LEU A 1 375 ? 2.141 -60.538 42.241 1.00 49.31 416 LEU A O 1
ATOM 2950 N N . LEU A 1 376 ? 1.710 -60.835 44.450 1.00 51.90 417 LEU A N 1
ATOM 2951 C CA . LEU A 1 376 ? 2.151 -59.519 44.907 1.00 47.37 417 LEU A CA 1
ATOM 2952 C C . LEU A 1 376 ? 2.755 -59.694 46.292 1.00 45.77 417 LEU A C 1
ATOM 2953 O O . LEU A 1 376 ? 2.075 -60.153 47.209 1.00 47.95 417 LEU A O 1
ATOM 2958 N N . ARG A 1 377 ? 4.027 -59.343 46.440 1.00 51.68 418 ARG A N 1
ATOM 2959 C CA . ARG A 1 377 ? 4.763 -59.465 47.693 1.00 50.64 418 ARG A CA 1
ATOM 2960 C C . ARG A 1 377 ? 5.197 -58.075 48.157 1.00 49.79 418 ARG A C 1
ATOM 2961 O O . ARG A 1 377 ? 5.789 -57.316 47.381 1.00 44.56 418 ARG A O 1
ATOM 2969 N N . LEU A 1 378 ? 4.908 -57.748 49.413 1.00 47.15 419 LEU A N 1
ATOM 2970 C CA . LEU A 1 378 ? 5.280 -56.467 49.996 1.00 49.86 419 LEU A CA 1
ATOM 2971 C C . LEU A 1 378 ? 6.422 -56.644 50.984 1.00 52.49 419 LEU A C 1
ATOM 2972 O O . LEU A 1 378 ? 6.437 -57.603 51.764 1.00 55.13 419 LEU A O 1
ATOM 2977 N N . TYR A 1 379 ? 7.365 -55.706 50.955 1.00 48.78 420 TYR A N 1
ATOM 2978 C CA . TYR A 1 379 ? 8.478 -55.642 51.896 1.00 52.90 420 TYR A CA 1
ATOM 2979 C C . TYR A 1 379 ? 8.299 -54.420 52.791 1.00 55.32 420 TYR A C 1
ATOM 2980 O O . TYR A 1 379 ? 8.222 -53.285 52.291 1.00 52.34 420 TYR A O 1
ATOM 2989 N N . GLY A 1 380 ? 8.286 -54.644 54.108 1.00 53.58 421 GLY A N 1
ATOM 2990 C CA . GLY A 1 380 ? 7.975 -53.593 55.050 1.00 52.26 421 GLY A CA 1
ATOM 2991 C C . GLY A 1 380 ? 8.986 -53.500 56.177 1.00 54.20 421 GLY A C 1
ATOM 2992 O O . GLY A 1 380 ? 9.768 -54.415 56.426 1.00 50.05 421 GLY A O 1
ATOM 2993 N N . ILE A 1 381 ? 8.953 -52.362 56.866 1.00 49.01 422 ILE A N 1
ATOM 2994 C CA . ILE A 1 381 ? 9.780 -52.146 58.050 1.00 50.52 422 ILE A CA 1
ATOM 2995 C C . ILE A 1 381 ? 8.998 -51.257 58.992 1.00 54.10 422 ILE A C 1
ATOM 2996 O O . ILE A 1 381 ? 8.380 -50.280 58.562 1.00 58.63 422 ILE A O 1
ATOM 3001 N N . ASN A 1 382 ? 8.998 -51.587 60.271 1.00 54.25 423 ASN A N 1
ATOM 3002 C CA . ASN A 1 382 ? 8.177 -50.813 61.194 1.00 55.00 423 ASN A CA 1
ATOM 3003 C C . ASN A 1 382 ? 9.054 -49.946 62.087 1.00 54.11 423 ASN A C 1
ATOM 3004 O O . ASN A 1 382 ? 10.285 -49.990 62.023 1.00 53.35 423 ASN A O 1
ATOM 3009 N N . SER A 1 383 ? 8.389 -49.162 62.940 1.00 57.69 424 SER A N 1
ATOM 3010 C CA . SER A 1 383 ? 9.073 -48.164 63.757 1.00 59.30 424 SER A CA 1
ATOM 3011 C C . SER A 1 383 ? 10.148 -48.768 64.650 1.00 64.92 424 SER A C 1
ATOM 3012 O O . SER A 1 383 ? 11.063 -48.047 65.070 1.00 66.37 424 SER A O 1
ATOM 3015 N N . SER A 1 384 ? 10.070 -50.067 64.943 1.00 62.09 425 SER A N 1
ATOM 3016 C CA . SER A 1 384 ? 11.104 -50.748 65.705 1.00 57.11 425 SER A CA 1
ATOM 3017 C C . SER A 1 384 ? 12.256 -51.239 64.841 1.00 57.62 425 SER A C 1
ATOM 3018 O O . SER A 1 384 ? 13.173 -51.870 65.374 1.00 62.33 425 SER A O 1
ATOM 3021 N N . ASN A 1 385 ? 12.222 -50.968 63.532 1.00 58.69 426 ASN A N 1
ATOM 3022 C CA . ASN A 1 385 ? 13.222 -51.416 62.555 1.00 56.24 426 ASN A CA 1
ATOM 3023 C C . ASN A 1 385 ? 13.171 -52.921 62.319 1.00 57.59 426 ASN A C 1
ATOM 3024 O O . ASN A 1 385 ? 14.184 -53.532 61.966 1.00 55.00 426 ASN A O 1
ATOM 3029 N N . VAL A 1 386 ? 12.019 -53.553 62.486 1.00 52.40 427 VAL A N 1
ATOM 3030 C CA . VAL A 1 386 ? 11.926 -54.985 62.245 1.00 61.42 427 VAL A CA 1
ATOM 3031 C C . VAL A 1 386 ? 11.369 -55.205 60.838 1.00 53.87 427 VAL A C 1
ATOM 3032 O O . VAL A 1 386 ? 10.292 -54.705 60.490 1.00 54.30 427 VAL A O 1
ATOM 3036 N N . LEU A 1 387 ? 12.139 -55.906 60.008 1.00 52.35 428 LEU A N 1
ATOM 3037 C CA . LEU A 1 387 ? 11.687 -56.217 58.659 1.00 54.55 428 LEU A CA 1
ATOM 3038 C C . LEU A 1 387 ? 10.508 -57.181 58.690 1.00 56.71 428 LEU A C 1
ATOM 3039 O O . LEU A 1 387 ? 10.457 -58.110 59.505 1.00 60.88 428 LEU A O 1
ATOM 3044 N N . SER A 1 388 ? 9.552 -56.947 57.801 1.00 55.64 429 SER A N 1
ATOM 3045 C CA . SER A 1 388 ? 8.427 -57.843 57.613 1.00 55.11 429 SER A CA 1
ATOM 3046 C C . SER A 1 388 ? 8.209 -58.055 56.121 1.00 56.96 429 SER A C 1
ATOM 3047 O O . SER A 1 388 ? 8.681 -57.290 55.276 1.00 56.72 429 SER A O 1
ATOM 3050 N N . GLU A 1 389 ? 7.500 -59.128 55.815 1.00 56.14 430 GLU A N 1
ATOM 3051 C CA . GLU A 1 389 ? 7.193 -59.521 54.454 1.00 55.70 430 GLU A CA 1
ATOM 3052 C C . GLU A 1 389 ? 5.779 -60.071 54.446 1.00 51.19 430 GLU A C 1
ATOM 3053 O O . GLU A 1 389 ? 5.333 -60.680 55.420 1.00 61.68 430 GLU A O 1
ATOM 3059 N N . ASP A 1 390 ? 5.064 -59.831 53.360 1.00 50.17 431 ASP A N 1
ATOM 3060 C CA . ASP A 1 390 ? 3.771 -60.475 53.211 1.00 54.53 431 ASP A CA 1
ATOM 3061 C C . ASP A 1 390 ? 3.430 -60.574 51.728 1.00 52.97 431 ASP A C 1
ATOM 3062 O O . ASP A 1 390 ? 3.853 -59.741 50.917 1.00 52.34 431 ASP A O 1
ATOM 3067 N N . ALA A 1 391 ? 2.667 -61.605 51.382 1.00 52.94 432 ALA A N 1
ATOM 3068 C CA . ALA A 1 391 ? 2.444 -61.911 49.977 1.00 51.90 432 ALA A CA 1
ATOM 3069 C C . ALA A 1 391 ? 1.189 -62.755 49.828 1.00 51.87 432 ALA A C 1
ATOM 3070 O O . ALA A 1 391 ? 0.622 -63.256 50.801 1.00 50.49 432 ALA A O 1
ATOM 3072 N N . PHE A 1 392 ? 0.728 -62.841 48.589 1.00 53.12 433 PHE A N 1
ATOM 3073 C CA . PHE A 1 392 ? -0.233 -63.843 48.165 1.00 50.17 433 PHE A CA 1
ATOM 3074 C C . PHE A 1 392 ? 0.259 -64.409 46.848 1.00 49.28 433 PHE A C 1
ATOM 3075 O O . PHE A 1 392 ? 0.847 -63.692 46.029 1.00 50.19 433 PHE A O 1
ATOM 3083 N N . SER A 1 393 ? 0.045 -65.706 46.669 1.00 50.73 434 SER A N 1
ATOM 3084 C CA . SER A 1 393 ? 0.439 -66.415 45.459 1.00 52.69 434 SER A CA 1
ATOM 3085 C C . SER A 1 393 ? -0.748 -67.259 45.031 1.00 55.43 434 SER A C 1
ATOM 3086 O O . SER A 1 393 ? -1.081 -68.248 45.694 1.00 53.83 434 SER A O 1
ATOM 3089 N N . PHE A 1 394 ? -1.407 -66.836 43.959 1.00 50.89 435 PHE A N 1
ATOM 3090 C CA . PHE A 1 394 ? -2.601 -67.486 43.455 1.00 50.64 435 PHE A CA 1
ATOM 3091 C C . PHE A 1 394 ? -2.263 -68.333 42.239 1.00 50.48 435 PHE A C 1
ATOM 3092 O O . PHE A 1 394 ? -1.204 -68.189 41.624 1.00 52.55 435 PHE A O 1
ATOM 3100 N N . SER A 1 395 ? -3.212 -69.189 41.869 1.00 46.66 436 SER A N 1
ATOM 3101 C CA . SER A 1 395 ? -2.955 -70.183 40.839 1.00 53.33 436 SER A CA 1
ATOM 3102 C C . SER A 1 395 ? -2.514 -69.509 39.554 1.00 50.55 436 SER A C 1
ATOM 3103 O O . SER A 1 395 ? -2.966 -68.414 39.218 1.00 55.54 436 SER A O 1
ATOM 3106 N N . ASN A 1 396 ? -1.606 -70.167 38.847 1.00 51.93 437 ASN A N 1
ATOM 3107 C CA . ASN A 1 396 ? -1.061 -69.656 37.602 1.00 53.52 437 ASN A CA 1
ATOM 3108 C C . ASN A 1 396 ? -0.187 -70.732 36.969 1.00 51.72 437 ASN A C 1
ATOM 3109 O O . ASN A 1 396 ? 0.876 -71.071 37.499 1.00 54.95 437 ASN A O 1
ATOM 3114 N N . ASN A 1 397 ? -0.634 -71.291 35.851 1.00 46.19 438 ASN A N 1
ATOM 3115 C CA . ASN A 1 397 ? 0.161 -72.269 35.125 1.00 54.29 438 ASN A CA 1
ATOM 3116 C C . ASN A 1 397 ? 0.639 -71.725 33.788 1.00 53.32 438 ASN A C 1
ATOM 3117 O O . ASN A 1 397 ? 1.000 -72.511 32.899 1.00 46.29 438 ASN A O 1
ATOM 3122 N N . ILE A 1 398 ? 0.614 -70.401 33.617 1.00 50.70 439 ILE A N 1
ATOM 3123 C CA . ILE A 1 398 ? 1.217 -69.812 32.416 1.00 51.84 439 ILE A CA 1
ATOM 3124 C C . ILE A 1 398 ? 2.728 -69.971 32.506 1.00 53.61 439 ILE A C 1
ATOM 3125 O O . ILE A 1 398 ? 3.303 -69.717 33.579 1.00 52.64 439 ILE A O 1
ATOM 3130 N N . PRO A 1 399 ? 3.401 -70.422 31.444 1.00 55.26 440 PRO A N 1
ATOM 3131 C CA . PRO A 1 399 ? 4.862 -70.550 31.497 1.00 57.54 440 PRO A CA 1
ATOM 3132 C C . PRO A 1 399 ? 5.507 -69.238 31.918 1.00 55.81 440 PRO A C 1
ATOM 3133 O O . PRO A 1 399 ? 5.075 -68.152 31.515 1.00 56.52 440 PRO A O 1
ATOM 3137 N N . SER A 1 400 ? 6.553 -69.358 32.742 1.00 56.38 441 SER A N 1
ATOM 3138 C CA . SER A 1 400 ? 7.180 -68.194 33.354 1.00 56.71 441 SER A CA 1
ATOM 3139 C C . SER A 1 400 ? 7.685 -67.208 32.318 1.00 56.46 441 SER A C 1
ATOM 3140 O O . SER A 1 400 ? 7.665 -65.994 32.561 1.00 59.95 441 SER A O 1
ATOM 3143 N N . SER A 1 401 ? 8.144 -67.705 31.168 1.00 51.59 442 SER A N 1
ATOM 3144 C CA . SER A 1 401 ? 8.645 -66.836 30.114 1.00 54.88 442 SER A CA 1
ATOM 3145 C C . SER A 1 401 ? 7.529 -66.076 29.414 1.00 55.87 442 SER A C 1
ATOM 3146 O O . SER A 1 401 ? 7.819 -65.214 28.580 1.00 63.72 442 SER A O 1
ATOM 3149 N N . LYS A 1 402 ? 6.271 -66.376 29.720 1.00 55.82 443 LYS A N 1
ATOM 3150 C CA . LYS A 1 402 ? 5.138 -65.624 29.205 1.00 57.30 443 LYS A CA 1
ATOM 3151 C C . LYS A 1 402 ? 4.575 -64.654 30.235 1.00 52.02 443 LYS A C 1
ATOM 3152 O O . LYS A 1 402 ? 3.510 -64.070 30.009 1.00 46.62 443 LYS A O 1
ATOM 3158 N N . CYS A 1 403 ? 5.246 -64.504 31.369 1.00 50.03 444 CYS A N 1
ATOM 3159 C CA . CYS A 1 403 ? 4.830 -63.614 32.441 1.00 50.87 444 CYS A CA 1
ATOM 3160 C C . CYS A 1 403 ? 5.881 -62.532 32.603 1.00 51.92 444 CYS A C 1
ATOM 3161 O O . CYS A 1 403 ? 6.995 -62.634 32.079 1.00 49.15 444 CYS A O 1
ATOM 3164 N N . LYS A 1 404 ? 5.524 -61.480 33.337 1.00 51.05 445 LYS A N 1
ATOM 3165 C CA . LYS A 1 404 ? 6.463 -60.407 33.614 1.00 46.53 445 LYS A CA 1
ATOM 3166 C C . LYS A 1 404 ? 6.550 -60.224 35.114 1.00 51.05 445 LYS A C 1
ATOM 3167 O O . LYS A 1 404 ? 5.534 -59.974 35.776 1.00 49.97 445 LYS A O 1
ATOM 3173 N N . SER A 1 405 ? 7.752 -60.379 35.649 1.00 49.47 446 SER A N 1
ATOM 3174 C CA . SER A 1 405 ? 8.006 -60.079 37.044 1.00 52.23 446 SER A CA 1
ATOM 3175 C C . SER A 1 405 ? 8.601 -58.679 37.149 1.00 54.87 446 SER A C 1
ATOM 3176 O O . SER A 1 405 ? 9.327 -58.228 36.258 1.00 52.72 446 SER A O 1
ATOM 3179 N N . THR A 1 406 ? 8.283 -57.992 38.245 1.00 56.32 447 THR A N 1
ATOM 3180 C CA . THR A 1 406 ? 8.707 -56.607 38.439 1.00 56.22 447 THR A CA 1
ATOM 3181 C C . THR A 1 406 ? 9.041 -56.376 39.904 1.00 51.77 447 THR A C 1
ATOM 3182 O O . THR A 1 406 ? 8.329 -56.868 40.787 1.00 48.55 447 THR A O 1
ATOM 3186 N N . TYR A 1 407 ? 10.144 -55.650 40.141 1.00 51.24 448 TYR A N 1
ATOM 3187 C CA . TYR A 1 407 ? 10.483 -55.079 41.443 1.00 53.60 448 TYR A CA 1
ATOM 3188 C C . TYR A 1 407 ? 10.234 -53.571 41.426 1.00 52.59 448 TYR A C 1
ATOM 3189 O O . TYR A 1 407 ? 10.738 -52.858 40.553 1.00 52.31 448 TYR A O 1
ATOM 3198 N N . SER A 1 408 ? 9.463 -53.086 42.397 1.00 51.07 449 SER A N 1
ATOM 3199 C CA . SER A 1 408 ? 9.244 -51.647 42.521 1.00 53.58 449 SER A CA 1
ATOM 3200 C C . SER A 1 408 ? 10.564 -50.891 42.581 1.00 53.26 449 SER A C 1
ATOM 3201 O O . SER A 1 408 ? 10.704 -49.805 41.996 1.00 49.53 449 SER A O 1
ATOM 3204 N N . SER A 1 409 ? 11.543 -51.456 43.288 1.00 51.88 450 SER A N 1
ATOM 3205 C CA . SER A 1 409 ? 12.838 -50.824 43.465 1.00 46.46 450 SER A CA 1
ATOM 3206 C C . SER A 1 409 ? 13.589 -50.649 42.167 1.00 49.40 450 SER A C 1
ATOM 3207 O O . SER A 1 409 ? 14.677 -50.070 42.185 1.00 53.99 450 SER A O 1
ATOM 3210 N N . ASP A 1 410 ? 13.068 -51.151 41.049 1.00 51.69 451 ASP A N 1
ATOM 3211 C CA . ASP A 1 410 ? 13.704 -50.863 39.772 1.00 54.52 451 ASP A CA 1
ATOM 3212 C C . ASP A 1 410 ? 13.248 -49.539 39.172 1.00 57.80 451 ASP A C 1
ATOM 3213 O O . ASP A 1 410 ? 13.925 -49.023 38.279 1.00 63.29 451 ASP A O 1
ATOM 3218 N N . GLN A 1 411 ? 12.114 -48.996 39.620 1.00 50.17 452 GLN A N 1
ATOM 3219 C CA . GLN A 1 411 ? 11.722 -47.635 39.287 1.00 50.11 452 GLN A CA 1
ATOM 3220 C C . GLN A 1 411 ? 12.017 -46.659 40.416 1.00 54.21 452 GLN A C 1
ATOM 3221 O O . GLN A 1 411 ? 12.343 -45.498 40.147 1.00 52.07 452 GLN A O 1
ATOM 3227 N N . LEU A 1 412 ? 11.933 -47.122 41.667 1.00 50.84 453 LEU A N 1
ATOM 3228 C CA . LEU A 1 412 ? 12.191 -46.321 42.861 1.00 44.94 453 LEU A CA 1
ATOM 3229 C C . LEU A 1 412 ? 13.247 -47.049 43.681 1.00 48.49 453 LEU A C 1
ATOM 3230 O O . LEU A 1 412 ? 12.921 -47.832 44.581 1.00 48.44 453 LEU A O 1
ATOM 3235 N N . PRO A 1 413 ? 14.521 -46.810 43.402 1.00 50.43 454 PRO A N 1
ATOM 3236 C CA . PRO A 1 413 ? 15.572 -47.644 43.990 1.00 48.11 454 PRO A CA 1
ATOM 3237 C C . PRO A 1 413 ? 15.729 -47.449 45.485 1.00 54.02 454 PRO A C 1
ATOM 3238 O O . PRO A 1 413 ? 15.417 -46.400 46.055 1.00 56.58 454 PRO A O 1
ATOM 3242 N N . ILE A 1 414 ? 16.196 -48.513 46.127 1.00 54.60 455 ILE A N 1
ATOM 3243 C CA . ILE A 1 414 ? 16.515 -48.509 47.541 1.00 55.24 455 ILE A CA 1
ATOM 3244 C C . ILE A 1 414 ? 17.972 -48.919 47.686 1.00 60.10 455 ILE A C 1
ATOM 3245 O O . ILE A 1 414 ? 18.634 -49.314 46.728 1.00 60.18 455 ILE A O 1
ATOM 3250 N N . GLU A 1 415 ? 18.464 -48.826 48.911 1.00 60.96 456 GLU A N 1
ATOM 3251 C CA . GLU A 1 415 ? 19.819 -49.253 49.210 1.00 62.43 456 GLU A CA 1
ATOM 3252 C C . GLU A 1 415 ? 19.886 -49.495 50.707 1.00 62.19 456 GLU A C 1
ATOM 3253 O O . GLU A 1 415 ? 20.299 -48.620 51.479 1.00 62.52 456 GLU A O 1
ATOM 3259 N N . LEU A 1 416 ? 19.430 -50.669 51.123 1.00 62.56 457 LEU A N 1
ATOM 3260 C CA . LEU A 1 416 ? 19.300 -50.935 52.542 1.00 63.57 457 LEU A CA 1
ATOM 3261 C C . LEU A 1 416 ? 20.628 -51.334 53.160 1.00 59.16 457 LEU A C 1
ATOM 3262 O O . LEU A 1 416 ? 21.494 -51.935 52.516 1.00 58.86 457 LEU A O 1
ATOM 3267 N N . LEU A 1 417 ? 20.785 -50.947 54.419 1.00 63.80 458 LEU A N 1
ATOM 3268 C CA . LEU A 1 417 ? 21.865 -51.413 55.263 1.00 67.66 458 LEU A CA 1
ATOM 3269 C C . LEU A 1 417 ? 21.610 -52.866 55.649 1.00 69.16 458 LEU A C 1
ATOM 3270 O O . LEU A 1 417 ? 20.556 -53.439 55.359 1.00 67.89 458 LEU A O 1
ATOM 3275 N N . ASP A 1 418 ? 22.587 -53.467 56.322 1.00 72.37 459 ASP A N 1
ATOM 3276 C CA . ASP A 1 418 ? 22.386 -54.829 56.794 1.00 74.90 459 ASP A CA 1
ATOM 3277 C C . ASP A 1 418 ? 21.428 -54.873 57.976 1.00 75.72 459 ASP A C 1
ATOM 3278 O O . ASP A 1 418 ? 20.761 -55.893 58.197 1.00 78.08 459 ASP A O 1
ATOM 3283 N N . GLU A 1 419 ? 21.322 -53.777 58.728 1.00 71.63 460 GLU A N 1
ATOM 3284 C CA . GLU A 1 419 ? 20.330 -53.623 59.789 1.00 72.20 460 GLU A CA 1
ATOM 3285 C C . GLU A 1 419 ? 19.514 -52.379 59.456 1.00 75.98 460 GLU A C 1
ATOM 3286 O O . GLU A 1 419 ? 19.805 -51.279 59.956 1.00 78.61 460 GLU A O 1
ATOM 3292 N N . PRO A 1 420 ? 18.507 -52.505 58.591 1.00 70.95 461 PRO A N 1
ATOM 3293 C CA . PRO A 1 420 ? 17.819 -51.311 58.090 1.00 66.35 461 PRO A CA 1
ATOM 3294 C C . PRO A 1 420 ? 17.102 -50.554 59.195 1.00 65.93 461 PRO A C 1
ATOM 3295 O O . PRO A 1 420 ? 16.731 -51.116 60.227 1.00 68.47 461 PRO A O 1
ATOM 3299 N N . ILE A 1 421 ? 16.907 -49.258 58.958 1.00 67.89 462 ILE A N 1
ATOM 3300 C CA . ILE A 1 421 ? 16.367 -48.321 59.939 1.00 63.62 462 ILE A CA 1
ATOM 3301 C C . ILE A 1 421 ? 15.129 -47.657 59.346 1.00 62.94 462 ILE A C 1
ATOM 3302 O O . ILE A 1 421 ? 15.208 -47.004 58.297 1.00 65.11 462 ILE A O 1
ATOM 3307 N N . TYR A 1 422 ? 13.996 -47.821 60.025 1.00 58.50 463 TYR A N 1
ATOM 3308 C CA . TYR A 1 422 ? 12.755 -47.125 59.703 1.00 57.83 463 TYR A CA 1
ATOM 3309 C C . TYR A 1 422 ? 12.975 -45.622 59.576 1.00 61.27 463 TYR A C 1
ATOM 3310 O O . TYR A 1 422 ? 13.485 -44.979 60.499 1.00 64.11 463 TYR A O 1
ATOM 3319 N N . GLY A 1 423 ? 12.570 -45.062 58.433 1.00 55.01 464 GLY A N 1
ATOM 3320 C CA . GLY A 1 423 ? 12.608 -43.633 58.229 1.00 56.87 464 GLY A CA 1
ATOM 3321 C C . GLY A 1 423 ? 13.868 -43.109 57.584 1.00 54.69 464 GLY A C 1
ATOM 3322 O O . GLY A 1 423 ? 13.912 -41.931 57.230 1.00 60.09 464 GLY A O 1
ATOM 3323 N N . ASP A 1 424 ? 14.877 -43.950 57.389 1.00 58.78 465 ASP A N 1
ATOM 3324 C CA . ASP A 1 424 ? 16.163 -43.533 56.832 1.00 58.32 465 ASP A CA 1
ATOM 3325 C C . ASP A 1 424 ? 16.035 -43.345 55.320 1.00 55.37 465 ASP A C 1
ATOM 3326 O O . ASP A 1 424 ? 16.013 -44.315 54.556 1.00 55.50 465 ASP A O 1
ATOM 3331 N N . LEU A 1 425 ? 15.974 -42.085 54.871 1.00 54.85 466 LEU A N 1
ATOM 3332 C CA . LEU A 1 425 ? 15.955 -41.812 53.431 1.00 54.47 466 LEU A CA 1
ATOM 3333 C C . LEU A 1 425 ? 17.259 -42.147 52.744 1.00 51.22 466 LEU A C 1
ATOM 3334 O O . LEU A 1 425 ? 17.251 -42.401 51.540 1.00 56.64 466 LEU A O 1
ATOM 3339 N N . GLU A 1 426 ? 18.376 -42.140 53.463 1.00 52.95 467 GLU A N 1
ATOM 3340 C CA . GLU A 1 426 ? 19.604 -42.667 52.889 1.00 56.23 467 GLU A CA 1
ATOM 3341 C C . GLU A 1 426 ? 19.420 -44.102 52.421 1.00 60.65 467 GLU A C 1
ATOM 3342 O O . GLU A 1 426 ? 20.170 -44.559 51.552 1.00 64.38 467 GLU A O 1
ATOM 3348 N N . GLU A 1 427 ? 18.427 -44.814 52.959 1.00 51.67 468 GLU A N 1
ATOM 3349 C CA . GLU A 1 427 ? 18.168 -46.194 52.562 1.00 63.15 468 GLU A CA 1
ATOM 3350 C C . GLU A 1 427 ? 17.025 -46.316 51.562 1.00 56.28 468 GLU A C 1
ATOM 3351 O O . GLU A 1 427 ? 17.183 -46.972 50.537 1.00 57.01 468 GLU A O 1
ATOM 3357 N N . TYR A 1 428 ? 15.872 -45.711 51.844 1.00 54.80 469 TYR A N 1
ATOM 3358 C CA . TYR A 1 428 ? 14.731 -45.773 50.942 1.00 50.43 469 TYR A CA 1
ATOM 3359 C C . TYR A 1 428 ? 14.002 -44.439 50.984 1.00 53.62 469 TYR A C 1
ATOM 3360 O O . TYR A 1 428 ? 13.850 -43.840 52.053 1.00 52.41 469 TYR A O 1
ATOM 3369 N N . GLY A 1 429 ? 13.562 -43.970 49.818 1.00 52.08 470 GLY A N 1
ATOM 3370 C CA . GLY A 1 429 ? 13.010 -42.627 49.735 1.00 50.09 470 GLY A CA 1
ATOM 3371 C C . GLY A 1 429 ? 11.501 -42.586 49.674 1.00 46.46 470 GLY A C 1
ATOM 3372 O O . GLY A 1 429 ? 10.901 -41.520 49.833 1.00 43.23 470 GLY A O 1
ATOM 3373 N N . HIS A 1 430 ? 10.870 -43.744 49.472 1.00 42.46 471 HIS A N 1
ATOM 3374 C CA . HIS A 1 430 ? 9.439 -43.787 49.223 1.00 41.82 471 HIS A CA 1
ATOM 3375 C C . HIS A 1 430 ? 8.809 -44.959 49.965 1.00 45.07 471 HIS A C 1
ATOM 3376 O O . HIS A 1 430 ? 9.465 -45.958 50.279 1.00 51.88 471 HIS A O 1
ATOM 3383 N N . ARG A 1 431 ? 7.512 -44.830 50.229 1.00 40.89 472 ARG A N 1
ATOM 3384 C CA . ARG A 1 431 ? 6.729 -45.849 50.904 1.00 44.44 472 ARG A CA 1
ATOM 3385 C C . ARG A 1 431 ? 5.426 -46.015 50.143 1.00 44.77 472 ARG A C 1
ATOM 3386 O O . ARG A 1 431 ? 4.918 -45.059 49.552 1.00 41.05 472 ARG A O 1
ATOM 3394 N N . LEU A 1 432 ? 4.895 -47.234 50.149 1.00 42.96 473 LEU A N 1
ATOM 3395 C CA . LEU A 1 432 ? 3.664 -47.493 49.418 1.00 42.50 473 LEU A CA 1
ATOM 3396 C C . LEU A 1 432 ? 2.526 -46.730 50.063 1.00 42.77 473 LEU A C 1
ATOM 3397 O O . LEU A 1 432 ? 2.414 -46.671 51.291 1.00 47.40 473 LEU A O 1
ATOM 3402 N N . SER A 1 433 ? 1.679 -46.124 49.233 1.00 40.71 474 SER A N 1
ATOM 3403 C CA . SER A 1 433 ? 0.570 -45.354 49.758 1.00 41.07 474 SER A CA 1
ATOM 3404 C C . SER A 1 433 ? -0.764 -45.668 49.119 1.00 42.20 474 SER A C 1
ATOM 3405 O O . SER A 1 433 ? -1.797 -45.366 49.730 1.00 46.42 474 SER A O 1
ATOM 3408 N N . TYR A 1 434 ? -0.802 -46.277 47.941 1.00 36.78 475 TYR A N 1
ATOM 3409 C CA . TYR A 1 434 ? -2.088 -46.408 47.277 1.00 41.29 475 TYR A CA 1
ATOM 3410 C C . TYR A 1 434 ? -2.030 -47.586 46.317 1.00 40.60 475 TYR A C 1
ATOM 3411 O O . TYR A 1 434 ? -0.952 -48.048 45.938 1.00 38.84 475 TYR A O 1
ATOM 3420 N N . VAL A 1 435 ? -3.210 -48.063 45.926 1.00 39.39 476 VAL A N 1
ATOM 3421 C CA . VAL A 1 435 ? -3.350 -49.007 44.818 1.00 40.01 476 VAL A CA 1
ATOM 3422 C C . VAL A 1 435 ? -4.551 -48.566 43.999 1.00 43.97 476 VAL A C 1
ATOM 3423 O O . VAL A 1 435 ? -5.695 -48.741 44.437 1.00 46.31 476 VAL A O 1
ATOM 3427 N N . SER A 1 436 ? -4.305 -48.021 42.816 1.00 41.67 477 SER A N 1
ATOM 3428 C CA . SER A 1 436 ? -5.381 -47.695 41.902 1.00 46.92 477 SER A CA 1
ATOM 3429 C C . SER A 1 436 ? -5.431 -48.772 40.820 1.00 46.24 477 SER A C 1
ATOM 3430 O O . SER A 1 436 ? -4.879 -49.862 40.984 1.00 48.23 477 SER A O 1
ATOM 3433 N N . GLU A 1 437 ? -6.068 -48.471 39.699 1.00 47.98 478 GLU A N 1
ATOM 3434 C CA . GLU A 1 437 ? -6.090 -49.411 38.597 1.00 44.29 478 GLU A CA 1
ATOM 3435 C C . GLU A 1 437 ? -6.170 -48.635 37.291 1.00 49.71 478 GLU A C 1
ATOM 3436 O O . GLU A 1 437 ? -6.413 -47.420 37.267 1.00 43.82 478 GLU A O 1
ATOM 3442 N N . ILE A 1 438 ? -5.969 -49.380 36.206 1.00 47.95 479 ILE A N 1
ATOM 3443 C CA . ILE A 1 438 ? -6.105 -48.891 34.848 1.00 43.58 479 ILE A CA 1
ATOM 3444 C C . ILE A 1 438 ? -7.551 -49.066 34.419 1.00 51.58 479 ILE A C 1
ATOM 3445 O O . ILE A 1 438 ? -8.100 -50.173 34.498 1.00 49.76 479 ILE A O 1
ATOM 3450 N N . PHE A 1 439 ? -8.166 -47.973 33.961 1.00 48.66 480 PHE A N 1
ATOM 3451 C CA . PHE A 1 439 ? -9.492 -48.027 33.361 1.00 47.99 480 PHE A CA 1
ATOM 3452 C C . PHE A 1 439 ? -9.447 -48.884 32.100 1.00 50.83 480 PHE A C 1
ATOM 3453 O O . PHE A 1 439 ? -8.810 -48.518 31.109 1.00 51.08 480 PHE A O 1
ATOM 3461 N N . LYS A 1 440 ? -10.143 -50.008 32.117 1.00 53.86 481 LYS A N 1
ATOM 3462 C CA . LYS A 1 440 ? -10.056 -50.962 31.024 1.00 54.19 481 LYS A CA 1
ATOM 3463 C C . LYS A 1 440 ? -11.191 -50.732 30.032 1.00 55.74 481 LYS A C 1
ATOM 3464 O O . LYS A 1 440 ? -12.319 -50.399 30.416 1.00 56.37 481 LYS A O 1
ATOM 3470 N N . GLU A 1 441 ? -10.873 -50.884 28.749 1.00 56.14 482 GLU A N 1
ATOM 3471 C CA . GLU A 1 441 ? -11.863 -50.788 27.684 1.00 59.52 482 GLU A CA 1
ATOM 3472 C C . GLU A 1 441 ? -12.514 -52.127 27.385 1.00 59.14 482 GLU A C 1
ATOM 3473 O O . GLU A 1 441 ? -13.667 -52.158 26.940 1.00 55.58 482 GLU A O 1
ATOM 3479 N N . THR A 1 442 ? -11.810 -53.230 27.632 1.00 52.47 483 THR A N 1
ATOM 3480 C CA . THR A 1 442 ? -12.354 -54.546 27.327 1.00 59.19 483 THR A CA 1
ATOM 3481 C C . THR A 1 442 ? -11.816 -55.597 28.300 1.00 58.62 483 THR A C 1
ATOM 3482 O O . THR A 1 442 ? -10.762 -55.427 28.920 1.00 56.40 483 THR A O 1
ATOM 3486 N N . GLY A 1 443 ? -12.553 -56.700 28.418 1.00 55.61 484 GLY A N 1
ATOM 3487 C CA . GLY A 1 443 ? -12.046 -57.837 29.155 1.00 51.09 484 GLY A CA 1
ATOM 3488 C C . GLY A 1 443 ? -12.292 -57.841 30.650 1.00 53.90 484 GLY A C 1
ATOM 3489 O O . GLY A 1 443 ? -13.288 -57.299 31.137 1.00 55.94 484 GLY A O 1
ATOM 3490 N N . SER A 1 444 ? -11.365 -58.459 31.383 1.00 52.50 485 SER A N 1
ATOM 3491 C CA . SER A 1 444 ? -11.556 -58.861 32.769 1.00 50.90 485 SER A CA 1
ATOM 3492 C C . SER A 1 444 ? -10.198 -58.892 33.440 1.00 52.24 485 SER A C 1
ATOM 3493 O O . SER A 1 444 ? -9.177 -59.114 32.779 1.00 53.03 485 SER A O 1
ATOM 3496 N N . GLY A 1 445 ? -10.199 -58.704 34.762 1.00 52.46 486 GLY A N 1
ATOM 3497 C CA . GLY A 1 445 ? -8.980 -58.701 35.554 1.00 49.20 486 GLY A CA 1
ATOM 3498 C C . GLY A 1 445 ? -8.476 -57.300 35.849 1.00 51.81 486 GLY A C 1
ATOM 3499 O O . GLY A 1 445 ? -8.555 -56.429 34.986 1.00 54.57 486 GLY A O 1
ATOM 3500 N N . THR A 1 446 ? -7.962 -57.060 37.055 1.00 51.35 487 THR A N 1
ATOM 3501 C CA . THR A 1 446 ? -7.468 -55.741 37.440 1.00 48.03 487 THR A CA 1
ATOM 3502 C C . THR A 1 446 ? -6.030 -55.549 36.971 1.00 48.61 487 THR A C 1
ATOM 3503 O O . THR A 1 446 ? -5.161 -56.382 37.252 1.00 44.60 487 THR A O 1
ATOM 3507 N N . ILE A 1 447 ? -5.772 -54.438 36.283 1.00 50.04 488 ILE A N 1
ATOM 3508 C CA . ILE A 1 447 ? -4.407 -53.941 36.114 1.00 46.19 488 ILE A CA 1
ATOM 3509 C C . ILE A 1 447 ? -4.148 -52.907 37.205 1.00 50.07 488 ILE A C 1
ATOM 3510 O O . ILE A 1 447 ? -4.566 -51.748 37.065 1.00 49.57 488 ILE A O 1
ATOM 3515 N N . PRO A 1 448 ? -3.475 -53.265 38.296 1.00 49.72 489 PRO A N 1
ATOM 3516 C CA . PRO A 1 448 ? -3.300 -52.323 39.406 1.00 47.87 489 PRO A CA 1
ATOM 3517 C C . PRO A 1 448 ? -2.166 -51.344 39.151 1.00 45.44 489 PRO A C 1
ATOM 3518 O O . PRO A 1 448 ? -1.271 -51.574 38.337 1.00 46.30 489 PRO A O 1
ATOM 3522 N N . VAL A 1 449 ? -2.217 -50.219 39.851 1.00 42.46 490 VAL A N 1
ATOM 3523 C CA . VAL A 1 449 ? -1.132 -49.248 39.790 1.00 42.71 490 VAL A CA 1
ATOM 3524 C C . VAL A 1 449 ? -0.802 -48.832 41.213 1.00 41.24 490 VAL A C 1
ATOM 3525 O O . VAL A 1 449 ? -1.704 -48.508 41.994 1.00 42.27 490 VAL A O 1
ATOM 3529 N N . LEU A 1 450 ? 0.481 -48.846 41.553 1.00 37.77 491 LEU A N 1
ATOM 3530 C CA . LEU A 1 450 ? 0.921 -48.594 42.915 1.00 38.19 491 LEU A CA 1
ATOM 3531 C C . LEU A 1 450 ? 1.299 -47.119 43.092 1.00 43.49 491 LEU A C 1
ATOM 3532 O O . LEU A 1 450 ? 1.974 -46.524 42.236 1.00 41.90 491 LEU A O 1
ATOM 3537 N N . GLY A 1 451 ? 0.842 -46.533 44.194 1.00 41.38 492 GLY A N 1
ATOM 3538 C CA . GLY A 1 451 ? 1.132 -45.142 44.539 1.00 42.00 492 GLY A CA 1
ATOM 3539 C C . GLY A 1 451 ? 2.020 -45.083 45.770 1.00 43.78 492 GLY A C 1
ATOM 3540 O O . GLY A 1 451 ? 1.846 -45.870 46.716 1.00 43.84 492 GLY A O 1
ATOM 3541 N N . TRP A 1 452 ? 2.974 -44.151 45.739 1.00 39.69 493 TRP A N 1
ATOM 3542 C CA . TRP A 1 452 ? 4.025 -43.997 46.737 1.00 38.78 493 TRP A CA 1
ATOM 3543 C C . TRP A 1 452 ? 4.067 -42.564 47.259 1.00 41.29 493 TRP A C 1
ATOM 3544 O O . TRP A 1 452 ? 3.854 -41.609 46.496 1.00 40.44 493 TRP A O 1
ATOM 3555 N N . THR A 1 453 ? 4.375 -42.414 48.550 1.00 38.85 494 THR A N 1
ATOM 3556 C CA . THR A 1 453 ? 4.673 -41.116 49.148 1.00 38.39 494 THR A CA 1
ATOM 3557 C C . THR A 1 453 ? 6.114 -41.090 49.654 1.00 40.61 494 THR A C 1
ATOM 3558 O O . THR A 1 453 ? 6.723 -42.131 49.912 1.00 45.71 494 THR A O 1
ATOM 3562 N N . HIS A 1 454 ? 6.645 -39.877 49.789 1.00 42.18 495 HIS A N 1
ATOM 3563 C CA . HIS A 1 454 ? 8.048 -39.637 50.113 1.00 41.79 495 HIS A CA 1
ATOM 3564 C C . HIS A 1 454 ? 8.301 -39.803 51.606 1.00 44.70 495 HIS A C 1
ATOM 3565 O O . HIS A 1 454 ? 7.481 -39.399 52.436 1.00 48.29 495 HIS A O 1
ATOM 3572 N N . VAL A 1 455 ? 9.448 -40.394 51.957 1.00 44.77 496 VAL A N 1
ATOM 3573 C CA . VAL A 1 455 ? 9.699 -40.732 53.359 1.00 44.54 496 VAL A CA 1
ATOM 3574 C C . VAL A 1 455 ? 10.044 -39.512 54.214 1.00 50.12 496 VAL A C 1
ATOM 3575 O O . VAL A 1 455 ? 10.064 -39.614 55.451 1.00 44.89 496 VAL A O 1
ATOM 3579 N N . SER A 1 456 ? 10.252 -38.335 53.603 1.00 43.40 497 SER A N 1
ATOM 3580 C CA . SER A 1 456 ? 10.436 -37.133 54.409 1.00 44.56 497 SER A CA 1
ATOM 3581 C C . SER A 1 456 ? 9.177 -36.772 55.181 1.00 44.53 497 SER A C 1
ATOM 3582 O O . SER A 1 456 ? 9.260 -36.079 56.204 1.00 46.22 497 SER A O 1
ATOM 3585 N N . VAL A 1 457 ? 8.008 -37.207 54.716 1.00 43.75 498 VAL A N 1
ATOM 3586 C CA . VAL A 1 457 ? 6.798 -36.991 55.496 1.00 44.08 498 VAL A CA 1
ATOM 3587 C C . VAL A 1 457 ? 6.840 -37.878 56.729 1.00 49.44 498 VAL A C 1
ATOM 3588 O O . VAL A 1 457 ? 7.046 -39.095 56.630 1.00 45.77 498 VAL A O 1
ATOM 3592 N N . ARG A 1 458 ? 6.629 -37.284 57.877 1.00 47.75 499 ARG A N 1
ATOM 3593 C CA . ARG A 1 458 ? 6.705 -37.983 59.127 1.00 43.62 499 ARG A CA 1
ATOM 3594 C C . ARG A 1 458 ? 5.307 -38.162 59.706 1.00 46.36 499 ARG A C 1
ATOM 3595 O O . ARG A 1 458 ? 4.422 -37.337 59.466 1.00 41.77 499 ARG A O 1
ATOM 3603 N N . PRO A 1 459 ? 5.040 -39.276 60.392 1.00 50.51 500 PRO A N 1
ATOM 3604 C CA . PRO A 1 459 ? 3.663 -39.558 60.826 1.00 47.10 500 PRO A CA 1
ATOM 3605 C C . PRO A 1 459 ? 3.233 -38.849 62.100 1.00 45.93 500 PRO A C 1
ATOM 3606 O O . PRO A 1 459 ? 2.051 -38.927 62.446 1.00 46.69 500 PRO A O 1
ATOM 3610 N N . ASP A 1 460 ? 4.115 -38.069 62.730 1.00 50.67 501 ASP A N 1
ATOM 3611 C CA A ASP A 1 460 ? 3.793 -37.501 64.034 0.51 51.54 501 ASP A CA 1
ATOM 3612 C CA B ASP A 1 460 ? 3.935 -37.463 64.047 0.49 51.60 501 ASP A CA 1
ATOM 3613 C C . ASP A 1 460 ? 3.414 -36.027 64.019 1.00 55.12 501 ASP A C 1
ATOM 3614 O O . ASP A 1 460 ? 2.814 -35.566 64.998 1.00 57.06 501 ASP A O 1
ATOM 3623 N N . ASN A 1 461 ? 3.708 -35.276 62.959 1.00 54.49 502 ASN A N 1
ATOM 3624 C CA . ASN A 1 461 ? 3.598 -33.810 63.003 1.00 47.00 502 ASN A CA 1
ATOM 3625 C C . ASN A 1 461 ? 4.351 -33.255 64.212 1.00 48.97 502 ASN A C 1
ATOM 3626 O O . ASN A 1 461 ? 3.884 -32.364 64.922 1.00 52.21 502 ASN A O 1
ATOM 3631 N N . LYS A 1 462 ? 5.549 -33.783 64.422 1.00 48.80 503 LYS A N 1
ATOM 3632 C CA . LYS A 1 462 ? 6.392 -33.351 65.524 1.00 53.04 503 LYS A CA 1
ATOM 3633 C C . LYS A 1 462 ? 6.813 -31.895 65.354 1.00 54.62 503 LYS A C 1
ATOM 3634 O O . LYS A 1 462 ? 7.214 -31.476 64.262 1.00 54.84 503 LYS A O 1
ATOM 3640 N N . LEU A 1 463 ? 6.717 -31.119 66.435 1.00 54.28 504 LEU A N 1
ATOM 3641 C CA . LEU A 1 463 ? 7.344 -29.806 66.487 1.00 53.06 504 LEU A CA 1
ATOM 3642 C C . LEU A 1 463 ? 8.777 -29.986 66.953 1.00 57.71 504 LEU A C 1
ATOM 3643 O O . LEU A 1 463 ? 9.038 -30.730 67.906 1.00 54.45 504 LEU A O 1
ATOM 3648 N N . TYR A 1 464 ? 9.706 -29.329 66.268 1.00 54.83 505 TYR A N 1
ATOM 3649 C CA . TYR A 1 464 ? 11.097 -29.398 66.672 1.00 55.67 505 TYR A CA 1
ATOM 3650 C C . TYR A 1 464 ? 11.451 -28.102 67.377 1.00 61.37 505 TYR A C 1
ATOM 3651 O O . TYR A 1 464 ? 11.513 -27.045 66.725 1.00 63.54 505 TYR A O 1
ATOM 3660 N N . PRO A 1 465 ? 11.648 -28.112 68.691 1.00 67.66 506 PRO A N 1
ATOM 3661 C CA . PRO A 1 465 ? 12.361 -26.999 69.315 1.00 72.48 506 PRO A CA 1
ATOM 3662 C C . PRO A 1 465 ? 13.745 -26.904 68.689 1.00 71.23 506 PRO A C 1
ATOM 3663 O O . PRO A 1 465 ? 14.293 -27.898 68.195 1.00 78.36 506 PRO A O 1
ATOM 3667 N N . ASP A 1 466 ? 14.289 -25.692 68.677 1.00 66.09 507 ASP A N 1
ATOM 3668 C CA . ASP A 1 466 ? 15.575 -25.364 68.066 1.00 70.28 507 ASP A CA 1
ATOM 3669 C C . ASP A 1 466 ? 15.560 -25.435 66.547 1.00 64.31 507 ASP A C 1
ATOM 3670 O O . ASP A 1 466 ? 16.631 -25.332 65.921 1.00 56.94 507 ASP A O 1
ATOM 3675 N N . LYS A 1 467 ? 14.393 -25.620 65.933 1.00 62.19 508 LYS A N 1
ATOM 3676 C CA . LYS A 1 467 ? 14.287 -25.728 64.485 1.00 56.40 508 LYS A CA 1
ATOM 3677 C C . LYS A 1 467 ? 13.001 -25.064 64.026 1.00 53.57 508 LYS A C 1
ATOM 3678 O O . LYS A 1 467 ? 12.016 -24.986 64.771 1.00 57.31 508 LYS A O 1
ATOM 3684 N N . ILE A 1 468 ? 13.009 -24.590 62.787 1.00 49.29 509 ILE A N 1
ATOM 3685 C CA . ILE A 1 468 ? 11.758 -24.212 62.151 1.00 50.95 509 ILE A CA 1
ATOM 3686 C C . ILE A 1 468 ? 11.109 -25.488 61.634 1.00 51.80 509 ILE A C 1
ATOM 3687 O O . ILE A 1 468 ? 11.710 -26.232 60.852 1.00 47.51 509 ILE A O 1
ATOM 3692 N N . THR A 1 469 ? 9.902 -25.764 62.094 1.00 49.32 510 THR A N 1
ATOM 3693 C CA . THR A 1 469 ? 9.177 -26.943 61.665 1.00 50.06 510 THR A CA 1
ATOM 3694 C C . THR A 1 469 ? 8.183 -26.503 60.610 1.00 50.33 510 THR A C 1
ATOM 3695 O O . THR A 1 469 ? 7.289 -25.696 60.889 1.00 48.57 510 THR A O 1
ATOM 3699 N N . GLN A 1 470 ? 8.356 -27.002 59.394 1.00 48.37 511 GLN A N 1
ATOM 3700 C CA . GLN A 1 470 ? 7.506 -26.596 58.285 1.00 47.24 511 GLN A CA 1
ATOM 3701 C C . GLN A 1 470 ? 6.592 -27.777 57.995 1.00 47.73 511 GLN A C 1
ATOM 3702 O O . GLN A 1 470 ? 7.048 -28.833 57.537 1.00 44.61 511 GLN A O 1
ATOM 3708 N N . ILE A 1 471 ? 5.312 -27.594 58.282 1.00 43.39 512 ILE A N 1
ATOM 3709 C CA . ILE A 1 471 ? 4.309 -28.639 58.215 1.00 45.90 512 ILE A CA 1
ATOM 3710 C C . ILE A 1 471 ? 3.317 -28.237 57.133 1.00 51.03 512 ILE A C 1
ATOM 3711 O O . ILE A 1 471 ? 2.697 -27.173 57.232 1.00 47.12 512 ILE A O 1
ATOM 3716 N N . PRO A 1 472 ? 3.139 -29.043 56.090 1.00 43.48 513 PRO A N 1
ATOM 3717 C CA . PRO A 1 472 ? 2.188 -28.682 55.044 1.00 42.50 513 PRO A CA 1
ATOM 3718 C C . PRO A 1 472 ? 0.781 -28.683 55.588 1.00 44.20 513 PRO A C 1
ATOM 3719 O O . PRO A 1 472 ? 0.434 -29.462 56.474 1.00 47.38 513 PRO A O 1
ATOM 3723 N N . ALA A 1 473 ? -0.030 -27.780 55.054 1.00 45.90 514 ALA A N 1
ATOM 3724 C CA . ALA A 1 473 ? -1.432 -27.749 55.439 1.00 46.71 514 ALA A CA 1
ATOM 3725 C C . ALA A 1 473 ? -2.097 -29.101 55.213 1.00 45.24 514 ALA A C 1
ATOM 3726 O O . ALA A 1 473 ? -3.005 -29.479 55.962 1.00 47.42 514 ALA A O 1
ATOM 3728 N N . VAL A 1 474 ? -1.663 -29.848 54.196 1.00 39.59 515 VAL A N 1
ATOM 3729 C CA . VAL A 1 474 ? -2.296 -31.135 53.946 1.00 49.63 515 VAL A CA 1
ATOM 3730 C C . VAL A 1 474 ? -1.966 -32.169 55.015 1.00 44.53 515 VAL A C 1
ATOM 3731 O O . VAL A 1 474 ? -2.618 -33.211 55.054 1.00 47.16 515 VAL A O 1
ATOM 3735 N N . LYS A 1 475 ? -1.008 -31.895 55.916 1.00 47.85 516 LYS A N 1
ATOM 3736 C CA . LYS A 1 475 ? -0.801 -32.760 57.079 1.00 45.25 516 LYS A CA 1
ATOM 3737 C C . LYS A 1 475 ? -1.942 -32.673 58.093 1.00 47.70 516 LYS A C 1
ATOM 3738 O O . LYS A 1 475 ? -1.937 -33.437 59.066 1.00 47.46 516 LYS A O 1
ATOM 3744 N N . ALA A 1 476 ? -2.913 -31.782 57.886 1.00 51.86 517 ALA A N 1
ATOM 3745 C CA . ALA A 1 476 ? -4.159 -31.780 58.644 1.00 47.81 517 ALA A CA 1
ATOM 3746 C C . ALA A 1 476 ? -4.853 -33.143 58.559 1.00 51.34 517 ALA A C 1
ATOM 3747 O O . ALA A 1 476 ? -4.467 -34.024 57.783 1.00 47.64 517 ALA A O 1
ATOM 3749 N N . PHE A 1 477 ? -5.913 -33.304 59.371 1.00 52.58 518 PHE A N 1
ATOM 3750 C CA . PHE A 1 477 ? -6.763 -34.488 59.303 1.00 51.24 518 PHE A CA 1
ATOM 3751 C C . PHE A 1 477 ? -8.225 -34.170 59.039 1.00 52.36 518 PHE A C 1
ATOM 3752 O O . PHE A 1 477 ? -9.018 -35.102 58.848 1.00 52.25 518 PHE A O 1
ATOM 3760 N N . GLU A 1 478 ? -8.604 -32.896 59.014 1.00 52.26 519 GLU A N 1
ATOM 3761 C CA . GLU A 1 478 ? -9.970 -32.512 58.697 1.00 56.25 519 GLU A CA 1
ATOM 3762 C C . GLU A 1 478 ? -9.981 -31.078 58.174 1.00 55.07 519 GLU A C 1
ATOM 3763 O O . GLU A 1 478 ? -9.172 -30.243 58.590 1.00 51.63 519 GLU A O 1
ATOM 3769 N N . THR A 1 479 ? -10.894 -30.821 57.240 1.00 52.52 520 THR A N 1
ATOM 3770 C CA . THR A 1 479 ? -11.148 -29.496 56.700 1.00 57.49 520 THR A CA 1
ATOM 3771 C C . THR A 1 479 ? -12.643 -29.229 56.779 1.00 61.85 520 THR A C 1
ATOM 3772 O O . THR A 1 479 ? -13.447 -30.148 56.970 1.00 60.49 520 THR A O 1
ATOM 3776 N N . ASN A 1 480 ? -13.009 -27.957 56.622 1.00 58.49 521 ASN A N 1
ATOM 3777 C CA . ASN A 1 480 ? -14.413 -27.581 56.665 1.00 58.78 521 ASN A CA 1
ATOM 3778 C C . ASN A 1 480 ? -15.174 -28.240 55.520 1.00 63.41 521 ASN A C 1
ATOM 3779 O O . ASN A 1 480 ? -14.604 -28.584 54.480 1.00 62.94 521 ASN A O 1
ATOM 3784 N N . THR A 1 481 ? -16.485 -28.405 55.717 1.00 64.86 522 THR A N 1
ATOM 3785 C CA . THR A 1 481 ? -17.304 -29.117 54.739 1.00 64.37 522 THR A CA 1
ATOM 3786 C C . THR A 1 481 ? -17.511 -28.337 53.451 1.00 64.94 522 THR A C 1
ATOM 3787 O O . THR A 1 481 ? -17.852 -28.939 52.427 1.00 69.51 522 THR A O 1
ATOM 3791 N N . ALA A 1 482 ? -17.320 -27.022 53.470 1.00 62.35 523 ALA A N 1
ATOM 3792 C CA . ALA A 1 482 ? -17.487 -26.226 52.270 1.00 58.85 523 ALA A CA 1
ATOM 3793 C C . ALA A 1 482 ? -16.472 -25.099 52.293 1.00 64.12 523 ALA A C 1
ATOM 3794 O O . ALA A 1 482 ? -15.913 -24.758 53.340 1.00 62.84 523 ALA A O 1
ATOM 3796 N N . GLY A 1 483 ? -16.221 -24.539 51.113 1.00 59.12 524 GLY A N 1
ATOM 3797 C CA . GLY A 1 483 ? -15.293 -23.438 50.982 1.00 61.95 524 GLY A CA 1
ATOM 3798 C C . GLY A 1 483 ? -13.830 -23.793 51.098 1.00 59.03 524 GLY A C 1
ATOM 3799 O O . GLY A 1 483 ? -12.989 -22.894 50.988 1.00 57.89 524 GLY A O 1
ATOM 3800 N N . VAL A 1 484 ? -13.493 -25.063 51.317 1.00 58.41 525 VAL A N 1
ATOM 3801 C CA . VAL A 1 484 ? -12.113 -25.520 51.429 1.00 55.00 525 VAL A CA 1
ATOM 3802 C C . VAL A 1 484 ? -11.907 -26.677 50.470 1.00 60.04 525 VAL A C 1
ATOM 3803 O O . VAL A 1 484 ? -12.548 -27.725 50.613 1.00 60.70 525 VAL A O 1
ATOM 3807 N N . GLU A 1 485 ? -10.978 -26.511 49.537 1.00 57.60 526 GLU A N 1
ATOM 3808 C CA . GLU A 1 485 ? -10.671 -27.513 48.531 1.00 55.23 526 GLU A CA 1
ATOM 3809 C C . GLU A 1 485 ? -9.173 -27.782 48.545 1.00 55.41 526 GLU A C 1
ATOM 3810 O O . GLU A 1 485 ? -8.378 -26.956 48.993 1.00 54.12 526 GLU A O 1
ATOM 3816 N N . ILE A 1 486 ? -8.788 -28.957 48.080 1.00 56.40 527 ILE A N 1
ATOM 3817 C CA . ILE A 1 486 ? -7.387 -29.341 47.990 1.00 53.18 527 ILE A CA 1
ATOM 3818 C C . ILE A 1 486 ? -7.063 -29.479 46.513 1.00 51.20 527 ILE A C 1
ATOM 3819 O O . ILE A 1 486 ? -7.814 -30.112 45.766 1.00 56.89 527 ILE A O 1
ATOM 3824 N N . ILE A 1 487 ? -5.994 -28.820 46.077 1.00 50.23 528 ILE A N 1
ATOM 3825 C CA . ILE A 1 487 ? -5.729 -28.631 44.659 1.00 52.73 528 ILE A CA 1
ATOM 3826 C C . ILE A 1 487 ? -4.255 -28.911 44.409 1.00 54.44 528 ILE A C 1
ATOM 3827 O O . ILE A 1 487 ? -3.426 -28.875 45.322 1.00 50.97 528 ILE A O 1
ATOM 3832 N N . ASP A 1 488 ? -3.940 -29.188 43.146 1.00 54.50 529 ASP A N 1
ATOM 3833 C CA . ASP A 1 488 ? -2.568 -29.470 42.764 1.00 54.30 529 ASP A CA 1
ATOM 3834 C C . ASP A 1 488 ? -1.716 -28.206 42.798 1.00 49.88 529 ASP A C 1
ATOM 3835 O O . ASP A 1 488 ? -2.199 -27.099 42.581 1.00 52.25 529 ASP A O 1
ATOM 3840 N N . SER A 1 489 ? -0.429 -28.396 43.065 1.00 47.66 530 SER A N 1
ATOM 3841 C CA . SER A 1 489 ? 0.562 -27.334 43.009 1.00 50.57 530 SER A CA 1
ATOM 3842 C C . SER A 1 489 ? 1.901 -27.981 42.698 1.00 48.74 530 SER A C 1
ATOM 3843 O O . SER A 1 489 ? 2.380 -28.818 43.466 1.00 47.48 530 SER A O 1
ATOM 3846 N N . ALA A 1 490 ? 2.507 -27.575 41.584 1.00 52.82 531 ALA A N 1
ATOM 3847 C CA . ALA A 1 490 ? 3.727 -28.193 41.080 1.00 48.27 531 ALA A CA 1
ATOM 3848 C C . ALA A 1 490 ? 4.983 -27.765 41.823 1.00 48.44 531 ALA A C 1
ATOM 3849 O O . ALA A 1 490 ? 5.972 -28.500 41.791 1.00 45.28 531 ALA A O 1
ATOM 3851 N N . SER A 1 491 ? 4.978 -26.606 42.490 1.00 43.96 532 SER A N 1
ATOM 3852 C CA . SER A 1 491 ? 6.211 -26.036 43.006 1.00 45.45 532 SER A CA 1
ATOM 3853 C C . SER A 1 491 ? 6.378 -26.159 44.514 1.00 46.92 532 SER A C 1
ATOM 3854 O O . SER A 1 491 ? 7.442 -25.786 45.032 1.00 49.43 532 SER A O 1
ATOM 3857 N N . THR A 1 492 ? 5.369 -26.639 45.239 1.00 47.08 533 THR A N 1
ATOM 3858 C CA . THR A 1 492 ? 5.428 -26.665 46.698 1.00 45.01 533 THR A CA 1
ATOM 3859 C C . THR A 1 492 ? 5.674 -28.064 47.252 1.00 51.80 533 THR A C 1
ATOM 3860 O O . THR A 1 492 ? 5.607 -28.266 48.472 1.00 48.68 533 THR A O 1
ATOM 3864 N N . GLY A 1 493 ? 5.975 -29.030 46.385 1.00 46.42 534 GLY A N 1
ATOM 3865 C CA . GLY A 1 493 ? 6.256 -30.371 46.835 1.00 44.07 534 GLY A CA 1
ATOM 3866 C C . GLY A 1 493 ? 5.041 -31.192 47.172 1.00 46.06 534 GLY A C 1
ATOM 3867 O O . GLY A 1 493 ? 5.190 -32.301 47.700 1.00 46.97 534 GLY A O 1
ATOM 3868 N N . GLY A 1 494 ? 3.842 -30.687 46.905 1.00 41.92 535 GLY A N 1
ATOM 3869 C CA . GLY A 1 494 ? 2.644 -31.398 47.279 1.00 42.88 535 GLY A CA 1
ATOM 3870 C C . GLY A 1 494 ? 1.454 -30.488 47.119 1.00 43.66 535 GLY A C 1
ATOM 3871 O O . GLY A 1 494 ? 1.600 -29.345 46.692 1.00 48.21 535 GLY A O 1
ATOM 3872 N N . PRO A 1 495 ? 0.255 -30.968 47.431 1.00 43.66 536 PRO A N 1
ATOM 3873 C CA . PRO A 1 495 ? -0.940 -30.141 47.228 1.00 44.24 536 PRO A CA 1
ATOM 3874 C C . PRO A 1 495 ? -1.067 -29.075 48.308 1.00 45.68 536 PRO A C 1
ATOM 3875 O O . PRO A 1 495 ? -0.333 -29.059 49.299 1.00 44.55 536 PRO A O 1
ATOM 3879 N N . ILE A 1 496 ? -2.012 -28.156 48.084 1.00 43.48 537 ILE A N 1
ATOM 3880 C CA . ILE A 1 496 ? -2.207 -26.982 48.923 1.00 45.67 537 ILE A CA 1
ATOM 3881 C C . ILE A 1 496 ? -3.702 -26.814 49.165 1.00 47.53 537 ILE A C 1
ATOM 3882 O O . ILE A 1 496 ? -4.530 -27.438 48.507 1.00 45.70 537 ILE A O 1
ATOM 3887 N N . LEU A 1 497 ? -4.045 -25.962 50.133 1.00 47.58 538 LEU A N 1
ATOM 3888 C CA . LEU A 1 497 ? -5.440 -25.655 50.419 1.00 46.50 538 LEU A CA 1
ATOM 3889 C C . LEU A 1 497 ? -5.895 -24.424 49.646 1.00 53.20 538 LEU A C 1
ATOM 3890 O O . LEU A 1 497 ? -5.169 -23.427 49.561 1.00 51.78 538 LEU A O 1
ATOM 3895 N N . LYS A 1 498 ? -7.116 -24.490 49.108 1.00 50.63 539 LYS A N 1
ATOM 3896 C CA . LYS A 1 498 ? -7.757 -23.362 48.444 1.00 53.08 539 LYS A CA 1
ATOM 3897 C C . LYS A 1 498 ? -9.029 -23.002 49.199 1.00 56.81 539 LYS A C 1
ATOM 3898 O O . LYS A 1 498 ? -10.004 -23.761 49.181 1.00 56.43 539 LYS A O 1
ATOM 3904 N N . ILE A 1 499 ? -9.032 -21.837 49.839 1.00 49.44 540 ILE A N 1
ATOM 3905 C CA . ILE A 1 499 ? -10.170 -21.366 50.618 1.00 50.49 540 ILE A CA 1
ATOM 3906 C C . ILE A 1 499 ? -10.869 -20.253 49.845 1.00 53.56 540 ILE A C 1
ATOM 3907 O O . ILE A 1 499 ? -10.229 -19.276 49.437 1.00 53.01 540 ILE A O 1
ATOM 3912 N N . VAL A 1 500 ? -12.177 -20.402 49.648 1.00 51.56 541 VAL A N 1
ATOM 3913 C CA . VAL A 1 500 ? -13.034 -19.356 49.098 1.00 59.29 541 VAL A CA 1
ATOM 3914 C C . VAL A 1 500 ? -13.964 -18.884 50.216 1.00 65.27 541 VAL A C 1
ATOM 3915 O O . VAL A 1 500 ? -14.796 -19.659 50.705 1.00 65.93 541 VAL A O 1
ATOM 3919 N N . ASN A 1 501 ? -13.837 -17.605 50.605 1.00 61.37 542 ASN A N 1
ATOM 3920 C CA . ASN A 1 501 ? -14.383 -17.146 51.885 1.00 63.72 542 ASN A CA 1
ATOM 3921 C C . ASN A 1 501 ? -15.907 -17.161 51.880 1.00 69.05 542 ASN A C 1
ATOM 3922 O O . ASN A 1 501 ? -16.529 -17.668 52.821 1.00 68.51 542 ASN A O 1
ATOM 3927 N N . ASN A 1 502 ? -16.532 -16.637 50.820 1.00 70.11 543 ASN A N 1
ATOM 3928 C CA . ASN A 1 502 ? -17.991 -16.641 50.782 1.00 71.66 543 ASN A CA 1
ATOM 3929 C C . ASN A 1 502 ? -18.581 -18.049 50.824 1.00 70.81 543 ASN A C 1
ATOM 3930 O O . ASN A 1 502 ? -19.788 -18.186 51.059 1.00 78.98 543 ASN A O 1
ATOM 3935 N N . ASN A 1 503 ? -17.779 -19.093 50.610 1.00 68.88 544 ASN A N 1
ATOM 3936 C CA . ASN A 1 503 ? -18.277 -20.459 50.693 1.00 66.75 544 ASN A CA 1
ATOM 3937 C C . ASN A 1 503 ? -17.910 -21.154 51.997 1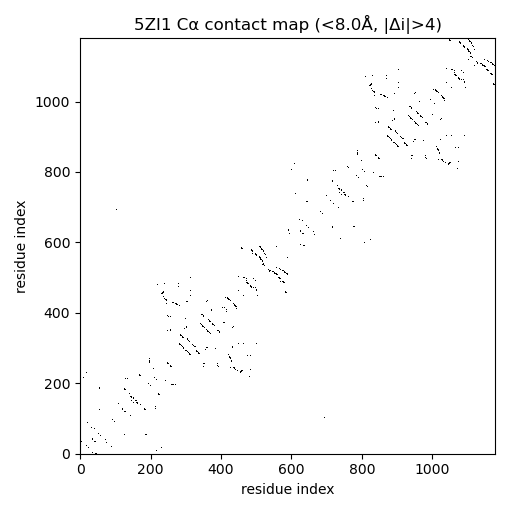.00 66.27 544 ASN A C 1
ATOM 3938 O O . ASN A 1 503 ? -18.347 -22.291 52.218 1.00 68.07 544 ASN A O 1
ATOM 3943 N N . LEU A 1 504 ? -17.128 -20.510 52.858 1.00 66.62 545 LEU A N 1
ATOM 3944 C CA . LEU A 1 504 ? -16.866 -21.043 54.187 1.00 65.86 545 LEU A CA 1
ATOM 3945 C C . LEU A 1 504 ? -18.157 -21.094 54.996 1.00 67.91 545 LEU A C 1
ATOM 3946 O O . LEU A 1 504 ? -18.819 -20.059 55.153 1.00 69.55 545 LEU A O 1
ATOM 3951 N N . PRO A 1 505 ? -18.556 -22.254 55.512 1.00 64.44 546 PRO A N 1
ATOM 3952 C CA . PRO A 1 505 ? -19.671 -22.268 56.469 1.00 64.04 546 PRO A CA 1
ATOM 3953 C C . PRO A 1 505 ? -19.372 -21.450 57.706 1.00 66.25 546 PRO A C 1
ATOM 3954 O O . PRO A 1 505 ? -20.238 -20.720 58.197 1.00 72.19 546 PRO A O 1
ATOM 3958 N N . SER A 1 506 ? -18.156 -21.559 58.227 1.00 65.63 547 SER A N 1
ATOM 3959 C CA . SER A 1 506 ? -17.759 -20.852 59.430 1.00 63.18 547 SER A CA 1
ATOM 3960 C C . SER A 1 506 ? -16.300 -20.436 59.264 1.00 63.86 547 SER A C 1
ATOM 3961 O O . SER A 1 506 ? -15.707 -20.578 58.189 1.00 64.83 547 SER A O 1
ATOM 3964 N N . ASN A 1 507 ? -15.716 -19.915 60.342 1.00 60.30 548 ASN A N 1
ATOM 3965 C CA . ASN A 1 507 ? -14.349 -19.428 60.278 1.00 57.81 548 ASN A CA 1
ATOM 3966 C C . ASN A 1 507 ? -13.330 -20.555 60.165 1.00 56.11 548 ASN A C 1
ATOM 3967 O O . ASN A 1 507 ? -12.213 -20.319 59.691 1.00 52.33 548 ASN A O 1
ATOM 3972 N N . GLN A 1 508 ? -13.675 -21.757 60.615 1.00 51.25 549 GLN A N 1
ATOM 3973 C CA . GLN A 1 508 ? -12.687 -22.820 60.732 1.00 54.25 549 GLN A CA 1
ATOM 3974 C C . GLN A 1 508 ? -12.292 -23.347 59.359 1.00 53.52 549 GLN A C 1
ATOM 3975 O O . GLN A 1 508 ? -13.151 -23.646 58.524 1.00 56.35 549 GLN A O 1
ATOM 3981 N N . VAL A 1 509 ? -10.985 -23.465 59.125 1.00 50.61 550 VAL A N 1
ATOM 3982 C CA . VAL A 1 509 ? -10.491 -23.992 57.855 1.00 52.42 550 VAL A CA 1
ATOM 3983 C C . VAL A 1 509 ? -10.102 -25.458 57.992 1.00 54.44 550 VAL A C 1
ATOM 3984 O O . VAL A 1 509 ? -10.602 -26.311 57.247 1.00 57.02 550 VAL A O 1
ATOM 3988 N N . PHE A 1 510 ? -9.203 -25.777 58.927 1.00 55.70 551 PHE A N 1
ATOM 3989 C CA . PHE A 1 510 ? -8.788 -27.167 59.062 1.00 56.26 551 PHE A CA 1
ATOM 3990 C C . PHE A 1 510 ? -8.452 -27.489 60.510 1.00 60.97 551 PHE A C 1
ATOM 3991 O O . PHE A 1 510 ? -8.319 -26.598 61.355 1.00 53.98 551 PHE A O 1
ATOM 3999 N N . ARG A 1 511 ? -8.300 -28.792 60.782 1.00 54.42 552 ARG A N 1
ATOM 4000 C CA . ARG A 1 511 ? -7.770 -29.266 62.053 1.00 57.87 552 ARG A CA 1
ATOM 4001 C C . ARG A 1 511 ? -6.514 -30.084 61.826 1.00 53.76 552 ARG A C 1
ATOM 4002 O O . ARG A 1 511 ? -6.417 -30.839 60.863 1.00 58.44 552 ARG A O 1
ATOM 4010 N N . MET A 1 512 ? -5.610 -30.013 62.791 1.00 56.48 553 MET A N 1
ATOM 4011 C CA . MET A 1 512 ? -4.318 -30.667 62.707 1.00 50.39 553 MET A CA 1
ATOM 4012 C C . MET A 1 512 ? -3.906 -31.045 64.119 1.00 54.28 553 MET A C 1
ATOM 4013 O O . MET A 1 512 ? -4.145 -30.276 65.056 1.00 53.59 553 MET A O 1
ATOM 4018 N N . ARG A 1 513 ? -3.328 -32.239 64.279 1.00 51.32 554 ARG A N 1
ATOM 4019 C CA . ARG A 1 513 ? -2.795 -32.672 65.567 1.00 53.85 554 ARG A CA 1
ATOM 4020 C C . ARG A 1 513 ? -1.281 -32.558 65.544 1.00 51.15 554 ARG A C 1
ATOM 4021 O O . ARG A 1 513 ? -0.641 -32.969 64.576 1.00 48.06 554 ARG A O 1
ATOM 4029 N N . LEU A 1 514 ? -0.714 -32.015 66.612 1.00 50.58 555 LEU A N 1
ATOM 4030 C CA . LEU A 1 514 ? 0.724 -31.829 66.712 1.00 55.61 555 LEU A CA 1
ATOM 4031 C C . LEU A 1 514 ? 1.274 -32.713 67.823 1.00 55.46 555 LEU A C 1
ATOM 4032 O O . LEU A 1 514 ? 0.550 -33.109 68.734 1.00 61.23 555 LEU A O 1
ATOM 4037 N N . SER A 1 515 ? 2.566 -33.033 67.729 1.00 54.01 556 SER A N 1
ATOM 4038 C CA . SER A 1 515 ? 3.262 -33.854 68.711 1.00 58.10 556 SER A CA 1
ATOM 4039 C C . SER A 1 515 ? 4.402 -33.036 69.285 1.00 62.91 556 SER A C 1
ATOM 4040 O O . SER A 1 515 ? 5.257 -32.562 68.533 1.00 60.74 556 SER A O 1
ATOM 4043 N N . PHE A 1 516 ? 4.425 -32.895 70.608 1.00 65.76 557 PHE A N 1
ATOM 4044 C CA . PHE A 1 516 ? 5.556 -32.294 71.297 1.00 71.28 557 PHE A CA 1
ATOM 4045 C C . PHE A 1 516 ? 5.654 -32.912 72.685 1.00 73.36 557 PHE A C 1
ATOM 4046 O O . PHE A 1 516 ? 4.676 -33.452 73.208 1.00 72.08 557 PHE A O 1
ATOM 4054 N N . SER A 1 517 ? 6.856 -32.845 73.269 1.00 76.23 558 SER A N 1
ATOM 4055 C CA . SER A 1 517 ? 7.069 -33.354 74.627 1.00 81.81 558 SER A CA 1
ATOM 4056 C C . SER A 1 517 ? 6.622 -32.316 75.652 1.00 86.45 558 SER A C 1
ATOM 4057 O O . SER A 1 517 ? 5.620 -32.498 76.350 1.00 84.89 558 SER A O 1
ATOM 4060 N N . GLU A 1 518 ? 7.359 -31.218 75.738 1.00 86.12 559 GLU A N 1
ATOM 4061 C CA . GLU A 1 518 ? 7.120 -30.095 76.627 1.00 88.56 559 GLU A CA 1
ATOM 4062 C C . GLU A 1 518 ? 6.238 -29.051 75.951 1.00 88.44 559 GLU A C 1
ATOM 4063 O O . GLU A 1 518 ? 6.072 -29.059 74.726 1.00 82.51 559 GLU A O 1
ATOM 4069 N N . PRO A 1 519 ? 5.612 -28.163 76.729 1.00 86.67 560 PRO A N 1
ATOM 4070 C CA . PRO A 1 519 ? 4.994 -26.968 76.143 1.00 82.43 560 PRO A CA 1
ATOM 4071 C C . PRO A 1 519 ? 5.974 -26.223 75.249 1.00 80.25 560 PRO A C 1
ATOM 4072 O O . PRO A 1 519 ? 7.168 -26.126 75.545 1.00 75.81 560 PRO A O 1
ATOM 4076 N N . GLN A 1 520 ? 5.447 -25.697 74.146 1.00 77.24 561 GLN A N 1
ATOM 4077 C CA . GLN A 1 520 ? 6.237 -25.096 73.084 1.00 76.98 561 GLN A CA 1
ATOM 4078 C C . GLN A 1 520 ? 5.890 -23.620 72.947 1.00 76.35 561 GLN A C 1
ATOM 4079 O O . GLN A 1 520 ? 4.714 -23.263 72.805 1.00 79.32 561 GLN A O 1
ATOM 4085 N N . LYS A 1 521 ? 6.914 -22.770 73.006 1.00 72.18 562 LYS A N 1
ATOM 4086 C CA . LYS A 1 521 ? 6.756 -21.332 72.822 1.00 73.21 562 LYS A CA 1
ATOM 4087 C C . LYS A 1 521 ? 7.006 -21.025 71.347 1.00 71.26 562 LYS A C 1
ATOM 4088 O O . LYS A 1 521 ? 8.147 -21.105 70.873 1.00 68.42 562 LYS A O 1
ATOM 4090 N N . ILE A 1 522 ? 5.942 -20.664 70.626 1.00 68.60 563 ILE A N 1
ATOM 4091 C CA . ILE A 1 522 ? 5.937 -20.684 69.168 1.00 65.34 563 ILE A CA 1
ATOM 4092 C C . ILE A 1 522 ? 5.573 -19.317 68.582 1.00 64.96 563 ILE A C 1
ATOM 4093 O O . ILE A 1 522 ? 4.921 -18.483 69.211 1.00 67.42 563 ILE A O 1
ATOM 4098 N N . LYS A 1 523 ? 6.009 -19.120 67.341 1.00 60.21 564 LYS A N 1
ATOM 4099 C CA . LYS A 1 523 ? 5.371 -18.224 66.389 1.00 56.31 564 LYS A CA 1
ATOM 4100 C C . LYS A 1 523 ? 4.894 -19.123 65.255 1.00 57.93 564 LYS A C 1
ATOM 4101 O O . LYS A 1 523 ? 5.594 -20.079 64.897 1.00 53.70 564 LYS A O 1
ATOM 4107 N N . VAL A 1 524 ? 3.714 -18.843 64.709 1.00 52.12 565 VAL A N 1
ATOM 4108 C CA . VAL A 1 524 ? 3.199 -19.560 63.549 1.00 49.11 565 VAL A CA 1
ATOM 4109 C C . VAL A 1 524 ? 3.285 -18.642 62.336 1.00 52.73 565 VAL A C 1
ATOM 4110 O O . VAL A 1 524 ? 2.640 -17.589 62.291 1.00 54.17 565 VAL A O 1
ATOM 4114 N N . ARG A 1 525 ? 4.072 -19.048 61.347 1.00 53.10 566 ARG A N 1
ATOM 4115 C CA . ARG A 1 525 ? 4.196 -18.334 60.087 1.00 45.52 566 ARG A CA 1
ATOM 4116 C C . ARG A 1 525 ? 3.548 -19.172 58.995 1.00 47.48 566 ARG A C 1
ATOM 4117 O O . ARG A 1 525 ? 3.985 -20.296 58.725 1.00 51.99 566 ARG A O 1
ATOM 4125 N N . VAL A 1 526 ? 2.502 -18.637 58.396 1.00 46.32 567 VAL A N 1
ATOM 4126 C CA . VAL A 1 526 ? 1.826 -19.273 57.278 1.00 46.64 567 VAL A CA 1
ATOM 4127 C C . VAL A 1 526 ? 2.418 -18.760 55.969 1.00 50.85 567 VAL A C 1
ATOM 4128 O O . VAL A 1 526 ? 2.645 -17.555 55.801 1.00 53.80 567 VAL A O 1
ATOM 4132 N N . ARG A 1 527 ? 2.710 -19.677 55.054 1.00 50.51 568 ARG A N 1
ATOM 4133 C CA . ARG A 1 527 ? 3.088 -19.337 53.692 1.00 47.21 568 ARG A CA 1
ATOM 4134 C C . ARG A 1 527 ? 1.819 -19.441 52.855 1.00 52.11 568 ARG A C 1
ATOM 4135 O O . ARG A 1 527 ? 1.289 -20.546 52.663 1.00 47.75 568 ARG A O 1
ATOM 4143 N N . TYR A 1 528 ? 1.324 -18.289 52.380 1.00 45.82 569 TYR A N 1
ATOM 4144 C CA . TYR A 1 528 ? -0.026 -18.175 51.843 1.00 42.46 569 TYR A CA 1
ATOM 4145 C C . TYR A 1 528 ? -0.032 -17.326 50.576 1.00 48.98 569 TYR A C 1
ATOM 4146 O O . TYR A 1 528 ? 0.956 -16.678 50.215 1.00 49.26 569 TYR A O 1
ATOM 4155 N N . ALA A 1 529 ? -1.183 -17.329 49.908 1.00 44.46 570 ALA A N 1
ATOM 4156 C CA . ALA A 1 529 ? -1.451 -16.481 48.765 1.00 46.91 570 ALA A CA 1
ATOM 4157 C C . ALA A 1 529 ? -2.916 -16.088 48.826 1.00 51.82 570 ALA A C 1
ATOM 4158 O O . ALA A 1 529 ? -3.749 -16.867 49.301 1.00 48.08 570 ALA A O 1
ATOM 4160 N N . ALA A 1 530 ? -3.225 -14.868 48.372 1.00 46.05 571 ALA A N 1
ATOM 4161 C CA . ALA A 1 530 ? -4.590 -14.380 48.494 1.00 47.68 571 ALA A CA 1
ATOM 4162 C C . ALA A 1 530 ? -4.840 -13.325 47.431 1.00 53.06 571 ALA A C 1
ATOM 4163 O O . ALA A 1 530 ? -3.926 -12.600 47.036 1.00 52.31 571 ALA A O 1
ATOM 4165 N N . THR A 1 531 ? -6.095 -13.266 46.975 1.00 53.49 572 THR A N 1
ATOM 4166 C CA . THR A 1 531 ? -6.586 -12.294 46.008 1.00 52.90 572 THR A CA 1
ATOM 4167 C C . THR A 1 531 ? -7.235 -11.087 46.669 1.00 58.33 572 THR A C 1
ATOM 4168 O O . THR A 1 531 ? -7.685 -10.175 45.963 1.00 54.67 572 THR A O 1
ATOM 4172 N N . GLY A 1 532 ? -7.311 -11.073 47.999 1.00 59.47 573 GLY A N 1
ATOM 4173 C CA . GLY A 1 532 ? -7.887 -9.957 48.722 1.00 53.55 573 GLY A CA 1
ATOM 4174 C C . GLY A 1 532 ? -7.394 -9.973 50.150 1.00 55.26 573 GLY A C 1
ATOM 4175 O O . GLY A 1 532 ? -6.616 -10.840 50.556 1.00 57.83 573 GLY A O 1
ATOM 4176 N N . ASP A 1 533 ? -7.884 -9.009 50.915 1.00 51.89 574 ASP A N 1
ATOM 4177 C CA . ASP A 1 533 ? -7.456 -8.782 52.286 1.00 53.17 574 ASP A CA 1
ATOM 4178 C C . ASP A 1 533 ? -8.319 -9.588 53.250 1.00 49.30 574 ASP A C 1
ATOM 4179 O O . ASP A 1 533 ? -9.484 -9.887 52.971 1.00 50.48 574 ASP A O 1
ATOM 4184 N N . GLY A 1 534 ? -7.755 -9.903 54.407 1.00 47.18 575 GLY A N 1
ATOM 4185 C CA . GLY A 1 534 ? -8.559 -10.507 55.452 1.00 45.12 575 GLY A CA 1
ATOM 4186 C C . GLY A 1 534 ? -7.773 -10.740 56.718 1.00 49.69 575 GLY A C 1
ATOM 4187 O O . GLY A 1 534 ? -6.676 -10.202 56.895 1.00 48.71 575 GLY A O 1
ATOM 4188 N N . VAL A 1 535 ? -8.341 -11.580 57.591 1.00 48.92 576 VAL A N 1
ATOM 4189 C CA . VAL A 1 535 ? -7.815 -11.816 58.929 1.00 47.70 576 VAL A CA 1
ATOM 4190 C C . VAL A 1 535 ? -7.751 -13.318 59.175 1.00 49.73 576 VAL A C 1
ATOM 4191 O O . VAL A 1 535 ? -8.724 -14.037 58.924 1.00 49.54 576 VAL A O 1
ATOM 4195 N N . MET A 1 536 ? -6.608 -13.786 59.669 1.00 51.97 577 MET A N 1
ATOM 4196 C CA . MET A 1 536 ? -6.351 -15.193 59.930 1.00 54.92 577 MET A CA 1
ATOM 4197 C C . MET A 1 536 ? -6.107 -15.398 61.424 1.00 55.34 577 MET A C 1
ATOM 4198 O O . MET A 1 536 ? -5.769 -14.462 62.151 1.00 56.58 577 MET A O 1
ATOM 4203 N N . SER A 1 537 ? -6.267 -16.639 61.881 1.00 54.03 578 SER A N 1
ATOM 4204 C CA . SER A 1 537 ? -6.076 -16.959 63.287 1.00 53.78 578 SER A CA 1
ATOM 4205 C C . SER A 1 537 ? -5.669 -18.421 63.431 1.00 59.32 578 SER A C 1
ATOM 4206 O O . SER A 1 537 ? -6.042 -19.270 62.612 1.00 53.81 578 SER A O 1
ATOM 4209 N N . PHE A 1 538 ? -4.916 -18.714 64.494 1.00 55.16 579 PHE A N 1
ATOM 4210 C CA . PHE A 1 538 ? -4.402 -20.058 64.700 1.00 57.23 579 PHE A CA 1
ATOM 4211 C C . PHE A 1 538 ? -4.447 -20.400 66.185 1.00 60.91 579 PHE A C 1
ATOM 4212 O O . PHE A 1 538 ? -4.279 -19.528 67.043 1.00 59.35 579 PHE A O 1
ATOM 4220 N N . SER A 1 539 ? -4.702 -21.677 66.480 1.00 56.19 580 SER A N 1
ATOM 4221 C CA . SER A 1 539 ? -4.815 -22.117 67.864 1.00 54.74 580 SER A CA 1
ATOM 4222 C C . SER A 1 539 ? -3.572 -21.729 68.643 1.00 57.98 580 SER A C 1
ATOM 4223 O O . SER A 1 539 ? -2.467 -21.675 68.100 1.00 60.05 580 SER A O 1
ATOM 4226 N N . GLY A 1 540 ? -3.759 -21.454 69.928 1.00 62.24 581 GLY A N 1
ATOM 4227 C CA . GLY A 1 540 ? -2.642 -21.165 70.799 1.00 61.00 581 GLY A CA 1
ATOM 4228 C C . GLY A 1 540 ? -2.067 -19.778 70.660 1.00 58.46 581 GLY A C 1
ATOM 4229 O O . GLY A 1 540 ? -1.138 -19.430 71.400 1.00 61.53 581 GLY A O 1
ATOM 4230 N N . ILE A 1 541 ? -2.563 -18.982 69.723 1.00 55.27 582 ILE A N 1
ATOM 4231 C CA . ILE A 1 541 ? -2.084 -17.625 69.519 1.00 54.70 582 ILE A CA 1
ATOM 4232 C C . ILE A 1 541 ? -3.246 -16.680 69.740 1.00 55.96 582 ILE A C 1
ATOM 4233 O O . ILE A 1 541 ? -4.313 -16.842 69.134 1.00 54.95 582 ILE A O 1
ATOM 4238 N N . ALA A 1 542 ? -3.035 -15.710 70.628 1.00 53.44 583 ALA A N 1
ATOM 4239 C CA . ALA A 1 542 ? -4.127 -14.875 71.107 1.00 59.85 583 ALA A CA 1
ATOM 4240 C C . ALA A 1 542 ? -4.651 -13.945 70.019 1.00 55.35 583 ALA A C 1
ATOM 4241 O O . ALA A 1 542 ? -5.857 -13.909 69.758 1.00 59.48 583 ALA A O 1
ATOM 4243 N N . HIS A 1 543 ? -3.774 -13.179 69.377 1.00 56.51 584 HIS A N 1
ATOM 4244 C CA . HIS A 1 543 ? -4.234 -12.162 68.430 1.00 56.91 584 HIS A CA 1
ATOM 4245 C C . HIS A 1 543 ? -4.327 -12.707 67.008 1.00 57.01 584 HIS A C 1
ATOM 4246 O O . HIS A 1 543 ? -3.445 -13.433 66.543 1.00 56.14 584 HIS A O 1
ATOM 4253 N N . ASP A 1 544 ? -5.416 -12.358 66.332 1.00 53.35 585 ASP A N 1
ATOM 4254 C CA . ASP A 1 544 ? -5.575 -12.653 64.919 1.00 52.39 585 ASP A CA 1
ATOM 4255 C C . ASP A 1 544 ? -4.744 -11.676 64.098 1.00 52.35 585 ASP A C 1
ATOM 4256 O O . ASP A 1 544 ? -4.461 -10.561 64.533 1.00 53.70 585 ASP A O 1
ATOM 4261 N N . GLU A 1 545 ? -4.352 -12.092 62.896 1.00 53.95 586 GLU A N 1
ATOM 4262 C CA . GLU A 1 545 ? -3.420 -11.299 62.101 1.00 53.29 586 GLU A CA 1
ATOM 4263 C C . GLU A 1 545 ? -4.045 -10.918 60.766 1.00 50.52 586 GLU A C 1
ATOM 4264 O O . GLU A 1 545 ? -4.451 -11.790 59.989 1.00 50.42 586 GLU A O 1
ATOM 4270 N N . TYR A 1 546 ? -4.119 -9.615 60.504 1.00 48.81 587 TYR A N 1
ATOM 4271 C CA . TYR A 1 546 ? -4.572 -9.118 59.210 1.00 46.30 587 TYR A CA 1
ATOM 4272 C C . TYR A 1 546 ? -3.543 -9.426 58.124 1.00 47.67 587 TYR A C 1
ATOM 4273 O O . TYR A 1 546 ? -2.340 -9.248 58.332 1.00 49.00 587 TYR A O 1
ATOM 4282 N N . PHE A 1 547 ? -4.013 -9.900 56.959 1.00 46.18 588 PHE A N 1
ATOM 4283 C CA . PHE A 1 547 ? -3.154 -10.112 55.794 1.00 48.52 588 PHE A CA 1
ATOM 4284 C C . PHE A 1 547 ? -3.667 -9.361 54.573 1.00 43.01 588 PHE A C 1
ATOM 4285 O O . PHE A 1 547 ? -4.874 -9.163 54.406 1.00 45.94 588 PHE A O 1
ATOM 4293 N N . THR A 1 548 ? -2.744 -9.020 53.679 1.00 43.95 589 THR A N 1
ATOM 4294 C CA . THR A 1 548 ? -3.071 -8.333 52.434 1.00 49.45 589 THR A CA 1
ATOM 4295 C C . THR A 1 548 ? -2.960 -9.275 51.239 1.00 52.75 589 THR A C 1
ATOM 4296 O O . THR A 1 548 ? -2.427 -10.387 51.325 1.00 50.61 589 THR A O 1
ATOM 4300 N N . ALA A 1 549 ? -3.468 -8.790 50.107 1.00 53.72 590 ALA A N 1
ATOM 4301 C CA . ALA A 1 549 ? -3.463 -9.556 48.873 1.00 52.55 590 ALA A CA 1
ATOM 4302 C C . ALA A 1 549 ? -2.045 -9.760 48.372 1.00 52.08 590 ALA A C 1
ATOM 4303 O O . ALA A 1 549 ? -1.161 -8.930 48.580 1.00 49.90 590 ALA A O 1
ATOM 4305 N N . THR A 1 550 ? -1.823 -10.900 47.730 1.00 54.06 591 THR A N 1
ATOM 4306 C CA . THR A 1 550 ? -0.552 -11.154 47.075 1.00 55.32 591 THR A CA 1
ATOM 4307 C C . THR A 1 550 ? -0.672 -11.267 45.564 1.00 52.00 591 THR A C 1
ATOM 4308 O O . THR A 1 550 ? 0.353 -11.318 44.884 1.00 55.64 591 THR A O 1
ATOM 4312 N N . MET A 1 551 ? -1.884 -11.278 45.026 1.00 53.53 592 MET A N 1
ATOM 4313 C CA . MET A 1 551 ? -2.112 -11.610 43.630 1.00 59.32 592 MET A CA 1
ATOM 4314 C C . MET A 1 551 ? -3.507 -11.143 43.261 1.00 62.69 592 MET A C 1
ATOM 4315 O O . MET A 1 551 ? -4.338 -10.869 44.133 1.00 58.82 592 MET A O 1
ATOM 4320 N N . LYS A 1 552 ? -3.752 -11.059 41.956 1.00 68.46 593 LYS A N 1
ATOM 4321 C CA . LYS A 1 552 ? -5.067 -10.747 41.420 1.00 67.54 593 LYS A CA 1
ATOM 4322 C C . LYS A 1 552 ? -5.748 -12.046 41.010 1.00 64.01 593 LYS A C 1
ATOM 4323 O O . LYS A 1 552 ? -5.087 -13.022 40.657 1.00 58.67 593 LYS A O 1
ATOM 4329 N N . GLU A 1 553 ? -7.075 -12.056 41.079 1.00 63.44 594 GLU A N 1
ATOM 4330 C CA . GLU A 1 553 ? -7.807 -13.273 40.778 1.00 65.40 594 GLU A CA 1
ATOM 4331 C C . GLU A 1 553 ? -7.456 -13.770 39.387 1.00 67.73 594 GLU A C 1
ATOM 4332 O O . GLU A 1 553 ? -7.299 -12.985 38.449 1.00 69.82 594 GLU A O 1
ATOM 4338 N N . GLY A 1 554 ? -7.293 -15.083 39.272 1.00 72.15 595 GLY A N 1
ATOM 4339 C CA . GLY A 1 554 ? -6.963 -15.728 38.020 1.00 64.30 595 GLY A CA 1
ATOM 4340 C C . GLY A 1 554 ? -5.489 -15.894 37.715 1.00 70.40 595 GLY A C 1
ATOM 4341 O O . GLY A 1 554 ? -5.092 -16.921 37.161 1.00 78.95 595 GLY A O 1
ATOM 4342 N N . GLU A 1 555 ? -4.662 -14.914 38.070 1.00 62.65 596 GLU A N 1
ATOM 4343 C CA . GLU A 1 555 ? -3.272 -14.974 37.651 1.00 63.16 596 GLU A CA 1
ATOM 4344 C C . GLU A 1 555 ? -2.531 -16.053 38.443 1.00 66.20 596 GLU A C 1
ATOM 4345 O O . GLU A 1 555 ? -3.111 -16.800 39.243 1.00 63.88 596 GLU A O 1
ATOM 4351 N N . ALA A 1 556 ? -1.234 -16.169 38.180 1.00 63.54 597 ALA A N 1
ATOM 4352 C CA . ALA A 1 556 ? -0.444 -17.206 38.823 1.00 61.55 597 ALA A CA 1
ATOM 4353 C C . ALA A 1 556 ? -0.379 -16.961 40.327 1.00 63.68 597 ALA A C 1
ATOM 4354 O O . ALA A 1 556 ? -0.413 -15.819 40.800 1.00 60.58 597 ALA A O 1
ATOM 4356 N N . LEU A 1 557 ? -0.295 -18.048 41.087 1.00 60.56 598 LEU A N 1
ATOM 4357 C CA . LEU A 1 557 ? -0.192 -17.894 42.527 1.00 59.39 598 LEU A CA 1
ATOM 4358 C C . LEU A 1 557 ? 1.133 -17.234 42.863 1.00 51.00 598 LEU A C 1
ATOM 4359 O O . LEU A 1 557 ? 2.162 -17.519 42.253 1.00 52.57 598 LEU A O 1
ATOM 4364 N N . LYS A 1 558 ? 1.095 -16.312 43.806 1.00 54.30 599 LYS A N 1
ATOM 4365 C CA . LYS A 1 558 ? 2.298 -15.656 44.287 1.00 55.89 599 LYS A CA 1
ATOM 4366 C C . LYS A 1 558 ? 2.207 -15.627 45.802 1.00 51.85 599 LYS A C 1
ATOM 4367 O O . LYS A 1 558 ? 1.182 -15.217 46.350 1.00 54.27 599 LYS A O 1
ATOM 4369 N N . TYR A 1 559 ? 3.253 -16.099 46.471 1.00 49.66 600 TYR A N 1
ATOM 4370 C CA . TYR A 1 559 ? 3.218 -16.366 47.899 1.00 53.52 600 TYR A CA 1
ATOM 4371 C C . TYR A 1 559 ? 3.973 -15.302 48.678 1.00 50.18 600 TYR A C 1
ATOM 4372 O O . TYR A 1 559 ? 5.033 -14.838 48.256 1.00 54.23 600 TYR A O 1
ATOM 4381 N N . SER A 1 560 ? 3.445 -14.960 49.848 1.00 46.64 601 SER A N 1
ATOM 4382 C CA . SER A 1 560 ? 4.287 -14.326 50.853 1.00 54.41 601 SER A CA 1
ATOM 4383 C C . SER A 1 560 ? 4.088 -15.020 52.196 1.00 55.03 601 SER A C 1
ATOM 4384 O O . SER A 1 560 ? 3.578 -16.145 52.251 1.00 55.48 601 SER A O 1
ATOM 4387 N N . TYR A 1 561 ? 4.498 -14.368 53.275 1.00 53.22 602 TYR A N 1
ATOM 4388 C CA . TYR A 1 561 ? 4.440 -14.930 54.610 1.00 48.72 602 TYR A CA 1
ATOM 4389 C C . TYR A 1 561 ? 3.637 -14.028 55.532 1.00 54.19 602 TYR A C 1
ATOM 4390 O O . TYR A 1 561 ? 3.606 -12.793 55.388 1.00 54.13 602 TYR A O 1
ATOM 4399 N N . LEU A 1 562 ? 3.016 -14.675 56.506 1.00 47.97 603 LEU A N 1
ATOM 4400 C CA . LEU A 1 562 ? 2.130 -14.034 57.459 1.00 50.27 603 LEU A CA 1
ATOM 4401 C C . LEU A 1 562 ? 2.432 -14.637 58.819 1.00 55.78 603 LEU A C 1
ATOM 4402 O O . LEU A 1 562 ? 2.237 -15.839 59.020 1.00 52.21 603 LEU A O 1
ATOM 4407 N N . THR A 1 563 ? 2.850 -13.810 59.761 1.00 50.86 604 THR A N 1
ATOM 4408 C CA . THR A 1 563 ? 3.306 -14.296 61.050 1.00 55.65 604 THR A CA 1
ATOM 4409 C C . THR A 1 563 ? 2.273 -14.015 62.132 1.00 55.57 604 THR A C 1
ATOM 4410 O O . THR A 1 563 ? 1.790 -12.885 62.261 1.00 56.22 604 THR A O 1
ATOM 4414 N N . MET A 1 564 ? 1.932 -15.052 62.898 1.00 49.51 605 MET A N 1
ATOM 4415 C CA . MET A 1 564 ? 1.054 -14.919 64.048 1.00 49.58 605 MET A CA 1
ATOM 4416 C C . MET A 1 564 ? 1.856 -15.207 65.304 1.00 53.49 605 MET A C 1
ATOM 4417 O O . MET A 1 564 ? 2.585 -16.202 65.364 1.00 61.62 605 MET A O 1
ATOM 4422 N N . GLY A 1 565 ? 1.714 -14.348 66.302 1.00 57.29 606 GLY A N 1
ATOM 4423 C CA . GLY A 1 565 ? 2.534 -14.417 67.486 1.00 55.25 606 GLY A CA 1
ATOM 4424 C C . GLY A 1 565 ? 3.618 -13.370 67.559 1.00 58.75 606 GLY A C 1
ATOM 4425 O O . GLY A 1 565 ? 4.548 -13.527 68.353 1.00 60.58 606 GLY A O 1
ATOM 4426 N N . ASN A 1 566 ? 3.539 -12.314 66.747 1.00 63.31 607 ASN A N 1
ATOM 4427 C CA . ASN A 1 566 ? 4.475 -11.209 66.883 1.00 63.34 607 ASN A CA 1
ATOM 4428 C C . ASN A 1 566 ? 4.118 -10.315 68.066 1.00 65.59 607 ASN A C 1
ATOM 4429 O O . ASN A 1 566 ? 5.017 -9.756 68.706 1.00 65.49 607 ASN A O 1
ATOM 4434 N N . ASP A 1 567 ? 2.824 -10.173 68.377 1.00 64.19 608 ASP A N 1
ATOM 4435 C CA . ASP A 1 567 ? 2.427 -9.424 69.569 1.00 66.34 608 ASP A CA 1
ATOM 4436 C C . ASP A 1 567 ? 2.862 -10.160 70.839 1.00 71.00 608 ASP A C 1
ATOM 4437 O O . ASP A 1 567 ? 3.612 -9.616 71.658 1.00 75.32 608 ASP A O 1
ATOM 4442 N N . TYR A 1 568 ? 2.412 -11.406 71.019 1.00 68.23 609 TYR A N 1
ATOM 4443 C CA . TYR A 1 568 ? 2.863 -12.228 72.140 1.00 69.70 609 TYR A CA 1
ATOM 4444 C C . TYR A 1 568 ? 3.010 -13.673 71.693 1.00 64.55 609 TYR A C 1
ATOM 4445 O O . TYR A 1 568 ? 2.087 -14.240 71.100 1.00 59.90 609 TYR A O 1
ATOM 4454 N N . ALA A 1 569 ? 4.158 -14.268 72.014 1.00 65.56 610 ALA A N 1
ATOM 4455 C CA . ALA A 1 569 ? 4.395 -15.666 71.692 1.00 64.71 610 ALA A CA 1
ATOM 4456 C C . ALA A 1 569 ? 3.218 -16.521 72.148 1.00 66.18 610 ALA A C 1
ATOM 4457 O O . ALA A 1 569 ? 2.588 -16.251 73.175 1.00 62.32 610 ALA A O 1
ATOM 4459 N N . GLY A 1 570 ? 2.879 -17.514 71.333 1.00 62.84 611 GLY A N 1
ATOM 4460 C CA . GLY A 1 570 ? 1.813 -18.430 71.652 1.00 66.53 611 GLY A CA 1
ATOM 4461 C C . GLY A 1 570 ? 2.355 -19.753 72.157 1.00 66.19 611 GLY A C 1
ATOM 4462 O O . GLY A 1 570 ? 3.558 -19.998 72.222 1.00 68.24 611 GLY A O 1
ATOM 4463 N N . THR A 1 571 ? 1.434 -20.625 72.527 1.00 67.34 612 THR A N 1
ATOM 4464 C CA . THR A 1 571 ? 1.799 -21.960 72.969 1.00 67.86 612 THR A CA 1
ATOM 4465 C C . THR A 1 571 ? 1.076 -22.982 72.103 1.00 68.15 612 THR A C 1
ATOM 4466 O O . THR A 1 571 ? -0.145 -22.884 71.899 1.00 60.54 612 THR A O 1
ATOM 4470 N N . ALA A 1 572 ? 1.849 -23.948 71.590 1.00 70.28 613 ALA A N 1
ATOM 4471 C CA . ALA A 1 572 ? 1.354 -24.975 70.678 1.00 65.93 613 ALA A CA 1
ATOM 4472 C C . ALA A 1 572 ? 0.209 -25.753 71.295 1.00 61.88 613 ALA A C 1
ATOM 4473 O O . ALA A 1 572 ? 0.374 -26.386 72.338 1.00 70.01 613 ALA A O 1
ATOM 4475 N N . ALA A 1 573 ? -0.950 -25.696 70.653 1.00 60.91 614 ALA A N 1
ATOM 4476 C CA . ALA A 1 573 ? -2.052 -26.580 70.997 1.00 59.22 614 ALA A CA 1
ATOM 4477 C C . ALA A 1 573 ? -1.880 -27.925 70.291 1.00 60.30 614 ALA A C 1
ATOM 4478 O O . ALA A 1 573 ? -1.691 -27.973 69.071 1.00 59.63 614 ALA A O 1
ATOM 4480 N N . GLU A 1 574 ? -1.963 -29.019 71.052 1.00 59.29 615 GLU A N 1
ATOM 4481 C CA . GLU A 1 574 ? -1.895 -30.344 70.439 1.00 60.56 615 GLU A CA 1
ATOM 4482 C C . GLU A 1 574 ? -2.957 -30.518 69.357 1.00 55.84 615 GLU A C 1
ATOM 4483 O O . GLU A 1 574 ? -2.723 -31.218 68.367 1.00 57.21 615 GLU A O 1
ATOM 4489 N N . LEU A 1 575 ? -4.117 -29.895 69.524 1.00 54.02 616 LEU A N 1
ATOM 4490 C CA . LEU A 1 575 ? -5.168 -29.861 68.511 1.00 53.43 616 LEU A CA 1
ATOM 4491 C C . LEU A 1 575 ? -5.233 -28.428 67.986 1.00 58.15 616 LEU A C 1
ATOM 4492 O O . LEU A 1 575 ? -5.819 -27.551 68.625 1.00 60.64 616 LEU A O 1
ATOM 4497 N N . SER A 1 576 ? -4.618 -28.178 66.833 1.00 56.59 617 SER A N 1
ATOM 4498 C CA . SER A 1 576 ? -4.498 -26.827 66.301 1.00 51.60 617 SER A CA 1
ATOM 4499 C C . SER A 1 576 ? -5.421 -26.631 65.115 1.00 55.46 617 SER A C 1
ATOM 4500 O O . SER A 1 576 ? -5.539 -27.508 64.249 1.00 56.51 617 SER A O 1
ATOM 4503 N N . MET A 1 577 ? -6.044 -25.458 65.075 1.00 52.44 618 MET A N 1
ATOM 4504 C CA . MET A 1 577 ? -6.983 -25.082 64.040 1.00 53.48 618 MET A CA 1
ATOM 4505 C C . MET A 1 577 ? -6.505 -23.794 63.400 1.00 58.24 618 MET A C 1
ATOM 4506 O O . MET A 1 577 ? -5.995 -22.908 64.092 1.00 54.74 618 MET A O 1
ATOM 4511 N N . LEU A 1 578 ? -6.631 -23.714 62.076 1.00 56.20 619 LEU A N 1
ATOM 4512 C CA . LEU A 1 578 ? -6.448 -22.462 61.359 1.00 52.95 619 LEU A CA 1
ATOM 4513 C C . LEU A 1 578 ? -7.825 -21.906 61.053 1.00 53.57 619 LEU A C 1
ATOM 4514 O O . LEU A 1 578 ? -8.743 -22.659 60.713 1.00 53.80 619 LEU A O 1
ATOM 4519 N N . TYR A 1 579 ? -7.968 -20.590 61.198 1.00 53.54 620 TYR A N 1
ATOM 4520 C CA . TYR A 1 579 ? -9.242 -19.923 61.009 1.00 51.57 620 TYR A CA 1
ATOM 4521 C C . TYR A 1 579 ? -9.077 -18.782 60.021 1.00 52.71 620 TYR A C 1
ATOM 4522 O O . TYR A 1 579 ? -8.022 -18.154 59.946 1.00 53.81 620 TYR A O 1
ATOM 4531 N N . ILE A 1 580 ? -10.141 -18.520 59.275 1.00 52.77 621 ILE A N 1
ATOM 4532 C CA . ILE A 1 580 ? -10.305 -17.301 58.505 1.00 49.76 621 ILE A CA 1
ATOM 4533 C C . ILE A 1 580 ? -11.497 -16.587 59.108 1.00 56.88 621 ILE A C 1
ATOM 4534 O O . ILE A 1 580 ? -12.599 -17.144 59.141 1.00 58.91 621 ILE A O 1
ATOM 4539 N N . ILE A 1 581 ? -11.289 -15.361 59.579 1.00 56.43 622 ILE A N 1
ATOM 4540 C CA . ILE A 1 581 ? -12.362 -14.594 60.202 1.00 53.21 622 ILE A CA 1
ATOM 4541 C C . ILE A 1 581 ? -13.207 -14.035 59.063 1.00 58.86 622 ILE A C 1
ATOM 4542 O O . ILE A 1 581 ? -12.855 -13.013 58.460 1.00 61.85 622 ILE A O 1
ATOM 4547 N N . LYS A 1 582 ? -14.321 -14.715 58.755 1.00 60.72 623 LYS A N 1
ATOM 4548 C CA . LYS A 1 582 ? -15.129 -14.352 57.589 1.00 61.45 623 LYS A CA 1
ATOM 4549 C C . LYS A 1 582 ? -15.521 -12.879 57.613 1.00 56.74 623 LYS A C 1
ATOM 4550 O O . LYS A 1 582 ? -15.368 -12.173 56.613 1.00 54.83 623 LYS A O 1
ATOM 4556 N N . ALA A 1 583 ? -16.008 -12.404 58.768 1.00 57.48 624 ALA A N 1
ATOM 4557 C CA . ALA A 1 583 ? -16.611 -11.076 58.879 1.00 57.19 624 ALA A CA 1
ATOM 4558 C C . ALA A 1 583 ? -15.673 -9.966 58.442 1.00 57.47 624 ALA A C 1
ATOM 4559 O O . ALA A 1 583 ? -16.127 -8.951 57.905 1.00 59.92 624 ALA A O 1
ATOM 4561 N N . ASN A 1 584 ? -14.370 -10.130 58.664 1.00 60.69 625 ASN A N 1
ATOM 4562 C CA . ASN A 1 584 ? -13.397 -9.094 58.348 1.00 58.21 625 ASN A CA 1
ATOM 4563 C C . ASN A 1 584 ? -12.509 -9.481 57.172 1.00 57.79 625 ASN A C 1
ATOM 4564 O O . ASN A 1 584 ? -11.441 -8.891 56.974 1.00 55.28 625 ASN A O 1
ATOM 4569 N N . THR A 1 585 ? -12.931 -10.458 56.386 1.00 59.27 626 THR A N 1
ATOM 4570 C CA . THR A 1 585 ? -12.178 -10.915 55.230 1.00 56.03 626 THR A CA 1
ATOM 4571 C C . THR A 1 585 ? -12.953 -10.556 53.971 1.00 52.96 626 THR A C 1
ATOM 4572 O O . THR A 1 585 ? -14.178 -10.707 53.921 1.00 57.02 626 THR A O 1
ATOM 4576 N N . SER A 1 586 ? -12.241 -10.067 52.962 1.00 50.37 627 SER A N 1
ATOM 4577 C CA . SER A 1 586 ? -12.882 -9.691 51.712 1.00 58.46 627 SER A CA 1
ATOM 4578 C C . SER A 1 586 ? -13.453 -10.926 51.008 1.00 60.04 627 SER A C 1
ATOM 4579 O O . SER A 1 586 ? -13.316 -12.063 51.464 1.00 58.68 627 SER A O 1
ATOM 4582 N N . ASN A 1 587 ? -14.115 -10.689 49.876 1.00 59.08 628 ASN A N 1
ATOM 4583 C CA . ASN A 1 587 ? -14.692 -11.762 49.072 1.00 62.62 628 ASN A CA 1
ATOM 4584 C C . ASN A 1 587 ? -13.613 -12.245 48.106 1.00 60.41 628 ASN A C 1
ATOM 4585 O O . ASN A 1 587 ? -13.575 -11.885 46.932 1.00 64.05 628 ASN A O 1
ATOM 4590 N N . CYS A 1 588 ? -12.710 -13.072 48.625 1.00 55.31 629 CYS A N 1
ATOM 4591 C CA . CYS A 1 588 ? -11.494 -13.418 47.912 1.00 57.59 629 CYS A CA 1
ATOM 4592 C C . CYS A 1 588 ? -11.239 -14.919 48.017 1.00 58.41 629 CYS A C 1
ATOM 4593 O O . CYS A 1 588 ? -12.033 -15.675 48.585 1.00 54.08 629 CYS A O 1
ATOM 4596 N N . THR A 1 589 ? -10.104 -15.333 47.458 1.00 54.32 630 THR A N 1
ATOM 4597 C CA . THR A 1 589 ? -9.596 -16.693 47.534 1.00 55.35 630 THR A CA 1
ATOM 4598 C C . THR A 1 589 ? -8.264 -16.651 48.267 1.00 52.90 630 THR A C 1
ATOM 4599 O O . THR A 1 589 ? -7.455 -15.740 48.047 1.00 55.29 630 THR A O 1
ATOM 4603 N N . ILE A 1 590 ? -8.067 -17.614 49.169 1.00 49.76 631 ILE A N 1
ATOM 4604 C CA . ILE A 1 590 ? -6.856 -17.747 49.971 1.00 49.62 631 ILE A CA 1
ATOM 4605 C C . ILE A 1 590 ? -6.283 -19.135 49.733 1.00 56.82 631 ILE A C 1
ATOM 4606 O O . ILE A 1 590 ? -7.017 -20.131 49.726 1.00 57.59 631 ILE A O 1
ATOM 4611 N N . TYR A 1 591 ? -4.972 -19.202 49.538 1.00 54.61 632 TYR A N 1
ATOM 4612 C CA . TYR A 1 591 ? -4.270 -20.464 49.391 1.00 50.38 632 TYR A CA 1
ATOM 4613 C C . TYR A 1 591 ? -3.320 -20.620 50.563 1.00 49.64 632 TYR A C 1
ATOM 4614 O O . TYR A 1 591 ? -2.592 -19.682 50.899 1.00 51.95 632 TYR A O 1
ATOM 4623 N N . ILE A 1 592 ? -3.345 -21.788 51.195 1.00 44.85 633 ILE A N 1
ATOM 4624 C CA . ILE A 1 592 ? -2.475 -22.096 52.318 1.00 44.39 633 ILE A CA 1
ATOM 4625 C C . ILE A 1 592 ? -1.527 -23.185 51.849 1.00 49.20 633 ILE A C 1
ATOM 4626 O O . ILE A 1 592 ? -1.965 -24.272 51.457 1.00 49.94 633 ILE A O 1
ATOM 4631 N N . ASP A 1 593 ? -0.236 -22.896 51.882 1.00 49.10 634 ASP A N 1
ATOM 4632 C CA . ASP A 1 593 ? 0.755 -23.868 51.464 1.00 49.42 634 ASP A CA 1
ATOM 4633 C C . ASP A 1 593 ? 1.327 -24.560 52.700 1.00 51.32 634 ASP A C 1
ATOM 4634 O O . ASP A 1 593 ? 0.899 -25.668 53.040 1.00 50.50 634 ASP A O 1
ATOM 4639 N N . LYS A 1 594 ? 2.255 -23.911 53.402 1.00 46.79 635 LYS A N 1
ATOM 4640 C CA . LYS A 1 594 ? 2.918 -24.503 54.551 1.00 47.77 635 LYS A CA 1
ATOM 4641 C C . LYS A 1 594 ? 2.570 -23.751 55.833 1.00 56.58 635 LYS A C 1
ATOM 4642 O O . LYS A 1 594 ? 2.253 -22.545 55.825 1.00 45.02 635 LYS A O 1
ATOM 4648 N N . ILE A 1 595 ? 2.645 -24.482 56.943 1.00 50.55 636 ILE A N 1
ATOM 4649 C CA . ILE A 1 595 ? 2.517 -23.915 58.278 1.00 47.70 636 ILE A CA 1
ATOM 4650 C C . ILE A 1 595 ? 3.870 -24.049 58.940 1.00 51.58 636 ILE A C 1
ATOM 4651 O O . ILE A 1 595 ? 4.414 -25.159 59.021 1.00 51.89 636 ILE A O 1
ATOM 4656 N N . GLU A 1 596 ? 4.424 -22.933 59.410 1.00 44.70 637 GLU A N 1
ATOM 4657 C CA . GLU A 1 596 ? 5.776 -22.949 59.950 1.00 46.35 637 GLU A CA 1
ATOM 4658 C C . GLU A 1 596 ? 5.749 -22.536 61.409 1.00 51.74 637 GLU A C 1
ATOM 4659 O O . GLU A 1 596 ? 5.293 -21.435 61.746 1.00 50.81 637 GLU A O 1
ATOM 4665 N N . PHE A 1 597 ? 6.233 -23.436 62.260 1.00 49.99 638 PHE A N 1
ATOM 4666 C CA . PHE A 1 597 ? 6.338 -23.225 63.691 1.00 48.31 638 PHE A CA 1
ATOM 4667 C C . PHE A 1 597 ? 7.750 -22.738 63.974 1.00 52.20 638 PHE A C 1
ATOM 4668 O O . PHE A 1 597 ? 8.721 -23.482 63.812 1.00 50.18 638 PHE A O 1
ATOM 4676 N N . ILE A 1 598 ? 7.855 -21.476 64.357 1.00 56.26 639 ILE A N 1
ATOM 4677 C CA . ILE A 1 598 ? 9.132 -20.810 64.565 1.00 50.82 639 ILE A CA 1
ATOM 4678 C C . ILE A 1 598 ? 9.419 -20.815 66.063 1.00 57.91 639 ILE A C 1
ATOM 4679 O O . ILE A 1 598 ? 8.535 -20.442 66.850 1.00 58.38 639 ILE A O 1
ATOM 4684 N N . PRO A 1 599 ? 10.589 -21.277 66.495 1.00 58.06 640 PRO A N 1
ATOM 4685 C CA . PRO A 1 599 ? 10.871 -21.342 67.932 1.00 60.29 640 PRO A CA 1
ATOM 4686 C C . PRO A 1 599 ? 11.312 -19.988 68.471 1.00 68.42 640 PRO A C 1
ATOM 4687 O O . PRO A 1 599 ? 12.156 -19.309 67.878 1.00 67.85 640 PRO A O 1
ATOM 4691 N N . VAL A 1 600 ? 10.721 -19.589 69.595 1.00 73.24 641 VAL A N 1
ATOM 4692 C CA . VAL A 1 600 ? 11.074 -18.344 70.268 1.00 75.21 641 VAL A CA 1
ATOM 4693 C C . VAL A 1 600 ? 11.876 -18.686 71.519 1.00 79.26 641 VAL A C 1
ATOM 4694 O O . VAL A 1 600 ? 11.704 -19.753 72.121 1.00 80.57 641 VAL A O 1
ATOM 4698 N N . VAL A 1 601 ? 12.772 -17.784 71.906 1.00 82.91 642 VAL A N 1
ATOM 4699 C CA . VAL A 1 601 ? 13.574 -18.017 73.105 1.00 85.30 642 VAL A CA 1
ATOM 4700 C C . VAL A 1 601 ? 12.948 -17.354 74.328 1.00 81.10 642 VAL A C 1
ATOM 4701 O O . VAL A 1 601 ? 12.813 -17.984 75.377 1.00 88.79 642 VAL A O 1
ATOM 4705 N N . SER B 1 12 ? 29.007 27.318 38.103 1.00 58.34 53 SER B N 1
ATOM 4706 C CA . SER B 1 12 ? 27.776 27.193 37.334 1.00 58.39 53 SER B CA 1
ATOM 4707 C C . SER B 1 12 ? 27.537 25.713 36.994 1.00 59.01 53 SER B C 1
ATOM 4708 O O . SER B 1 12 ? 28.439 24.997 36.542 1.00 53.67 53 SER B O 1
ATOM 4711 N N . MET B 1 13 ? 26.306 25.264 37.204 1.00 53.45 54 MET B N 1
ATOM 4712 C CA . MET B 1 13 ? 26.016 23.855 37.024 1.00 56.95 54 MET B CA 1
ATOM 4713 C C . MET B 1 13 ? 25.887 23.497 35.545 1.00 56.71 54 MET B C 1
ATOM 4714 O O . MET B 1 13 ? 26.228 22.373 35.151 1.00 51.87 54 MET B O 1
ATOM 4719 N N . ILE B 1 14 ? 25.433 24.449 34.722 1.00 54.58 55 ILE B N 1
ATOM 4720 C CA . ILE B 1 14 ? 25.394 24.255 33.274 1.00 50.33 55 ILE B CA 1
ATOM 4721 C C . ILE B 1 14 ? 26.807 24.144 32.722 1.00 51.66 55 ILE B C 1
ATOM 4722 O O . ILE B 1 14 ? 27.103 23.288 31.878 1.00 47.86 55 ILE B O 1
ATOM 4727 N N . PHE B 1 15 ? 27.704 25.013 33.188 1.00 54.23 56 PHE B N 1
ATOM 4728 C CA . PHE B 1 15 ? 29.085 24.922 32.736 1.00 53.34 56 PHE B CA 1
ATOM 4729 C C . PHE B 1 15 ? 29.701 23.593 33.154 1.00 48.29 56 PHE B C 1
ATOM 4730 O O . PHE B 1 15 ? 30.449 22.974 32.390 1.00 50.70 56 PHE B O 1
ATOM 4738 N N . SER B 1 16 ? 29.391 23.133 34.363 1.00 53.32 57 SER B N 1
ATOM 4739 C CA . SER B 1 16 ? 29.844 21.812 34.784 1.00 47.43 57 SER B CA 1
ATOM 4740 C C . SER B 1 16 ? 29.345 20.720 33.833 1.00 49.01 57 SER B C 1
ATOM 4741 O O . SER B 1 16 ? 30.094 19.802 33.468 1.00 45.42 57 SER B O 1
ATOM 4744 N N . SER B 1 17 ? 28.083 20.807 33.422 1.00 45.12 58 SER B N 1
ATOM 4745 C CA . SER B 1 17 ? 27.523 19.803 32.529 1.00 44.51 58 SER B CA 1
ATOM 4746 C C . SER B 1 17 ? 28.232 19.807 31.178 1.00 49.28 58 SER B C 1
ATOM 4747 O O . SER B 1 17 ? 28.636 18.751 30.677 1.00 46.96 58 SER B O 1
ATOM 4750 N N . ILE B 1 18 ? 28.394 20.998 30.578 1.00 47.93 59 ILE B N 1
ATOM 4751 C CA . ILE B 1 18 ? 29.151 21.147 29.336 1.00 42.93 59 ILE B CA 1
ATOM 4752 C C . ILE B 1 18 ? 30.533 20.531 29.473 1.00 46.10 59 ILE B C 1
ATOM 4753 O O . ILE B 1 18 ? 31.007 19.822 28.575 1.00 52.92 59 ILE B O 1
ATOM 4758 N N . SER B 1 19 ? 31.210 20.801 30.592 1.00 41.68 60 SER B N 1
ATOM 4759 C CA . SER B 1 19 ? 32.559 20.270 30.786 1.00 49.45 60 SER B CA 1
ATOM 4760 C C . SER B 1 19 ? 32.580 18.743 30.962 1.00 50.88 60 SER B C 1
ATOM 4761 O O . SER B 1 19 ? 33.590 18.103 30.635 1.00 46.68 60 SER B O 1
ATOM 4764 N N . ILE B 1 20 ? 31.518 18.145 31.513 1.00 45.98 61 ILE B N 1
ATOM 4765 C CA . ILE B 1 20 ? 31.498 16.689 31.656 1.00 45.60 61 ILE B CA 1
ATOM 4766 C C . ILE B 1 20 ? 31.402 16.028 30.290 1.00 44.15 61 ILE B C 1
ATOM 4767 O O . ILE B 1 20 ? 32.217 15.168 29.948 1.00 47.25 61 ILE B O 1
ATOM 4772 N N . ILE B 1 21 ? 30.425 16.446 29.479 1.00 44.35 62 ILE B N 1
ATOM 4773 C CA . ILE B 1 21 ? 30.338 15.985 28.092 1.00 48.83 62 ILE B CA 1
ATOM 4774 C C . ILE B 1 21 ? 31.690 16.115 27.398 1.00 52.42 62 ILE B C 1
ATOM 4775 O O . ILE B 1 21 ? 32.167 15.178 26.738 1.00 50.59 62 ILE B O 1
ATOM 4780 N N . ARG B 1 22 ? 32.326 17.285 27.539 1.00 51.41 63 ARG B N 1
ATOM 4781 C CA . ARG B 1 22 ? 33.588 17.538 26.847 1.00 52.91 63 ARG B CA 1
ATOM 4782 C C . ARG B 1 22 ? 34.677 16.595 27.333 1.00 52.05 63 ARG B C 1
ATOM 4783 O O . ARG B 1 22 ? 35.473 16.078 26.540 1.00 54.36 63 ARG B O 1
ATOM 4791 N N . THR B 1 23 ? 34.723 16.360 28.637 1.00 51.89 64 THR B N 1
ATOM 4792 C CA . THR B 1 23 ? 35.715 15.458 29.197 1.00 49.71 64 THR B CA 1
ATOM 4793 C C . THR B 1 23 ? 35.578 14.059 28.600 1.00 52.88 64 THR B C 1
ATOM 4794 O O . THR B 1 23 ? 36.571 13.441 28.194 1.00 52.42 64 THR B O 1
ATOM 4798 N N . PHE B 1 24 ? 34.355 13.565 28.474 1.00 52.64 65 PHE B N 1
ATOM 4799 C CA . PHE B 1 24 ? 34.207 12.227 27.921 1.00 47.76 65 PHE B CA 1
ATOM 4800 C C . PHE B 1 24 ? 34.413 12.211 26.408 1.00 48.98 65 PHE B C 1
ATOM 4801 O O . PHE B 1 24 ? 35.036 11.283 25.878 1.00 51.19 65 PHE B O 1
ATOM 4809 N N . MET B 1 25 ? 33.907 13.219 25.691 1.00 52.89 66 MET B N 1
ATOM 4810 C CA . MET B 1 25 ? 34.155 13.283 24.251 1.00 51.63 66 MET B CA 1
ATOM 4811 C C . MET B 1 25 ? 35.636 13.463 23.956 1.00 52.87 66 MET B C 1
ATOM 4812 O O . MET B 1 25 ? 36.175 12.843 23.032 1.00 55.76 66 MET B O 1
ATOM 4817 N N . GLY B 1 26 ? 36.309 14.315 24.725 1.00 54.87 67 GLY B N 1
ATOM 4818 C CA . GLY B 1 26 ? 37.736 14.473 24.545 1.00 56.15 67 GLY B CA 1
ATOM 4819 C C . GLY B 1 26 ? 38.494 13.192 24.816 1.00 56.16 67 GLY B C 1
ATOM 4820 O O . GLY B 1 26 ? 39.425 12.846 24.088 1.00 60.88 67 GLY B O 1
ATOM 4821 N N . PHE B 1 27 ? 38.096 12.458 25.856 1.00 54.54 68 PHE B N 1
ATOM 4822 C CA . PHE B 1 27 ? 38.841 11.260 26.196 1.00 49.22 68 PHE B CA 1
ATOM 4823 C C . PHE B 1 27 ? 38.616 10.151 25.175 1.00 58.36 68 PHE B C 1
ATOM 4824 O O . PHE B 1 27 ? 39.535 9.368 24.897 1.00 57.66 68 PHE B O 1
ATOM 4832 N N . ALA B 1 28 ? 37.416 10.061 24.604 1.00 54.04 69 ALA B N 1
ATOM 4833 C CA . ALA B 1 28 ? 37.210 9.113 23.515 1.00 51.96 69 ALA B CA 1
ATOM 4834 C C . ALA B 1 28 ? 38.050 9.492 22.308 1.00 56.40 69 ALA B C 1
ATOM 4835 O O . ALA B 1 28 ? 38.589 8.620 21.620 1.00 59.22 69 ALA B O 1
ATOM 4837 N N . GLY B 1 29 ? 38.177 10.796 22.042 1.00 53.82 70 GLY B N 1
ATOM 4838 C CA . GLY B 1 29 ? 38.835 11.270 20.841 1.00 55.09 70 GLY B CA 1
ATOM 4839 C C . GLY B 1 29 ? 40.340 11.354 20.929 1.00 60.46 70 GLY B C 1
ATOM 4840 O O . GLY B 1 29 ? 41.009 11.307 19.896 1.00 59.83 70 GLY B O 1
ATOM 4841 N N . HIS B 1 30 ? 40.896 11.493 22.132 1.00 63.70 71 HIS B N 1
ATOM 4842 C CA . HIS B 1 30 ? 42.349 11.479 22.262 1.00 66.47 71 HIS B CA 1
ATOM 4843 C C . HIS B 1 30 ? 42.791 11.117 23.668 1.00 65.72 71 HIS B C 1
ATOM 4844 O O . HIS B 1 30 ? 43.692 11.749 24.219 1.00 78.41 71 HIS B O 1
ATOM 4851 N N . GLY B 1 31 ? 42.167 10.102 24.248 1.00 64.56 72 GLY B N 1
ATOM 4852 C CA . GLY B 1 31 ? 42.674 9.502 25.460 1.00 66.70 72 GLY B CA 1
ATOM 4853 C C . GLY B 1 31 ? 43.074 8.049 25.252 1.00 74.39 72 GLY B C 1
ATOM 4854 O O . GLY B 1 31 ? 42.588 7.367 24.337 1.00 71.44 72 GLY B O 1
ATOM 4855 N N . THR B 1 32 ? 43.963 7.556 26.102 1.00 76.90 73 THR B N 1
ATOM 4856 C CA . THR B 1 32 ? 44.427 6.182 26.010 1.00 75.42 73 THR B CA 1
ATOM 4857 C C . THR B 1 32 ? 44.034 5.435 27.279 1.00 71.64 73 THR B C 1
ATOM 4858 O O . THR B 1 32 ? 43.891 6.028 28.343 1.00 67.71 73 THR B O 1
ATOM 4862 N N . ALA B 1 33 ? 43.888 4.109 27.171 1.00 77.71 74 ALA B N 1
ATOM 4863 C CA . ALA B 1 33 ? 43.491 3.299 28.324 1.00 72.65 74 ALA B CA 1
ATOM 4864 C C . ALA B 1 33 ? 44.321 3.596 29.582 1.00 75.47 74 ALA B C 1
ATOM 4865 O O . ALA B 1 33 ? 43.921 3.211 30.689 1.00 74.62 74 ALA B O 1
ATOM 4867 N N . GLY B 1 34 ? 45.479 4.251 29.435 1.00 76.32 75 GLY B N 1
ATOM 4868 C CA . GLY B 1 34 ? 46.276 4.553 30.592 1.00 76.99 75 GLY B CA 1
ATOM 4869 C C . GLY B 1 34 ? 46.195 5.989 31.081 1.00 76.52 75 GLY B C 1
ATOM 4870 O O . GLY B 1 34 ? 46.463 6.255 32.273 1.00 78.11 75 GLY B O 1
ATOM 4871 N N . GLY B 1 35 ? 45.829 6.918 30.201 1.00 75.28 76 GLY B N 1
ATOM 4872 C CA . GLY B 1 35 ? 45.348 8.217 30.617 1.00 63.26 76 GLY B CA 1
ATOM 4873 C C . GLY B 1 35 ? 44.107 8.112 31.466 1.00 65.07 76 GLY B C 1
ATOM 4874 O O . GLY B 1 35 ? 43.566 9.144 31.875 1.00 58.91 76 GLY B O 1
ATOM 4875 N N . ILE B 1 36 ? 43.657 6.886 31.764 1.00 60.40 77 ILE B N 1
ATOM 4876 C CA . ILE B 1 36 ? 42.362 6.695 32.382 1.00 59.40 77 ILE B CA 1
ATOM 4877 C C . ILE B 1 36 ? 42.377 7.130 33.836 1.00 56.36 77 ILE B C 1
ATOM 4878 O O . ILE B 1 36 ? 41.329 7.493 34.374 1.00 54.62 77 ILE B O 1
ATOM 4883 N N . ILE B 1 37 ? 43.535 7.122 34.497 1.00 55.09 78 ILE B N 1
ATOM 4884 C CA . ILE B 1 37 ? 43.560 7.643 35.855 1.00 60.20 78 ILE B CA 1
ATOM 4885 C C . ILE B 1 37 ? 43.362 9.148 35.832 1.00 53.77 78 ILE B C 1
ATOM 4886 O O . ILE B 1 37 ? 42.645 9.706 36.666 1.00 53.35 78 ILE B O 1
ATOM 4891 N N . GLY B 1 38 ? 43.990 9.829 34.873 1.00 58.87 79 GLY B N 1
ATOM 4892 C CA . GLY B 1 38 ? 43.684 11.231 34.660 1.00 54.88 79 GLY B CA 1
ATOM 4893 C C . GLY B 1 38 ? 42.201 11.466 34.475 1.00 55.95 79 GLY B C 1
ATOM 4894 O O . GLY B 1 38 ? 41.620 12.365 35.095 1.00 55.77 79 GLY B O 1
ATOM 4895 N N . LEU B 1 39 ? 41.556 10.624 33.660 1.00 54.22 80 LEU B N 1
ATOM 4896 C CA . LEU B 1 39 ? 40.139 10.813 33.367 1.00 53.44 80 LEU B CA 1
ATOM 4897 C C . LEU B 1 39 ? 39.283 10.685 34.619 1.00 52.83 80 LEU B C 1
ATOM 4898 O O . LEU B 1 39 ? 38.436 11.542 34.894 1.00 52.27 80 LEU B O 1
ATOM 4903 N N . PHE B 1 40 ? 39.466 9.602 35.377 1.00 54.00 81 PHE B N 1
ATOM 4904 C CA . PHE B 1 40 ? 38.685 9.436 36.597 1.00 52.29 81 PHE B CA 1
ATOM 4905 C C . PHE B 1 40 ? 38.906 10.597 37.550 1.00 51.93 81 PHE B C 1
ATOM 4906 O O . PHE B 1 40 ? 37.991 10.986 38.278 1.00 53.34 81 PHE B O 1
ATOM 4914 N N . THR B 1 41 ? 40.110 11.160 37.565 1.00 53.00 82 THR B N 1
ATOM 4915 C CA . THR B 1 41 ? 40.379 12.276 38.461 1.00 58.09 82 THR B CA 1
ATOM 4916 C C . THR B 1 41 ? 39.632 13.532 38.027 1.00 58.20 82 THR B C 1
ATOM 4917 O O . THR B 1 41 ? 38.995 14.192 38.858 1.00 58.21 82 THR B O 1
ATOM 4921 N N . GLU B 1 42 ? 39.704 13.886 36.733 1.00 57.47 83 GLU B N 1
ATOM 4922 C CA . GLU B 1 42 ? 38.921 15.017 36.232 1.00 56.00 83 GLU B CA 1
ATOM 4923 C C . GLU B 1 42 ? 37.435 14.810 36.493 1.00 56.89 83 GLU B C 1
ATOM 4924 O O . GLU B 1 42 ? 36.744 15.710 36.986 1.00 53.18 83 GLU B O 1
ATOM 4930 N N . VAL B 1 43 ? 36.919 13.629 36.134 1.00 55.13 84 VAL B N 1
ATOM 4931 C CA . VAL B 1 43 ? 35.489 13.370 36.267 1.00 50.92 84 VAL B CA 1
ATOM 4932 C C . VAL B 1 43 ? 35.060 13.473 37.725 1.00 50.18 84 VAL B C 1
ATOM 4933 O O . VAL B 1 43 ? 34.059 14.121 38.051 1.00 51.53 84 VAL B O 1
ATOM 4937 N N . LEU B 1 44 ? 35.807 12.837 38.626 1.00 51.36 85 LEU B N 1
ATOM 4938 C CA . LEU B 1 44 ? 35.402 12.832 40.026 1.00 49.46 85 LEU B CA 1
ATOM 4939 C C . LEU B 1 44 ? 35.415 14.238 40.612 1.00 55.40 85 LEU B C 1
ATOM 4940 O O . LEU B 1 44 ? 34.559 14.579 41.439 1.00 56.26 85 LEU B O 1
ATOM 4945 N N . ARG B 1 45 ? 36.367 15.078 40.191 1.00 50.85 86 ARG B N 1
ATOM 4946 C CA . ARG B 1 45 ? 36.351 16.455 40.684 1.00 57.63 86 ARG B CA 1
ATOM 4947 C C . ARG B 1 45 ? 35.281 17.295 40.006 1.00 56.38 86 ARG B C 1
ATOM 4948 O O . ARG B 1 45 ? 34.753 18.218 40.634 1.00 58.59 86 ARG B O 1
ATOM 4956 N N . LEU B 1 46 ? 34.928 17.006 38.749 1.00 51.50 87 LEU B N 1
ATOM 4957 C CA . LEU B 1 46 ? 33.794 17.715 38.159 1.00 52.45 87 LEU B CA 1
ATOM 4958 C C . LEU B 1 46 ? 32.491 17.336 38.843 1.00 53.91 87 LEU B C 1
ATOM 4959 O O . LEU B 1 46 ? 31.663 18.203 39.146 1.00 52.17 87 LEU B O 1
ATOM 4964 N N . LEU B 1 47 ? 32.291 16.044 39.094 1.00 51.85 88 LEU B N 1
ATOM 4965 C CA . LEU B 1 47 ? 30.997 15.582 39.572 1.00 51.57 88 LEU B CA 1
ATOM 4966 C C . LEU B 1 47 ? 30.858 15.701 41.087 1.00 51.73 88 LEU B C 1
ATOM 4967 O O . LEU B 1 47 ? 29.746 15.897 41.588 1.00 51.92 88 LEU B O 1
ATOM 4972 N N . TRP B 1 48 ? 31.955 15.585 41.833 1.00 48.10 89 TRP B N 1
ATOM 4973 C CA . TRP B 1 48 ? 31.948 15.808 43.276 1.00 51.48 89 TRP B CA 1
ATOM 4974 C C . TRP B 1 48 ? 32.982 16.878 43.617 1.00 55.61 89 TRP B C 1
ATOM 4975 O O . TRP B 1 48 ? 34.049 16.566 44.168 1.00 54.74 89 TRP B O 1
ATOM 4986 N N . PRO B 1 49 ? 32.709 18.161 43.277 1.00 53.07 90 PRO B N 1
ATOM 4987 C CA . PRO B 1 49 ? 33.634 19.243 43.670 1.00 59.32 90 PRO B CA 1
ATOM 4988 C C . PRO B 1 49 ? 33.957 19.194 45.156 1.00 55.29 90 PRO B C 1
ATOM 4989 O O . PRO B 1 49 ? 33.051 19.209 45.993 1.00 59.09 90 PRO B O 1
ATOM 4993 N N . ASN B 1 50 ? 35.247 19.108 45.484 1.00 55.02 91 ASN B N 1
ATOM 4994 C CA . ASN B 1 50 ? 35.713 19.048 46.871 1.00 63.29 91 ASN B CA 1
ATOM 4995 C C . ASN B 1 50 ? 35.064 17.904 47.645 1.00 60.36 91 ASN B C 1
ATOM 4996 O O . ASN B 1 50 ? 34.796 18.009 48.844 1.00 62.64 91 ASN B O 1
ATOM 5001 N N . LYS B 1 51 ? 34.830 16.793 46.946 1.00 60.63 92 LYS B N 1
ATOM 5002 C CA . LYS B 1 51 ? 34.266 15.576 47.541 1.00 60.64 92 LYS B CA 1
ATOM 5003 C C . LYS B 1 51 ? 32.941 15.853 48.236 1.00 59.29 92 LYS B C 1
ATOM 5004 O O . LYS B 1 51 ? 32.589 15.179 49.204 1.00 61.08 92 LYS B O 1
ATOM 5010 N N . GLN B 1 52 ? 32.206 16.848 47.744 1.00 56.78 93 GLN B N 1
ATOM 5011 C CA . GLN B 1 52 ? 30.882 17.189 48.241 1.00 58.78 93 GLN B CA 1
ATOM 5012 C C . GLN B 1 52 ? 29.864 16.926 47.146 1.00 53.68 93 GLN B C 1
ATOM 5013 O O . GLN B 1 52 ? 30.213 16.778 45.973 1.00 60.99 93 GLN B O 1
ATOM 5019 N N . ASN B 1 53 ? 28.591 16.871 47.523 1.00 53.28 94 ASN B N 1
ATOM 5020 C CA . ASN B 1 53 ? 27.553 16.539 46.558 1.00 55.76 94 ASN B CA 1
ATOM 5021 C C . ASN B 1 53 ? 26.777 17.774 46.071 1.00 52.71 94 ASN B C 1
ATOM 5022 O O . ASN B 1 53 ? 25.638 17.645 45.604 1.00 51.61 94 ASN B O 1
ATOM 5027 N N . ASP B 1 54 ? 27.397 18.965 46.104 1.00 52.80 95 ASP B N 1
ATOM 5028 C CA . ASP B 1 54 ? 26.684 20.199 45.729 1.00 57.13 95 ASP B CA 1
ATOM 5029 C C . ASP B 1 54 ? 26.191 20.182 44.283 1.00 51.83 95 ASP B C 1
ATOM 5030 O O . ASP B 1 54 ? 25.089 20.666 43.989 1.00 48.73 95 ASP B O 1
ATOM 5035 N N . LEU B 1 55 ? 26.988 19.635 43.362 1.00 51.76 96 LEU B N 1
ATOM 5036 C CA . LEU B 1 55 ? 26.563 19.594 41.965 1.00 48.60 96 LEU B CA 1
ATOM 5037 C C . LEU B 1 55 ? 25.334 18.709 41.784 1.00 50.38 96 LEU B C 1
ATOM 5038 O O . LEU B 1 55 ? 24.406 19.065 41.047 1.00 47.44 96 LEU B O 1
ATOM 5043 N N . TRP B 1 56 ? 25.295 17.555 42.461 1.00 46.20 97 TRP B N 1
ATOM 5044 C CA . TRP B 1 56 ? 24.123 16.694 42.341 1.00 47.78 97 TRP B CA 1
ATOM 5045 C C . TRP B 1 56 ? 22.886 17.381 42.907 1.00 48.75 97 TRP B C 1
ATOM 5046 O O . TRP B 1 56 ? 21.783 17.261 42.354 1.00 49.94 97 TRP B O 1
ATOM 5057 N N . GLU B 1 57 ? 23.047 18.096 44.024 1.00 51.64 98 GLU B N 1
ATOM 5058 C CA . GLU B 1 57 ? 21.950 18.909 44.537 1.00 48.93 98 GLU B CA 1
ATOM 5059 C C . GLU B 1 57 ? 21.503 19.925 43.503 1.00 45.51 98 GLU B C 1
ATOM 5060 O O . GLU B 1 57 ? 20.298 20.093 43.268 1.00 45.22 98 GLU B O 1
ATOM 5066 N N . SER B 1 58 ? 22.457 20.582 42.834 1.00 43.70 99 SER B N 1
ATOM 5067 C CA . SER B 1 58 ? 22.077 21.516 41.771 1.00 48.88 99 SER B CA 1
ATOM 5068 C C . SER B 1 58 ? 21.303 20.816 40.658 1.00 53.23 99 SER B C 1
ATOM 5069 O O . SER B 1 58 ? 20.344 21.385 40.121 1.00 51.48 99 SER B O 1
ATOM 5072 N N . PHE B 1 59 ? 21.714 19.587 40.284 1.00 49.65 100 PHE B N 1
ATOM 5073 C CA . PHE B 1 59 ? 20.995 18.835 39.251 1.00 47.65 100 PHE B CA 1
ATOM 5074 C C . PHE B 1 59 ? 19.536 18.628 39.631 1.00 46.26 100 PHE B C 1
ATOM 5075 O O . PHE B 1 59 ? 18.633 18.750 38.793 1.00 46.57 100 PHE B O 1
ATOM 5083 N N . MET B 1 60 ? 19.299 18.233 40.884 1.00 47.82 101 MET B N 1
ATOM 5084 C CA . MET B 1 60 ? 17.938 18.047 41.373 1.00 53.20 101 MET B CA 1
ATOM 5085 C C . MET B 1 60 ? 17.185 19.374 41.445 1.00 51.85 101 MET B C 1
ATOM 5086 O O . MET B 1 60 ? 16.111 19.513 40.849 1.00 55.91 101 MET B O 1
ATOM 5091 N N . ASN B 1 61 ? 17.736 20.366 42.157 1.00 50.32 102 ASN B N 1
ATOM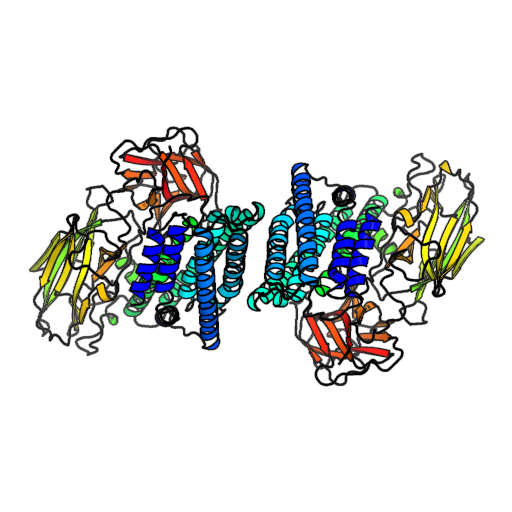 5092 C CA . ASN B 1 61 ? 17.057 21.663 42.276 1.00 55.24 102 ASN B CA 1
ATOM 5093 C C . ASN B 1 61 ? 16.697 22.249 40.913 1.00 55.42 102 ASN B C 1
ATOM 5094 O O . ASN B 1 61 ? 15.610 22.807 40.741 1.00 59.70 102 ASN B O 1
ATOM 5099 N N . GLU B 1 62 ? 17.581 22.118 39.919 1.00 54.39 103 GLU B N 1
ATOM 5100 C CA . GLU B 1 62 ? 17.306 22.762 38.633 1.00 56.40 103 GLU B CA 1
ATOM 5101 C C . GLU B 1 62 ? 16.211 22.048 37.854 1.00 56.36 103 GLU B C 1
ATOM 5102 O O . GLU B 1 62 ? 15.396 22.701 37.188 1.00 56.18 103 GLU B O 1
ATOM 5108 N N . VAL B 1 63 ? 16.193 20.712 37.884 1.00 50.50 104 VAL B N 1
ATOM 5109 C CA . VAL B 1 63 ? 15.169 20.007 37.123 1.00 53.02 104 VAL B CA 1
ATOM 5110 C C . VAL B 1 63 ? 13.837 20.118 37.827 1.00 50.50 104 VAL B C 1
ATOM 5111 O O . VAL B 1 63 ? 12.791 20.262 37.179 1.00 52.36 104 VAL B O 1
ATOM 5115 N N . GLU B 1 64 ? 13.853 20.009 39.162 1.00 51.38 105 GLU B N 1
ATOM 5116 C CA . GLU B 1 64 ? 12.692 20.354 39.979 1.00 61.21 105 GLU B CA 1
ATOM 5117 C C . GLU B 1 64 ? 12.062 21.661 39.500 1.00 58.39 105 GLU B C 1
ATOM 5118 O O . GLU B 1 64 ? 10.849 21.738 39.289 1.00 63.56 105 GLU B O 1
ATOM 5124 N N . ALA B 1 65 ? 12.883 22.689 39.275 1.00 54.88 106 ALA B N 1
ATOM 5125 C CA . ALA B 1 65 ? 12.339 23.965 38.826 1.00 54.95 106 ALA B CA 1
ATOM 5126 C C . ALA B 1 65 ? 11.864 23.886 37.385 1.00 60.50 106 ALA B C 1
ATOM 5127 O O . ALA B 1 65 ? 10.802 24.419 37.055 1.00 64.84 106 ALA B O 1
ATOM 5129 N N . LEU B 1 66 ? 12.629 23.215 36.512 1.00 54.24 107 LEU B N 1
ATOM 5130 C CA . LEU B 1 66 ? 12.318 23.237 35.082 1.00 57.38 107 LEU B CA 1
ATOM 5131 C C . LEU B 1 66 ? 10.959 22.607 34.775 1.00 60.12 107 LEU B C 1
ATOM 5132 O O . LEU B 1 66 ? 10.248 23.073 33.876 1.00 59.19 107 LEU B O 1
ATOM 5137 N N . ILE B 1 67 ? 10.596 21.530 35.475 1.00 62.18 108 ILE B N 1
ATOM 5138 C CA . ILE B 1 67 ? 9.317 20.858 35.255 1.00 63.54 108 ILE B CA 1
ATOM 5139 C C . ILE B 1 67 ? 8.360 21.079 36.412 1.00 67.85 108 ILE B C 1
ATOM 5140 O O . ILE B 1 67 ? 7.283 20.469 36.444 1.00 71.33 108 ILE B O 1
ATOM 5145 N N . ASN B 1 68 ? 8.737 21.914 37.375 1.00 66.55 109 ASN B N 1
ATOM 5146 C CA . ASN B 1 68 ? 7.923 22.226 38.548 1.00 70.28 109 ASN B CA 1
ATOM 5147 C C . ASN B 1 68 ? 7.331 20.968 39.181 1.00 71.55 109 ASN B C 1
ATOM 5148 O O . ASN B 1 68 ? 6.116 20.772 39.239 1.00 73.63 109 ASN B O 1
ATOM 5153 N N . GLN B 1 69 ? 8.226 20.106 39.650 1.00 69.97 110 GLN B N 1
ATOM 5154 C CA . GLN B 1 69 ? 7.837 18.956 40.455 1.00 69.40 110 GLN B CA 1
ATOM 5155 C C . GLN B 1 69 ? 8.944 18.728 41.466 1.00 70.73 110 GLN B C 1
ATOM 5156 O O . GLN B 1 69 ? 10.096 18.502 41.082 1.00 71.79 110 GLN B O 1
ATOM 5162 N N . GLU B 1 70 ? 8.601 18.810 42.746 1.00 67.84 111 GLU B N 1
ATOM 5163 C CA . GLU B 1 70 ? 9.588 18.727 43.808 1.00 68.99 111 GLU B CA 1
ATOM 5164 C C . GLU B 1 70 ? 9.803 17.262 44.200 1.00 71.22 111 GLU B C 1
ATOM 5165 O O . GLU B 1 70 ? 9.063 16.359 43.789 1.00 65.87 111 GLU B O 1
ATOM 5171 N N . ILE B 1 71 ? 10.858 17.029 44.976 1.00 69.15 112 ILE B N 1
ATOM 5172 C CA . ILE B 1 71 ? 11.264 15.699 45.405 1.00 66.87 112 ILE B CA 1
ATOM 5173 C C . ILE B 1 71 ? 11.201 15.664 46.921 1.00 67.83 112 ILE B C 1
ATOM 5174 O O . ILE B 1 71 ? 11.718 16.570 47.584 1.00 70.23 112 ILE B O 1
ATOM 5179 N N . THR B 1 72 ? 10.582 14.617 47.465 1.00 70.36 113 THR B N 1
ATOM 5180 C CA . THR B 1 72 ? 10.470 14.463 48.910 1.00 68.14 113 THR B CA 1
ATOM 5181 C C . THR B 1 72 ? 11.846 14.293 49.545 1.00 69.45 113 THR B C 1
ATOM 5182 O O . THR B 1 72 ? 12.764 13.731 48.945 1.00 71.42 113 THR B O 1
ATOM 5186 N N . GLU B 1 73 ? 11.985 14.783 50.781 1.00 70.72 114 GLU B N 1
ATOM 5187 C CA . GLU B 1 73 ? 13.286 14.746 51.448 1.00 72.73 114 GLU B CA 1
ATOM 5188 C C . GLU B 1 73 ? 13.816 13.321 51.607 1.00 73.15 114 GLU B C 1
ATOM 5189 O O . GLU B 1 73 ? 15.033 13.124 51.733 1.00 71.85 114 GLU B O 1
ATOM 5195 N N . ALA B 1 74 ? 12.932 12.316 51.620 1.00 69.48 115 ALA B N 1
ATOM 5196 C CA . ALA B 1 74 ? 13.407 10.944 51.753 1.00 66.67 115 ALA B CA 1
ATOM 5197 C C . ALA B 1 74 ? 14.070 10.470 50.467 1.00 68.18 115 ALA B C 1
ATOM 5198 O O . ALA B 1 74 ? 15.125 9.822 50.506 1.00 67.37 115 ALA B O 1
ATOM 5200 N N . VAL B 1 75 ? 13.452 10.766 49.320 1.00 65.56 116 VAL B N 1
ATOM 5201 C CA . VAL B 1 75 ? 14.027 10.367 48.037 1.00 66.35 116 VAL B CA 1
ATOM 5202 C C . VAL B 1 75 ? 15.352 11.083 47.807 1.00 63.68 116 VAL B C 1
ATOM 5203 O O . VAL B 1 75 ? 16.348 10.460 47.421 1.00 62.98 116 VAL B O 1
ATOM 5207 N N . VAL B 1 76 ? 15.387 12.395 48.075 1.00 59.62 117 VAL B N 1
ATOM 5208 C CA . VAL B 1 76 ? 16.621 13.173 47.961 1.00 58.43 117 VAL B CA 1
ATOM 5209 C C . VAL B 1 76 ? 17.717 12.567 48.829 1.00 59.45 117 VAL B C 1
ATOM 5210 O O . VAL B 1 76 ? 18.850 12.356 48.376 1.00 60.72 117 VAL B O 1
ATOM 5214 N N . SER B 1 77 ? 17.405 12.318 50.103 1.00 59.64 118 SER B N 1
ATOM 5215 C CA . SER B 1 77 ? 18.400 11.804 51.042 1.00 63.18 118 SER B CA 1
ATOM 5216 C C . SER B 1 77 ? 18.957 10.464 50.584 1.00 60.17 118 SER B C 1
ATOM 5217 O O . SER B 1 77 ? 20.174 10.247 50.608 1.00 61.20 118 SER B O 1
ATOM 5220 N N . LYS B 1 78 ? 18.083 9.544 50.170 1.00 57.26 119 LYS B N 1
ATOM 5221 C CA . LYS B 1 78 ? 18.572 8.234 49.754 1.00 59.24 119 LYS B CA 1
ATOM 5222 C C . LYS B 1 78 ? 19.468 8.356 48.528 1.00 60.63 119 LYS B C 1
ATOM 5223 O O . LYS B 1 78 ? 20.566 7.782 48.484 1.00 59.81 119 LYS B O 1
ATOM 5229 N N . ALA B 1 79 ? 19.022 9.115 47.521 1.00 59.33 120 ALA B N 1
ATOM 5230 C CA . ALA B 1 79 ? 19.845 9.298 46.330 1.00 56.74 120 ALA B CA 1
ATOM 5231 C C . ALA B 1 79 ? 21.183 9.946 46.683 1.00 56.85 120 ALA B C 1
ATOM 5232 O O . ALA B 1 79 ? 22.237 9.521 46.192 1.00 56.79 120 ALA B O 1
ATOM 5234 N N . LEU B 1 80 ? 21.167 10.933 47.583 1.00 53.90 121 LEU B N 1
ATOM 5235 C CA . LEU B 1 80 ? 22.395 11.641 47.927 1.00 55.08 121 LEU B CA 1
ATOM 5236 C C . LEU B 1 80 ? 23.374 10.744 48.673 1.00 57.12 121 LEU B C 1
ATOM 5237 O O . LEU B 1 80 ? 24.586 10.794 48.414 1.00 55.31 121 LEU B O 1
ATOM 5242 N N . SER B 1 81 ? 22.881 9.933 49.618 1.00 55.43 122 SER B N 1
ATOM 5243 C CA . SER B 1 81 ? 23.797 9.073 50.363 1.00 59.38 122 SER B CA 1
ATOM 5244 C C . SER B 1 81 ? 24.372 7.972 49.483 1.00 54.57 122 SER B C 1
ATOM 5245 O O . SER B 1 81 ? 25.526 7.576 49.671 1.00 56.73 122 SER B O 1
ATOM 5248 N N . GLU B 1 82 ? 23.607 7.481 48.509 1.00 52.35 123 GLU B N 1
ATOM 5249 C CA . GLU B 1 82 ? 24.190 6.517 47.576 1.00 57.63 123 GLU B CA 1
ATOM 5250 C C . GLU B 1 82 ? 25.116 7.178 46.563 1.00 56.48 123 GLU B C 1
ATOM 5251 O O . GLU B 1 82 ? 26.063 6.536 46.096 1.00 50.14 123 GLU B O 1
ATOM 5257 N N . LEU B 1 83 ? 24.893 8.456 46.235 1.00 49.13 124 LEU B N 1
ATOM 5258 C CA . LEU B 1 83 ? 25.874 9.166 45.422 1.00 50.27 124 LEU B CA 1
ATOM 5259 C C . LEU B 1 83 ? 27.197 9.313 46.166 1.00 49.92 124 LEU B C 1
ATOM 5260 O O . LEU B 1 83 ? 28.271 9.253 45.555 1.00 49.54 124 LEU B O 1
ATOM 5265 N N . GLU B 1 84 ? 27.139 9.479 47.492 1.00 54.48 125 GLU B N 1
ATOM 5266 C CA . GLU B 1 84 ? 28.364 9.570 48.286 1.00 56.86 125 GLU B CA 1
ATOM 5267 C C . GLU B 1 84 ? 29.077 8.226 48.352 1.00 51.95 125 GLU B C 1
ATOM 5268 O O . GLU B 1 84 ? 30.310 8.164 48.260 1.00 52.31 125 GLU B O 1
ATOM 5270 N N . GLY B 1 85 ? 28.320 7.139 48.514 1.00 51.64 126 GLY B N 1
ATOM 5271 C CA . GLY B 1 85 ? 28.922 5.820 48.408 1.00 52.69 126 GLY B CA 1
ATOM 5272 C C . GLY B 1 85 ? 29.580 5.610 47.061 1.00 51.28 126 GLY B C 1
ATOM 5273 O O . GLY B 1 85 ? 30.716 5.132 46.974 1.00 49.42 126 GLY B O 1
ATOM 5274 N N . LEU B 1 86 ? 28.882 6.000 45.991 1.00 49.39 127 LEU B N 1
ATOM 5275 C CA . LEU B 1 86 ? 29.442 5.873 44.652 1.00 48.81 127 LEU B CA 1
ATOM 5276 C C . LEU B 1 86 ? 30.752 6.642 44.517 1.00 49.89 127 LEU B C 1
ATOM 5277 O O . LEU B 1 86 ? 31.685 6.170 43.859 1.00 45.57 127 LEU B O 1
ATOM 5282 N N . ARG B 1 87 ? 30.853 7.830 45.132 1.00 48.86 128 ARG B N 1
ATOM 5283 C CA . ARG B 1 87 ? 32.103 8.575 45.005 1.00 51.41 128 ARG B CA 1
ATOM 5284 C C . ARG B 1 87 ? 33.235 7.883 45.764 1.00 52.66 128 ARG B C 1
ATOM 5285 O O . ARG B 1 87 ? 34.349 7.732 45.244 1.00 53.34 128 ARG B O 1
ATOM 5293 N N . ASN B 1 88 ? 32.975 7.453 46.998 1.00 51.18 129 ASN B N 1
ATOM 5294 C CA . ASN B 1 88 ? 33.993 6.695 47.713 1.00 50.12 129 ASN B CA 1
ATOM 5295 C C . ASN B 1 88 ? 34.387 5.447 46.940 1.00 50.66 129 ASN B C 1
ATOM 5296 O O . ASN B 1 88 ? 35.577 5.188 46.729 1.00 57.47 129 ASN B O 1
ATOM 5301 N N . ALA B 1 89 ? 33.401 4.669 46.484 1.00 47.65 130 ALA B N 1
ATOM 5302 C CA . ALA B 1 89 ? 33.714 3.463 45.715 1.00 49.07 130 ALA B CA 1
ATOM 5303 C C . ALA B 1 89 ? 34.521 3.804 44.471 1.00 48.71 130 ALA B C 1
ATOM 5304 O O . ALA B 1 89 ? 35.529 3.154 44.175 1.00 50.53 130 ALA B O 1
ATOM 5306 N N . LEU B 1 90 ? 34.113 4.845 43.741 1.00 48.39 131 LEU B N 1
ATOM 5307 C CA . LEU B 1 90 ? 34.873 5.231 42.556 1.00 47.80 131 LEU B CA 1
ATOM 5308 C C . LEU B 1 90 ? 36.293 5.647 42.924 1.00 52.17 131 LEU B C 1
ATOM 5309 O O . LEU B 1 90 ? 37.261 5.250 42.255 1.00 52.80 131 LEU B O 1
ATOM 5314 N N . GLU B 1 91 ? 36.444 6.415 44.009 1.00 48.45 132 GLU B N 1
ATOM 5315 C CA . GLU B 1 91 ? 37.776 6.828 44.429 1.00 50.43 132 GLU B CA 1
ATOM 5316 C C . GLU B 1 91 ? 38.618 5.622 44.828 1.00 50.66 132 GLU B C 1
ATOM 5317 O O . GLU B 1 91 ? 39.781 5.508 44.418 1.00 49.57 132 GLU B O 1
ATOM 5323 N N . GLY B 1 92 ? 38.041 4.695 45.596 1.00 49.74 133 GLY B N 1
ATOM 5324 C CA . GLY B 1 92 ? 38.753 3.471 45.919 1.00 52.22 133 GLY B CA 1
ATOM 5325 C C . GLY B 1 92 ? 39.127 2.675 44.683 1.00 56.63 133 GLY B C 1
ATOM 5326 O O . GLY B 1 92 ? 40.246 2.159 44.576 1.00 57.84 133 GLY B O 1
ATOM 5327 N N . TYR B 1 93 ? 38.211 2.584 43.718 1.00 52.01 134 TYR B N 1
ATOM 5328 C CA . TYR B 1 93 ? 38.547 1.843 42.513 1.00 49.99 134 TYR B CA 1
ATOM 5329 C C . TYR B 1 93 ? 39.655 2.542 41.741 1.00 53.04 134 TYR B C 1
ATOM 5330 O O . TYR B 1 93 ? 40.565 1.884 41.219 1.00 52.15 134 TYR B O 1
ATOM 5339 N N . THR B 1 94 ? 39.602 3.877 41.666 1.00 52.08 135 THR B N 1
ATOM 5340 C CA . THR B 1 94 ? 40.636 4.612 40.949 1.00 52.89 135 THR B CA 1
ATOM 5341 C C . THR B 1 94 ? 42.013 4.363 41.553 1.00 53.43 135 THR B C 1
ATOM 5342 O O . THR B 1 94 ? 43.009 4.231 40.829 1.00 52.86 135 THR B O 1
ATOM 5346 N N . SER B 1 95 ? 42.087 4.281 42.883 1.00 57.98 136 SER B N 1
ATOM 5347 C CA . SER B 1 95 ? 43.370 4.070 43.547 1.00 57.94 136 SER B CA 1
ATOM 5348 C C . SER B 1 95 ? 43.900 2.663 43.299 1.00 54.19 136 SER B C 1
ATOM 5349 O O . SER B 1 95 ? 45.065 2.490 42.919 1.00 55.44 136 SER B O 1
ATOM 5352 N N . ALA B 1 96 ? 43.065 1.643 43.524 1.00 55.50 137 ALA B N 1
ATOM 5353 C CA . ALA B 1 96 ? 43.447 0.285 43.142 1.00 55.26 137 ALA B CA 1
ATOM 5354 C C . ALA B 1 96 ? 43.893 0.232 41.688 1.00 55.03 137 ALA B C 1
ATOM 5355 O O . ALA B 1 96 ? 44.896 -0.411 41.361 1.00 57.11 137 ALA B O 1
ATOM 5357 N N . LEU B 1 97 ? 43.184 0.934 40.799 1.00 56.49 138 LEU B N 1
ATOM 5358 C CA . LEU B 1 97 ? 43.574 0.910 39.393 1.00 57.10 138 LEU B CA 1
ATOM 5359 C C . LEU B 1 97 ? 44.947 1.542 39.187 1.00 58.55 138 LEU B C 1
ATOM 5360 O O . LEU B 1 97 ? 45.754 1.038 38.393 1.00 60.45 138 LEU B O 1
ATOM 5365 N N . GLU B 1 98 ? 45.244 2.623 39.917 1.00 58.47 139 GLU B N 1
ATOM 5366 C CA . GLU B 1 98 ? 46.557 3.257 39.814 1.00 62.61 139 GLU B CA 1
ATOM 5367 C C . GLU B 1 98 ? 47.652 2.351 40.372 1.00 65.30 139 GLU B C 1
ATOM 5368 O O . GLU B 1 98 ? 48.676 2.122 39.716 1.00 66.27 139 GLU B O 1
ATOM 5374 N N . ALA B 1 99 ? 47.451 1.816 41.579 1.00 56.14 140 ALA B N 1
ATOM 5375 C CA . ALA B 1 99 ? 48.455 0.932 42.156 1.00 57.25 140 ALA B CA 1
ATOM 5376 C C . ALA B 1 99 ? 48.759 -0.226 41.213 1.00 63.39 140 ALA B C 1
ATOM 5377 O O . ALA B 1 99 ? 49.918 -0.451 40.840 1.00 64.93 140 ALA B O 1
ATOM 5379 N N . TRP B 1 100 ? 47.722 -0.948 40.782 1.00 60.13 141 TRP B N 1
ATOM 5380 C CA . TRP B 1 100 ? 47.941 -2.066 39.872 1.00 62.68 141 TRP B CA 1
ATOM 5381 C C . TRP B 1 100 ? 48.664 -1.619 38.611 1.00 64.70 141 TRP B C 1
ATOM 5382 O O . TRP B 1 100 ? 49.570 -2.308 38.124 1.00 67.46 141 TRP B O 1
ATOM 5393 N N . GLN B 1 101 ? 48.301 -0.448 38.087 1.00 64.81 142 GLN B N 1
ATOM 5394 C CA . GLN B 1 101 ? 48.829 -0.029 36.796 1.00 68.58 142 GLN B CA 1
ATOM 5395 C C . GLN B 1 101 ? 50.350 0.084 36.821 1.00 68.97 142 GLN B C 1
ATOM 5396 O O . GLN B 1 101 ? 51.024 -0.244 35.837 1.00 69.16 142 GLN B O 1
ATOM 5402 N N . ASN B 1 102 ? 50.909 0.534 37.936 1.00 68.14 143 ASN B N 1
ATOM 5403 C CA . ASN B 1 102 ? 52.349 0.677 38.065 1.00 67.84 143 ASN B CA 1
ATOM 5404 C C . ASN B 1 102 ? 53.019 -0.597 38.571 1.00 70.75 143 ASN B C 1
ATOM 5405 O O . ASN B 1 102 ? 54.224 -0.586 38.848 1.00 65.68 143 ASN B O 1
ATOM 5410 N N . ASN B 1 103 ? 52.273 -1.698 38.668 1.00 64.31 144 ASN B N 1
ATOM 5411 C CA . ASN B 1 103 ? 52.807 -2.929 39.228 1.00 69.94 144 ASN B CA 1
ATOM 5412 C C . ASN B 1 103 ? 51.926 -4.106 38.809 1.00 69.80 144 ASN B C 1
ATOM 5413 O O . ASN B 1 103 ? 51.298 -4.756 39.650 1.00 67.13 144 ASN B O 1
ATOM 5418 N N . ARG B 1 104 ? 51.877 -4.386 37.503 1.00 68.77 145 ARG B N 1
ATOM 5419 C CA . ARG B 1 104 ? 50.856 -5.283 36.963 1.00 68.06 145 ARG B CA 1
ATOM 5420 C C . ARG B 1 104 ? 51.117 -6.736 37.329 1.00 70.96 145 ARG B C 1
ATOM 5421 O O . ARG B 1 104 ? 50.173 -7.500 37.566 1.00 69.46 145 ARG B O 1
ATOM 5429 N N . SER B 1 105 ? 52.387 -7.143 37.342 1.00 72.91 146 SER B N 1
ATOM 5430 C CA . SER B 1 105 ? 52.722 -8.518 37.690 1.00 75.60 146 SER B CA 1
ATOM 5431 C C . SER B 1 105 ? 52.223 -8.881 39.078 1.00 75.90 146 SER B C 1
ATOM 5432 O O . SER B 1 105 ? 51.886 -10.045 39.328 1.00 76.14 146 SER B O 1
ATOM 5435 N N . ASP B 1 106 ? 52.173 -7.900 39.985 1.00 72.92 147 ASP B N 1
ATOM 5436 C CA . ASP B 1 106 ? 51.832 -8.109 41.388 1.00 71.17 147 ASP B CA 1
ATOM 5437 C C . ASP B 1 106 ? 50.440 -8.706 41.522 1.00 69.86 147 ASP B C 1
ATOM 5438 O O . ASP B 1 106 ? 49.437 -7.999 41.382 1.00 70.58 147 ASP B O 1
ATOM 5443 N N . LYS B 1 107 ? 50.376 -10.001 41.832 1.00 71.04 148 LYS B N 1
ATOM 5444 C CA . LYS B 1 107 ? 49.094 -10.692 41.825 1.00 71.72 148 LYS B CA 1
ATOM 5445 C C . LYS B 1 107 ? 48.171 -10.167 42.913 1.00 66.84 148 LYS B C 1
ATOM 5446 O O . LYS B 1 107 ? 46.945 -10.263 42.782 1.00 69.35 148 LYS B O 1
ATOM 5452 N N . LEU B 1 108 ? 48.734 -9.606 43.987 1.00 67.64 149 LEU B N 1
ATOM 5453 C CA . LEU B 1 108 ? 47.905 -8.967 45.004 1.00 62.95 149 LEU B CA 1
ATOM 5454 C C . LEU B 1 108 ? 47.302 -7.664 44.487 1.00 64.33 149 LEU B C 1
ATOM 5455 O O . LEU B 1 108 ? 46.132 -7.361 44.760 1.00 62.42 149 LEU B O 1
ATOM 5460 N N . LYS B 1 109 ? 48.086 -6.877 43.745 1.00 63.57 150 LYS B N 1
ATOM 5461 C CA . LYS B 1 109 ? 47.554 -5.658 43.141 1.00 64.85 150 LYS B CA 1
ATOM 5462 C C . LYS B 1 109 ? 46.402 -5.976 42.191 1.00 62.45 150 LYS B C 1
ATOM 5463 O O . LYS B 1 109 ? 45.337 -5.350 42.266 1.00 57.20 150 LYS B O 1
ATOM 5469 N N . GLN B 1 110 ? 46.598 -6.961 41.303 1.00 58.99 151 GLN B N 1
ATOM 5470 C CA . GLN B 1 110 ? 45.529 -7.419 40.419 1.00 63.08 151 GLN B CA 1
ATOM 5471 C C . GLN B 1 110 ? 44.268 -7.748 41.201 1.00 61.16 151 GLN B C 1
ATOM 5472 O O . GLN B 1 110 ? 43.159 -7.332 40.840 1.00 60.32 151 GLN B O 1
ATOM 5478 N N . LEU B 1 111 ? 44.426 -8.511 42.277 1.00 60.80 152 LEU B N 1
ATOM 5479 C CA . LEU B 1 111 ? 43.278 -8.984 43.032 1.00 61.23 152 LEU B CA 1
ATOM 5480 C C . LEU B 1 111 ? 42.495 -7.822 43.636 1.00 58.34 152 LEU B C 1
ATOM 5481 O O . LEU B 1 111 ? 41.258 -7.820 43.625 1.00 58.17 152 LEU B O 1
ATOM 5486 N N . LEU B 1 112 ? 43.201 -6.828 44.178 1.00 56.83 153 LEU B N 1
ATOM 5487 C CA . LEU B 1 112 ? 42.510 -5.690 44.777 1.00 61.88 153 LEU B CA 1
ATOM 5488 C C . LEU B 1 112 ? 41.719 -4.890 43.744 1.00 57.99 153 LEU B C 1
ATOM 5489 O O . LEU B 1 112 ? 40.583 -4.482 44.021 1.00 56.15 153 LEU B O 1
ATOM 5494 N N . VAL B 1 113 ? 42.296 -4.638 42.562 1.00 51.48 154 VAL B N 1
ATOM 5495 C CA . VAL B 1 113 ? 41.574 -3.817 41.587 1.00 55.29 154 VAL B CA 1
ATOM 5496 C C . VAL B 1 113 ? 40.377 -4.572 41.013 1.00 55.02 154 VAL B C 1
ATOM 5497 O O . VAL B 1 113 ? 39.347 -3.966 40.689 1.00 52.19 154 VAL B O 1
ATOM 5501 N N . TYR B 1 114 ? 40.477 -5.897 40.888 1.00 50.49 155 TYR B N 1
ATOM 5502 C CA . TYR B 1 114 ? 39.308 -6.680 40.509 1.00 52.44 155 TYR B CA 1
ATOM 5503 C C . TYR B 1 114 ? 38.212 -6.585 41.564 1.00 52.99 155 TYR B C 1
ATOM 5504 O O . TYR B 1 114 ? 37.031 -6.463 41.228 1.00 55.87 155 TYR B O 1
ATOM 5513 N N . GLU B 1 115 ? 38.580 -6.614 42.848 1.00 58.42 156 GLU B N 1
ATOM 5514 C CA A GLU B 1 115 ? 37.584 -6.525 43.915 0.58 57.56 156 GLU B CA 1
ATOM 5515 C CA B GLU B 1 115 ? 37.560 -6.538 43.887 0.42 56.54 156 GLU B CA 1
ATOM 5516 C C . GLU B 1 115 ? 36.931 -5.148 43.954 1.00 54.08 156 GLU B C 1
ATOM 5517 O O . GLU B 1 115 ? 35.710 -5.031 44.110 1.00 51.71 156 GLU B O 1
ATOM 5528 N N . ARG B 1 116 ? 37.730 -4.086 43.840 1.00 53.47 157 ARG B N 1
ATOM 5529 C CA . ARG B 1 116 ? 37.125 -2.758 43.789 1.00 55.19 157 ARG B CA 1
ATOM 5530 C C . ARG B 1 116 ? 36.187 -2.644 42.596 1.00 51.94 157 ARG B C 1
ATOM 5531 O O . ARG B 1 116 ? 35.093 -2.083 42.713 1.00 52.82 157 ARG B O 1
ATOM 5539 N N . PHE B 1 117 ? 36.568 -3.226 41.461 1.00 49.64 158 PHE B N 1
ATOM 5540 C CA . PHE B 1 117 ? 35.710 -3.165 40.283 1.00 52.47 158 PHE B CA 1
ATOM 5541 C C . PHE B 1 117 ? 34.341 -3.788 40.544 1.00 50.01 158 PHE B C 1
ATOM 5542 O O . PHE B 1 117 ? 33.311 -3.129 40.367 1.00 50.31 158 PHE B O 1
ATOM 5550 N N . VAL B 1 118 ? 34.295 -5.061 40.954 1.00 52.40 159 VAL B N 1
ATOM 5551 C CA . VAL B 1 118 ? 32.987 -5.708 41.026 1.00 47.22 159 VAL B CA 1
ATOM 5552 C C . VAL B 1 118 ? 32.168 -5.140 42.180 1.00 45.88 159 VAL B C 1
ATOM 5553 O O . VAL B 1 118 ? 30.955 -4.956 42.052 1.00 49.24 159 VAL B O 1
ATOM 5557 N N . SER B 1 119 ? 32.798 -4.813 43.308 1.00 47.85 160 SER B N 1
ATOM 5558 C CA . SER B 1 119 ? 32.014 -4.164 44.362 1.00 54.36 160 SER B CA 1
ATOM 5559 C C . SER B 1 119 ? 31.540 -2.771 43.940 1.00 46.80 160 SER B C 1
ATOM 5560 O O . SER B 1 119 ? 30.438 -2.356 44.315 1.00 47.60 160 SER B O 1
ATOM 5563 N N . THR B 1 120 ? 32.321 -2.054 43.133 1.00 47.60 161 THR B N 1
ATOM 5564 C CA . THR B 1 120 ? 31.867 -0.742 42.667 1.00 46.19 161 THR B CA 1
ATOM 5565 C C . THR B 1 120 ? 30.781 -0.877 41.612 1.00 45.64 161 THR B C 1
ATOM 5566 O O . THR B 1 120 ? 29.764 -0.172 41.665 1.00 46.00 161 THR B O 1
ATOM 5570 N N . GLU B 1 121 ? 30.975 -1.779 40.647 1.00 49.16 162 GLU B N 1
ATOM 5571 C CA . GLU B 1 121 ? 29.935 -2.035 39.657 1.00 47.01 162 GLU B CA 1
ATOM 5572 C C . GLU B 1 121 ? 28.659 -2.531 40.328 1.00 46.62 162 GLU B C 1
ATOM 5573 O O . GLU B 1 121 ? 27.553 -2.129 39.948 1.00 47.24 162 GLU B O 1
ATOM 5579 N N . ASN B 1 122 ? 28.796 -3.381 41.352 1.00 45.98 163 ASN B N 1
ATOM 5580 C CA . ASN B 1 122 ? 27.634 -3.839 42.111 1.00 48.28 163 ASN B CA 1
ATOM 5581 C C . ASN B 1 122 ? 26.894 -2.681 42.787 1.00 47.56 163 ASN B C 1
ATOM 5582 O O . ASN B 1 122 ? 25.657 -2.666 42.806 1.00 48.37 163 ASN B O 1
ATOM 5587 N N . LEU B 1 123 ? 27.626 -1.703 43.347 1.00 44.46 164 LEU B N 1
ATOM 5588 C CA . LEU B 1 123 ? 26.972 -0.535 43.948 1.00 45.41 164 LEU B CA 1
ATOM 5589 C C . LEU B 1 123 ? 26.165 0.253 42.917 1.00 50.18 164 LEU B C 1
ATOM 5590 O O . LEU B 1 123 ? 25.057 0.714 43.218 1.00 51.65 164 LEU B O 1
ATOM 5595 N N . PHE B 1 124 ? 26.699 0.429 41.698 1.00 45.73 165 PHE B N 1
ATOM 5596 C CA . PHE B 1 124 ? 25.914 1.045 40.621 1.00 48.76 165 PHE B CA 1
ATOM 5597 C C . PHE B 1 124 ? 24.615 0.282 40.360 1.00 48.55 165 PHE B C 1
ATOM 5598 O O . PHE B 1 124 ? 23.550 0.886 40.205 1.00 48.01 165 PHE B O 1
ATOM 5606 N N . LYS B 1 125 ? 24.685 -1.050 40.273 1.00 51.61 166 LYS B N 1
ATOM 5607 C CA . LYS B 1 125 ? 23.459 -1.833 40.125 1.00 51.37 166 LYS B CA 1
ATOM 5608 C C . LYS B 1 125 ? 22.518 -1.614 41.303 1.00 49.20 166 LYS B C 1
ATOM 5609 O O . LYS B 1 125 ? 21.298 -1.573 41.127 1.00 51.53 166 LYS B O 1
ATOM 5615 N N . PHE B 1 126 ? 23.067 -1.485 42.515 1.00 48.10 167 PHE B N 1
ATOM 5616 C CA . PHE B 1 126 ? 22.248 -1.272 43.700 1.00 49.95 167 PHE B CA 1
ATOM 5617 C C . PHE B 1 126 ? 21.725 0.159 43.807 1.00 49.50 167 PHE B C 1
ATOM 5618 O O . PHE B 1 126 ? 20.605 0.358 44.277 1.00 48.28 167 PHE B O 1
ATOM 5626 N N . ALA B 1 127 ? 22.491 1.156 43.353 1.00 52.88 168 ALA B N 1
ATOM 5627 C CA . ALA B 1 127 ? 22.143 2.568 43.542 1.00 53.50 168 ALA B CA 1
ATOM 5628 C C . ALA B 1 127 ? 21.213 3.132 42.468 1.00 50.63 168 ALA B C 1
ATOM 5629 O O . ALA B 1 127 ? 20.309 3.903 42.793 1.00 56.49 168 ALA B O 1
ATOM 5631 N N . MET B 1 128 ? 21.422 2.780 41.197 1.00 51.67 169 MET B N 1
ATOM 5632 C CA . MET B 1 128 ? 20.647 3.343 40.088 1.00 47.14 169 MET B CA 1
ATOM 5633 C C . MET B 1 128 ? 19.142 3.414 40.329 1.00 48.09 169 MET B C 1
ATOM 5634 O O . MET B 1 128 ? 18.543 4.447 39.989 1.00 50.12 169 MET B O 1
ATOM 5639 N N . PRO B 1 129 ? 18.469 2.385 40.859 1.00 51.65 170 PRO B N 1
ATOM 5640 C CA . PRO B 1 129 ? 17.013 2.516 41.078 1.00 56.14 170 PRO B CA 1
ATOM 5641 C C . PRO B 1 129 ? 16.624 3.711 41.950 1.00 52.62 170 PRO B C 1
ATOM 5642 O O . PRO B 1 129 ? 15.542 4.284 41.766 1.00 52.21 170 PRO B O 1
ATOM 5646 N N . SER B 1 130 ? 17.468 4.109 42.896 1.00 49.55 171 SER B N 1
ATOM 5647 C CA . SER B 1 130 ? 17.164 5.307 43.659 1.00 50.39 171 SER B CA 1
ATOM 5648 C C . SER B 1 130 ? 17.179 6.568 42.803 1.00 54.50 171 SER B C 1
ATOM 5649 O O . SER B 1 130 ? 16.671 7.602 43.253 1.00 49.96 171 SER B O 1
ATOM 5652 N N . PHE B 1 131 ? 17.729 6.516 41.588 1.00 47.96 172 PHE B N 1
ATOM 5653 C CA . PHE B 1 131 ? 17.749 7.697 40.736 1.00 53.04 172 PHE B CA 1
ATOM 5654 C C . PHE B 1 131 ? 16.578 7.720 39.780 1.00 53.07 172 PHE B C 1
ATOM 5655 O O . PHE B 1 131 ? 16.434 8.684 39.023 1.00 55.85 172 PHE B O 1
ATOM 5663 N N . ARG B 1 132 ? 15.737 6.690 39.802 1.00 49.20 173 ARG B N 1
ATOM 5664 C CA . ARG B 1 132 ? 14.424 6.738 39.172 1.00 53.26 173 ARG B CA 1
ATOM 5665 C C . ARG B 1 132 ? 13.352 6.304 40.161 1.00 55.62 173 ARG B C 1
ATOM 5666 O O . ARG B 1 132 ? 12.413 5.588 39.811 1.00 59.23 173 ARG B O 1
ATOM 5674 N N . SER B 1 133 ? 13.486 6.740 41.417 1.00 59.98 174 SER B N 1
ATOM 5675 C CA . SER B 1 133 ? 12.459 6.504 42.426 1.00 59.31 174 SER B CA 1
ATOM 5676 C C . SER B 1 133 ? 11.091 6.910 41.888 1.00 65.11 174 SER B C 1
ATOM 5677 O O . SER B 1 133 ? 10.915 8.020 41.364 1.00 58.20 174 SER B O 1
ATOM 5680 N N . VAL B 1 134 ? 10.128 5.987 41.991 1.00 62.70 175 VAL B N 1
ATOM 5681 C CA . VAL B 1 134 ? 8.884 6.117 41.240 1.00 63.97 175 VAL B CA 1
ATOM 5682 C C . VAL B 1 134 ? 8.080 7.302 41.758 1.00 63.99 175 VAL B C 1
ATOM 5683 O O . VAL B 1 134 ? 7.985 7.540 42.971 1.00 62.26 175 VAL B O 1
ATOM 5687 N N . GLY B 1 135 ? 7.504 8.062 40.825 1.00 64.81 176 GLY B N 1
ATOM 5688 C CA . GLY B 1 135 ? 6.863 9.316 41.125 1.00 65.69 176 GLY B CA 1
ATOM 5689 C C . GLY B 1 135 ? 7.789 10.510 41.047 1.00 71.25 176 GLY B C 1
ATOM 5690 O O . GLY B 1 135 ? 7.317 11.657 41.116 1.00 63.99 176 GLY B O 1
ATOM 5691 N N . PHE B 1 136 ? 9.092 10.271 40.883 1.00 68.28 177 PHE B N 1
ATOM 5692 C CA . PHE B 1 136 ? 10.095 11.323 40.867 1.00 61.07 177 PHE B CA 1
ATOM 5693 C C . PHE B 1 136 ? 11.092 11.145 39.730 1.00 62.61 177 PHE B C 1
ATOM 5694 O O . PHE B 1 136 ? 12.172 11.750 39.766 1.00 60.64 177 PHE B O 1
ATOM 5702 N N . GLU B 1 137 ? 10.750 10.332 38.720 1.00 57.71 178 GLU B N 1
ATOM 5703 C CA . GLU B 1 137 ? 11.702 10.049 37.651 1.00 59.63 178 GLU B CA 1
ATOM 5704 C C . GLU B 1 137 ? 12.069 11.321 36.902 1.00 56.66 178 GLU B C 1
ATOM 5705 O O . GLU B 1 137 ? 13.219 11.490 36.481 1.00 54.97 178 GLU B O 1
ATOM 5711 N N . GLY B 1 138 ? 11.119 12.241 36.764 1.00 58.50 179 GLY B N 1
ATOM 5712 C CA . GLY B 1 138 ? 11.344 13.501 36.090 1.00 62.06 179 GLY B CA 1
ATOM 5713 C C . GLY B 1 138 ? 12.414 14.377 36.717 1.00 58.86 179 GLY B C 1
ATOM 5714 O O . GLY B 1 138 ? 13.433 14.687 36.091 1.00 54.16 179 GLY B O 1
ATOM 5715 N N . PRO B 1 139 ? 12.191 14.828 37.957 1.00 61.74 180 PRO B N 1
ATOM 5716 C CA . PRO B 1 139 ? 13.200 15.671 38.616 1.00 59.92 180 PRO B CA 1
ATOM 5717 C C . PRO B 1 139 ? 14.483 14.927 38.970 1.00 59.19 180 PRO B C 1
ATOM 5718 O O . PRO B 1 139 ? 15.473 15.576 39.335 1.00 56.70 180 PRO B O 1
ATOM 5722 N N . LEU B 1 140 ? 14.506 13.600 38.886 1.00 57.64 181 LEU B N 1
ATOM 5723 C CA . LEU B 1 140 ? 15.737 12.862 39.135 1.00 50.67 181 LEU B CA 1
ATOM 5724 C C . LEU B 1 140 ? 16.523 12.592 37.859 1.00 50.77 181 LEU B C 1
ATOM 5725 O O . LEU B 1 140 ? 17.642 12.084 37.947 1.00 51.18 181 LEU B O 1
ATOM 5730 N N . LEU B 1 141 ? 16.002 13.014 36.698 1.00 48.42 182 LEU B N 1
ATOM 5731 C CA . LEU B 1 141 ? 16.488 12.529 35.408 1.00 49.63 182 LEU B CA 1
ATOM 5732 C C . LEU B 1 141 ? 17.945 12.890 35.156 1.00 51.48 182 LEU B C 1
ATOM 5733 O O . LEU B 1 141 ? 18.678 12.115 34.530 1.00 50.93 182 LEU B O 1
ATOM 5738 N N . THR B 1 142 ? 18.384 14.066 35.600 1.00 45.63 183 THR B N 1
ATOM 5739 C CA . THR B 1 142 ? 19.769 14.428 35.341 1.00 46.98 183 THR B CA 1
ATOM 5740 C C . THR B 1 142 ? 20.708 13.665 36.259 1.00 43.84 183 THR B C 1
ATOM 5741 O O . THR B 1 142 ? 21.778 13.219 35.825 1.00 44.73 183 THR B O 1
ATOM 5745 N N . VAL B 1 143 ? 20.315 13.479 37.519 1.00 45.13 184 VAL B N 1
ATOM 5746 C CA . VAL B 1 143 ? 21.032 12.555 38.395 1.00 44.71 184 VAL B CA 1
ATOM 5747 C C . VAL B 1 143 ? 21.151 11.182 37.736 1.00 45.74 184 VAL B C 1
ATOM 5748 O O . VAL B 1 143 ? 22.220 10.566 37.712 1.00 47.26 184 VAL B O 1
ATOM 5752 N N . TYR B 1 144 ? 20.051 10.692 37.180 1.00 44.81 185 TYR B N 1
ATOM 5753 C CA . TYR B 1 144 ? 20.042 9.358 36.608 1.00 44.33 185 TYR B CA 1
ATOM 5754 C C . TYR B 1 144 ? 20.969 9.289 35.405 1.00 48.34 185 TYR B C 1
ATOM 5755 O O . TYR B 1 144 ? 21.780 8.359 35.277 1.00 47.35 185 TYR B O 1
ATOM 5764 N N . ALA B 1 145 ? 20.878 10.290 34.519 1.00 45.10 186 ALA B N 1
ATOM 5765 C CA . ALA B 1 145 ? 21.665 10.278 33.296 1.00 38.46 186 ALA B CA 1
ATOM 5766 C C . ALA B 1 145 ? 23.154 10.305 33.600 1.00 42.24 186 ALA B C 1
ATOM 5767 O O . ALA B 1 145 ? 23.924 9.528 33.023 1.00 44.03 186 ALA B O 1
ATOM 5769 N N . GLN B 1 146 ? 23.572 11.145 34.548 1.00 38.75 187 GLN B N 1
ATOM 5770 C CA . GLN B 1 146 ? 24.994 11.261 34.863 1.00 41.97 187 GLN B CA 1
ATOM 5771 C C . GLN B 1 146 ? 25.500 10.036 35.623 1.00 41.88 187 GLN B C 1
ATOM 5772 O O . GLN B 1 146 ? 26.664 9.645 35.474 1.00 43.02 187 GLN B O 1
ATOM 5778 N N . ALA B 1 147 ? 24.673 9.454 36.494 1.00 41.20 188 ALA B N 1
ATOM 5779 C CA . ALA B 1 147 ? 25.061 8.191 37.117 1.00 43.10 188 ALA B CA 1
ATOM 5780 C C . ALA B 1 147 ? 25.102 7.080 36.084 1.00 42.46 188 ALA B C 1
ATOM 5781 O O . ALA B 1 147 ? 26.061 6.299 36.049 1.00 45.94 188 ALA B O 1
ATOM 5783 N N . ALA B 1 148 ? 24.094 7.027 35.202 1.00 41.77 189 ALA B N 1
ATOM 5784 C CA . ALA B 1 148 ? 24.080 6.018 34.141 1.00 45.38 189 ALA B CA 1
ATOM 5785 C C . ALA B 1 148 ? 25.361 6.082 33.324 1.00 47.77 189 ALA B C 1
ATOM 5786 O O . ALA B 1 148 ? 26.019 5.060 33.084 1.00 44.27 189 ALA B O 1
ATOM 5788 N N . ASN B 1 149 ? 25.736 7.296 32.908 1.00 42.00 190 ASN B N 1
ATOM 5789 C CA . ASN B 1 149 ? 26.935 7.490 32.113 1.00 39.39 190 ASN B CA 1
ATOM 5790 C C . ASN B 1 149 ? 28.178 6.956 32.815 1.00 42.23 190 ASN B C 1
ATOM 5791 O O . ASN B 1 149 ? 29.027 6.311 32.187 1.00 41.56 190 ASN B O 1
ATOM 5796 N N . LEU B 1 150 ? 28.319 7.236 34.113 1.00 40.57 191 LEU B N 1
ATOM 5797 C CA . LEU B 1 150 ? 29.443 6.688 34.865 1.00 38.20 191 LEU B CA 1
ATOM 5798 C C . LEU B 1 150 ? 29.397 5.156 34.913 1.00 43.18 191 LEU B C 1
ATOM 5799 O O . LEU B 1 150 ? 30.439 4.489 34.828 1.00 40.92 191 LEU B O 1
ATOM 5804 N N . HIS B 1 151 ? 28.207 4.579 35.099 1.00 39.46 192 HIS B N 1
ATOM 5805 C CA . HIS B 1 151 ? 28.102 3.124 35.159 1.00 43.05 192 HIS B CA 1
ATOM 5806 C C . HIS B 1 151 ? 28.600 2.508 33.861 1.00 43.67 192 HIS B C 1
ATOM 5807 O O . HIS B 1 151 ? 29.447 1.610 33.870 1.00 41.88 192 HIS B O 1
ATOM 5814 N N . LEU B 1 152 ? 28.114 3.029 32.728 1.00 43.16 193 LEU B N 1
ATOM 5815 C CA . LEU B 1 152 ? 28.509 2.520 31.423 1.00 40.22 193 LEU B CA 1
ATOM 5816 C C . LEU B 1 152 ? 30.005 2.667 31.192 1.00 43.33 193 LEU B C 1
ATOM 5817 O O . LEU B 1 152 ? 30.649 1.760 30.644 1.00 40.35 193 LEU B O 1
ATOM 5822 N N . PHE B 1 153 ? 30.589 3.791 31.623 1.00 41.74 194 PHE B N 1
ATOM 5823 C CA . PHE B 1 153 ? 32.021 3.954 31.413 1.00 41.82 194 PHE B CA 1
ATOM 5824 C C . PHE B 1 153 ? 32.826 3.027 32.310 1.00 43.87 194 PHE B C 1
ATOM 5825 O O . PHE B 1 153 ? 33.881 2.521 31.904 1.00 44.01 194 PHE B O 1
ATOM 5833 N N . LEU B 1 154 ? 32.384 2.850 33.555 1.00 40.27 195 LEU B N 1
ATOM 5834 C CA . LEU B 1 154 ? 33.032 1.880 34.420 1.00 41.82 195 LEU B CA 1
ATOM 5835 C C . LEU B 1 154 ? 32.962 0.475 33.810 1.00 45.16 195 LEU B C 1
ATOM 5836 O O . LEU B 1 154 ? 33.939 -0.286 33.865 1.00 42.87 195 LEU B O 1
ATOM 5841 N N . LEU B 1 155 ? 31.843 0.130 33.178 1.00 38.03 196 LEU B N 1
ATOM 5842 C CA . LEU B 1 155 ? 31.739 -1.218 32.624 1.00 41.72 196 LEU B CA 1
ATOM 5843 C C . LEU B 1 155 ? 32.724 -1.431 31.488 1.00 45.78 196 LEU B C 1
ATOM 5844 O O . LEU B 1 155 ? 33.168 -2.561 31.265 1.00 46.14 196 LEU B O 1
ATOM 5849 N N . LYS B 1 156 ? 33.094 -0.354 30.782 1.00 42.78 197 LYS B N 1
ATOM 5850 C CA . LYS B 1 156 ? 34.119 -0.429 29.745 1.00 44.45 197 LYS B CA 1
ATOM 5851 C C . LYS B 1 156 ? 35.449 -0.906 30.308 1.00 44.07 197 LYS B C 1
ATOM 5852 O O . LYS B 1 156 ? 36.211 -1.587 29.615 1.00 48.11 197 LYS B O 1
ATOM 5858 N N . ASN B 1 157 ? 35.742 -0.554 31.557 1.00 43.81 198 ASN B N 1
ATOM 5859 C CA . ASN B 1 157 ? 36.988 -0.973 32.188 1.00 47.82 198 ASN B CA 1
ATOM 5860 C C . ASN B 1 157 ? 37.143 -2.495 32.201 1.00 50.51 198 ASN B C 1
ATOM 5861 O O . ASN B 1 157 ? 38.259 -3.008 32.035 1.00 50.76 198 ASN B O 1
ATOM 5866 N N . ALA B 1 158 ? 36.048 -3.238 32.395 1.00 44.59 199 ALA B N 1
ATOM 5867 C CA . ALA B 1 158 ? 36.147 -4.694 32.299 1.00 48.25 199 ALA B CA 1
ATOM 5868 C C . ALA B 1 158 ? 36.676 -5.122 30.942 1.00 51.12 199 ALA B C 1
ATOM 5869 O O . ALA B 1 158 ? 37.432 -6.096 30.841 1.00 52.62 199 ALA B O 1
ATOM 5871 N N . GLU B 1 159 ? 36.295 -4.412 29.877 1.00 47.89 200 GLU B N 1
ATOM 5872 C CA . GLU B 1 159 ? 36.758 -4.837 28.561 1.00 48.27 200 GLU B CA 1
ATOM 5873 C C . GLU B 1 159 ? 38.212 -4.434 28.350 1.00 51.58 200 GLU B C 1
ATOM 5874 O O . GLU B 1 159 ? 39.002 -5.204 27.789 1.00 50.87 200 GLU B O 1
ATOM 5880 N N . LEU B 1 160 ? 38.587 -3.250 28.838 1.00 50.58 201 LEU B N 1
ATOM 5881 C CA . LEU B 1 160 ? 39.951 -2.758 28.675 1.00 51.37 201 LEU B CA 1
ATOM 5882 C C . LEU B 1 160 ? 40.943 -3.568 29.498 1.00 53.27 201 LEU B C 1
ATOM 5883 O O . LEU B 1 160 ? 42.011 -3.935 29.000 1.00 57.84 201 LEU B O 1
ATOM 5888 N N . PHE B 1 161 ? 40.623 -3.828 30.774 1.00 50.22 202 PHE B N 1
ATOM 5889 C CA . PHE B 1 161 ? 41.588 -4.367 31.721 1.00 49.88 202 PHE B CA 1
ATOM 5890 C C . PHE B 1 161 ? 41.281 -5.767 32.258 1.00 54.72 202 PHE B C 1
ATOM 5891 O O . PHE B 1 161 ? 42.175 -6.378 32.851 1.00 50.93 202 PHE B O 1
ATOM 5899 N N . GLY B 1 162 ? 40.066 -6.293 32.070 1.00 53.70 203 GLY B N 1
ATOM 5900 C CA . GLY B 1 162 ? 39.641 -7.473 32.822 1.00 53.36 203 GLY B CA 1
ATOM 5901 C C . GLY B 1 162 ? 40.541 -8.685 32.635 1.00 57.43 203 GLY B C 1
ATOM 5902 O O . GLY B 1 162 ? 40.899 -9.364 33.603 1.00 53.73 203 GLY B O 1
ATOM 5903 N N . ALA B 1 163 ? 40.906 -8.988 31.388 1.00 55.61 204 ALA B N 1
ATOM 5904 C CA . ALA B 1 163 ? 41.856 -10.071 31.164 1.00 56.81 204 ALA B CA 1
ATOM 5905 C C . ALA B 1 163 ? 43.126 -9.845 31.976 1.00 59.26 204 ALA B C 1
ATOM 5906 O O . ALA B 1 163 ? 43.604 -10.746 32.672 1.00 58.35 204 ALA B O 1
ATOM 5908 N N . GLU B 1 164 ? 43.661 -8.626 31.929 1.00 58.57 205 GLU B N 1
ATOM 5909 C CA . GLU B 1 164 ? 44.891 -8.296 32.640 1.00 59.05 205 GLU B CA 1
ATOM 5910 C C . GLU B 1 164 ? 44.754 -8.356 34.157 1.00 62.09 205 GLU B C 1
ATOM 5911 O O . GLU B 1 164 ? 45.772 -8.260 34.848 1.00 68.32 205 GLU B O 1
ATOM 5917 N N . TRP B 1 165 ? 43.542 -8.505 34.693 1.00 57.45 206 TRP B N 1
ATOM 5918 C CA . TRP B 1 165 ? 43.347 -8.704 36.118 1.00 54.47 206 TRP B CA 1
ATOM 5919 C C . TRP B 1 165 ? 43.229 -10.166 36.501 1.00 60.83 206 TRP B C 1
ATOM 5920 O O . TRP B 1 165 ? 43.168 -10.472 37.695 1.00 62.73 206 TRP B O 1
ATOM 5931 N N . GLY B 1 166 ? 43.184 -11.066 35.525 1.00 59.76 207 GLY B N 1
ATOM 5932 C CA . GLY B 1 166 ? 42.856 -12.447 35.772 1.00 59.92 207 GLY B CA 1
ATOM 5933 C C . GLY B 1 166 ? 41.415 -12.819 35.511 1.00 62.82 207 GLY B C 1
ATOM 5934 O O . GLY B 1 166 ? 41.007 -13.919 35.895 1.00 63.85 207 GLY B O 1
ATOM 5935 N N . MET B 1 167 ? 40.625 -11.943 34.885 1.00 60.51 208 MET B N 1
ATOM 5936 C CA . MET B 1 167 ? 39.260 -12.308 34.520 1.00 56.69 208 MET B CA 1
ATOM 5937 C C . MET B 1 167 ? 39.282 -13.258 33.333 1.00 59.49 208 MET B C 1
ATOM 5938 O O . MET B 1 167 ? 40.056 -13.078 32.385 1.00 57.10 208 MET B O 1
ATOM 5943 N N . GLN B 1 168 ? 38.438 -14.281 33.389 1.00 55.08 209 GLN B N 1
ATOM 5944 C CA . GLN B 1 168 ? 38.328 -15.186 32.260 1.00 60.14 209 GLN B CA 1
ATOM 5945 C C . GLN B 1 168 ? 37.312 -14.650 31.263 1.00 56.33 209 GLN B C 1
ATOM 5946 O O . GLN B 1 168 ? 36.489 -13.790 31.581 1.00 51.60 209 GLN B O 1
ATOM 5952 N N . GLN B 1 169 ? 37.350 -15.219 30.052 1.00 56.39 210 GLN B N 1
ATOM 5953 C CA . GLN B 1 169 ? 36.584 -14.670 28.941 1.00 54.19 210 GLN B CA 1
ATOM 5954 C C . GLN B 1 169 ? 35.093 -14.634 29.260 1.00 55.13 210 GLN B C 1
ATOM 5955 O O . GLN B 1 169 ? 34.400 -13.673 28.901 1.00 52.77 210 GLN B O 1
ATOM 5961 N N . TYR B 1 170 ? 34.580 -15.660 29.951 1.00 45.43 211 TYR B N 1
ATOM 5962 C CA . TYR B 1 170 ? 33.153 -15.661 30.243 1.00 46.47 211 TYR B CA 1
ATOM 5963 C C . TYR B 1 170 ? 32.774 -14.466 31.111 1.00 46.12 211 TYR B C 1
ATOM 5964 O O . TYR B 1 170 ? 31.678 -13.911 30.976 1.00 45.11 211 TYR B O 1
ATOM 5973 N N . GLU B 1 171 ? 33.648 -14.082 32.033 1.00 41.12 212 GLU B N 1
ATOM 5974 C CA . GLU B 1 171 ? 33.300 -12.990 32.920 1.00 48.30 212 GLU B CA 1
ATOM 5975 C C . GLU B 1 171 ? 33.415 -11.657 32.186 1.00 48.92 212 GLU B C 1
ATOM 5976 O O . GLU B 1 171 ? 32.593 -10.764 32.392 1.00 43.88 212 GLU B O 1
ATOM 5982 N N . ILE B 1 172 ? 34.389 -11.549 31.288 1.00 48.26 213 ILE B N 1
ATOM 5983 C CA . ILE B 1 172 ? 34.506 -10.387 30.422 1.00 50.61 213 ILE B CA 1
ATOM 5984 C C . ILE B 1 172 ? 33.287 -10.284 29.515 1.00 51.40 213 ILE B C 1
ATOM 5985 O O . ILE B 1 172 ? 32.684 -9.216 29.382 1.00 46.84 213 ILE B O 1
ATOM 5990 N N . ASP B 1 173 ? 32.873 -11.413 28.920 1.00 47.30 214 ASP B N 1
ATOM 5991 C CA . ASP B 1 173 ? 31.682 -11.411 28.079 1.00 46.68 214 ASP B CA 1
ATOM 5992 C C . ASP B 1 173 ? 30.441 -11.000 28.866 1.00 45.80 214 ASP B C 1
ATOM 5993 O O . ASP B 1 173 ? 29.584 -10.270 28.354 1.00 45.58 214 ASP B O 1
ATOM 5998 N N . LEU B 1 174 ? 30.323 -11.469 30.105 1.00 44.15 215 LEU B N 1
ATOM 5999 C CA . LEU B 1 174 ? 29.149 -11.151 30.908 1.00 46.48 215 LEU B CA 1
ATOM 6000 C C . LEU B 1 174 ? 29.044 -9.649 31.161 1.00 45.76 215 LEU B C 1
ATOM 6001 O O . LEU B 1 174 ? 27.968 -9.059 31.038 1.00 43.42 215 LEU B O 1
ATOM 6006 N N . PHE B 1 175 ? 30.149 -9.018 31.534 1.00 40.52 216 PHE B N 1
ATOM 6007 C CA . PHE B 1 175 ? 30.118 -7.582 31.751 1.00 46.29 216 PHE B CA 1
ATOM 6008 C C . PHE B 1 175 ? 29.817 -6.848 30.456 1.00 47.27 216 PHE B C 1
ATOM 6009 O O . PHE B 1 175 ? 29.064 -5.866 30.456 1.00 44.05 216 PHE B O 1
ATOM 6017 N N . TYR B 1 176 ? 30.341 -7.355 29.334 1.00 45.94 217 TYR B N 1
ATOM 6018 C CA . TYR B 1 176 ? 30.106 -6.725 28.040 1.00 44.97 217 TYR B CA 1
ATOM 6019 C C . TYR B 1 176 ? 28.633 -6.766 27.676 1.00 47.76 217 TYR B C 1
ATOM 6020 O O . TYR B 1 176 ? 28.071 -5.775 27.182 1.00 44.85 217 TYR B O 1
ATOM 6029 N N . ASN B 1 177 ? 28.000 -7.927 27.887 1.00 44.98 218 ASN B N 1
ATOM 6030 C CA . ASN B 1 177 ? 26.587 -8.077 27.568 1.00 40.99 218 ASN B CA 1
ATOM 6031 C C . ASN B 1 177 ? 25.731 -7.273 28.530 1.00 41.76 218 ASN B C 1
ATOM 6032 O O . ASN B 1 177 ? 24.717 -6.701 28.131 1.00 49.07 218 ASN B O 1
ATOM 6037 N N . GLU B 1 178 ? 26.129 -7.212 29.797 1.00 41.31 219 GLU B N 1
ATOM 6038 C CA . GLU B 1 178 ? 25.482 -6.315 30.745 1.00 48.39 219 GLU B CA 1
ATOM 6039 C C . GLU B 1 178 ? 25.526 -4.874 30.252 1.00 46.56 219 GLU B C 1
ATOM 6040 O O . GLU B 1 178 ? 24.502 -4.183 30.228 1.00 46.39 219 GLU B O 1
ATOM 6046 N N . GLN B 1 179 ? 26.710 -4.407 29.849 1.00 44.22 220 GLN B N 1
ATOM 6047 C CA . GLN B 1 179 ? 26.827 -3.043 29.347 1.00 43.91 220 GLN B CA 1
ATOM 6048 C C . GLN B 1 179 ? 25.882 -2.829 28.183 1.00 46.45 220 GLN B C 1
ATOM 6049 O O . GLN B 1 179 ? 25.164 -1.822 28.124 1.00 47.79 220 GLN B O 1
ATOM 6055 N N . LYS B 1 180 ? 25.852 -3.787 27.258 1.00 44.26 221 LYS B N 1
ATOM 6056 C CA . LYS B 1 180 ? 25.003 -3.669 26.081 1.00 48.64 221 LYS B CA 1
ATOM 6057 C C . LYS B 1 180 ? 23.530 -3.528 26.465 1.00 49.57 221 LYS B C 1
ATOM 6058 O O . LYS B 1 180 ? 22.822 -2.681 25.908 1.00 48.48 221 LYS B O 1
ATOM 6064 N N . GLY B 1 181 ? 23.058 -4.334 27.426 1.00 43.72 222 GLY B N 1
ATOM 6065 C CA . GLY B 1 181 ? 21.703 -4.161 27.936 1.00 42.56 222 GLY B CA 1
ATOM 6066 C C . GLY B 1 181 ? 21.476 -2.835 28.669 1.00 52.05 222 GLY B C 1
ATOM 6067 O O . GLY B 1 181 ? 20.394 -2.246 28.582 1.00 45.01 222 GLY B O 1
ATOM 6068 N N . TYR B 1 182 ? 22.470 -2.360 29.425 1.00 43.95 223 TYR B N 1
ATOM 6069 C CA . TYR B 1 182 ? 22.270 -1.102 30.145 1.00 48.17 223 TYR B CA 1
ATOM 6070 C C . TYR B 1 182 ? 22.238 0.091 29.205 1.00 49.39 223 TYR B C 1
ATOM 6071 O O . TYR B 1 182 ? 21.545 1.075 29.498 1.00 45.30 223 TYR B O 1
ATOM 6080 N N . VAL B 1 183 ? 22.957 0.017 28.077 1.00 48.36 224 VAL B N 1
ATOM 6081 C CA . VAL B 1 183 ? 22.919 1.101 27.092 1.00 50.48 224 VAL B CA 1
ATOM 6082 C C . VAL B 1 183 ? 21.492 1.331 26.629 1.00 53.47 224 VAL B C 1
ATOM 6083 O O . VAL B 1 183 ? 20.993 2.463 26.614 1.00 51.48 224 VAL B O 1
ATOM 6087 N N . GLU B 1 184 ? 20.820 0.247 26.237 1.00 54.24 225 GLU B N 1
ATOM 6088 C CA . GLU B 1 184 ? 19.449 0.343 25.759 1.00 54.01 225 GLU B CA 1
ATOM 6089 C C . GLU B 1 184 ? 18.525 0.830 26.861 1.00 51.06 225 GLU B C 1
ATOM 6090 O O . GLU B 1 184 ? 17.683 1.703 26.637 1.00 52.44 225 GLU B O 1
ATOM 6096 N N . GLU B 1 185 ? 18.669 0.262 28.059 1.00 47.52 226 GLU B N 1
ATOM 6097 C CA . GLU B 1 185 ? 17.786 0.592 29.168 1.00 48.80 226 GLU B CA 1
ATOM 6098 C C . GLU B 1 185 ? 17.969 2.040 29.596 1.00 52.49 226 GLU B C 1
ATOM 6099 O O . GLU B 1 185 ? 16.991 2.780 29.754 1.00 51.35 226 GLU B O 1
ATOM 6105 N N . TYR B 1 186 ? 19.223 2.456 29.788 1.00 49.23 227 TYR B N 1
ATOM 6106 C CA . TYR B 1 186 ? 19.500 3.818 30.217 1.00 45.89 227 TYR B CA 1
ATOM 6107 C C . TYR B 1 186 ? 19.099 4.823 29.146 1.00 50.30 227 TYR B C 1
ATOM 6108 O O . TYR B 1 186 ? 18.588 5.905 29.470 1.00 45.34 227 TYR B O 1
ATOM 6117 N N . THR B 1 187 ? 19.294 4.470 27.868 1.00 46.42 228 THR B N 1
ATOM 6118 C CA . THR B 1 187 ? 18.970 5.394 26.783 1.00 44.01 228 THR B CA 1
ATOM 6119 C C . THR B 1 187 ? 17.463 5.556 26.640 1.00 51.82 228 THR B C 1
ATOM 6120 O O . THR B 1 187 ? 16.955 6.685 26.536 1.00 50.59 228 THR B O 1
ATOM 6124 N N . ASP B 1 188 ? 16.729 4.431 26.664 1.00 49.40 229 ASP B N 1
ATOM 6125 C CA . ASP B 1 188 ? 15.270 4.476 26.602 1.00 50.00 229 ASP B CA 1
ATOM 6126 C C . ASP B 1 188 ? 14.687 5.299 27.738 1.00 50.72 229 ASP B C 1
ATOM 6127 O O . ASP B 1 188 ? 13.706 6.020 27.544 1.00 50.79 229 ASP B O 1
ATOM 6132 N N . HIS B 1 189 ? 15.228 5.146 28.945 1.00 47.43 230 HIS B N 1
ATOM 6133 C CA . HIS B 1 189 ? 14.687 5.861 30.090 1.00 51.41 230 HIS B CA 1
ATOM 6134 C C . HIS B 1 189 ? 14.912 7.358 29.940 1.00 50.93 230 HIS B C 1
ATOM 6135 O O . HIS B 1 189 ? 13.980 8.150 30.105 1.00 53.74 230 HIS B O 1
ATOM 6142 N N . CYS B 1 190 ? 16.138 7.761 29.599 1.00 48.85 231 CYS B N 1
ATOM 6143 C CA . CYS B 1 190 ? 16.428 9.184 29.397 1.00 49.93 231 CYS B CA 1
ATOM 6144 C C . CYS B 1 190 ? 15.549 9.790 28.306 1.00 48.71 231 CYS B C 1
ATOM 6145 O O . CYS B 1 190 ? 14.987 10.875 28.483 1.00 48.11 231 CYS B O 1
ATOM 6148 N N . VAL B 1 191 ? 15.408 9.101 27.170 1.00 47.79 232 VAL B N 1
ATOM 6149 C CA . VAL B 1 191 ? 14.585 9.659 26.100 1.00 53.16 232 VAL B CA 1
ATOM 6150 C C . VAL B 1 191 ? 13.109 9.653 26.496 1.00 57.09 232 VAL B C 1
ATOM 6151 O O . VAL B 1 191 ? 12.351 10.557 26.118 1.00 53.58 232 VAL B O 1
ATOM 6155 N N . LYS B 1 192 ? 12.684 8.665 27.287 1.00 56.17 233 LYS B N 1
ATOM 6156 C CA . LYS B 1 192 ? 11.289 8.585 27.712 1.00 56.04 233 LYS B CA 1
ATOM 6157 C C . LYS B 1 192 ? 10.894 9.806 28.534 1.00 57.37 233 LYS B C 1
ATOM 6158 O O . LYS B 1 192 ? 9.926 10.500 28.214 1.00 60.29 233 LYS B O 1
ATOM 6164 N N . TRP B 1 193 ? 11.631 10.077 29.609 1.00 53.71 234 TRP B N 1
ATOM 6165 C CA . TRP B 1 193 ? 11.256 11.168 30.493 1.00 55.52 234 TRP B CA 1
ATOM 6166 C C . TRP B 1 193 ? 11.615 12.541 29.934 1.00 57.59 234 TRP B C 1
ATOM 6167 O O . TRP B 1 193 ? 10.956 13.526 30.284 1.00 56.42 234 TRP B O 1
ATOM 6178 N N . TYR B 1 194 ? 12.616 12.647 29.053 1.00 56.64 235 TYR B N 1
ATOM 6179 C CA . TYR B 1 194 ? 12.829 13.932 28.391 1.00 53.17 235 TYR B CA 1
ATOM 6180 C C . TYR B 1 194 ? 11.623 14.301 27.547 1.00 56.56 235 TYR B C 1
ATOM 6181 O O . TYR B 1 194 ? 11.206 15.461 27.527 1.00 58.62 235 TYR B O 1
ATOM 6190 N N . LYS B 1 195 ? 11.042 13.324 26.843 1.00 58.11 236 LYS B N 1
ATOM 6191 C CA . LYS B 1 195 ? 9.811 13.606 26.111 1.00 61.43 236 LYS B CA 1
ATOM 6192 C C . LYS B 1 195 ? 8.621 13.740 27.055 1.00 63.37 236 LYS B C 1
ATOM 6193 O O . LYS B 1 195 ? 7.698 14.519 26.785 1.00 61.17 236 LYS B O 1
ATOM 6199 N N . GLU B 1 196 ? 8.632 13.002 28.163 1.00 59.46 237 GLU B N 1
ATOM 6200 C CA . GLU B 1 196 ? 7.593 13.149 29.173 1.00 60.14 237 GLU B CA 1
ATOM 6201 C C . GLU B 1 196 ? 7.558 14.578 29.707 1.00 62.50 237 GLU B C 1
ATOM 6202 O O . GLU B 1 196 ? 6.514 15.236 29.685 1.00 62.77 237 GLU B O 1
ATOM 6208 N N . GLY B 1 197 ? 8.702 15.076 30.184 1.00 62.16 238 GLY B N 1
ATOM 6209 C CA . GLY B 1 197 ? 8.763 16.432 30.707 1.00 59.66 238 GLY B CA 1
ATOM 6210 C C . GLY B 1 197 ? 8.522 17.480 29.647 1.00 61.66 238 GLY B C 1
ATOM 6211 O O . GLY B 1 197 ? 7.938 18.529 29.925 1.00 62.79 238 GLY B O 1
ATOM 6212 N N . LEU B 1 198 ? 8.957 17.211 28.418 1.00 63.24 239 LEU B N 1
ATOM 6213 C CA . LEU B 1 198 ? 8.692 18.139 27.329 1.00 64.06 239 LEU B CA 1
ATOM 6214 C C . LEU B 1 198 ? 7.195 18.256 27.085 1.00 67.33 239 LEU B C 1
ATOM 6215 O O . LEU B 1 198 ? 6.675 19.350 26.836 1.00 67.34 239 LEU B O 1
ATOM 6220 N N . ASN B 1 199 ? 6.485 17.134 27.179 1.00 64.37 240 ASN B N 1
ATOM 6221 C CA . ASN B 1 199 ? 5.053 17.127 26.911 1.00 68.16 240 ASN B CA 1
ATOM 6222 C C . ASN B 1 199 ? 4.282 17.853 28.010 1.00 67.46 240 ASN B C 1
ATOM 6223 O O . ASN B 1 199 ? 3.362 18.628 27.720 1.00 63.14 240 ASN B O 1
ATOM 6228 N N . LYS B 1 200 ? 4.636 17.601 29.273 1.00 61.80 241 LYS B N 1
ATOM 6229 C CA . LYS B 1 200 ? 3.997 18.297 30.383 1.00 63.07 241 LYS B CA 1
ATOM 6230 C C . LYS B 1 200 ? 4.099 19.816 30.224 1.00 68.95 241 LYS B C 1
ATOM 6231 O O . LYS B 1 200 ? 3.113 20.540 30.409 1.00 67.14 241 LYS B O 1
ATOM 6237 N N . LEU B 1 201 ? 5.283 20.320 29.872 1.00 65.72 242 LEU B N 1
ATOM 6238 C CA . LEU B 1 201 ? 5.447 21.764 29.758 1.00 67.15 242 LEU B CA 1
ATOM 6239 C C . LEU B 1 201 ? 4.716 22.328 28.552 1.00 69.98 242 LEU B C 1
ATOM 6240 O O . LEU B 1 201 ? 4.353 23.517 28.557 1.00 67.08 242 LEU B O 1
ATOM 6245 N N . LYS B 1 202 ? 4.464 21.498 27.536 1.00 66.56 243 LYS B N 1
ATOM 6246 C CA . LYS B 1 202 ? 3.662 21.947 26.404 1.00 70.45 243 LYS B CA 1
ATOM 6247 C C . LYS B 1 202 ? 2.203 22.121 26.800 1.00 74.11 243 LYS B C 1
ATOM 6248 O O . LYS B 1 202 ? 1.492 22.943 26.202 1.00 71.20 243 LYS B O 1
ATOM 6254 N N . ASN B 1 203 ? 1.750 21.381 27.818 1.00 68.59 244 ASN B N 1
ATOM 6255 C CA . ASN B 1 203 ? 0.369 21.422 28.282 1.00 70.96 244 ASN B CA 1
ATOM 6256 C C . ASN B 1 203 ? 0.196 22.201 29.590 1.00 67.37 244 ASN B C 1
ATOM 6257 O O . ASN B 1 203 ? -0.844 22.077 30.245 1.00 69.19 244 ASN B O 1
ATOM 6262 N N . ALA B 1 204 ? 1.184 22.993 29.991 1.00 65.69 245 ALA B N 1
ATOM 6263 C CA . ALA B 1 204 ? 1.020 23.814 31.184 1.00 71.00 245 ALA B CA 1
ATOM 6264 C C . ALA B 1 204 ? 0.112 25.011 30.903 1.00 69.59 245 ALA B C 1
ATOM 6265 O O . ALA B 1 204 ? 0.060 25.540 29.784 1.00 59.20 245 ALA B O 1
ATOM 6267 N N . SER B 1 205 ? -0.620 25.422 31.934 1.00 71.80 246 SER B N 1
ATOM 6268 C CA . SER B 1 205 ? -1.403 26.646 31.857 1.00 66.49 246 SER B CA 1
ATOM 6269 C C . SER B 1 205 ? -0.482 27.859 31.863 1.00 68.32 246 SER B C 1
ATOM 6270 O O . SER B 1 205 ? 0.669 27.791 32.302 1.00 65.91 246 SER B O 1
ATOM 6273 N N . GLY B 1 206 ? -0.999 28.976 31.363 1.00 71.81 247 GLY B N 1
ATOM 6274 C CA . GLY B 1 206 ? -0.300 30.246 31.400 1.00 59.83 247 GLY B CA 1
ATOM 6275 C C . GLY B 1 206 ? -0.232 30.893 30.031 1.00 67.40 247 GLY B C 1
ATOM 6276 O O . GLY B 1 206 ? -0.588 30.306 29.010 1.00 70.89 247 GLY B O 1
ATOM 6277 N N . VAL B 1 207 ? 0.217 32.153 30.040 1.00 68.12 248 VAL B N 1
ATOM 6278 C CA . VAL B 1 207 ? 0.430 32.874 28.789 1.00 72.26 248 VAL B CA 1
ATOM 6279 C C . VAL B 1 207 ? 1.322 32.041 27.877 1.00 71.21 248 VAL B C 1
ATOM 6280 O O . VAL B 1 207 ? 2.395 31.583 28.285 1.00 69.90 248 VAL B O 1
ATOM 6284 N N . LYS B 1 208 ? 0.873 31.833 26.639 1.00 70.65 249 LYS B N 1
ATOM 6285 C CA . LYS B 1 208 ? 1.536 30.878 25.757 1.00 69.10 249 LYS B CA 1
ATOM 6286 C C . LYS B 1 208 ? 3.010 31.223 25.556 1.00 71.70 249 LYS B C 1
ATOM 6287 O O . LYS B 1 208 ? 3.866 30.329 25.546 1.00 69.17 249 LYS B O 1
ATOM 6293 N N . GLY B 1 209 ? 3.330 32.510 25.406 1.00 69.19 250 GLY B N 1
ATOM 6294 C CA . GLY B 1 209 ? 4.720 32.894 25.222 1.00 67.37 250 GLY B CA 1
ATOM 6295 C C . GLY B 1 209 ? 5.602 32.521 26.401 1.00 67.76 250 GLY B C 1
ATOM 6296 O O . GLY B 1 209 ? 6.790 32.226 26.230 1.00 62.91 250 GLY B O 1
ATOM 6297 N N . LYS B 1 210 ? 5.045 32.535 27.611 1.00 65.08 251 LYS B N 1
ATOM 6298 C CA . LYS B 1 210 ? 5.819 32.089 28.760 1.00 62.75 251 LYS B CA 1
ATOM 6299 C C . LYS B 1 210 ? 5.889 30.568 28.821 1.00 64.01 251 LYS B C 1
ATOM 6300 O O . LYS B 1 210 ? 6.938 30.004 29.147 1.00 60.74 251 LYS B O 1
ATOM 6306 N N . VAL B 1 211 ? 4.777 29.893 28.535 1.00 61.64 252 VAL B N 1
ATOM 6307 C CA . VAL B 1 211 ? 4.790 28.436 28.467 1.00 68.14 252 VAL B CA 1
ATOM 6308 C C . VAL B 1 211 ? 5.849 27.973 27.472 1.00 64.93 252 VAL B C 1
ATOM 6309 O O . VAL B 1 211 ? 6.732 27.175 27.802 1.00 59.13 252 VAL B O 1
ATOM 6313 N N . TRP B 1 212 ? 5.806 28.513 26.253 1.00 64.78 253 TRP B N 1
ATOM 6314 C CA . TRP B 1 212 ? 6.811 28.143 25.266 1.00 60.60 253 TRP B CA 1
ATOM 6315 C C . TRP B 1 212 ? 8.222 28.421 25.772 1.00 61.83 253 TRP B C 1
ATOM 6316 O O . TRP B 1 212 ? 9.132 27.617 25.548 1.00 58.91 253 TRP B O 1
ATOM 6327 N N . GLU B 1 213 ? 8.439 29.559 26.442 1.00 61.62 254 GLU B N 1
ATOM 6328 C CA . GLU B 1 213 ? 9.789 29.854 26.916 1.00 58.85 254 GLU B CA 1
ATOM 6329 C C . GLU B 1 213 ? 10.277 28.781 27.883 1.00 56.78 254 GLU B C 1
ATOM 6330 O O . GLU B 1 213 ? 11.451 28.401 27.845 1.00 52.87 254 GLU B O 1
ATOM 6336 N N . ASN B 1 214 ? 9.392 28.291 28.760 1.00 51.94 255 ASN B N 1
ATOM 6337 C CA . ASN B 1 214 ? 9.796 27.321 29.769 1.00 55.50 255 ASN B CA 1
ATOM 6338 C C . ASN B 1 214 ? 10.010 25.947 29.140 1.00 60.78 255 ASN B C 1
ATOM 6339 O O . ASN B 1 214 ? 10.966 25.242 29.484 1.00 58.51 255 ASN B O 1
ATOM 6344 N N . TYR B 1 215 ? 9.103 25.553 28.241 1.00 59.27 256 TYR B N 1
ATOM 6345 C CA . TYR B 1 215 ? 9.303 24.424 27.342 1.00 55.37 256 TYR B CA 1
ATOM 6346 C C . TYR B 1 215 ? 10.665 24.488 26.672 1.00 60.51 256 TYR B C 1
ATOM 6347 O O . TYR B 1 215 ? 11.423 23.511 26.675 1.00 55.64 256 TYR B O 1
ATOM 6356 N N . ASN B 1 216 ? 10.997 25.638 26.086 1.00 54.20 257 ASN B N 1
ATOM 6357 C CA . ASN B 1 216 ? 12.258 25.727 25.373 1.00 51.31 257 ASN B CA 1
ATOM 6358 C C . ASN B 1 216 ? 13.459 25.804 26.309 1.00 54.57 257 ASN B C 1
ATOM 6359 O O . ASN B 1 216 ? 14.567 25.424 25.905 1.00 54.21 257 ASN B O 1
ATOM 6364 N N . ARG B 1 217 ? 13.276 26.276 27.545 1.00 53.34 258 ARG B N 1
ATOM 6365 C CA . ARG B 1 217 ? 14.372 26.226 28.508 1.00 54.80 258 ARG B CA 1
ATOM 6366 C C . ARG B 1 217 ? 14.655 24.791 28.941 1.00 50.62 258 ARG B C 1
ATOM 6367 O O . ARG B 1 217 ? 15.819 24.403 29.102 1.00 48.19 258 ARG B O 1
ATOM 6375 N N . PHE B 1 218 ? 13.605 24.007 29.188 1.00 48.73 259 PHE B N 1
ATOM 6376 C CA . PHE B 1 218 ? 13.798 22.593 29.501 1.00 54.99 259 PHE B CA 1
ATOM 6377 C C . PHE B 1 218 ? 14.594 21.918 28.394 1.00 49.40 259 PHE B C 1
ATOM 6378 O O . PHE B 1 218 ? 15.616 21.275 28.653 1.00 48.22 259 PHE B O 1
ATOM 6386 N N . ARG B 1 219 ? 14.180 22.135 27.143 1.00 51.21 260 ARG B N 1
ATOM 6387 C CA . ARG B 1 219 ? 14.881 21.551 26.008 1.00 51.19 260 ARG B CA 1
ATOM 6388 C C . ARG B 1 219 ? 16.344 21.983 25.971 1.00 54.11 260 ARG B C 1
ATOM 6389 O O . ARG B 1 219 ? 17.233 21.148 25.785 1.00 52.11 260 ARG B O 1
ATOM 6397 N N . ARG B 1 220 ? 16.626 23.274 26.167 1.00 51.80 261 ARG B N 1
ATOM 6398 C CA . ARG B 1 220 ? 18.018 23.712 26.086 1.00 51.43 261 ARG B CA 1
ATOM 6399 C C . ARG B 1 220 ? 18.855 23.060 27.180 1.00 48.69 261 ARG B C 1
ATOM 6400 O O . ARG B 1 220 ? 19.860 22.396 26.900 1.00 48.49 261 ARG B O 1
ATOM 6408 N N . GLU B 1 221 ? 18.439 23.226 28.437 1.00 45.59 262 GLU B N 1
ATOM 6409 C CA . GLU B 1 221 ? 19.225 22.723 29.558 1.00 49.38 262 GLU B CA 1
ATOM 6410 C C . GLU B 1 221 ? 19.253 21.189 29.639 1.00 50.32 262 GLU B C 1
ATOM 6411 O O . GLU B 1 221 ? 20.262 20.619 30.074 1.00 47.31 262 GLU B O 1
ATOM 6417 N N . MET B 1 222 ? 18.171 20.498 29.263 1.00 45.88 263 MET B N 1
ATOM 6418 C CA . MET B 1 222 ? 18.220 19.041 29.341 1.00 50.78 263 MET B CA 1
ATOM 6419 C C . MET B 1 222 ? 18.926 18.424 28.142 1.00 51.35 263 MET B C 1
ATOM 6420 O O . MET B 1 222 ? 19.441 17.301 28.249 1.00 50.23 263 MET B O 1
ATOM 6425 N N . THR B 1 223 ? 18.984 19.131 27.013 1.00 49.41 264 THR B N 1
ATOM 6426 C CA . THR B 1 223 ? 19.900 18.723 25.953 1.00 44.98 264 THR B CA 1
ATOM 6427 C C . THR B 1 223 ? 21.335 18.715 26.468 1.00 48.59 264 THR B C 1
ATOM 6428 O O . THR B 1 223 ? 22.109 17.806 26.162 1.00 49.71 264 THR B O 1
ATOM 6432 N N . ILE B 1 224 ? 21.688 19.701 27.294 1.00 47.05 265 ILE B N 1
ATOM 6433 C CA . ILE B 1 224 ? 23.057 19.856 27.781 1.00 46.78 265 ILE B CA 1
ATOM 6434 C C . ILE B 1 224 ? 23.352 18.891 28.928 1.00 46.56 265 ILE B C 1
ATOM 6435 O O . ILE B 1 224 ? 24.457 18.350 29.036 1.00 44.07 265 ILE B O 1
ATOM 6440 N N . MET B 1 225 ? 22.384 18.685 29.812 1.00 44.61 266 MET B N 1
ATOM 6441 C CA . MET B 1 225 ? 22.560 17.849 30.986 1.00 45.57 266 MET B CA 1
ATOM 6442 C C . MET B 1 225 ? 22.315 16.370 30.715 1.00 47.08 266 MET B C 1
ATOM 6443 O O . MET B 1 225 ? 22.870 15.535 31.440 1.00 42.40 266 MET B O 1
ATOM 6448 N N . VAL B 1 226 ? 21.506 16.022 29.702 1.00 45.58 267 VAL B N 1
ATOM 6449 C CA . VAL B 1 226 ? 21.104 14.625 29.510 1.00 46.58 267 VAL B CA 1
ATOM 6450 C C . VAL B 1 226 ? 21.320 14.128 28.081 1.00 46.22 267 VAL B C 1
ATOM 6451 O O . VAL B 1 226 ? 22.001 13.119 27.867 1.00 47.31 267 VAL B O 1
ATOM 6455 N N . LEU B 1 227 ? 20.752 14.818 27.090 1.00 45.39 268 LEU B N 1
ATOM 6456 C CA . LEU B 1 227 ? 20.748 14.266 25.739 1.00 45.38 268 LEU B CA 1
ATOM 6457 C C . LEU B 1 227 ? 22.155 14.165 25.163 1.00 48.60 268 LEU B C 1
ATOM 6458 O O . LEU B 1 227 ? 22.465 13.220 24.421 1.00 46.26 268 LEU B O 1
ATOM 6463 N N . ASP B 1 228 ? 23.016 15.132 25.475 1.00 49.14 269 ASP B N 1
ATOM 6464 C CA . ASP B 1 228 ? 24.383 15.076 24.973 1.00 46.23 269 ASP B CA 1
ATOM 6465 C C . ASP B 1 228 ? 25.175 13.910 25.557 1.00 43.52 269 ASP B C 1
ATOM 6466 O O . ASP B 1 228 ? 26.207 13.548 24.991 1.00 46.13 269 ASP B O 1
ATOM 6471 N N . LEU B 1 229 ? 24.744 13.334 26.686 1.00 39.28 270 LEU B N 1
ATOM 6472 C CA . LEU B 1 229 ? 25.387 12.114 27.180 1.00 41.60 270 LEU B CA 1
ATOM 6473 C C . LEU B 1 229 ? 25.129 10.934 26.247 1.00 44.24 270 LEU B C 1
ATOM 6474 O O . LEU B 1 229 ? 26.009 10.087 26.046 1.00 43.83 270 LEU B O 1
ATOM 6479 N N . LEU B 1 230 ? 23.933 10.870 25.663 1.00 42.39 271 LEU B N 1
ATOM 6480 C CA . LEU B 1 230 ? 23.468 9.627 25.053 1.00 42.82 271 LEU B CA 1
ATOM 6481 C C . LEU B 1 230 ? 24.377 9.135 23.936 1.00 44.45 271 LEU B C 1
ATOM 6482 O O . LEU B 1 230 ? 24.710 7.938 23.932 1.00 47.53 271 LEU B O 1
ATOM 6487 N N . PRO B 1 231 ? 24.836 9.967 22.994 1.00 45.63 272 PRO B N 1
ATOM 6488 C CA . PRO B 1 231 ? 25.703 9.444 21.929 1.00 42.03 272 PRO B CA 1
ATOM 6489 C C . PRO B 1 231 ? 27.040 8.942 22.435 1.00 43.45 272 PRO B C 1
ATOM 6490 O O . PRO B 1 231 ? 27.719 8.207 21.704 1.00 45.37 272 PRO B O 1
ATOM 6494 N N . LEU B 1 232 ? 27.437 9.303 23.654 1.00 40.82 273 LEU B N 1
ATOM 6495 C CA . LEU B 1 232 ? 28.604 8.671 24.261 1.00 46.20 273 LEU B CA 1
ATOM 6496 C C . LEU B 1 232 ? 28.364 7.198 24.574 1.00 43.39 273 LEU B C 1
ATOM 6497 O O . LEU B 1 232 ? 29.318 6.414 24.592 1.00 43.43 273 LEU B O 1
ATOM 6502 N N . PHE B 1 233 ? 27.128 6.813 24.881 1.00 41.40 274 PHE B N 1
ATOM 6503 C CA . PHE B 1 233 ? 26.902 5.459 25.392 1.00 44.30 274 PHE B CA 1
ATOM 6504 C C . PHE B 1 233 ? 27.394 4.385 24.435 1.00 45.16 274 PHE B C 1
ATOM 6505 O O . PHE B 1 233 ? 28.110 3.473 24.888 1.00 45.86 274 PHE B O 1
ATOM 6513 N N . PRO B 1 234 ? 27.101 4.439 23.128 1.00 47.90 275 PRO B N 1
ATOM 6514 C CA . PRO B 1 234 ? 27.660 3.424 22.209 1.00 43.24 275 PRO B CA 1
ATOM 6515 C C . PRO B 1 234 ? 29.177 3.429 22.144 1.00 45.92 275 PRO B C 1
ATOM 6516 O O . PRO B 1 234 ? 29.781 2.366 21.955 1.00 45.28 275 PRO B O 1
ATOM 6520 N N . ILE B 1 235 ? 29.807 4.603 22.274 1.00 43.95 276 ILE B N 1
ATOM 6521 C CA . ILE B 1 235 ? 31.265 4.713 22.194 1.00 43.20 276 ILE B CA 1
ATOM 6522 C C . ILE B 1 235 ? 31.943 3.933 23.318 1.00 42.66 276 ILE B C 1
ATOM 6523 O O . ILE B 1 235 ? 33.067 3.454 23.150 1.00 47.87 276 ILE B O 1
ATOM 6528 N N . TYR B 1 236 ? 31.279 3.778 24.471 1.00 42.76 277 TYR B N 1
ATOM 6529 C CA . TYR B 1 236 ? 31.842 2.990 25.567 1.00 41.75 277 TYR B CA 1
ATOM 6530 C C . TYR B 1 236 ? 31.963 1.513 25.224 1.00 43.72 277 TYR B C 1
ATOM 6531 O O . TYR B 1 236 ? 32.522 0.750 26.020 1.00 45.58 277 TYR B O 1
ATOM 6540 N N . ASP B 1 237 ? 31.437 1.090 24.085 1.00 44.71 278 ASP B N 1
ATOM 6541 C CA . ASP B 1 237 ? 31.545 -0.296 23.651 1.00 46.05 278 ASP B CA 1
ATOM 6542 C C . ASP B 1 237 ? 32.933 -0.469 23.044 1.00 47.57 278 ASP B C 1
ATOM 6543 O O . ASP B 1 237 ? 33.194 -0.054 21.909 1.00 46.17 278 ASP B O 1
ATOM 6548 N N . ALA B 1 238 ? 33.825 -1.111 23.793 1.00 43.73 279 ALA B N 1
ATOM 6549 C CA . ALA B 1 238 ? 35.211 -1.187 23.365 1.00 42.21 279 ALA B CA 1
ATOM 6550 C C . ALA B 1 238 ? 35.430 -2.172 22.224 1.00 50.18 279 ALA B C 1
ATOM 6551 O O . ALA B 1 238 ? 36.474 -2.102 21.564 1.00 52.98 279 ALA B O 1
ATOM 6553 N N . ARG B 1 239 ? 34.481 -3.073 21.950 1.00 43.43 280 ARG B N 1
ATOM 6554 C CA . ARG B 1 239 ? 34.685 -3.958 20.803 1.00 47.39 280 ARG B CA 1
ATOM 6555 C C . ARG B 1 239 ? 34.320 -3.266 19.502 1.00 46.99 280 ARG B C 1
ATOM 6556 O O . ARG B 1 239 ? 34.991 -3.448 18.482 1.00 48.86 280 ARG B O 1
ATOM 6564 N N . THR B 1 240 ? 33.251 -2.487 19.525 1.00 45.46 281 THR B N 1
ATOM 6565 C CA . THR B 1 240 ? 32.819 -1.735 18.365 1.00 45.81 281 THR B CA 1
ATOM 6566 C C . THR B 1 240 ? 33.676 -0.501 18.137 1.00 45.78 281 THR B C 1
ATOM 6567 O O . THR B 1 240 ? 33.774 -0.036 17.000 1.00 46.08 281 THR B O 1
ATOM 6571 N N . TYR B 1 241 ? 34.319 0.014 19.181 1.00 45.90 282 TYR B N 1
ATOM 6572 C CA . TYR B 1 241 ? 35.213 1.168 19.079 1.00 47.56 282 TYR B CA 1
ATOM 6573 C C . TYR B 1 241 ? 36.524 0.855 19.795 1.00 50.93 282 TYR B C 1
ATOM 6574 O O . TYR B 1 241 ? 36.803 1.389 20.876 1.00 49.74 282 TYR B O 1
ATOM 6583 N N . PRO B 1 242 ? 37.379 0.016 19.190 1.00 47.94 283 PRO B N 1
ATOM 6584 C CA . PRO B 1 242 ? 38.614 -0.399 19.875 1.00 52.83 283 PRO B CA 1
ATOM 6585 C C . PRO B 1 242 ? 39.734 0.607 19.654 1.00 52.54 283 PRO B C 1
ATOM 6586 O O . PRO B 1 242 ? 40.923 0.313 19.811 1.00 59.81 283 PRO B O 1
ATOM 6590 N N . MET B 1 243 ? 39.336 1.826 19.319 1.00 54.97 284 MET B N 1
ATOM 6591 C CA . MET B 1 243 ? 40.231 2.844 18.804 1.00 52.75 284 MET B CA 1
ATOM 6592 C C . MET B 1 243 ? 39.669 4.177 19.257 1.00 52.14 284 MET B C 1
ATOM 6593 O O . MET B 1 243 ? 38.480 4.281 19.553 1.00 52.98 284 MET B O 1
ATOM 6598 N N . GLU B 1 244 ? 40.531 5.188 19.343 1.00 51.88 285 GLU B N 1
ATOM 6599 C CA . GLU B 1 244 ? 40.053 6.526 19.667 1.00 55.72 285 GLU B CA 1
ATOM 6600 C C . GLU B 1 244 ? 39.081 6.993 18.596 1.00 49.96 285 GLU B C 1
ATOM 6601 O O . GLU B 1 244 ? 39.312 6.794 17.406 1.00 50.87 285 GLU B O 1
ATOM 6607 N N . THR B 1 245 ? 37.988 7.621 19.021 1.00 51.19 286 THR B N 1
ATOM 6608 C CA . THR B 1 245 ? 36.880 7.958 18.131 1.00 49.60 286 THR B CA 1
ATOM 6609 C C . THR B 1 245 ? 36.525 9.420 18.329 1.00 46.27 286 THR B C 1
ATOM 6610 O O . THR B 1 245 ? 36.342 9.862 19.464 1.00 47.85 286 THR B O 1
ATOM 6614 N N . VAL B 1 246 ? 36.440 10.180 17.240 1.00 49.20 287 VAL B N 1
ATOM 6615 C CA . VAL B 1 246 ? 36.085 11.599 17.319 1.00 49.53 287 VAL B CA 1
ATOM 6616 C C . VAL B 1 246 ? 34.615 11.745 16.951 1.00 45.90 287 VAL B C 1
ATOM 6617 O O . VAL B 1 246 ? 34.175 11.214 15.926 1.00 46.26 287 VAL B O 1
ATOM 6621 N N . THR B 1 247 ? 33.850 12.452 17.784 1.00 43.17 288 THR B N 1
ATOM 6622 C CA . THR B 1 247 ? 32.404 12.543 17.604 1.00 46.35 288 THR B CA 1
ATOM 6623 C C . THR B 1 247 ? 31.947 13.998 17.574 1.00 49.31 288 THR B C 1
ATOM 6624 O O . THR B 1 247 ? 32.686 14.911 17.955 1.00 53.78 288 THR B O 1
ATOM 6628 N N . GLU B 1 248 ? 30.705 14.210 17.122 1.00 45.14 289 GLU B N 1
ATOM 6629 C CA . GLU B 1 248 ? 30.150 15.553 16.977 1.00 47.75 289 GLU B CA 1
ATOM 6630 C C . GLU B 1 248 ? 28.695 15.561 17.416 1.00 49.61 289 GLU B C 1
ATOM 6631 O O . GLU B 1 248 ? 27.929 14.662 17.053 1.00 46.37 289 GLU B O 1
ATOM 6637 N N . LEU B 1 249 ? 28.325 16.580 18.194 1.00 47.69 290 LEU B N 1
ATOM 6638 C CA . LEU B 1 249 ? 26.937 16.851 18.567 1.00 46.88 290 LEU B CA 1
ATOM 6639 C C . LEU B 1 249 ? 26.412 17.938 17.627 1.00 47.77 290 LEU B C 1
ATOM 6640 O O . LEU B 1 249 ? 26.822 19.099 17.718 1.00 50.28 290 LEU B O 1
ATOM 6645 N N . THR B 1 250 ? 25.488 17.578 16.749 1.00 47.99 291 THR B N 1
ATOM 6646 C CA . THR B 1 250 ? 25.046 18.487 15.708 1.00 48.11 291 THR B CA 1
ATOM 6647 C C . THR B 1 250 ? 23.759 19.217 16.055 1.00 47.79 291 THR B C 1
ATOM 6648 O O . THR B 1 250 ? 23.326 20.066 15.272 1.00 49.59 291 THR B O 1
ATOM 6652 N N . ARG B 1 251 ? 23.117 18.883 17.170 1.00 40.38 292 ARG B N 1
ATOM 6653 C CA . ARG B 1 251 ? 21.821 19.466 17.473 1.00 46.87 292 ARG B CA 1
ATOM 6654 C C . ARG B 1 251 ? 21.947 20.980 17.644 1.00 45.32 292 ARG B C 1
ATOM 6655 O O . ARG B 1 251 ? 23.013 21.502 17.971 1.00 47.38 292 ARG B O 1
ATOM 6663 N N . GLN B 1 252 ? 20.852 21.689 17.396 1.00 44.07 293 GLN B N 1
ATOM 6664 C CA . GLN B 1 252 ? 20.805 23.144 17.527 1.00 44.92 293 GLN B CA 1
ATOM 6665 C C . GLN B 1 252 ? 19.866 23.504 18.664 1.00 47.69 293 GLN B C 1
ATOM 6666 O O . GLN B 1 252 ? 18.737 23.003 18.709 1.00 48.60 293 GLN B O 1
ATOM 6672 N N . ILE B 1 253 ? 20.325 24.368 19.580 1.00 42.36 294 ILE B N 1
ATOM 6673 C CA . ILE B 1 253 ? 19.512 24.791 20.716 1.00 45.87 294 ILE B CA 1
ATOM 6674 C C . ILE B 1 253 ? 19.408 26.309 20.742 1.00 50.08 294 ILE B C 1
ATOM 6675 O O . ILE B 1 253 ? 20.284 27.023 20.236 1.00 51.52 294 ILE B O 1
ATOM 6680 N N . PHE B 1 254 ? 18.338 26.806 21.370 1.00 50.73 295 PHE B N 1
ATOM 6681 C CA . PHE B 1 254 ? 18.031 28.232 21.410 1.00 50.63 295 PHE B CA 1
ATOM 6682 C C . PHE B 1 254 ? 18.007 28.771 22.833 1.00 50.20 295 PHE B C 1
ATOM 6683 O O . PHE B 1 254 ? 17.431 28.163 23.740 1.00 49.48 295 PHE B O 1
ATOM 6691 N N . THR B 1 255 ? 18.611 29.943 23.012 1.00 54.84 296 THR B N 1
ATOM 6692 C CA . THR B 1 255 ? 18.503 30.661 24.271 1.00 50.01 296 THR B CA 1
ATOM 6693 C C . THR B 1 255 ? 17.138 31.339 24.381 1.00 46.58 296 THR B C 1
ATOM 6694 O O . THR B 1 255 ? 16.350 31.359 23.437 1.00 45.32 296 THR B O 1
ATOM 6698 N N . ASP B 1 256 ? 16.837 31.844 25.570 1.00 49.06 297 ASP B N 1
ATOM 6699 C CA . ASP B 1 256 ? 15.558 32.514 25.785 1.00 55.56 297 ASP B CA 1
ATOM 6700 C C . ASP B 1 256 ? 15.374 33.658 24.788 1.00 51.85 297 ASP B C 1
ATOM 6701 O O . ASP B 1 256 ? 16.350 34.317 24.408 1.00 50.42 297 ASP B O 1
ATOM 6706 N N . PRO B 1 257 ? 14.153 33.884 24.304 1.00 51.69 298 PRO B N 1
ATOM 6707 C CA . PRO B 1 257 ? 13.917 34.988 23.360 1.00 57.95 298 PRO B CA 1
ATOM 6708 C C . PRO B 1 257 ? 14.375 36.331 23.921 1.00 54.98 298 PRO B C 1
ATOM 6709 O O . PRO B 1 257 ? 14.248 36.602 25.115 1.00 53.61 298 PRO B O 1
ATOM 6713 N N . ILE B 1 258 ? 14.928 37.173 23.049 1.00 59.16 299 ILE B N 1
ATOM 6714 C CA . ILE B 1 258 ? 15.419 38.489 23.464 1.00 63.49 299 ILE B CA 1
ATOM 6715 C C . ILE B 1 258 ? 14.214 39.419 23.534 1.00 61.86 299 ILE B C 1
ATOM 6716 O O . ILE B 1 258 ? 13.797 39.995 22.528 1.00 65.54 299 ILE B O 1
ATOM 6721 N N . GLY B 1 259 ? 13.653 39.566 24.725 1.00 61.31 300 GLY B N 1
ATOM 6722 C CA . GLY B 1 259 ? 12.454 40.362 24.887 1.00 65.49 300 GLY B CA 1
ATOM 6723 C C . GLY B 1 259 ? 12.364 40.867 26.303 1.00 65.68 300 GLY B C 1
ATOM 6724 O O . GLY B 1 259 ? 12.932 40.280 27.232 1.00 68.68 300 GLY B O 1
ATOM 6725 N N . LEU B 1 260 ? 11.632 41.962 26.464 1.00 61.66 301 LEU B N 1
ATOM 6726 C CA . LEU B 1 260 ? 11.547 42.619 27.760 1.00 59.77 301 LEU B CA 1
ATOM 6727 C C . LEU B 1 260 ? 10.727 41.775 28.737 1.00 57.71 301 LEU B C 1
ATOM 6728 O O . LEU B 1 260 ? 9.608 41.350 28.424 1.00 55.90 301 LEU B O 1
ATOM 6733 N N . THR B 1 261 ? 11.299 41.511 29.914 1.00 55.31 302 THR B N 1
ATOM 6734 C CA . THR B 1 261 ? 10.584 40.890 31.025 1.00 60.53 302 THR B CA 1
ATOM 6735 C C . THR B 1 261 ? 11.080 41.495 32.332 1.00 57.52 302 THR B C 1
ATOM 6736 O O . THR B 1 261 ? 12.154 42.101 32.388 1.00 56.13 302 THR B O 1
ATOM 6740 N N . GLY B 1 262 ? 10.291 41.316 33.391 1.00 56.09 303 GLY B N 1
ATOM 6741 C CA . GLY B 1 262 ? 10.743 41.640 34.732 1.00 57.05 303 GLY B CA 1
ATOM 6742 C C . GLY B 1 262 ? 10.561 43.069 35.223 1.00 68.12 303 GLY B C 1
ATOM 6743 O O . GLY B 1 262 ? 11.002 43.368 36.339 1.00 65.89 303 GLY B O 1
ATOM 6744 N N . ILE B 1 263 ? 9.935 43.958 34.452 1.00 68.22 304 ILE B N 1
ATOM 6745 C CA . ILE B 1 263 ? 9.721 45.339 34.919 1.00 73.27 304 ILE B CA 1
ATOM 6746 C C . ILE B 1 263 ? 8.421 45.467 35.707 1.00 74.55 304 ILE B C 1
ATOM 6747 O O . ILE B 1 263 ? 8.417 45.977 36.831 1.00 72.96 304 ILE B O 1
ATOM 6752 N N . ASN B 1 264 ? 7.307 45.046 35.091 1.00 79.32 305 ASN B N 1
ATOM 6753 C CA . ASN B 1 264 ? 6.016 44.656 35.669 1.00 81.79 305 ASN B CA 1
ATOM 6754 C C . ASN B 1 264 ? 5.016 45.804 35.770 1.00 84.46 305 ASN B C 1
ATOM 6755 O O . ASN B 1 264 ? 3.858 45.560 36.114 1.00 84.78 305 ASN B O 1
ATOM 6760 N N . GLU B 1 265 ? 5.414 47.036 35.466 1.00 84.76 306 GLU B N 1
ATOM 6761 C CA . GLU B 1 265 ? 4.477 48.146 35.392 1.00 83.04 306 GLU B CA 1
ATOM 6762 C C . GLU B 1 265 ? 3.838 48.208 34.004 1.00 80.40 306 GLU B C 1
ATOM 6763 O O . GLU B 1 265 ? 4.259 47.534 33.063 1.00 80.86 306 GLU B O 1
ATOM 6769 N N . THR B 1 266 ? 2.813 49.049 33.884 1.00 82.15 307 THR B N 1
ATOM 6770 C CA . THR B 1 266 ? 1.848 48.914 32.793 1.00 83.87 307 THR B CA 1
ATOM 6771 C C . THR B 1 266 ? 2.471 49.209 31.429 1.00 78.41 307 THR B C 1
ATOM 6772 O O . THR B 1 266 ? 2.240 48.478 30.458 1.00 77.41 307 THR B O 1
ATOM 6776 N N . LYS B 1 267 ? 3.245 50.287 31.323 1.00 81.99 308 LYS B N 1
ATOM 6777 C CA . LYS B 1 267 ? 3.779 50.653 30.016 1.00 81.10 308 LYS B CA 1
ATOM 6778 C C . LYS B 1 267 ? 4.882 49.707 29.558 1.00 73.85 308 LYS B C 1
ATOM 6779 O O . LYS B 1 267 ? 5.151 49.621 28.355 1.00 70.69 308 LYS B O 1
ATOM 6785 N N . TYR B 1 268 ? 5.514 48.985 30.481 1.00 73.15 309 TYR B N 1
ATOM 6786 C CA . TYR B 1 268 ? 6.651 48.119 30.178 1.00 75.44 309 TYR B CA 1
ATOM 6787 C C . TYR B 1 268 ? 6.315 46.668 30.526 1.00 72.17 309 TYR B C 1
ATOM 6788 O O . TYR B 1 268 ? 6.901 46.085 31.450 1.00 71.93 309 TYR B O 1
ATOM 6797 N N . PRO B 1 269 ? 5.382 46.055 29.804 1.00 67.55 310 PRO B N 1
ATOM 6798 C CA . PRO B 1 269 ? 4.936 44.706 30.159 1.00 75.31 310 PRO B CA 1
ATOM 6799 C C . PRO B 1 269 ? 5.876 43.634 29.614 1.00 69.41 310 PRO B C 1
ATOM 6800 O O . PRO B 1 269 ? 6.639 43.856 28.672 1.00 67.77 310 PRO B O 1
ATOM 6804 N N . ASP B 1 270 ? 5.817 42.459 30.240 1.00 67.49 311 ASP B N 1
ATOM 6805 C CA . ASP B 1 270 ? 6.487 41.289 29.680 1.00 67.48 311 ASP B CA 1
ATOM 6806 C C . ASP B 1 270 ? 6.012 41.061 28.251 1.00 67.49 311 ASP B C 1
ATOM 6807 O O . ASP B 1 270 ? 4.832 41.244 27.934 1.00 71.27 311 ASP B O 1
ATOM 6812 N N . TRP B 1 271 ? 6.947 40.696 27.374 1.00 65.03 312 TRP B N 1
ATOM 6813 C CA . TRP B 1 271 ? 6.586 40.420 25.985 1.00 66.52 312 TRP B CA 1
ATOM 6814 C C . TRP B 1 271 ? 5.622 39.243 25.837 1.00 66.76 312 TRP B C 1
ATOM 6815 O O . TRP B 1 271 ? 5.001 39.107 24.777 1.00 68.65 312 TRP B O 1
ATOM 6826 N N . TYR B 1 272 ? 5.476 38.398 26.868 1.00 67.97 313 TYR B N 1
ATOM 6827 C CA . TYR B 1 272 ? 4.783 37.118 26.707 1.00 67.49 313 TYR B CA 1
ATOM 6828 C C . TYR B 1 272 ? 3.401 37.283 26.083 1.00 72.54 313 TYR B C 1
ATOM 6829 O O . TYR B 1 272 ? 3.031 36.547 25.157 1.00 67.87 313 TYR B O 1
ATOM 6838 N N . GLY B 1 273 ? 2.629 38.261 26.571 1.00 73.07 314 GLY B N 1
ATOM 6839 C CA . GLY B 1 273 ? 1.276 38.454 26.077 1.00 69.83 314 GLY B CA 1
ATOM 6840 C C . GLY B 1 273 ? 1.203 38.897 24.630 1.00 69.62 314 GLY B C 1
ATOM 6841 O O . GLY B 1 273 ? 0.203 38.641 23.954 1.00 72.45 314 GLY B O 1
ATOM 6842 N N . ALA B 1 274 ? 2.245 39.568 24.135 1.00 70.22 315 ALA B N 1
ATOM 6843 C CA . ALA B 1 274 ? 2.304 39.975 22.735 1.00 70.53 315 ALA B CA 1
ATOM 6844 C C . ALA B 1 274 ? 2.593 38.811 21.794 1.00 76.05 315 ALA B C 1
ATOM 6845 O O . ALA B 1 274 ? 2.469 38.968 20.570 1.00 74.79 315 ALA B O 1
ATOM 6847 N N . ALA B 1 275 ? 2.988 37.661 22.333 1.00 75.58 316 ALA B N 1
ATOM 6848 C CA . ALA B 1 275 ? 3.234 36.477 21.530 1.00 78.81 316 ALA B CA 1
ATOM 6849 C C . ALA B 1 275 ? 1.916 35.805 21.157 1.00 78.57 316 ALA B C 1
ATOM 6850 O O . ALA B 1 275 ? 0.867 36.056 21.758 1.00 76.49 316 ALA B O 1
ATOM 6852 N N . SER B 1 276 ? 1.986 34.926 20.158 1.00 81.76 317 SER B N 1
ATOM 6853 C CA . SER B 1 276 ? 0.805 34.194 19.721 1.00 78.97 317 SER B CA 1
ATOM 6854 C C . SER B 1 276 ? 0.144 33.477 20.885 1.00 77.17 317 SER B C 1
ATOM 6855 O O . SER B 1 276 ? 0.752 33.301 21.946 1.00 77.18 317 SER B O 1
ATOM 6858 N N . SER B 1 277 ? -1.109 33.088 20.705 1.00 78.36 318 SER B N 1
ATOM 6859 C CA . SER B 1 277 ? -1.776 32.216 21.655 1.00 79.60 318 SER B CA 1
ATOM 6860 C C . SER B 1 277 ? -1.646 30.748 21.275 1.00 78.83 318 SER B C 1
ATOM 6861 O O . SER B 1 277 ? -2.117 29.888 22.024 1.00 78.41 318 SER B O 1
ATOM 6864 N N . GLU B 1 278 ? -1.025 30.441 20.133 1.00 77.90 319 GLU B N 1
ATOM 6865 C CA . GLU B 1 278 ? -0.953 29.072 19.617 1.00 84.64 319 GLU B CA 1
ATOM 6866 C C . GLU B 1 278 ? 0.479 28.540 19.702 1.00 77.27 319 GLU B C 1
ATOM 6867 O O . GLU B 1 278 ? 1.350 28.936 18.913 1.00 71.90 319 GLU B O 1
ATOM 6873 N N . PHE B 1 279 ? 0.699 27.623 20.655 1.00 73.52 320 PHE B N 1
ATOM 6874 C CA . PHE B 1 279 ? 2.014 27.021 20.873 1.00 73.85 320 PHE B CA 1
ATOM 6875 C C . PHE B 1 279 ? 2.649 26.553 19.570 1.00 69.49 320 PHE B C 1
ATOM 6876 O O . PHE B 1 279 ? 3.831 26.812 19.313 1.00 69.90 320 PHE B O 1
ATOM 6884 N N . VAL B 1 280 ? 1.876 25.862 18.731 1.00 66.48 321 VAL B N 1
ATOM 6885 C CA . VAL B 1 280 ? 2.422 25.343 17.483 1.00 68.37 321 VAL B CA 1
ATOM 6886 C C . VAL B 1 280 ? 3.024 26.454 16.630 1.00 74.13 321 VAL B C 1
ATOM 6887 O O . VAL B 1 280 ? 4.025 26.235 15.934 1.00 75.60 321 VAL B O 1
ATOM 6891 N N . LEU B 1 281 ? 2.457 27.665 16.685 1.00 72.97 322 LEU B N 1
ATOM 6892 C CA . LEU B 1 281 ? 2.927 28.735 15.813 1.00 72.59 322 LEU B CA 1
ATOM 6893 C C . LEU B 1 281 ? 4.203 29.394 16.326 1.00 70.56 322 LEU B C 1
ATOM 6894 O O . LEU B 1 281 ? 5.033 29.840 15.523 1.00 73.75 322 LEU B O 1
ATOM 6899 N N . ILE B 1 282 ? 4.376 29.487 17.641 1.00 65.98 323 ILE B N 1
ATOM 6900 C CA . ILE B 1 282 ? 5.661 29.921 18.185 1.00 67.56 323 ILE B CA 1
ATOM 6901 C C . ILE B 1 282 ? 6.758 28.937 17.784 1.00 65.15 323 ILE B C 1
ATOM 6902 O O . ILE B 1 282 ? 7.752 29.305 17.141 1.00 60.23 323 ILE B O 1
ATOM 6907 N N . GLU B 1 283 ? 6.579 27.662 18.151 1.00 64.63 324 GLU B N 1
ATOM 6908 C CA . GLU B 1 283 ? 7.591 26.645 17.873 1.00 64.40 324 GLU B CA 1
ATOM 6909 C C . GLU B 1 283 ? 7.946 26.611 16.394 1.00 60.64 324 GLU B C 1
ATOM 6910 O O . GLU B 1 283 ? 9.126 26.634 16.027 1.00 58.35 324 GLU B O 1
ATOM 6916 N N . ASN B 1 284 ? 6.931 26.586 15.526 1.00 65.55 325 ASN B N 1
ATOM 6917 C CA . ASN B 1 284 ? 7.192 26.547 14.087 1.00 66.99 325 ASN B CA 1
ATOM 6918 C C . ASN B 1 284 ? 7.963 27.769 13.613 1.00 65.30 325 ASN B C 1
ATOM 6919 O O . ASN B 1 284 ? 8.718 27.681 12.640 1.00 69.57 325 ASN B O 1
ATOM 6924 N N . ARG B 1 285 ? 7.798 28.913 14.276 1.00 65.57 326 ARG B N 1
ATOM 6925 C CA . ARG B 1 285 ? 8.511 30.113 13.855 1.00 65.19 326 ARG B CA 1
ATOM 6926 C C . ARG B 1 285 ? 9.880 30.246 14.512 1.00 58.90 326 ARG B C 1
ATOM 6927 O O . ARG B 1 285 ? 10.821 30.755 13.883 1.00 55.31 326 ARG B O 1
ATOM 6935 N N . ALA B 1 286 ? 10.012 29.793 15.757 1.00 52.77 327 ALA B N 1
ATOM 6936 C CA . ALA B 1 286 ? 11.269 29.896 16.492 1.00 58.47 327 ALA B CA 1
ATOM 6937 C C . ALA B 1 286 ? 12.247 28.745 16.229 1.00 55.88 327 ALA B C 1
ATOM 6938 O O . ALA B 1 286 ? 13.461 28.938 16.365 1.00 53.19 327 ALA B O 1
ATOM 6940 N N . ILE B 1 287 ? 11.761 27.562 15.872 1.00 54.90 328 ILE B N 1
ATOM 6941 C CA . ILE B 1 287 ? 12.590 26.371 15.727 1.00 56.46 328 ILE B CA 1
ATOM 6942 C C . ILE B 1 287 ? 12.524 25.916 14.276 1.00 54.13 328 ILE B C 1
ATOM 6943 O O . ILE B 1 287 ? 11.540 25.311 13.848 1.00 58.47 328 ILE B O 1
ATOM 6948 N N . PRO B 1 288 ? 13.558 26.189 13.485 1.00 50.12 329 PRO B N 1
ATOM 6949 C CA . PRO B 1 288 ? 13.567 25.705 12.099 1.00 51.09 329 PRO B CA 1
ATOM 6950 C C . PRO B 1 288 ? 13.498 24.184 12.068 1.00 57.85 329 PRO B C 1
ATOM 6951 O O . PRO B 1 288 ? 13.884 23.501 13.024 1.00 51.33 329 PRO B O 1
ATOM 6955 N N . LYS B 1 289 ? 12.970 23.657 10.965 1.00 57.48 330 LYS B N 1
ATOM 6956 C CA . LYS B 1 289 ? 12.855 22.211 10.816 1.00 61.96 330 LYS B CA 1
ATOM 6957 C C . LYS B 1 289 ? 14.247 21.580 10.798 1.00 58.62 330 LYS B C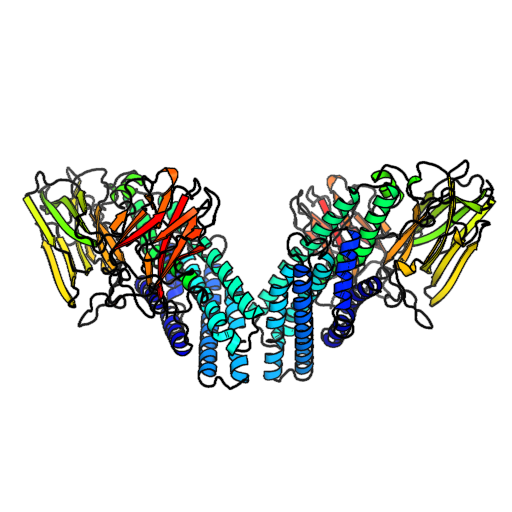 1
ATOM 6958 O O . LYS B 1 289 ? 15.228 22.234 10.424 1.00 56.44 330 LYS B O 1
ATOM 6964 N N . PRO B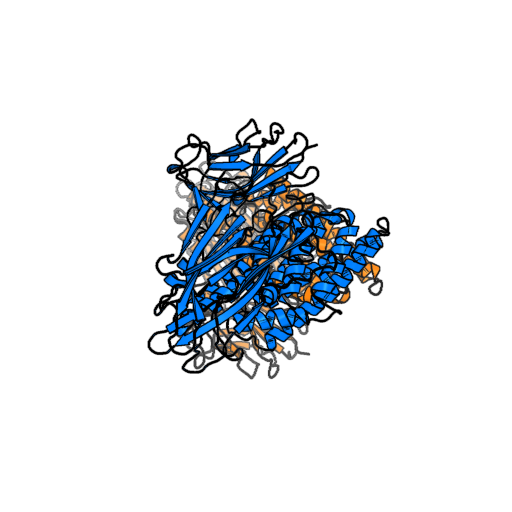 1 290 ? 14.363 20.319 11.209 1.00 60.20 331 PRO B N 1
ATOM 6965 C CA . PRO B 1 290 ? 15.658 19.633 11.107 1.00 61.12 331 PRO B CA 1
ATOM 6966 C C . PRO B 1 290 ? 16.195 19.685 9.683 1.00 58.14 331 PRO B C 1
ATOM 6967 O O . PRO B 1 290 ? 15.445 19.580 8.710 1.00 62.41 331 PRO B O 1
ATOM 6971 N N . GLY B 1 291 ? 17.508 19.855 9.565 1.00 53.49 332 GLY B N 1
ATOM 6972 C CA . GLY B 1 291 ? 18.128 19.840 8.253 1.00 58.05 332 GLY B CA 1
ATOM 6973 C C . GLY B 1 291 ? 19.619 19.602 8.364 1.00 57.42 332 GLY B C 1
ATOM 6974 O O . GLY B 1 291 ? 20.159 19.397 9.455 1.00 54.66 332 GLY B O 1
ATOM 6975 N N . LEU B 1 292 ? 20.284 19.626 7.209 1.00 50.48 333 LEU B N 1
ATOM 6976 C CA . LEU B 1 292 ? 21.735 19.498 7.190 1.00 51.67 333 LEU B CA 1
ATOM 6977 C C . LEU B 1 292 ? 22.367 20.588 8.049 1.00 57.36 333 LEU B C 1
ATOM 6978 O O . LEU B 1 292 ? 21.833 21.694 8.184 1.00 55.53 333 LEU B O 1
ATOM 6983 N N . PHE B 1 293 ? 23.516 20.268 8.638 1.00 53.57 334 PHE B N 1
ATOM 6984 C CA . PHE B 1 293 ? 24.200 21.241 9.473 1.00 54.94 334 PHE B CA 1
ATOM 6985 C C . PHE B 1 293 ? 24.560 22.485 8.655 1.00 57.93 334 PHE B C 1
ATOM 6986 O O . PHE B 1 293 ? 25.038 22.384 7.520 1.00 55.17 334 PHE B O 1
ATOM 6994 N N . GLN B 1 294 ? 24.317 23.668 9.236 1.00 55.73 335 GLN B N 1
ATOM 6995 C CA . GLN B 1 294 ? 24.516 24.948 8.561 1.00 56.23 335 GLN B CA 1
ATOM 6996 C C . GLN B 1 294 ? 25.386 25.862 9.405 1.00 57.53 335 GLN B C 1
ATOM 6997 O O . GLN B 1 294 ? 25.253 25.912 10.632 1.00 57.78 335 GLN B O 1
ATOM 7003 N N . TRP B 1 295 ? 26.269 26.592 8.746 1.00 54.22 336 TRP B N 1
ATOM 7004 C CA . TRP B 1 295 ? 27.163 27.506 9.433 1.00 56.33 336 TRP B CA 1
ATOM 7005 C C . TRP B 1 295 ? 26.685 28.932 9.212 1.00 59.47 336 TRP B C 1
ATOM 7006 O O . TRP B 1 295 ? 26.480 29.358 8.068 1.00 55.14 336 TRP B O 1
ATOM 7017 N N . LEU B 1 296 ? 26.465 29.644 10.316 1.00 58.22 337 LEU B N 1
ATOM 7018 C CA . LEU B 1 296 ? 25.997 31.023 10.263 1.00 54.10 337 LEU B CA 1
ATOM 7019 C C . LEU B 1 296 ? 27.060 31.881 9.607 1.00 60.02 337 LEU B C 1
ATOM 7020 O O . LEU B 1 296 ? 28.177 31.995 10.124 1.00 62.65 337 LEU B O 1
ATOM 7025 N N . THR B 1 297 ? 26.721 32.487 8.477 1.00 56.05 338 THR B N 1
ATOM 7026 C CA . THR B 1 297 ? 27.702 33.270 7.750 1.00 61.08 338 THR B CA 1
ATOM 7027 C C . THR B 1 297 ? 27.426 34.765 7.794 1.00 62.81 338 THR B C 1
ATOM 7028 O O . THR B 1 297 ? 28.368 35.550 7.921 1.00 63.80 338 THR B O 1
ATOM 7032 N N . LYS B 1 298 ? 26.161 35.182 7.758 1.00 54.22 339 LYS B N 1
ATOM 7033 C CA . LYS B 1 298 ? 25.824 36.590 7.784 1.00 64.50 339 LYS B CA 1
ATOM 7034 C C . LYS B 1 298 ? 24.531 36.791 8.563 1.00 62.84 339 LYS B C 1
ATOM 7035 O O . LYS B 1 298 ? 23.637 35.935 8.554 1.00 54.54 339 LYS B O 1
ATOM 7041 N N . ILE B 1 299 ? 24.458 37.941 9.244 1.00 60.30 340 ILE B N 1
ATOM 7042 C CA . ILE B 1 299 ? 23.260 38.419 9.926 1.00 60.16 340 ILE B CA 1
ATOM 7043 C C . ILE B 1 299 ? 23.011 39.849 9.471 1.00 66.39 340 ILE B C 1
ATOM 7044 O O . ILE B 1 299 ? 23.907 40.698 9.554 1.00 66.13 340 ILE B O 1
ATOM 7049 N N . ASN B 1 300 ? 21.801 40.127 9.007 1.00 65.74 341 ASN B N 1
ATOM 7050 C CA . ASN B 1 300 ? 21.430 41.485 8.659 1.00 63.52 341 ASN B CA 1
ATOM 7051 C C . ASN B 1 300 ? 20.204 41.882 9.455 1.00 70.57 341 ASN B C 1
ATOM 7052 O O . ASN B 1 300 ? 19.206 41.152 9.469 1.00 66.99 341 ASN B O 1
ATOM 7057 N N . VAL B 1 301 ? 20.285 43.046 10.101 1.00 68.60 342 VAL B N 1
ATOM 7058 C CA . VAL B 1 301 ? 19.205 43.597 10.904 1.00 71.56 342 VAL B CA 1
ATOM 7059 C C . VAL B 1 301 ? 18.862 44.963 10.341 1.00 77.75 342 VAL B C 1
ATOM 7060 O O . VAL B 1 301 ? 19.754 45.777 10.072 1.00 70.61 342 VAL B O 1
ATOM 7064 N N . ARG B 1 302 ? 17.579 45.208 10.154 1.00 76.90 343 ARG B N 1
ATOM 7065 C CA . ARG B 1 302 ? 17.124 46.511 9.720 1.00 82.16 343 ARG B CA 1
ATOM 7066 C C . ARG B 1 302 ? 16.103 46.998 10.737 1.00 82.17 343 ARG B C 1
ATOM 7067 O O . ARG B 1 302 ? 15.298 46.205 11.239 1.00 79.35 343 ARG B O 1
ATOM 7075 N N . ALA B 1 303 ? 16.151 48.292 11.060 1.00 82.37 344 ALA B N 1
ATOM 7076 C CA . ALA B 1 303 ? 15.279 48.848 12.087 1.00 82.27 344 ALA B CA 1
ATOM 7077 C C . ALA B 1 303 ? 14.854 50.268 11.725 1.00 86.09 344 ALA B C 1
ATOM 7078 O O . ALA B 1 303 ? 15.488 50.953 10.913 1.00 80.96 344 ALA B O 1
ATOM 7080 N N . ARG B 1 304 ? 13.757 50.697 12.356 1.00 87.36 345 ARG B N 1
ATOM 7081 C CA . ARG B 1 304 ? 13.284 52.073 12.308 1.00 82.61 345 ARG B CA 1
ATOM 7082 C C . ARG B 1 304 ? 13.085 52.588 13.726 1.00 80.31 345 ARG B C 1
ATOM 7083 O O . ARG B 1 304 ? 12.841 51.816 14.661 1.00 79.40 345 ARG B O 1
ATOM 7091 N N . VAL B 1 305 ? 13.183 53.897 13.870 1.00 79.43 346 VAL B N 1
ATOM 7092 C CA . VAL B 1 305 ? 12.931 54.568 15.139 1.00 77.63 346 VAL B CA 1
ATOM 7093 C C . VAL B 1 305 ? 11.460 54.948 15.217 1.00 75.36 346 VAL B C 1
ATOM 7094 O O . VAL B 1 305 ? 10.865 55.419 14.241 1.00 74.42 346 VAL B O 1
ATOM 7098 N N . VAL B 1 306 ? 10.863 54.716 16.380 1.00 71.66 347 VAL B N 1
ATOM 7099 C CA . VAL B 1 306 ? 9.538 55.217 16.695 1.00 75.81 347 VAL B CA 1
ATOM 7100 C C . VAL B 1 306 ? 9.667 56.131 17.910 1.00 80.17 347 VAL B C 1
ATOM 7101 O O . VAL B 1 306 ? 10.708 56.189 18.568 1.00 76.50 347 VAL B O 1
ATOM 7105 N N . GLU B 1 307 ? 8.599 56.865 18.184 1.00 85.84 348 GLU B N 1
ATOM 7106 C CA . GLU B 1 307 ? 8.584 57.778 19.318 1.00 84.69 348 GLU B CA 1
ATOM 7107 C C . GLU B 1 307 ? 7.155 57.968 19.809 1.00 85.20 348 GLU B C 1
ATOM 7108 O O . GLU B 1 307 ? 6.599 59.066 19.677 1.00 88.54 348 GLU B O 1
ATOM 7114 N N . PRO B 1 308 ? 6.518 56.927 20.360 1.00 87.28 349 PRO B N 1
ATOM 7115 C CA . PRO B 1 308 ? 5.226 57.155 21.030 1.00 86.85 349 PRO B CA 1
ATOM 7116 C C . PRO B 1 308 ? 5.339 58.164 22.157 1.00 84.94 349 PRO B C 1
ATOM 7117 O O . PRO B 1 308 ? 4.466 59.024 22.323 1.00 93.77 349 PRO B O 1
ATOM 7121 N N . ASN B 1 309 ? 6.398 58.052 22.955 1.00 79.98 350 ASN B N 1
ATOM 7122 C CA . ASN B 1 309 ? 6.726 58.981 24.024 1.00 74.78 350 ASN B CA 1
ATOM 7123 C C . ASN B 1 309 ? 8.234 58.898 24.237 1.00 78.32 350 ASN B C 1
ATOM 7124 O O . ASN B 1 309 ? 8.976 59.829 23.891 1.00 70.43 350 ASN B O 1
ATOM 7129 N N . ASP B 1 310 ? 8.696 57.766 24.778 1.00 79.61 351 ASP B N 1
ATOM 7130 C CA . ASP B 1 310 ? 10.088 57.377 24.614 1.00 75.26 351 ASP B CA 1
ATOM 7131 C C . ASP B 1 310 ? 10.399 57.202 23.131 1.00 70.86 351 ASP B C 1
ATOM 7132 O O . ASP B 1 310 ? 9.509 56.976 22.305 1.00 69.51 351 ASP B O 1
ATOM 7137 N N . ARG B 1 311 ? 11.682 57.313 22.796 1.00 73.18 352 ARG B N 1
ATOM 7138 C CA . ARG B 1 311 ? 12.159 57.181 21.423 1.00 79.94 352 ARG B CA 1
ATOM 7139 C C . ARG B 1 311 ? 13.131 56.005 21.357 1.00 74.50 352 ARG B C 1
ATOM 7140 O O . ARG B 1 311 ? 14.123 55.970 22.091 1.00 73.78 352 ARG B O 1
ATOM 7148 N N . PHE B 1 312 ? 12.853 55.043 20.485 1.00 74.08 353 PHE B N 1
ATOM 7149 C CA . PHE B 1 312 ? 13.685 53.849 20.439 1.00 74.71 353 PHE B CA 1
ATOM 7150 C C . PHE B 1 312 ? 13.479 53.155 19.107 1.00 72.37 353 PHE B C 1
ATOM 7151 O O . PHE B 1 312 ? 12.411 53.260 18.501 1.00 73.01 353 PHE B O 1
ATOM 7159 N N . ALA B 1 313 ? 14.502 52.428 18.671 1.00 74.21 354 ALA B N 1
ATOM 7160 C CA . ALA B 1 313 ? 14.403 51.670 17.432 1.00 75.23 354 ALA B CA 1
ATOM 7161 C C . ALA B 1 313 ? 13.711 50.330 17.659 1.00 73.38 354 ALA B C 1
ATOM 7162 O O . ALA B 1 313 ? 13.787 49.739 18.742 1.00 73.33 354 ALA B O 1
ATOM 7164 N N . ILE B 1 314 ? 13.013 49.858 16.625 1.00 76.67 355 ILE B N 1
ATOM 7165 C CA . ILE B 1 314 ? 12.459 48.511 16.607 1.00 76.67 355 ILE B CA 1
ATOM 7166 C C . ILE B 1 314 ? 12.854 47.848 15.295 1.00 80.27 355 ILE B C 1
ATOM 7167 O O . ILE B 1 314 ? 13.070 48.520 14.280 1.00 74.38 355 ILE B O 1
ATOM 7172 N N . TRP B 1 315 ? 12.940 46.513 15.322 1.00 77.70 356 TRP B N 1
ATOM 7173 C CA . TRP B 1 315 ? 13.407 45.757 14.164 1.00 75.43 356 TRP B CA 1
ATOM 7174 C C . TRP B 1 315 ? 12.328 45.673 13.088 1.00 73.04 356 TRP B C 1
ATOM 7175 O O . TRP B 1 315 ? 11.201 45.238 13.354 1.00 69.21 356 TRP B O 1
ATOM 7186 N N . THR B 1 316 ? 12.687 46.088 11.867 1.00 74.83 357 THR B N 1
ATOM 7187 C CA . THR B 1 316 ? 11.838 45.901 10.692 1.00 80.34 357 THR B CA 1
ATOM 7188 C C . THR B 1 316 ? 11.701 44.420 10.376 1.00 82.57 357 THR B C 1
ATOM 7189 O O . THR B 1 316 ? 10.630 43.927 9.997 1.00 83.56 357 THR B O 1
ATOM 7193 N N . GLY B 1 317 ? 12.817 43.726 10.502 1.00 77.47 358 GLY B N 1
ATOM 7194 C CA . GLY B 1 317 ? 13.011 42.411 9.950 1.00 77.80 358 GLY B CA 1
ATOM 7195 C C . GLY B 1 317 ? 14.486 42.101 9.995 1.00 78.36 358 GLY B C 1
ATOM 7196 O O . GLY B 1 317 ? 15.332 42.973 10.240 1.00 74.55 358 GLY B O 1
ATOM 7197 N N . HIS B 1 318 ? 14.790 40.831 9.768 1.00 75.25 359 HIS B N 1
ATOM 7198 C CA . HIS B 1 318 ? 16.182 40.423 9.753 1.00 70.45 359 HIS B CA 1
ATOM 7199 C C . HIS B 1 318 ? 16.338 39.240 8.815 1.00 69.99 359 HIS B C 1
ATOM 7200 O O . HIS B 1 318 ? 15.398 38.472 8.583 1.00 66.00 359 HIS B O 1
ATOM 7207 N N . SER B 1 319 ? 17.532 39.116 8.263 1.00 69.69 360 SER B N 1
ATOM 7208 C CA . SER B 1 319 ? 17.850 38.025 7.368 1.00 69.45 360 SER B CA 1
ATOM 7209 C C . SER B 1 319 ? 19.025 37.245 7.944 1.00 69.07 360 SER B C 1
ATOM 7210 O O . SER B 1 319 ? 19.891 37.798 8.633 1.00 65.71 360 SER B O 1
ATOM 7213 N N . VAL B 1 320 ? 19.029 35.944 7.669 1.00 67.62 361 VAL B N 1
ATOM 7214 C CA . VAL B 1 320 ? 20.070 35.033 8.125 1.00 64.41 361 VAL B CA 1
ATOM 7215 C C . VAL B 1 320 ? 20.589 34.290 6.906 1.00 61.17 361 VAL B C 1
ATOM 7216 O O . VAL B 1 320 ? 19.801 33.767 6.110 1.00 63.33 361 VAL B O 1
ATOM 7220 N N . VAL B 1 321 ? 21.905 34.270 6.741 1.00 59.36 362 VAL B N 1
ATOM 7221 C CA . VAL B 1 321 ? 22.548 33.527 5.670 1.00 61.18 362 VAL B CA 1
ATOM 7222 C C . VAL B 1 321 ? 23.392 32.433 6.306 1.00 61.71 362 VAL B C 1
ATOM 7223 O O . VAL B 1 321 ? 24.125 32.688 7.271 1.00 58.06 362 VAL B O 1
ATOM 7227 N N . THR B 1 322 ? 23.277 31.217 5.777 1.00 56.21 363 THR B N 1
ATOM 7228 C CA . THR B 1 322 ? 24.062 30.082 6.244 1.00 63.78 363 THR B CA 1
ATOM 7229 C C . THR B 1 322 ? 24.697 29.376 5.055 1.00 64.57 363 THR B C 1
ATOM 7230 O O . THR B 1 322 ? 24.367 29.633 3.893 1.00 62.52 363 THR B O 1
ATOM 7234 N N . GLN B 1 323 ? 25.616 28.466 5.373 1.00 60.36 364 GLN B N 1
ATOM 7235 C CA . GLN B 1 323 ? 26.240 27.581 4.402 1.00 57.91 364 GLN B CA 1
ATOM 7236 C C . GLN B 1 323 ? 26.313 26.185 5.003 1.00 58.90 364 GLN B C 1
ATOM 7237 O O . GLN B 1 323 ? 26.455 26.027 6.223 1.00 54.08 364 GLN B O 1
ATOM 7243 N N . TYR B 1 324 ? 26.186 25.174 4.143 1.00 58.65 365 TYR B N 1
ATOM 7244 C CA . TYR B 1 324 ? 26.420 23.797 4.554 1.00 55.09 365 TYR B CA 1
ATOM 7245 C C . TYR B 1 324 ? 27.923 23.528 4.609 1.00 54.18 365 TYR B C 1
ATOM 7246 O O . TYR B 1 324 ? 28.741 24.340 4.174 1.00 58.24 365 TYR B O 1
ATOM 7255 N N . THR B 1 325 ? 28.288 22.374 5.143 1.00 52.78 366 THR B N 1
ATOM 7256 C CA . THR B 1 325 ? 29.693 22.079 5.395 1.00 53.82 366 THR B CA 1
ATOM 7257 C C . THR B 1 325 ? 30.444 21.930 4.082 1.00 57.95 366 THR B C 1
ATOM 7258 O O . THR B 1 325 ? 30.074 21.112 3.232 1.00 51.86 366 THR B O 1
ATOM 7262 N N . LYS B 1 326 ? 31.496 22.729 3.917 1.00 58.64 367 LYS B N 1
ATOM 7263 C CA . LYS B 1 326 ? 32.318 22.721 2.703 1.00 58.76 367 LYS B CA 1
ATOM 7264 C C . LYS B 1 326 ? 31.467 22.866 1.444 1.00 58.07 367 LYS B C 1
ATOM 7265 O O . LYS B 1 326 ? 31.714 22.229 0.418 1.00 60.14 367 LYS B O 1
ATOM 7271 N N . SER B 1 327 ? 30.439 23.698 1.538 1.00 57.26 368 SER B N 1
ATOM 7272 C CA . SER B 1 327 ? 29.642 24.122 0.397 1.00 62.13 368 SER B CA 1
ATOM 7273 C C . SER B 1 327 ? 29.576 25.642 0.402 1.00 66.35 368 SER B C 1
ATOM 7274 O O . SER B 1 327 ? 29.284 26.251 1.437 1.00 65.39 368 SER B O 1
ATOM 7277 N N . THR B 1 328 ? 29.866 26.249 -0.751 1.00 67.22 369 THR B N 1
ATOM 7278 C CA . THR B 1 328 ? 29.846 27.706 -0.867 1.00 68.27 369 THR B CA 1
ATOM 7279 C C . THR B 1 328 ? 28.427 28.253 -0.967 1.00 66.76 369 THR B C 1
ATOM 7280 O O . THR B 1 328 ? 28.170 29.380 -0.530 1.00 71.63 369 THR B O 1
ATOM 7284 N N . THR B 1 329 ? 27.499 27.468 -1.511 1.00 68.75 370 THR B N 1
ATOM 7285 C CA . THR B 1 329 ? 26.133 27.934 -1.702 1.00 71.39 370 THR B CA 1
ATOM 7286 C C . THR B 1 329 ? 25.563 28.478 -0.403 1.00 69.91 370 THR B C 1
ATOM 7287 O O . THR B 1 329 ? 25.780 27.918 0.672 1.00 68.89 370 THR B O 1
ATOM 7291 N N . GLU B 1 330 ? 24.830 29.579 -0.517 1.00 73.06 371 GLU B N 1
ATOM 7292 C CA . GLU B 1 330 ? 24.286 30.294 0.624 1.00 68.65 371 GLU B CA 1
ATOM 7293 C C . GLU B 1 330 ? 22.795 30.025 0.728 1.00 68.19 371 GLU B C 1
ATOM 7294 O O . GLU B 1 330 ? 22.063 30.185 -0.249 1.00 73.84 371 GLU B O 1
ATOM 7300 N N . ASN B 1 331 ? 22.349 29.611 1.906 1.00 67.92 372 ASN B N 1
ATOM 7301 C CA . ASN B 1 331 ? 20.929 29.522 2.210 1.00 68.84 372 ASN B CA 1
ATOM 7302 C C . ASN B 1 331 ? 20.518 30.800 2.929 1.00 68.74 372 ASN B C 1
ATOM 7303 O O . ASN B 1 331 ? 21.196 31.237 3.869 1.00 68.44 372 ASN B O 1
ATOM 7308 N N . THR B 1 332 ? 19.419 31.401 2.485 1.00 69.22 373 THR B N 1
ATOM 7309 C CA . THR B 1 332 ? 18.982 32.693 2.999 1.00 66.19 373 THR B CA 1
ATOM 7310 C C . THR B 1 332 ? 17.576 32.573 3.563 1.00 68.00 373 THR B C 1
ATOM 7311 O O . THR B 1 332 ? 16.691 31.991 2.924 1.00 69.45 373 THR B O 1
ATOM 7315 N N . PHE B 1 333 ? 17.381 33.121 4.761 1.00 61.86 374 PHE B N 1
ATOM 7316 C CA . PHE B 1 333 ? 16.098 33.114 5.448 1.00 66.96 374 PHE B CA 1
ATOM 7317 C C . PHE B 1 333 ? 15.733 34.546 5.822 1.00 68.71 374 PHE B C 1
ATOM 7318 O O . PHE B 1 333 ? 16.554 35.271 6.399 1.00 66.74 374 PHE B O 1
ATOM 7326 N N . ASN B 1 334 ? 14.513 34.954 5.475 1.00 71.21 375 ASN B N 1
ATOM 7327 C CA . ASN B 1 334 ? 14.062 36.335 5.622 1.00 67.43 375 ASN B CA 1
ATOM 7328 C C . ASN B 1 334 ? 12.897 36.369 6.598 1.00 71.96 375 ASN B C 1
ATOM 7329 O O . ASN B 1 334 ? 12.000 35.519 6.526 1.00 71.22 375 ASN B O 1
ATOM 7334 N N . TYR B 1 335 ? 12.929 37.335 7.520 1.00 69.65 376 TYR B N 1
ATOM 7335 C CA . TYR B 1 335 ? 11.850 37.575 8.470 1.00 71.68 376 TYR B CA 1
ATOM 7336 C C . TYR B 1 335 ? 11.378 39.016 8.330 1.00 77.35 376 TYR B C 1
ATOM 7337 O O . TYR B 1 335 ? 12.193 39.928 8.144 1.00 76.47 376 TYR B O 1
ATOM 7346 N N . GLY B 1 336 ? 10.059 39.215 8.398 1.00 79.56 377 GLY B N 1
ATOM 7347 C CA . GLY B 1 336 ? 9.507 40.561 8.288 1.00 83.85 377 GLY B CA 1
ATOM 7348 C C . GLY B 1 336 ? 9.872 41.252 6.978 1.00 85.71 377 GLY B C 1
ATOM 7349 O O . GLY B 1 336 ? 10.260 40.625 5.988 1.00 92.82 377 GLY B O 1
ATOM 7350 N N . THR B 1 337 ? 9.752 42.578 6.989 1.00 90.91 378 THR B N 1
ATOM 7351 C CA . THR B 1 337 ? 9.984 43.395 5.803 1.00 93.39 378 THR B CA 1
ATOM 7352 C C . THR B 1 337 ? 11.149 44.351 6.033 1.00 86.35 378 THR B C 1
ATOM 7353 O O . THR B 1 337 ? 11.597 44.573 7.161 1.00 85.89 378 THR B O 1
ATOM 7357 N N . SER B 1 338 ? 11.646 44.916 4.934 1.00 83.66 379 SER B N 1
ATOM 7358 C CA . SER B 1 338 ? 12.712 45.906 4.982 1.00 91.73 379 SER B CA 1
ATOM 7359 C C . SER B 1 338 ? 12.180 47.334 4.839 1.00 94.17 379 SER B C 1
ATOM 7360 O O . SER B 1 338 ? 12.971 48.277 4.712 1.00 88.51 379 SER B O 1
ATOM 7363 N N . SER B 1 339 ? 10.860 47.509 4.868 1.00 91.58 380 SER B N 1
ATOM 7364 C CA . SER B 1 339 ? 10.257 48.829 4.769 1.00 96.56 380 SER B CA 1
ATOM 7365 C C . SER B 1 339 ? 10.512 49.640 6.040 1.00 95.46 380 SER B C 1
ATOM 7366 O O . SER B 1 339 ? 10.827 49.103 7.108 1.00 91.26 380 SER B O 1
ATOM 7369 N N . GLY B 1 340 ? 10.386 50.957 5.908 1.00 90.24 381 GLY B N 1
ATOM 7370 C CA . GLY B 1 340 ? 10.604 51.854 7.026 1.00 86.66 381 GLY B CA 1
ATOM 7371 C C . GLY B 1 340 ? 12.034 51.855 7.521 1.00 85.98 381 GLY B C 1
ATOM 7372 O O . GLY B 1 340 ? 12.375 52.570 8.466 1.00 86.25 381 GLY B O 1
ATOM 7373 N N . SER B 1 341 ? 12.887 51.064 6.882 1.00 90.22 382 SER B N 1
ATOM 7374 C CA . SER B 1 341 ? 14.237 50.831 7.383 1.00 91.18 382 SER B CA 1
ATOM 7375 C C . SER B 1 341 ? 15.053 52.108 7.247 1.00 86.22 382 SER B C 1
ATOM 7376 O O . SER B 1 341 ? 15.489 52.471 6.153 1.00 89.40 382 SER B O 1
ATOM 7379 N N . THR B 1 342 ? 15.251 52.804 8.361 1.00 80.83 383 THR B N 1
ATOM 7380 C CA . THR B 1 342 ? 16.216 53.893 8.387 1.00 84.20 383 THR B CA 1
ATOM 7381 C C . THR B 1 342 ? 17.585 53.419 8.843 1.00 81.97 383 THR B C 1
ATOM 7382 O O . THR B 1 342 ? 18.604 54.018 8.477 1.00 78.08 383 THR B O 1
ATOM 7386 N N . LEU B 1 343 ? 17.628 52.353 9.636 1.00 88.01 384 LEU B N 1
ATOM 7387 C CA . LEU B 1 343 ? 18.875 51.798 10.130 1.00 82.41 384 LEU B CA 1
ATOM 7388 C C . LEU B 1 343 ? 18.996 50.342 9.704 1.00 83.62 384 LEU B C 1
ATOM 7389 O O . LEU B 1 343 ? 18.002 49.614 9.583 1.00 77.44 384 LEU B O 1
ATOM 7394 N N . SER B 1 344 ? 20.232 49.939 9.447 1.00 79.36 385 SER B N 1
ATOM 7395 C CA . SER B 1 344 ? 20.520 48.564 9.105 1.00 80.69 385 SER B CA 1
ATOM 7396 C C . SER B 1 344 ? 21.926 48.252 9.589 1.00 82.46 385 SER B C 1
ATOM 7397 O O . SER B 1 344 ? 22.796 49.132 9.622 1.00 70.67 385 SER B O 1
ATOM 7400 N N . HIS B 1 345 ? 22.130 46.996 9.997 1.00 76.62 386 HIS B N 1
ATOM 7401 C CA . HIS B 1 345 ? 23.457 46.519 10.346 1.00 70.69 386 HIS B CA 1
ATOM 7402 C C . HIS B 1 345 ? 23.648 45.123 9.772 1.00 72.10 386 HIS B C 1
ATOM 7403 O O . HIS B 1 345 ? 22.700 44.339 9.642 1.00 67.02 386 HIS B O 1
ATOM 7410 N N . THR B 1 346 ? 24.892 44.828 9.419 1.00 66.87 387 THR B N 1
ATOM 7411 C CA . THR B 1 346 ? 25.243 43.558 8.808 1.00 64.80 387 THR B CA 1
ATOM 7412 C C . THR B 1 346 ? 26.463 43.006 9.526 1.00 68.86 387 THR B C 1
ATOM 7413 O O . THR B 1 346 ? 27.562 43.564 9.413 1.00 63.05 387 THR B O 1
ATOM 7417 N N . PHE B 1 347 ? 26.255 41.922 10.281 1.00 64.34 388 PHE B N 1
ATOM 7418 C CA . PHE B 1 347 ? 27.363 41.162 10.834 1.00 65.17 388 PHE B CA 1
ATOM 7419 C C . PHE B 1 347 ? 27.882 40.212 9.766 1.00 61.05 388 PHE B C 1
ATOM 7420 O O . PHE B 1 347 ? 27.098 39.517 9.110 1.00 65.49 388 PHE B O 1
ATOM 7428 N N . ASP B 1 348 ? 29.195 40.197 9.578 1.00 61.11 389 ASP B N 1
ATOM 7429 C CA . ASP B 1 348 ? 29.855 39.272 8.662 1.00 65.68 389 ASP B CA 1
ATOM 7430 C C . ASP B 1 348 ? 30.535 38.220 9.524 1.00 65.29 389 ASP B C 1
ATOM 7431 O O . ASP B 1 348 ? 31.534 38.502 10.200 1.00 59.47 389 ASP B O 1
ATOM 7436 N N . LEU B 1 349 ? 29.982 37.013 9.514 1.00 66.58 390 LEU B N 1
ATOM 7437 C CA . LEU B 1 349 ? 30.359 35.996 10.480 1.00 66.95 390 LEU B CA 1
ATOM 7438 C C . LEU B 1 349 ? 31.050 34.794 9.861 1.00 69.74 390 LEU B C 1
ATOM 7439 O O . LEU B 1 349 ? 31.408 33.862 10.595 1.00 70.02 390 LEU B O 1
ATOM 7444 N N . LEU B 1 350 ? 31.229 34.773 8.541 1.00 70.08 391 LEU B N 1
ATOM 7445 C CA . LEU B 1 350 ? 32.016 33.712 7.925 1.00 72.25 391 LEU B CA 1
ATOM 7446 C C . LEU B 1 350 ? 33.365 33.618 8.625 1.00 73.13 391 LEU B C 1
ATOM 7447 O O . LEU B 1 350 ? 33.987 34.641 8.932 1.00 72.01 391 LEU B O 1
ATOM 7452 N N . SER B 1 351 ? 33.771 32.391 8.952 1.00 68.74 392 SER B N 1
ATOM 7453 C CA . SER B 1 351 ? 35.060 32.087 9.567 1.00 73.61 392 SER B CA 1
ATOM 7454 C C . SER B 1 351 ? 35.151 32.499 11.039 1.00 71.60 392 SER B C 1
ATOM 7455 O O . SER B 1 351 ? 36.248 32.439 11.625 1.00 67.81 392 SER B O 1
ATOM 7458 N N . LYS B 1 352 ? 34.044 32.901 11.671 1.00 60.04 393 LYS B N 1
ATOM 7459 C CA . LYS B 1 352 ? 34.050 33.269 13.081 1.00 61.05 393 LYS B CA 1
ATOM 7460 C C . LYS B 1 352 ? 33.118 32.375 13.892 1.00 62.59 393 LYS B C 1
ATOM 7461 O O . LYS B 1 352 ? 31.992 32.080 13.465 1.00 59.98 393 LYS B O 1
ATOM 7467 N N . ASP B 1 353 ? 33.598 31.949 15.065 1.00 58.83 394 ASP B N 1
ATOM 7468 C CA . ASP B 1 353 ? 32.740 31.462 16.143 1.00 55.49 394 ASP B CA 1
ATOM 7469 C C . ASP B 1 353 ? 32.301 32.660 16.980 1.00 56.41 394 ASP B C 1
ATOM 7470 O O . ASP B 1 353 ? 33.141 33.320 17.605 1.00 53.27 394 ASP B O 1
ATOM 7475 N N . ILE B 1 354 ? 30.998 32.934 17.013 1.00 51.97 395 ILE B N 1
ATOM 7476 C CA . ILE B 1 354 ? 30.436 33.885 17.971 1.00 49.73 395 ILE B CA 1
ATOM 7477 C C . ILE B 1 354 ? 30.155 33.107 19.252 1.00 53.25 395 ILE B C 1
ATOM 7478 O O . ILE B 1 354 ? 29.150 32.406 19.360 1.00 55.83 395 ILE B O 1
ATOM 7483 N N . TYR B 1 355 ? 31.053 33.212 20.222 1.00 50.25 396 TYR B N 1
ATOM 7484 C CA . TYR B 1 355 ? 30.942 32.463 21.464 1.00 51.75 396 TYR B CA 1
ATOM 7485 C C . TYR B 1 355 ? 30.095 33.157 22.529 1.00 53.96 396 TYR B C 1
ATOM 7486 O O . TYR B 1 355 ? 29.817 32.550 23.575 1.00 48.84 396 TYR B O 1
ATOM 7495 N N . GLN B 1 356 ? 29.674 34.397 22.298 1.00 53.34 397 GLN B N 1
ATOM 7496 C CA . GLN B 1 356 ? 28.985 35.150 23.340 1.00 54.49 397 GLN B CA 1
ATOM 7497 C C . GLN B 1 356 ? 28.292 36.350 22.714 1.00 56.24 397 GLN B C 1
ATOM 7498 O O . GLN B 1 356 ? 28.833 36.980 21.802 1.00 59.37 397 GLN B O 1
ATOM 7504 N N . THR B 1 357 ? 27.088 36.650 23.198 1.00 55.65 398 THR B N 1
ATOM 7505 C CA . THR B 1 357 ? 26.338 37.809 22.755 1.00 51.83 398 THR B CA 1
ATOM 7506 C C . THR B 1 357 ? 25.857 38.590 23.966 1.00 56.48 398 THR B C 1
ATOM 7507 O O . THR B 1 357 ? 25.755 38.055 25.076 1.00 48.98 398 THR B O 1
ATOM 7511 N N . TYR B 1 358 ? 25.551 39.871 23.717 1.00 56.88 399 TYR B N 1
ATOM 7512 C CA . TYR B 1 358 ? 25.001 40.792 24.709 1.00 55.94 399 TYR B CA 1
ATOM 7513 C C . TYR B 1 358 ? 23.926 41.628 24.034 1.00 53.35 399 TYR B C 1
ATOM 7514 O O . TYR B 1 358 ? 24.142 42.150 22.935 1.00 55.63 399 TYR B O 1
ATOM 7523 N N . SER B 1 359 ? 22.762 41.728 24.669 1.00 51.19 400 SER B N 1
ATOM 7524 C CA . SER B 1 359 ? 21.657 42.472 24.084 1.00 57.27 400 SER B CA 1
ATOM 7525 C C . SER B 1 359 ? 20.944 43.289 25.154 1.00 58.48 400 SER B C 1
ATOM 7526 O O . SER B 1 359 ? 20.936 42.929 26.336 1.00 54.15 400 SER B O 1
ATOM 7529 N N . ILE B 1 360 ? 20.357 44.406 24.717 1.00 63.02 401 ILE B N 1
ATOM 7530 C CA . ILE B 1 360 ? 19.421 45.201 25.507 1.00 59.29 401 ILE B CA 1
ATOM 7531 C C . ILE B 1 360 ? 18.029 44.962 24.934 1.00 55.16 401 ILE B C 1
ATOM 7532 O O . ILE B 1 360 ? 17.813 45.115 23.724 1.00 54.33 401 ILE B O 1
ATOM 7537 N N . ALA B 1 361 ? 17.090 44.583 25.790 1.00 52.50 402 ALA B N 1
ATOM 7538 C CA . ALA B 1 361 ? 15.702 44.440 25.374 1.00 61.13 402 ALA B CA 1
ATOM 7539 C C . ALA B 1 361 ? 14.856 45.538 26.010 1.00 66.99 402 ALA B C 1
ATOM 7540 O O . ALA B 1 361 ? 15.045 45.883 27.182 1.00 64.55 402 ALA B O 1
ATOM 7542 N N . ALA B 1 362 ? 13.933 46.095 25.227 1.00 67.74 403 ALA B N 1
ATOM 7543 C CA . ALA B 1 362 ? 13.010 47.099 25.731 1.00 71.42 403 ALA B CA 1
ATOM 7544 C C . ALA B 1 362 ? 11.645 46.897 25.089 1.00 72.22 403 ALA B C 1
ATOM 7545 O O . ALA B 1 362 ? 11.517 46.301 24.014 1.00 68.59 403 ALA B O 1
ATOM 7547 N N . ALA B 1 363 ? 10.620 47.384 25.782 1.00 69.32 404 ALA B N 1
ATOM 7548 C CA . ALA B 1 363 ? 9.253 47.353 25.285 1.00 70.66 404 ALA B CA 1
ATOM 7549 C C . ALA B 1 363 ? 8.586 48.683 25.604 1.00 75.81 404 ALA B C 1
ATOM 7550 O O . ALA B 1 363 ? 9.121 49.507 26.350 1.00 71.18 404 ALA B O 1
ATOM 7552 N N . ASN B 1 364 ? 7.392 48.871 25.041 1.00 78.90 405 ASN B N 1
ATOM 7553 C CA . ASN B 1 364 ? 6.603 50.084 25.234 1.00 78.28 405 ASN B CA 1
ATOM 7554 C C . ASN B 1 364 ? 5.170 49.830 24.784 1.00 79.07 405 ASN B C 1
ATOM 7555 O O . ASN B 1 364 ? 4.898 49.767 23.581 1.00 80.53 405 ASN B O 1
ATOM 7560 N N . LYS B 1 365 ? 4.248 49.666 25.726 1.00 80.50 406 LYS B N 1
ATOM 7561 C CA . LYS B 1 365 ? 2.831 49.520 25.399 1.00 83.86 406 LYS B CA 1
ATOM 7562 C C . LYS B 1 365 ? 2.118 50.848 25.696 1.00 86.82 406 LYS B C 1
ATOM 7563 O O . LYS B 1 365 ? 1.648 51.093 26.811 1.00 84.51 406 LYS B O 1
ATOM 7569 N N . SER B 1 366 ? 2.046 51.708 24.673 1.00 86.62 407 SER B N 1
ATOM 7570 C CA . SER B 1 366 ? 1.284 52.948 24.734 1.00 90.68 407 SER B CA 1
ATOM 7571 C C . SER B 1 366 ? 0.059 52.758 23.871 1.00 91.70 407 SER B C 1
ATOM 7572 O O . SER B 1 366 ? -0.849 51.983 24.228 1.00 94.31 407 SER B O 1
ATOM 7575 N N . ALA B 1 367 ? -0.032 53.426 22.708 1.00 88.96 408 ALA B N 1
ATOM 7576 C CA . ALA B 1 367 ? -1.064 53.097 21.729 1.00 88.42 408 ALA B CA 1
ATOM 7577 C C . ALA B 1 367 ? -0.869 51.683 21.217 1.00 89.68 408 ALA B C 1
ATOM 7578 O O . ALA B 1 367 ? -1.698 50.797 21.461 1.00 88.29 408 ALA B O 1
ATOM 7580 N N . THR B 1 368 ? 0.226 51.463 20.495 1.00 87.74 409 THR B N 1
ATOM 7581 C CA . THR B 1 368 ? 0.618 50.160 19.984 1.00 87.65 409 THR B CA 1
ATOM 7582 C C . THR B 1 368 ? 1.642 49.519 20.917 1.00 88.14 409 THR B C 1
ATOM 7583 O O . THR B 1 368 ? 2.337 50.203 21.675 1.00 85.71 409 THR B O 1
ATOM 7587 N N . TRP B 1 369 ? 1.735 48.187 20.843 1.00 90.85 410 TRP B N 1
ATOM 7588 C CA . TRP B 1 369 ? 2.665 47.413 21.661 1.00 81.14 410 TRP B CA 1
ATOM 7589 C C . TRP B 1 369 ? 3.978 47.232 20.903 1.00 78.56 410 TRP B C 1
ATOM 7590 O O . TRP B 1 369 ? 4.000 46.649 19.811 1.00 78.29 410 TRP B O 1
ATOM 7601 N N . TYR B 1 370 ? 5.068 47.725 21.488 1.00 79.46 411 TYR B N 1
ATOM 7602 C CA . TYR B 1 370 ? 6.378 47.743 20.855 1.00 76.83 411 TYR B CA 1
ATOM 7603 C C . TYR B 1 370 ? 7.326 46.772 21.550 1.00 77.61 411 TYR B C 1
ATOM 7604 O O . TYR B 1 370 ? 7.319 46.654 22.781 1.00 75.78 411 TYR B O 1
ATOM 7613 N N . GLN B 1 371 ? 8.125 46.066 20.749 1.00 73.96 412 GLN B N 1
ATOM 7614 C CA . GLN B 1 371 ? 9.201 45.208 21.233 1.00 71.09 412 GLN B CA 1
ATOM 7615 C C . GLN B 1 371 ? 10.492 45.676 20.574 1.00 70.53 412 GLN B C 1
ATOM 7616 O O . GLN B 1 371 ? 10.575 45.743 19.340 1.00 68.30 412 GLN B O 1
ATOM 7622 N N . ALA B 1 372 ? 11.494 46.009 21.385 1.00 63.30 413 ALA B N 1
ATOM 7623 C CA . ALA B 1 372 ? 12.673 46.703 20.881 1.00 70.17 413 ALA B CA 1
ATOM 7624 C C . ALA B 1 372 ? 13.945 45.967 21.273 1.00 67.87 413 ALA B C 1
ATOM 7625 O O . ALA B 1 372 ? 14.115 45.576 22.433 1.00 72.12 413 ALA B O 1
ATOM 7627 N N . VAL B 1 373 ? 14.837 45.787 20.307 1.00 58.87 414 VAL B N 1
ATOM 7628 C CA . VAL B 1 373 ? 16.187 45.322 20.600 1.00 66.42 414 VAL B CA 1
ATOM 7629 C C . VAL B 1 373 ? 17.115 46.350 19.973 1.00 66.54 414 VAL B C 1
ATOM 7630 O O . VAL B 1 373 ? 17.565 46.167 18.829 1.00 67.86 414 VAL B O 1
ATOM 7634 N N . PRO B 1 374 ? 17.396 47.460 20.660 1.00 65.66 415 PRO B N 1
ATOM 7635 C CA . PRO B 1 374 ? 18.159 48.540 20.018 1.00 66.95 415 PRO B CA 1
ATOM 7636 C C . PRO B 1 374 ? 19.656 48.328 20.078 1.00 66.88 415 PRO B C 1
ATOM 7637 O O . PRO B 1 374 ? 20.377 48.935 19.274 1.00 69.24 415 PRO B O 1
ATOM 7641 N N . LEU B 1 375 ? 20.144 47.502 21.006 1.00 59.92 416 LEU B N 1
ATOM 7642 C CA . LEU B 1 375 ? 21.563 47.188 21.103 1.00 63.07 416 LEU B CA 1
ATOM 7643 C C . LEU B 1 375 ? 21.765 45.676 21.062 1.00 63.85 416 LEU B C 1
ATOM 7644 O O . LEU B 1 375 ? 21.074 44.930 21.768 1.00 58.84 416 LEU B O 1
ATOM 7649 N N . LEU B 1 376 ? 22.718 45.232 20.242 1.00 62.48 417 LEU B N 1
ATOM 7650 C CA . LEU B 1 376 ? 23.107 43.826 20.199 1.00 60.21 417 LEU B CA 1
ATOM 7651 C C . LEU B 1 376 ? 24.600 43.750 19.919 1.00 63.46 417 LEU B C 1
ATOM 7652 O O . LEU B 1 376 ? 25.074 44.323 18.929 1.00 62.93 417 LEU B O 1
ATOM 7657 N N . ARG B 1 377 ? 25.341 43.067 20.793 1.00 53.88 418 ARG B N 1
ATOM 7658 C CA . ARG B 1 377 ? 26.771 42.869 20.613 1.00 55.98 418 ARG B CA 1
ATOM 7659 C C . ARG B 1 377 ? 27.065 41.393 20.363 1.00 57.81 418 ARG B C 1
ATOM 7660 O O . ARG B 1 377 ? 26.490 40.517 21.016 1.00 60.65 418 ARG B O 1
ATOM 7668 N N . LEU B 1 378 ? 27.941 41.123 19.399 1.00 55.18 419 LEU B N 1
ATOM 7669 C CA . LEU B 1 378 ? 28.434 39.780 19.114 1.00 58.06 419 LEU B CA 1
ATOM 7670 C C . LEU B 1 378 ? 29.928 39.719 19.408 1.00 61.40 419 LEU B C 1
ATOM 7671 O O . LEU B 1 378 ? 30.688 40.598 18.986 1.00 58.69 419 LEU B O 1
ATOM 7676 N N . TYR B 1 379 ? 30.350 38.689 20.129 1.00 59.31 420 TYR B N 1
ATOM 7677 C CA . TYR B 1 379 ? 31.761 38.481 20.407 1.00 58.43 420 TYR B CA 1
ATOM 7678 C C . TYR B 1 379 ? 32.219 37.227 19.681 1.00 58.98 420 TYR B C 1
ATOM 7679 O O . TYR B 1 379 ? 31.635 36.154 19.863 1.00 58.45 420 TYR B O 1
ATOM 7688 N N . GLY B 1 380 ? 33.258 37.377 18.855 1.00 55.51 421 GLY B N 1
ATOM 7689 C CA . GLY B 1 380 ? 33.673 36.332 17.954 1.00 54.03 421 GLY B CA 1
ATOM 7690 C C . GLY B 1 380 ? 35.151 36.034 18.103 1.00 60.73 421 GLY B C 1
ATOM 7691 O O . GLY B 1 380 ? 35.900 36.778 18.736 1.00 57.40 421 GLY B O 1
ATOM 7692 N N . ILE B 1 381 ? 35.546 34.892 17.529 1.00 57.63 422 ILE B N 1
ATOM 7693 C CA . ILE B 1 381 ? 36.936 34.466 17.417 1.00 55.34 422 ILE B CA 1
ATOM 7694 C C . ILE B 1 381 ? 37.063 33.683 16.114 1.00 65.29 422 ILE B C 1
ATOM 7695 O O . ILE B 1 381 ? 36.127 33.001 15.681 1.00 64.90 422 ILE B O 1
ATOM 7700 N N . ASN B 1 382 ? 38.215 33.805 15.466 1.00 68.86 423 ASN B N 1
ATOM 7701 C CA . ASN B 1 382 ? 38.405 33.215 14.149 1.00 68.61 423 ASN B CA 1
ATOM 7702 C C . ASN B 1 382 ? 39.503 32.164 14.203 1.00 69.73 423 ASN B C 1
ATOM 7703 O O . ASN B 1 382 ? 40.179 31.991 15.226 1.00 66.95 423 ASN B O 1
ATOM 7708 N N . SER B 1 383 ? 39.668 31.477 13.063 1.00 69.87 424 SER B N 1
ATOM 7709 C CA . SER B 1 383 ? 40.628 30.378 12.950 1.00 71.62 424 SER B CA 1
ATOM 7710 C C . SER B 1 383 ? 42.012 30.788 13.442 1.00 76.24 424 SER B C 1
ATOM 7711 O O . SER B 1 383 ? 42.719 29.994 14.082 1.00 73.95 424 SER B O 1
ATOM 7714 N N . SER B 1 384 ? 42.401 32.035 13.171 1.00 71.94 425 SER B N 1
ATOM 7715 C CA . SER B 1 384 ? 43.680 32.598 13.579 1.00 73.68 425 SER B CA 1
ATOM 7716 C C . SER B 1 384 ? 43.726 33.008 15.049 1.00 73.98 425 SER B C 1
ATOM 7717 O O . SER B 1 384 ? 44.748 33.555 15.479 1.00 78.11 425 SER B O 1
ATOM 7720 N N . ASN B 1 385 ? 42.662 32.760 15.823 1.00 75.06 426 ASN B N 1
ATOM 7721 C CA . ASN B 1 385 ? 42.598 33.047 17.257 1.00 72.63 426 ASN B CA 1
ATOM 7722 C C . ASN B 1 385 ? 42.473 34.545 17.538 1.00 72.51 426 ASN B C 1
ATOM 7723 O O . ASN B 1 385 ? 42.814 35.009 18.636 1.00 71.40 426 ASN B O 1
ATOM 7728 N N . VAL B 1 386 ? 41.970 35.307 16.570 1.00 70.89 427 VAL B N 1
ATOM 7729 C CA . VAL B 1 386 ? 41.812 36.751 16.709 1.00 72.22 427 VAL B CA 1
ATOM 7730 C C . VAL B 1 386 ? 40.407 37.038 17.220 1.00 66.30 427 VAL B C 1
ATOM 7731 O O . VAL B 1 386 ? 39.411 36.733 16.548 1.00 62.14 427 VAL B O 1
ATOM 7735 N N . LEU B 1 387 ? 40.334 37.627 18.412 1.00 67.05 428 LEU B N 1
ATOM 7736 C CA . LEU B 1 387 ? 39.064 38.053 18.969 1.00 66.22 428 LEU B CA 1
ATOM 7737 C C . LEU B 1 387 ? 38.528 39.275 18.237 1.00 70.02 428 LEU B C 1
ATOM 7738 O O . LEU B 1 387 ? 39.278 40.088 17.687 1.00 70.80 428 LEU B O 1
ATOM 7743 N N . SER B 1 388 ? 37.206 39.383 18.219 1.00 66.01 429 SER B N 1
ATOM 7744 C CA . SER B 1 388 ? 36.541 40.440 17.484 1.00 63.83 429 SER B CA 1
ATOM 7745 C C . SER B 1 388 ? 35.238 40.767 18.188 1.00 63.90 429 SER B C 1
ATOM 7746 O O . SER B 1 388 ? 34.617 39.903 18.809 1.00 64.51 429 SER B O 1
ATOM 7749 N N . GLU B 1 389 ? 34.842 42.027 18.106 1.00 63.15 430 GLU B N 1
ATOM 7750 C CA . GLU B 1 389 ? 33.543 42.454 18.587 1.00 60.92 430 GLU B CA 1
ATOM 7751 C C . GLU B 1 389 ? 32.866 43.253 17.490 1.00 62.94 430 GLU B C 1
ATOM 7752 O O . GLU B 1 389 ? 33.499 44.068 16.809 1.00 62.58 430 GLU B O 1
ATOM 7758 N N . ASP B 1 390 ? 31.584 42.995 17.305 1.00 61.24 431 ASP B N 1
ATOM 7759 C CA . ASP B 1 390 ? 30.777 43.795 16.410 1.00 61.18 431 ASP B CA 1
ATOM 7760 C C . ASP B 1 390 ? 29.439 44.021 17.086 1.00 63.53 431 ASP B C 1
ATOM 7761 O O . ASP B 1 390 ? 28.980 43.198 17.884 1.00 59.63 431 ASP B O 1
ATOM 7766 N N . ALA B 1 391 ? 28.821 45.148 16.774 1.00 61.60 432 ALA B N 1
ATOM 7767 C CA . ALA B 1 391 ? 27.663 45.567 17.540 1.00 63.16 432 ALA B CA 1
ATOM 7768 C C . ALA B 1 391 ? 26.960 46.671 16.780 1.00 67.49 432 ALA B C 1
ATOM 7769 O O . ALA B 1 391 ? 27.557 47.345 15.934 1.00 68.22 432 ALA B O 1
ATOM 7771 N N . PHE B 1 392 ? 25.685 46.849 17.093 1.00 64.92 433 PHE B N 1
ATOM 7772 C CA . PHE B 1 392 ? 24.997 48.065 16.708 1.00 66.13 433 PHE B CA 1
ATOM 7773 C C . PHE B 1 392 ? 24.299 48.651 17.926 1.00 71.82 433 PHE B C 1
ATOM 7774 O O . PHE B 1 392 ? 23.799 47.919 18.792 1.00 67.24 433 PHE B O 1
ATOM 7782 N N . SER B 1 393 ? 24.298 49.979 17.995 1.00 65.24 434 SER B N 1
ATOM 7783 C CA . SER B 1 393 ? 23.579 50.712 19.026 1.00 65.11 434 SER B CA 1
ATOM 7784 C C . SER B 1 393 ? 22.645 51.665 18.299 1.00 68.76 434 SER B C 1
ATOM 7785 O O . SER B 1 393 ? 23.079 52.696 17.779 1.00 66.81 434 SER B O 1
ATOM 7788 N N . PHE B 1 394 ? 21.374 51.298 18.236 1.00 70.98 435 PHE B N 1
ATOM 7789 C CA . PHE B 1 394 ? 20.353 52.169 17.679 1.00 71.11 435 PHE B CA 1
ATOM 7790 C C . PHE B 1 394 ? 19.738 53.010 18.792 1.00 71.03 435 PHE B C 1
ATOM 7791 O O . PHE B 1 394 ? 19.864 52.694 19.979 1.00 72.13 435 PHE B O 1
ATOM 7799 N N . SER B 1 395 ? 19.076 54.096 18.398 1.00 71.72 436 SER B N 1
ATOM 7800 C CA . SER B 1 395 ? 18.530 55.023 19.385 1.00 76.39 436 SER B CA 1
ATOM 7801 C C . SER B 1 395 ? 17.663 54.275 20.392 1.00 73.63 436 SER B C 1
ATOM 7802 O O . SER B 1 395 ? 16.903 53.371 20.028 1.00 67.47 436 SER B O 1
ATOM 7805 N N . ASN B 1 396 ? 17.826 54.629 21.670 1.00 71.04 437 ASN B N 1
ATOM 7806 C CA . ASN B 1 396 ? 17.028 54.059 22.756 1.00 72.62 437 ASN B CA 1
ATOM 7807 C C . ASN B 1 396 ? 16.974 55.083 23.880 1.00 73.35 437 ASN B C 1
ATOM 7808 O O . ASN B 1 396 ? 17.991 55.355 24.529 1.00 69.21 437 ASN B O 1
ATOM 7813 N N . ASN B 1 397 ? 15.776 55.616 24.119 1.00 72.89 438 ASN B N 1
ATOM 7814 C CA . ASN B 1 397 ? 15.533 56.672 25.092 1.00 80.29 438 ASN B CA 1
ATOM 7815 C C . ASN B 1 397 ? 15.068 56.151 26.441 1.00 78.94 438 ASN B C 1
ATOM 7816 O O . ASN B 1 397 ? 15.106 56.902 27.426 1.00 77.07 438 ASN B O 1
ATOM 7821 N N . ILE B 1 398 ? 14.606 54.907 26.493 1.00 76.96 439 ILE B N 1
ATOM 7822 C CA . ILE B 1 398 ? 13.946 54.385 27.693 1.00 75.77 439 ILE B CA 1
ATOM 7823 C C . ILE B 1 398 ? 14.965 54.294 28.821 1.00 75.93 439 ILE B C 1
ATOM 7824 O O . ILE B 1 398 ? 16.096 53.833 28.589 1.00 72.77 439 ILE B O 1
ATOM 7829 N N . PRO B 1 399 ? 14.636 54.759 30.028 1.00 77.15 440 PRO B N 1
ATOM 7830 C CA . PRO B 1 399 ? 15.578 54.647 31.148 1.00 74.86 440 PRO B CA 1
ATOM 7831 C C . PRO B 1 399 ? 16.040 53.207 31.335 1.00 72.25 440 PRO B C 1
ATOM 7832 O O . PRO B 1 399 ? 15.265 52.259 31.183 1.00 65.82 440 PRO B O 1
ATOM 7836 N N . SER B 1 400 ? 17.326 53.058 31.667 1.00 70.53 441 SER B N 1
ATOM 7837 C CA . SER B 1 400 ? 17.941 51.740 31.740 1.00 72.56 441 SER B CA 1
ATOM 7838 C C . SER B 1 400 ? 17.258 50.849 32.772 1.00 73.38 441 SER B C 1
ATOM 7839 O O . SER B 1 400 ? 17.200 49.625 32.591 1.00 68.66 441 SER B O 1
ATOM 7842 N N . SER B 1 401 ? 16.723 51.439 33.844 1.00 66.22 442 SER B N 1
ATOM 7843 C CA . SER B 1 401 ? 15.963 50.682 34.835 1.00 70.26 442 SER B CA 1
ATOM 7844 C C . SER B 1 401 ? 14.663 50.108 34.280 1.00 67.72 442 SER B C 1
ATOM 7845 O O . SER B 1 401 ? 13.992 49.341 34.985 1.00 69.46 442 SER B O 1
ATOM 7848 N N . LYS B 1 402 ? 14.288 50.476 33.056 1.00 61.01 443 LYS B N 1
ATOM 7849 C CA . LYS B 1 402 ? 13.110 49.960 32.379 1.00 65.17 443 LYS B CA 1
ATOM 7850 C C . LYS B 1 402 ? 13.490 49.005 31.263 1.00 64.84 443 LYS B C 1
ATOM 7851 O O . LYS B 1 402 ? 12.610 48.535 30.528 1.00 59.13 443 LYS B O 1
ATOM 7857 N N . CYS B 1 403 ? 14.781 48.758 31.083 1.00 62.78 444 CYS B N 1
ATOM 7858 C CA . CYS B 1 403 ? 15.286 47.868 30.054 1.00 65.25 444 CYS B CA 1
ATOM 7859 C C . CYS B 1 403 ? 15.923 46.644 30.703 1.00 65.37 444 CYS B C 1
ATOM 7860 O O . CYS B 1 403 ? 16.335 46.670 31.871 1.00 64.82 444 CYS B O 1
ATOM 7863 N N . LYS B 1 404 ? 15.992 45.563 29.929 1.00 62.71 445 LYS B N 1
ATOM 7864 C CA . LYS B 1 404 ? 16.599 44.310 30.365 1.00 59.52 445 LYS B CA 1
ATOM 7865 C C . LYS B 1 404 ? 17.812 44.027 29.496 1.00 60.26 445 LYS B C 1
ATOM 7866 O O . LYS B 1 404 ? 17.678 43.858 28.277 1.00 60.58 445 LYS B O 1
ATOM 7872 N N . SER B 1 405 ? 18.992 44.011 30.115 1.00 53.37 446 SER B N 1
ATOM 7873 C CA . SER B 1 405 ? 20.196 43.518 29.462 1.00 54.88 446 SER B CA 1
ATOM 7874 C C . SER B 1 405 ? 20.309 42.006 29.657 1.00 57.51 446 SER B C 1
ATOM 7875 O O . SER B 1 405 ? 19.868 41.463 30.673 1.00 50.36 446 SER B O 1
ATOM 7878 N N . THR B 1 406 ? 20.902 41.329 28.670 1.00 54.58 447 THR B N 1
ATOM 7879 C CA . THR B 1 406 ? 21.080 39.882 28.734 1.00 57.07 447 THR B CA 1
ATOM 7880 C C . THR B 1 406 ? 22.469 39.488 28.248 1.00 58.39 447 THR B C 1
ATOM 7881 O O . THR B 1 406 ? 22.953 40.002 27.233 1.00 55.37 447 THR B O 1
ATOM 7885 N N . TYR B 1 407 ? 23.101 38.572 28.985 1.00 56.00 448 TYR B N 1
ATOM 7886 C CA . TYR B 1 407 ? 24.344 37.930 28.578 1.00 55.61 448 TYR B CA 1
ATOM 7887 C C . TYR B 1 407 ? 24.042 36.478 28.223 1.00 56.69 448 TYR B C 1
ATOM 7888 O O . TYR B 1 407 ? 23.638 35.696 29.094 1.00 57.52 448 TYR B O 1
ATOM 7897 N N . SER B 1 408 ? 24.245 36.116 26.952 1.00 52.16 449 SER B N 1
ATOM 7898 C CA . SER B 1 408 ? 24.116 34.717 26.550 1.00 52.84 449 SER B CA 1
ATOM 7899 C C . SER B 1 408 ? 24.933 33.816 27.460 1.00 55.28 449 SER B C 1
ATOM 7900 O O . SER B 1 408 ? 24.505 32.704 27.790 1.00 54.06 449 SER B O 1
ATOM 7903 N N . SER B 1 409 ? 26.091 34.300 27.907 1.00 54.11 450 SER B N 1
ATOM 7904 C CA . SER B 1 409 ? 26.950 33.555 28.814 1.00 53.33 450 SER B CA 1
ATOM 7905 C C . SER B 1 409 ? 26.264 33.201 30.130 1.00 56.30 450 SER B C 1
ATOM 7906 O O . SER B 1 409 ? 26.812 32.399 30.893 1.00 56.96 450 SER B O 1
ATOM 7909 N N . ASP B 1 410 ? 25.108 33.798 30.436 1.00 55.55 451 ASP B N 1
ATOM 7910 C CA . ASP B 1 410 ? 24.340 33.375 31.597 1.00 56.34 451 ASP B CA 1
ATOM 7911 C C . ASP B 1 410 ? 23.529 32.112 31.327 1.00 56.78 451 ASP B C 1
ATOM 7912 O O . ASP B 1 410 ? 23.149 31.423 32.283 1.00 53.67 451 ASP B O 1
ATOM 7917 N N . GLN B 1 411 ? 23.245 31.812 30.058 1.00 52.93 452 GLN B N 1
ATOM 7918 C CA . GLN B 1 411 ? 22.632 30.549 29.655 1.00 57.18 452 GLN B CA 1
ATOM 7919 C C . GLN B 1 411 ? 23.646 29.566 29.088 1.00 56.82 452 GLN B C 1
ATOM 7920 O O . GLN B 1 411 ? 23.587 28.375 29.400 1.00 57.88 452 GLN B O 1
ATOM 7926 N N . LEU B 1 412 ? 24.603 30.045 28.290 1.00 53.87 453 LEU B N 1
ATOM 7927 C CA . LEU B 1 412 ? 25.635 29.212 27.684 1.00 51.61 453 LEU B CA 1
ATOM 7928 C C . LEU B 1 412 ? 27.002 29.672 28.190 1.00 51.11 453 LEU B C 1
ATOM 7929 O O . LEU B 1 412 ? 27.747 30.356 27.474 1.00 53.02 453 LEU B O 1
ATOM 7934 N N . PRO B 1 413 ? 27.367 29.298 29.417 1.00 51.04 454 PRO B N 1
ATOM 7935 C CA . PRO B 1 413 ? 28.579 29.842 30.041 1.00 51.22 454 PRO B CA 1
ATOM 7936 C C . PRO B 1 413 ? 29.821 29.622 29.199 1.00 54.46 454 PRO B C 1
ATOM 7937 O O . PRO B 1 413 ? 29.885 28.741 28.336 1.00 49.61 454 PRO B O 1
ATOM 7941 N N . ILE B 1 414 ? 30.822 30.465 29.463 1.00 53.86 455 ILE B N 1
ATOM 7942 C CA . ILE B 1 414 ? 32.118 30.405 28.797 1.00 59.27 455 ILE B CA 1
ATOM 7943 C C . ILE B 1 414 ? 33.192 30.618 29.855 1.00 58.74 455 ILE B C 1
ATOM 7944 O O . ILE B 1 414 ? 32.910 31.018 30.985 1.00 53.34 455 ILE B O 1
ATOM 7949 N N . GLU B 1 415 ? 34.438 30.349 29.467 1.00 61.44 456 GLU B N 1
ATOM 7950 C CA . GLU B 1 415 ? 35.575 30.560 30.365 1.00 65.32 456 GLU B CA 1
ATOM 7951 C C . GLU B 1 415 ? 36.832 30.668 29.493 1.00 69.69 456 GLU B C 1
ATOM 7952 O O . GLU B 1 415 ? 37.530 29.678 29.268 1.00 67.75 456 GLU B O 1
ATOM 7958 N N . LEU B 1 416 ? 37.096 31.884 29.013 1.00 72.99 457 LEU B N 1
ATOM 7959 C CA . LEU B 1 416 ? 38.232 32.126 28.138 1.00 73.87 457 LEU B CA 1
ATOM 7960 C C . LEU B 1 416 ? 39.518 32.321 28.929 1.00 75.67 457 LEU B C 1
ATOM 7961 O O . LEU B 1 416 ? 39.521 32.852 30.044 1.00 73.17 457 LEU B O 1
ATOM 7966 N N . LEU B 1 417 ? 40.619 31.887 28.325 1.00 78.65 458 LEU B N 1
ATOM 7967 C CA . LEU B 1 417 ? 41.957 32.103 28.851 1.00 84.76 458 LEU B CA 1
ATOM 7968 C C . LEU B 1 417 ? 42.445 33.500 28.464 1.00 88.85 458 LEU B C 1
ATOM 7969 O O . LEU B 1 417 ? 41.875 34.159 27.587 1.00 87.09 458 LEU B O 1
ATOM 7974 N N . ASP B 1 418 ? 43.530 33.944 29.114 1.00 91.09 459 ASP B N 1
ATOM 7975 C CA . ASP B 1 418 ? 44.110 35.248 28.796 1.00 91.78 459 ASP B CA 1
ATOM 7976 C C . ASP B 1 418 ? 44.293 35.459 27.298 1.00 93.82 459 ASP B C 1
ATOM 7977 O O . ASP B 1 418 ? 44.228 36.604 26.831 1.00 95.22 459 ASP B O 1
ATOM 7982 N N . GLU B 1 419 ? 44.527 34.381 26.535 1.00 93.92 460 GLU B N 1
ATOM 7983 C CA . GLU B 1 419 ? 44.355 34.384 25.083 1.00 91.93 460 GLU B CA 1
ATOM 7984 C C . GLU B 1 419 ? 43.646 33.109 24.639 1.00 89.74 460 GLU B C 1
ATOM 7985 O O . GLU B 1 419 ? 44.138 31.995 24.876 1.00 87.44 460 GLU B O 1
ATOM 7991 N N . PRO B 1 420 ? 42.491 33.239 23.993 1.00 87.37 461 PRO B N 1
ATOM 7992 C CA . PRO B 1 420 ? 41.661 32.076 23.683 1.00 80.89 461 PRO B CA 1
ATOM 7993 C C . PRO B 1 420 ? 42.020 31.444 22.343 1.00 79.83 461 PRO B C 1
ATOM 7994 O O . PRO B 1 420 ? 42.590 32.078 21.449 1.00 75.63 461 PRO B O 1
ATOM 7998 N N . ILE B 1 421 ? 41.680 30.158 22.221 1.00 77.52 462 ILE B N 1
ATOM 7999 C CA . ILE B 1 421 ? 41.949 29.390 21.013 1.00 68.54 462 ILE B CA 1
ATOM 8000 C C . ILE B 1 421 ? 40.639 29.108 20.294 1.00 65.47 462 ILE B C 1
ATOM 8001 O O . ILE B 1 421 ? 39.649 28.719 20.921 1.00 66.26 462 ILE B O 1
ATOM 8006 N N . TYR B 1 422 ? 40.640 29.320 18.980 1.00 65.34 463 TYR B N 1
ATOM 8007 C CA . TYR B 1 422 ? 39.497 28.994 18.137 1.00 66.60 463 TYR B CA 1
ATOM 8008 C C . TYR B 1 422 ? 39.141 27.511 18.244 1.00 70.89 463 TYR B C 1
ATOM 8009 O O . TYR B 1 422 ? 39.996 26.638 18.062 1.00 69.53 463 TYR B O 1
ATOM 8018 N N . GLY B 1 423 ? 37.867 27.232 18.522 1.00 65.91 464 GLY B N 1
ATOM 8019 C CA . GLY B 1 423 ? 37.388 25.864 18.576 1.00 67.34 464 GLY B CA 1
ATOM 8020 C C . GLY B 1 423 ? 37.817 25.076 19.793 1.00 67.75 464 GLY B C 1
ATOM 8021 O O . GLY B 1 423 ? 37.914 23.848 19.721 1.00 69.80 464 GLY B O 1
ATOM 8022 N N . ASP B 1 424 ? 38.069 25.740 20.916 1.00 61.61 465 ASP B N 1
ATOM 8023 C CA . ASP B 1 424 ? 38.475 25.064 22.142 1.00 63.15 465 ASP B CA 1
ATOM 8024 C C . ASP B 1 424 ? 37.245 24.906 23.032 1.00 65.55 465 ASP B C 1
ATOM 8025 O O . ASP B 1 424 ? 36.793 25.875 23.658 1.00 61.42 465 ASP B O 1
ATOM 8030 N N . LEU B 1 425 ? 36.725 23.667 23.093 1.00 63.99 466 LEU B N 1
ATOM 8031 C CA . LEU B 1 425 ? 35.559 23.338 23.918 1.00 60.95 466 LEU B CA 1
ATOM 8032 C C . LEU B 1 425 ? 35.760 23.701 25.384 1.00 58.78 466 LEU B C 1
ATOM 8033 O O . LEU B 1 425 ? 34.789 23.997 26.090 1.00 60.69 466 LEU B O 1
ATOM 8038 N N . GLU B 1 426 ? 37.001 23.672 25.859 1.00 60.38 467 GLU B N 1
ATOM 8039 C CA . GLU B 1 426 ? 37.313 24.006 27.239 1.00 66.29 467 GLU B CA 1
ATOM 8040 C C . GLU B 1 426 ? 37.055 25.471 27.574 1.00 66.11 467 GLU B C 1
ATOM 8041 O O . GLU B 1 426 ? 37.025 25.821 28.758 1.00 66.11 467 GLU B O 1
ATOM 8047 N N . GLU B 1 427 ? 36.868 26.333 26.578 1.00 64.72 468 GLU B N 1
ATOM 8048 C CA . GLU B 1 427 ? 36.568 27.737 26.838 1.00 68.48 468 GLU B CA 1
ATOM 8049 C C . GLU B 1 427 ? 35.121 28.088 26.531 1.00 61.19 468 GLU B C 1
ATOM 8050 O O . GLU B 1 427 ? 34.462 28.756 27.329 1.00 65.16 468 GLU B O 1
ATOM 8056 N N . TYR B 1 428 ? 34.604 27.627 25.400 1.00 59.15 469 TYR B N 1
ATOM 8057 C CA . TYR B 1 428 ? 33.240 27.906 24.989 1.00 55.41 469 TYR B CA 1
ATOM 8058 C C . TYR B 1 428 ? 32.727 26.689 24.229 1.00 57.99 469 TYR B C 1
ATOM 8059 O O . TYR B 1 428 ? 33.455 26.102 23.422 1.00 57.11 469 TYR B O 1
ATOM 8068 N N . GLY B 1 429 ? 31.480 26.314 24.491 1.00 51.38 470 GLY B N 1
ATOM 8069 C CA . GLY B 1 429 ? 30.994 25.040 24.004 1.00 55.29 470 GLY B CA 1
ATOM 8070 C C . GLY B 1 429 ? 30.002 25.222 22.885 1.00 56.67 470 GLY B C 1
ATOM 8071 O O . GLY B 1 429 ? 29.603 24.244 22.225 1.00 44.98 470 GLY B O 1
ATOM 8072 N N . HIS B 1 430 ? 29.614 26.486 22.662 1.00 47.51 471 HIS B N 1
ATOM 8073 C CA . HIS B 1 430 ? 28.596 26.814 21.677 1.00 47.84 471 HIS B CA 1
ATOM 8074 C C . HIS B 1 430 ? 28.987 28.053 20.884 1.00 49.57 471 HIS B C 1
ATOM 8075 O O . HIS B 1 430 ? 29.649 28.965 21.390 1.00 49.43 471 HIS B O 1
ATOM 8082 N N . ARG B 1 431 ? 28.599 28.045 19.613 1.00 50.39 472 ARG B N 1
ATOM 8083 C CA . ARG B 1 431 ? 28.769 29.157 18.695 1.00 46.36 472 ARG B CA 1
ATOM 8084 C C . ARG B 1 431 ? 27.393 29.602 18.229 1.00 49.93 472 ARG B C 1
ATOM 8085 O O . ARG B 1 431 ? 26.465 28.793 18.133 1.00 49.47 472 ARG B O 1
ATOM 8093 N N . LEU B 1 432 ? 27.266 30.895 17.947 1.00 48.54 473 LEU B N 1
ATOM 8094 C CA . LEU B 1 432 ? 26.030 31.412 17.379 1.00 48.39 473 LEU B CA 1
ATOM 8095 C C . LEU B 1 432 ? 25.813 30.791 16.012 1.00 46.33 473 LEU B C 1
ATOM 8096 O O . LEU B 1 432 ? 26.740 30.729 15.198 1.00 48.61 473 LEU B O 1
ATOM 8101 N N . SER B 1 433 ? 24.582 30.344 15.752 1.00 49.28 474 SER B N 1
ATOM 8102 C CA . SER B 1 433 ? 24.279 29.638 14.506 1.00 51.74 474 SER B CA 1
ATOM 8103 C C . SER B 1 433 ? 22.981 30.062 13.844 1.00 52.52 474 SER B C 1
ATOM 8104 O O . SER B 1 433 ? 22.846 29.867 12.631 1.00 52.70 474 SER B O 1
ATOM 8107 N N . TYR B 1 434 ? 22.022 30.636 14.564 1.00 51.07 475 TYR B N 1
ATOM 8108 C CA . TYR B 1 434 ? 20.798 31.091 13.922 1.00 55.91 475 TYR B CA 1
ATOM 8109 C C . TYR B 1 434 ? 20.280 32.332 14.648 1.00 56.18 475 TYR B C 1
ATOM 8110 O O . TYR B 1 434 ? 20.743 32.683 15.740 1.00 53.60 475 TYR B O 1
ATOM 8119 N N . VAL B 1 435 ? 19.339 33.023 13.997 1.00 62.31 476 VAL B N 1
ATOM 8120 C CA . VAL B 1 435 ? 18.544 34.096 14.599 1.00 57.91 476 VAL B CA 1
ATOM 8121 C C . VAL B 1 435 ? 17.106 33.928 14.120 1.00 57.81 476 VAL B C 1
ATOM 8122 O O . VAL B 1 435 ? 16.760 34.337 13.004 1.00 60.15 476 VAL B O 1
ATOM 8126 N N . SER B 1 436 ? 16.275 33.285 14.939 1.00 58.56 477 SER B N 1
ATOM 8127 C CA . SER B 1 436 ? 14.855 33.120 14.660 1.00 55.30 477 SER B CA 1
ATOM 8128 C C . SER B 1 436 ? 14.099 34.285 15.301 1.00 59.36 477 SER B C 1
ATOM 8129 O O . SER B 1 436 ? 14.701 35.306 15.645 1.00 63.52 477 SER B O 1
ATOM 8132 N N . GLU B 1 437 ? 12.787 34.132 15.504 1.00 55.41 478 GLU B N 1
ATOM 8133 C CA . GLU B 1 437 ? 11.961 35.192 16.065 1.00 64.85 478 GLU B CA 1
ATOM 8134 C C . GLU B 1 437 ? 10.742 34.569 16.720 1.00 59.01 478 GLU B C 1
ATOM 8135 O O . GLU B 1 437 ? 10.317 33.466 16.362 1.00 56.88 478 GLU B O 1
ATOM 8141 N N . ILE B 1 438 ? 10.182 35.291 17.683 1.00 58.81 479 ILE B N 1
ATOM 8142 C CA . ILE B 1 438 ? 8.926 34.890 18.307 1.00 65.77 479 ILE B CA 1
ATOM 8143 C C . ILE B 1 438 ? 7.774 35.341 17.418 1.00 72.56 479 ILE B C 1
ATOM 8144 O O . ILE B 1 438 ? 7.776 36.458 16.883 1.00 75.07 479 ILE B O 1
ATOM 8149 N N . PHE B 1 439 ? 6.793 34.461 17.234 1.00 74.14 480 PHE B N 1
ATOM 8150 C CA . PHE B 1 439 ? 5.629 34.771 16.409 1.00 76.97 480 PHE B CA 1
ATOM 8151 C C . PHE B 1 439 ? 4.721 35.717 17.188 1.00 80.53 480 PHE B C 1
ATOM 8152 O O . PHE B 1 439 ? 3.996 35.303 18.098 1.00 78.09 480 PHE B O 1
ATOM 8160 N N . LYS B 1 440 ? 4.769 36.998 16.837 1.00 82.46 481 LYS B N 1
ATOM 8161 C CA . LYS B 1 440 ? 3.864 37.977 17.425 1.00 83.48 481 LYS B CA 1
ATOM 8162 C C . LYS B 1 440 ? 2.484 37.878 16.790 1.00 84.41 481 LYS B C 1
ATOM 8163 O O . LYS B 1 440 ? 2.347 37.777 15.565 1.00 82.80 481 LYS B O 1
ATOM 8169 N N . GLU B 1 441 ? 1.456 37.947 17.630 1.00 81.46 482 GLU B N 1
ATOM 8170 C CA . GLU B 1 441 ? 0.101 38.152 17.142 1.00 88.82 482 GLU B CA 1
ATOM 8171 C C . GLU B 1 441 ? -0.390 39.600 17.281 1.00 90.41 482 GLU B C 1
ATOM 8172 O O . GLU B 1 441 ? -1.357 39.970 16.599 1.00 88.99 482 GLU B O 1
ATOM 8178 N N . THR B 1 442 ? 0.268 40.429 18.111 1.00 85.66 483 THR B N 1
ATOM 8179 C CA . THR B 1 442 ? -0.150 41.817 18.372 1.00 83.80 483 THR B CA 1
ATOM 8180 C C . THR B 1 442 ? 1.057 42.755 18.401 1.00 83.47 483 THR B C 1
ATOM 8181 O O . THR B 1 442 ? 1.787 42.763 19.395 1.00 87.47 483 THR B O 1
ATOM 8185 N N . GLY B 1 443 ? 1.225 43.611 17.396 1.00 77.61 484 GLY B N 1
ATOM 8186 C CA . GLY B 1 443 ? 2.154 44.693 17.661 1.00 79.54 484 GLY B CA 1
ATOM 8187 C C . GLY B 1 443 ? 3.291 44.711 16.669 1.00 79.22 484 GLY B C 1
ATOM 8188 O O . GLY B 1 443 ? 3.196 44.139 15.577 1.00 83.31 484 GLY B O 1
ATOM 8189 N N . SER B 1 444 ? 4.393 45.352 17.062 1.00 75.60 485 SER B N 1
ATOM 8190 C CA . SER B 1 444 ? 5.487 45.594 16.127 1.00 78.78 485 SER B CA 1
ATOM 8191 C C . SER B 1 444 ? 6.821 45.563 16.861 1.00 72.60 485 SER B C 1
ATOM 8192 O O . SER B 1 444 ? 6.895 45.798 18.070 1.00 76.17 485 SER B O 1
ATOM 8195 N N . GLY B 1 445 ? 7.881 45.291 16.098 1.00 69.79 486 GLY B N 1
ATOM 8196 C CA . GLY B 1 445 ? 9.226 45.163 16.633 1.00 75.25 486 GLY B CA 1
ATOM 8197 C C . GLY B 1 445 ? 9.622 43.720 16.910 1.00 74.44 486 GLY B C 1
ATOM 8198 O O . GLY B 1 445 ? 8.929 43.018 17.657 1.00 72.67 486 GLY B O 1
ATOM 8199 N N . THR B 1 446 ? 10.713 43.246 16.313 1.00 73.22 487 THR B N 1
ATOM 8200 C CA . THR B 1 446 ? 11.001 41.816 16.355 1.00 72.68 487 THR B CA 1
ATOM 8201 C C . THR B 1 446 ? 11.450 41.376 17.743 1.00 65.58 487 THR B C 1
ATOM 8202 O O . THR B 1 446 ? 12.355 41.971 18.333 1.00 68.76 487 THR B O 1
ATOM 8206 N N . ILE B 1 447 ? 10.821 40.329 18.260 1.00 66.86 488 ILE B N 1
ATOM 8207 C CA . ILE B 1 447 ? 11.363 39.591 19.401 1.00 66.99 488 ILE B CA 1
ATOM 8208 C C . ILE B 1 447 ? 12.254 38.482 18.854 1.00 64.11 488 ILE B C 1
ATOM 8209 O O . ILE B 1 447 ? 11.737 37.435 18.444 1.00 65.76 488 ILE B O 1
ATOM 8214 N N . PRO B 1 448 ? 13.574 38.647 18.820 1.00 60.83 489 PRO B N 1
ATOM 8215 C CA . PRO B 1 448 ? 14.442 37.615 18.250 1.00 61.54 489 PRO B CA 1
ATOM 8216 C C . PRO B 1 448 ? 14.831 36.541 19.260 1.00 61.77 489 PRO B C 1
ATOM 8217 O O . PRO B 1 448 ? 14.784 36.735 20.481 1.00 59.78 489 PRO B O 1
ATOM 8221 N N . VAL B 1 449 ? 15.215 35.382 18.713 1.00 62.12 490 VAL B N 1
ATOM 8222 C CA . VAL B 1 449 ? 15.667 34.227 19.489 1.00 56.41 490 VAL B CA 1
ATOM 8223 C C . VAL B 1 449 ? 16.947 33.692 18.855 1.00 58.10 490 VAL B C 1
ATOM 8224 O O . VAL B 1 449 ? 16.976 33.413 17.651 1.00 60.41 490 VAL B O 1
ATOM 8228 N N . LEU B 1 450 ? 18.005 33.554 19.657 1.00 53.35 491 LEU B N 1
ATOM 8229 C CA . LEU B 1 450 ? 19.308 33.150 19.136 1.00 51.30 491 LEU B CA 1
ATOM 8230 C C . LEU B 1 450 ? 19.461 31.633 19.181 1.00 52.27 491 LEU B C 1
ATOM 8231 O O . LEU B 1 450 ? 19.138 30.998 20.195 1.00 50.06 491 LEU B O 1
ATOM 8236 N N . GLY B 1 451 ? 19.951 31.063 18.072 1.00 50.61 492 GLY B N 1
ATOM 8237 C CA . GLY B 1 451 ? 20.220 29.636 17.963 1.00 52.84 492 GLY B CA 1
ATOM 8238 C C . GLY B 1 451 ? 21.710 29.358 18.034 1.00 53.10 492 GLY B C 1
ATOM 8239 O O . GLY B 1 451 ? 22.532 30.165 17.575 1.00 45.73 492 GLY B O 1
ATOM 8240 N N . TRP B 1 452 ? 22.059 28.201 18.613 1.00 49.67 493 TRP B N 1
ATOM 8241 C CA . TRP B 1 452 ? 23.449 27.855 18.883 1.00 48.28 493 TRP B CA 1
ATOM 8242 C C . TRP B 1 452 ? 23.748 26.409 18.499 1.00 51.20 493 TRP B C 1
ATOM 8243 O O . TRP B 1 452 ? 22.879 25.531 18.567 1.00 49.27 493 TRP B O 1
ATOM 8254 N N . THR B 1 453 ? 24.994 26.162 18.090 1.00 47.90 494 THR B N 1
ATOM 8255 C CA . THR B 1 453 ? 25.454 24.804 17.851 1.00 49.91 494 THR B CA 1
ATOM 8256 C C . THR B 1 453 ? 26.731 24.548 18.635 1.00 50.92 494 THR B C 1
ATOM 8257 O O . THR B 1 453 ? 27.454 25.467 19.038 1.00 49.07 494 THR B O 1
ATOM 8261 N N . HIS B 1 454 ? 26.989 23.263 18.830 1.00 48.02 495 HIS B N 1
ATOM 8262 C CA . HIS B 1 454 ? 28.024 22.808 19.736 1.00 45.79 495 HIS B CA 1
ATOM 8263 C C . HIS B 1 454 ? 29.372 22.836 19.033 1.00 44.57 495 HIS B C 1
ATOM 8264 O O . HIS B 1 454 ? 29.477 22.529 17.843 1.00 46.90 495 HIS B O 1
ATOM 8271 N N . VAL B 1 455 ? 30.405 23.252 19.767 1.00 44.20 496 VAL B N 1
ATOM 8272 C CA . VAL B 1 455 ? 31.720 23.444 19.164 1.00 46.56 496 VAL B CA 1
ATOM 8273 C C . VAL B 1 455 ? 32.439 22.127 18.897 1.00 52.89 496 VAL B C 1
ATOM 8274 O O . VAL B 1 455 ? 33.523 22.141 18.295 1.00 50.51 496 VAL B O 1
ATOM 8278 N N . SER B 1 456 ? 31.851 20.971 19.272 1.00 48.72 497 SER B N 1
ATOM 8279 C CA . SER B 1 456 ? 32.443 19.707 18.827 1.00 52.21 497 SER B CA 1
ATOM 8280 C C . SER B 1 456 ? 32.317 19.535 17.315 1.00 48.60 497 SER B C 1
ATOM 8281 O O . SER B 1 456 ? 33.158 18.870 16.703 1.00 52.45 497 SER B O 1
ATOM 8284 N N . VAL B 1 457 ? 31.300 20.133 16.693 1.00 46.52 498 VAL B N 1
ATOM 8285 C CA . VAL B 1 457 ? 31.173 20.059 15.240 1.00 49.68 498 VAL B CA 1
ATOM 8286 C C . VAL B 1 457 ? 32.310 20.828 14.582 1.00 56.12 498 VAL B C 1
ATOM 8287 O O . VAL B 1 457 ? 32.567 21.998 14.910 1.00 53.49 498 VAL B O 1
ATOM 8291 N N . ARG B 1 458 ? 32.984 20.179 13.625 1.00 53.41 499 ARG B N 1
ATOM 8292 C CA . ARG B 1 458 ? 34.119 20.798 12.968 1.00 53.66 499 ARG B CA 1
ATOM 8293 C C . ARG B 1 458 ? 33.754 21.164 11.536 1.00 55.26 499 ARG B C 1
ATOM 8294 O O . ARG B 1 458 ? 32.940 20.484 10.904 1.00 53.60 499 ARG B O 1
ATOM 8302 N N . PRO B 1 459 ? 34.323 22.248 11.001 1.00 57.82 500 PRO B N 1
ATOM 8303 C CA . PRO B 1 459 ? 33.871 22.751 9.692 1.00 57.57 500 PRO B CA 1
ATOM 8304 C C . PRO B 1 459 ? 34.459 22.036 8.487 1.00 52.20 500 PRO B C 1
ATOM 8305 O O . PRO B 1 459 ? 34.021 22.308 7.364 1.00 55.81 500 PRO B O 1
ATOM 8309 N N . ASP B 1 460 ? 35.418 21.135 8.653 1.00 51.77 501 ASP B N 1
ATOM 8310 C CA . ASP B 1 460 ? 36.077 20.568 7.489 1.00 57.02 501 ASP B CA 1
ATOM 8311 C C . ASP B 1 460 ? 35.767 19.102 7.213 1.00 59.61 501 ASP B C 1
ATOM 8312 O O . ASP B 1 460 ? 36.191 18.600 6.166 1.00 59.48 501 ASP B O 1
ATOM 8317 N N . ASN B 1 461 ? 35.055 18.397 8.100 1.00 58.40 502 ASN B N 1
ATOM 8318 C CA . ASN B 1 461 ? 34.803 16.967 7.903 1.00 53.03 502 ASN B CA 1
ATOM 8319 C C . ASN B 1 461 ? 36.120 16.226 7.704 1.00 52.71 502 ASN B C 1
ATOM 8320 O O . ASN B 1 461 ? 36.240 15.348 6.846 1.00 49.00 502 ASN B O 1
ATOM 8325 N N . LYS B 1 462 ? 37.122 16.621 8.483 1.00 54.42 503 LYS B N 1
ATOM 8326 C CA . LYS B 1 462 ? 38.448 16.023 8.410 1.00 54.53 503 LYS B CA 1
ATOM 8327 C C . LYS B 1 462 ? 38.451 14.572 8.887 1.00 59.72 503 LYS B C 1
ATOM 8328 O O . LYS B 1 462 ? 37.846 14.228 9.906 1.00 56.55 503 LYS B O 1
ATOM 8334 N N . LEU B 1 463 ? 39.162 13.717 8.155 1.00 60.57 504 LEU B N 1
ATOM 8335 C CA . LEU B 1 463 ? 39.430 12.363 8.618 1.00 56.97 504 LEU B CA 1
ATOM 8336 C C . LEU B 1 463 ? 40.710 12.322 9.439 1.00 60.58 504 LEU B C 1
ATOM 8337 O O . LEU B 1 463 ? 41.756 12.821 9.018 1.00 61.62 504 LEU B O 1
ATOM 8342 N N . TYR B 1 464 ? 40.622 11.740 10.574 1.00 63.31 505 TYR B N 1
ATOM 8343 C CA . TYR B 1 464 ? 41.790 11.586 11.420 1.00 63.10 505 TYR B CA 1
ATOM 8344 C C . TYR B 1 464 ? 42.494 10.297 11.042 1.00 66.99 505 TYR B C 1
ATOM 8345 O O . TYR B 1 464 ? 41.836 9.261 10.917 1.00 65.92 505 TYR B O 1
ATOM 8354 N N . PRO B 1 465 ? 43.804 10.331 10.791 1.00 71.91 506 PRO B N 1
ATOM 8355 C CA . PRO B 1 465 ? 44.417 9.205 10.070 1.00 71.73 506 PRO B CA 1
ATOM 8356 C C . PRO B 1 465 ? 44.411 7.910 10.854 1.00 73.13 506 PRO B C 1
ATOM 8357 O O . PRO B 1 465 ? 44.191 6.848 10.257 1.00 75.71 506 PRO B O 1
ATOM 8361 N N . ASP B 1 466 ? 44.653 7.955 12.166 1.00 68.58 507 ASP B N 1
ATOM 8362 C CA . ASP B 1 466 ? 44.674 6.750 12.982 1.00 68.77 507 ASP B CA 1
ATOM 8363 C C . ASP B 1 466 ? 43.745 6.869 14.186 1.00 64.68 507 ASP B C 1
ATOM 8364 O O . ASP B 1 466 ? 44.036 6.374 15.283 1.00 60.04 507 ASP B O 1
ATOM 8369 N N . LYS B 1 467 ? 42.586 7.487 13.956 1.00 57.69 508 LYS B N 1
ATOM 8370 C CA . LYS B 1 467 ? 41.418 7.416 14.825 1.00 59.15 508 LYS B CA 1
ATOM 8371 C C . LYS B 1 467 ? 40.204 7.028 13.984 1.00 56.04 508 LYS B C 1
ATOM 8372 O O . LYS B 1 467 ? 40.221 7.131 12.753 1.00 55.26 508 LYS B O 1
ATOM 8378 N N . ILE B 1 468 ? 39.125 6.612 14.647 1.00 48.45 509 ILE B N 1
ATOM 8379 C CA . ILE B 1 468 ? 37.836 6.483 13.966 1.00 48.73 509 ILE B CA 1
ATOM 8380 C C . ILE B 1 468 ? 37.184 7.857 13.875 1.00 45.12 509 ILE B C 1
ATOM 8381 O O . ILE B 1 468 ? 36.968 8.525 14.889 1.00 47.72 509 ILE B O 1
ATOM 8386 N N . THR B 1 469 ? 36.830 8.262 12.673 1.00 45.93 510 THR B N 1
ATOM 8387 C CA . THR B 1 469 ? 36.220 9.562 12.447 1.00 51.30 510 THR B CA 1
ATOM 8388 C C . THR B 1 469 ? 34.724 9.365 12.275 1.00 43.44 510 THR B C 1
ATOM 8389 O O . THR B 1 469 ? 34.274 8.869 11.241 1.00 44.15 510 THR B O 1
ATOM 8393 N N . GLN B 1 470 ? 33.955 9.791 13.270 1.00 44.59 511 GLN B N 1
ATOM 8394 C CA . GLN B 1 470 ? 32.508 9.623 13.251 1.00 45.04 511 GLN B CA 1
ATOM 8395 C C . GLN B 1 470 ? 31.844 10.901 12.742 1.00 45.62 511 GLN B C 1
ATOM 8396 O O . GLN B 1 470 ? 31.740 11.897 13.465 1.00 49.24 511 GLN B O 1
ATOM 8402 N N . ILE B 1 471 ? 31.381 10.862 11.500 1.00 47.93 512 ILE B N 1
ATOM 8403 C CA . ILE B 1 471 ? 30.814 12.028 10.839 1.00 46.29 512 ILE B CA 1
ATOM 8404 C C . ILE B 1 471 ? 29.306 11.828 10.747 1.00 46.11 512 ILE B C 1
ATOM 8405 O O . ILE B 1 471 ? 28.846 10.955 9.997 1.00 47.91 512 ILE B O 1
ATOM 8410 N N . PRO B 1 472 ? 28.504 12.625 11.458 1.00 49.01 513 PRO B N 1
ATOM 8411 C CA . PRO B 1 472 ? 27.053 12.562 11.272 1.00 44.64 513 PRO B CA 1
ATOM 8412 C C . PRO B 1 472 ? 26.726 12.796 9.812 1.00 49.45 513 PRO B C 1
ATOM 8413 O O . PRO B 1 472 ? 27.419 13.547 9.118 1.00 47.69 513 PRO B O 1
ATOM 8417 N N . ALA B 1 473 ? 25.668 12.129 9.343 1.00 48.14 514 ALA B N 1
ATOM 8418 C CA . ALA B 1 473 ? 25.291 12.264 7.941 1.00 49.13 514 ALA B CA 1
ATOM 8419 C C . ALA B 1 473 ? 24.773 13.664 7.620 1.00 51.32 514 ALA B C 1
ATOM 8420 O O . ALA B 1 473 ? 24.834 14.085 6.458 1.00 50.16 514 ALA B O 1
ATOM 8422 N N . VAL B 1 474 ? 24.304 14.412 8.616 1.00 49.52 515 VAL B N 1
ATOM 8423 C CA . VAL B 1 474 ? 23.809 15.764 8.363 1.00 49.62 515 VAL B CA 1
ATOM 8424 C C . VAL B 1 474 ? 24.964 16.723 8.082 1.00 49.80 515 VAL B C 1
ATOM 8425 O O . VAL B 1 474 ? 24.741 17.896 7.770 1.00 50.99 515 VAL B O 1
ATOM 8429 N N . LYS B 1 475 ? 26.206 16.234 8.168 1.00 48.95 516 LYS B N 1
ATOM 8430 C CA . LYS B 1 475 ? 27.357 17.004 7.718 1.00 47.30 516 LYS B CA 1
ATOM 8431 C C . LYS B 1 475 ? 27.527 16.973 6.201 1.00 56.53 516 LYS B C 1
ATOM 8432 O O . LYS B 1 475 ? 28.450 17.616 5.679 1.00 51.66 516 LYS B O 1
ATOM 8438 N N . ALA B 1 476 ? 26.678 16.229 5.490 1.00 52.08 517 ALA B N 1
ATOM 8439 C CA . ALA B 1 476 ? 26.617 16.332 4.048 1.00 50.68 517 ALA B CA 1
ATOM 8440 C C . ALA B 1 476 ? 26.227 17.760 3.646 1.00 56.73 517 ALA B C 1
ATOM 8441 O O . ALA B 1 476 ? 25.790 18.569 4.471 1.00 56.14 517 ALA B O 1
ATOM 8443 N N . PHE B 1 477 ? 26.384 18.070 2.359 1.00 55.20 518 PHE B N 1
ATOM 8444 C CA . PHE B 1 477 ? 25.965 19.367 1.841 1.00 56.36 518 PHE B CA 1
ATOM 8445 C C . PHE B 1 477 ? 24.824 19.286 0.835 1.00 54.10 518 PHE B C 1
ATOM 8446 O O . PHE B 1 477 ? 24.357 20.324 0.368 1.00 56.53 518 PHE B O 1
ATOM 8454 N N . GLU B 1 478 ? 24.342 18.092 0.507 1.00 61.50 519 GLU B N 1
ATOM 8455 C CA . GLU B 1 478 ? 23.178 17.962 -0.358 1.00 61.12 519 GLU B CA 1
ATOM 8456 C C . GLU B 1 478 ? 22.633 16.552 -0.198 1.00 60.44 519 GLU B C 1
ATOM 8457 O O . GLU B 1 478 ? 23.410 15.603 -0.077 1.00 60.74 519 GLU B O 1
ATOM 8463 N N . THR B 1 479 ? 21.308 16.422 -0.166 1.00 56.04 520 THR B N 1
ATOM 8464 C CA . THR B 1 479 ? 20.679 15.118 -0.284 1.00 61.08 520 THR B CA 1
ATOM 8465 C C . THR B 1 479 ? 20.067 14.986 -1.680 1.00 65.47 520 THR B C 1
ATOM 8466 O O . THR B 1 479 ? 20.311 15.808 -2.570 1.00 72.33 520 THR B O 1
ATOM 8470 N N . ASN B 1 480 ? 19.264 13.947 -1.873 1.00 65.71 521 ASN B N 1
ATOM 8471 C CA . ASN B 1 480 ? 18.540 13.768 -3.121 1.00 69.95 521 ASN B CA 1
ATOM 8472 C C . ASN B 1 480 ? 17.231 14.542 -3.058 1.00 70.68 521 ASN B C 1
ATOM 8473 O O . ASN B 1 480 ? 16.645 14.720 -1.984 1.00 69.03 521 ASN B O 1
ATOM 8478 N N . THR B 1 481 ? 16.775 14.996 -4.233 1.00 72.78 522 THR B N 1
ATOM 8479 C CA . THR B 1 481 ? 15.603 15.863 -4.322 1.00 69.25 522 THR B CA 1
ATOM 8480 C C . THR B 1 481 ? 14.343 15.219 -3.753 1.00 73.41 522 THR B C 1
ATOM 8481 O O . THR B 1 481 ? 13.432 15.947 -3.337 1.00 72.98 522 THR B O 1
ATOM 8485 N N . ALA B 1 482 ? 14.270 13.883 -3.711 1.00 68.58 523 ALA B N 1
ATOM 8486 C CA . ALA B 1 482 ? 13.111 13.189 -3.159 1.00 67.58 523 ALA B CA 1
ATOM 8487 C C . ALA B 1 482 ? 13.559 11.952 -2.382 1.00 69.08 523 ALA B C 1
ATOM 8488 O O . ALA B 1 482 ? 14.661 11.432 -2.576 1.00 69.75 523 ALA B O 1
ATOM 8490 N N . GLY B 1 483 ? 12.687 11.484 -1.489 1.00 65.10 524 GLY B N 1
ATOM 8491 C CA . GLY B 1 483 ? 12.934 10.250 -0.766 1.00 67.62 524 GLY B CA 1
ATOM 8492 C C . GLY B 1 483 ? 13.910 10.337 0.390 1.00 68.22 524 GLY B C 1
ATOM 8493 O O . GLY B 1 483 ? 14.242 9.299 0.983 1.00 65.93 524 GLY B O 1
ATOM 8494 N N . VAL B 1 484 ? 14.381 11.533 0.736 1.00 64.89 525 VAL B N 1
ATOM 8495 C CA . VAL B 1 484 ? 15.356 11.714 1.805 1.00 63.23 525 VAL B CA 1
ATOM 8496 C C . VAL B 1 484 ? 14.905 12.915 2.616 1.00 64.83 525 VAL B C 1
ATOM 8497 O O . VAL B 1 484 ? 14.885 14.038 2.098 1.00 69.19 525 VAL B O 1
ATOM 8501 N N . GLU B 1 485 ? 14.555 12.695 3.881 1.00 65.82 526 GLU B N 1
ATOM 8502 C CA . GLU B 1 485 ? 14.225 13.802 4.768 1.00 61.77 526 GLU B CA 1
ATOM 8503 C C . GLU B 1 485 ? 14.997 13.682 6.072 1.00 60.57 526 GLU B C 1
ATOM 8504 O O . GLU B 1 485 ? 15.371 12.589 6.506 1.00 59.40 526 GLU B O 1
ATOM 8510 N N . ILE B 1 486 ? 15.242 14.832 6.677 1.00 58.28 527 ILE B N 1
ATOM 8511 C CA . ILE B 1 486 ? 16.007 14.942 7.904 1.00 53.96 527 ILE B CA 1
ATOM 8512 C C . ILE B 1 486 ? 15.025 15.088 9.049 1.00 55.02 527 ILE B C 1
ATOM 8513 O O . ILE B 1 486 ? 14.120 15.924 8.984 1.00 56.61 527 ILE B O 1
ATOM 8518 N N . ILE B 1 487 ? 15.166 14.245 10.077 1.00 53.97 528 ILE B N 1
ATOM 8519 C CA . ILE B 1 487 ? 14.203 14.178 11.167 1.00 52.16 528 ILE B CA 1
ATOM 8520 C C . ILE B 1 487 ? 14.935 14.262 12.505 1.00 56.86 528 ILE B C 1
ATOM 8521 O O . ILE B 1 487 ? 16.153 14.101 12.585 1.00 55.95 528 ILE B O 1
ATOM 8526 N N . ASP B 1 488 ? 14.174 14.543 13.562 1.00 57.01 529 ASP B N 1
ATOM 8527 C CA . ASP B 1 488 ? 14.753 14.693 14.889 1.00 59.64 529 ASP B CA 1
ATOM 8528 C C . ASP B 1 488 ? 15.135 13.333 15.465 1.00 59.00 529 ASP B C 1
ATOM 8529 O O . ASP B 1 488 ? 14.506 12.313 15.176 1.00 56.78 529 ASP B O 1
ATOM 8534 N N . SER B 1 489 ? 16.164 13.338 16.313 1.00 58.82 530 SER B N 1
ATOM 8535 C CA . SER B 1 489 ? 16.631 12.126 16.980 1.00 55.51 530 SER B CA 1
ATOM 8536 C C . SER B 1 489 ? 17.154 12.527 18.353 1.00 51.82 530 SER B C 1
ATOM 8537 O O . SER B 1 489 ? 18.178 13.207 18.449 1.00 53.91 530 SER B O 1
ATOM 8540 N N . ALA B 1 490 ? 16.465 12.094 19.411 1.00 48.72 531 ALA B N 1
ATOM 8541 C CA . ALA B 1 490 ? 16.816 12.539 20.754 1.00 48.86 531 ALA B CA 1
ATOM 8542 C C . ALA B 1 490 ? 18.093 11.889 21.273 1.00 52.49 531 ALA B C 1
ATOM 8543 O O . ALA B 1 490 ? 18.793 12.485 22.102 1.00 49.18 531 ALA B O 1
ATOM 8545 N N . SER B 1 491 ? 18.424 10.687 20.799 1.00 47.73 532 SER B N 1
ATOM 8546 C CA . SER B 1 491 ? 19.509 9.918 21.391 1.00 47.83 532 SER B CA 1
ATOM 8547 C C . SER B 1 491 ? 20.825 10.004 20.633 1.00 48.13 532 SER B C 1
ATOM 8548 O O . SER B 1 491 ? 21.816 9.423 21.086 1.00 50.05 532 SER B O 1
ATOM 8551 N N . THR B 1 492 ? 20.869 10.677 19.490 1.00 46.34 533 THR B N 1
ATOM 8552 C CA . THR B 1 492 ? 22.071 10.675 18.674 1.00 46.34 533 THR B CA 1
ATOM 8553 C C . THR B 1 492 ? 22.774 12.029 18.631 1.00 50.64 533 THR B C 1
ATOM 8554 O O . THR B 1 492 ? 23.737 12.187 17.875 1.00 49.64 533 THR B O 1
ATOM 8558 N N . GLY B 1 493 ? 22.347 13.000 19.442 1.00 46.41 534 GLY B N 1
ATOM 8559 C CA . GLY B 1 493 ? 23.067 14.254 19.478 1.00 45.67 534 GLY B CA 1
ATOM 8560 C C . GLY B 1 493 ? 22.797 15.172 18.307 1.00 47.92 534 GLY B C 1
ATOM 8561 O O . GLY B 1 493 ? 23.510 16.162 18.133 1.00 49.29 534 GLY B O 1
ATOM 8562 N N . GLY B 1 494 ? 21.786 14.876 17.501 1.00 51.96 535 GLY B N 1
ATOM 8563 C CA . GLY B 1 494 ? 21.471 15.660 16.333 1.00 48.19 535 GLY B CA 1
ATOM 8564 C C . GLY B 1 494 ? 20.587 14.867 15.393 1.00 50.73 535 GLY B C 1
ATOM 8565 O O . GLY B 1 494 ? 20.336 13.673 15.602 1.00 56.89 535 GLY B O 1
ATOM 8566 N N . PRO B 1 495 ? 20.104 15.507 14.335 1.00 49.81 536 PRO B N 1
ATOM 8567 C CA . PRO B 1 495 ? 19.168 14.831 13.434 1.00 50.51 536 PRO B CA 1
ATOM 8568 C C . PRO B 1 495 ? 19.818 13.684 12.663 1.00 48.39 536 PRO B C 1
ATOM 8569 O O . PRO B 1 495 ? 21.043 13.569 12.554 1.00 43.33 536 PRO B O 1
ATOM 8573 N N . ILE B 1 496 ? 18.960 12.823 12.119 1.00 46.56 537 ILE B N 1
ATOM 8574 C CA . ILE B 1 496 ? 19.382 11.730 11.254 1.00 50.32 537 ILE B CA 1
ATOM 8575 C C . ILE B 1 496 ? 18.722 11.892 9.884 1.00 53.19 537 ILE B C 1
ATOM 8576 O O . ILE B 1 496 ? 17.857 12.747 9.684 1.00 51.50 537 ILE B O 1
ATOM 8581 N N . LEU B 1 497 ? 19.144 11.053 8.935 1.00 48.96 538 LEU B N 1
ATOM 8582 C CA . LEU B 1 497 ? 18.472 10.953 7.649 1.00 48.49 538 LEU B CA 1
ATOM 8583 C C . LEU B 1 497 ? 17.496 9.790 7.650 1.00 53.03 538 LEU B C 1
ATOM 8584 O O . LEU B 1 497 ? 17.798 8.708 8.165 1.00 57.00 538 LEU B O 1
ATOM 8589 N N . LYS B 1 498 ? 16.338 10.008 7.042 1.00 56.19 539 LYS B N 1
ATOM 8590 C CA . LYS B 1 498 ? 15.365 8.954 6.799 1.00 59.21 539 LYS B CA 1
ATOM 8591 C C . LYS B 1 498 ? 15.222 8.769 5.294 1.00 59.45 539 LYS B C 1
ATOM 8592 O O . LYS B 1 498 ? 15.166 9.750 4.541 1.00 61.34 539 LYS B O 1
ATOM 8598 N N . ILE B 1 499 ? 15.207 7.517 4.855 1.00 57.58 540 ILE B N 1
ATOM 8599 C CA . ILE B 1 499 ? 15.254 7.175 3.436 1.00 59.54 540 ILE B CA 1
ATOM 8600 C C . ILE B 1 499 ? 14.139 6.194 3.149 1.00 59.96 540 ILE B C 1
ATOM 8601 O O . ILE B 1 499 ? 14.113 5.099 3.724 1.00 60.99 540 ILE B O 1
ATOM 8606 N N . VAL B 1 500 ? 13.230 6.570 2.257 1.00 65.33 541 VAL B N 1
ATOM 8607 C CA . VAL B 1 500 ? 12.176 5.680 1.786 1.00 67.37 541 VAL B CA 1
ATOM 8608 C C . VAL B 1 500 ? 12.516 5.281 0.360 1.00 65.58 541 VAL B C 1
ATOM 8609 O O . VAL B 1 500 ? 12.664 6.147 -0.513 1.00 67.70 541 VAL B O 1
ATOM 8613 N N . ASN B 1 501 ? 12.631 3.969 0.127 1.00 69.33 542 ASN B N 1
ATOM 8614 C CA . ASN B 1 501 ? 13.132 3.469 -1.151 1.00 68.24 542 ASN B CA 1
ATOM 8615 C C . ASN B 1 501 ? 12.201 3.840 -2.306 1.00 70.20 542 ASN B C 1
ATOM 8616 O O . ASN B 1 501 ? 12.657 4.334 -3.343 1.00 66.30 542 ASN B O 1
ATOM 8621 N N . ASN B 1 502 ? 10.886 3.620 -2.143 1.00 73.40 543 ASN B N 1
ATOM 8622 C CA . ASN B 1 502 ? 9.939 3.878 -3.232 1.00 73.60 543 ASN B CA 1
ATOM 8623 C C . ASN B 1 502 ? 9.752 5.361 -3.538 1.00 74.89 543 ASN B C 1
ATOM 8624 O O . ASN B 1 502 ? 9.068 5.690 -4.517 1.00 80.74 543 ASN B O 1
ATOM 8629 N N . ASN B 1 503 ? 10.313 6.265 -2.737 1.00 74.77 544 ASN B N 1
ATOM 8630 C CA . ASN B 1 503 ? 10.329 7.677 -3.083 1.00 69.03 544 ASN B CA 1
ATOM 8631 C C . ASN B 1 503 ? 11.692 8.150 -3.564 1.00 69.56 544 ASN B C 1
ATOM 8632 O O . ASN B 1 503 ? 11.807 9.286 -4.028 1.00 67.98 544 ASN B O 1
ATOM 8637 N N . LEU B 1 504 ? 12.707 7.307 -3.489 1.00 70.38 545 LEU B N 1
ATOM 8638 C CA . LEU B 1 504 ? 14.047 7.660 -3.935 1.00 70.70 545 LEU B CA 1
ATOM 8639 C C . LEU B 1 504 ? 14.100 7.714 -5.458 1.00 72.25 545 LEU B C 1
ATOM 8640 O O . LEU B 1 504 ? 13.848 6.699 -6.116 1.00 72.69 545 LEU B O 1
ATOM 8645 N N . PRO B 1 505 ? 14.418 8.870 -6.046 1.00 68.53 546 PRO B N 1
ATOM 8646 C CA . PRO B 1 505 ? 14.545 8.951 -7.506 1.00 68.72 546 PRO B CA 1
ATOM 8647 C C . PRO B 1 505 ? 15.703 8.110 -7.992 1.00 72.77 546 PRO B C 1
ATOM 8648 O O . PRO B 1 505 ? 15.498 7.071 -8.622 1.00 77.45 546 PRO B O 1
ATOM 8652 N N . SER B 1 506 ? 16.924 8.564 -7.695 1.00 71.91 547 SER B N 1
ATOM 8653 C CA . SER B 1 506 ? 18.168 7.907 -8.069 1.00 68.56 547 SER B CA 1
ATOM 8654 C C . SER B 1 506 ? 18.639 6.995 -6.920 1.00 70.12 547 SER B C 1
ATOM 8655 O O . SER B 1 506 ? 18.043 6.960 -5.837 1.00 68.76 547 SER B O 1
ATOM 8658 N N . ASN B 1 507 ? 19.733 6.254 -7.151 1.00 61.24 548 ASN B N 1
ATOM 8659 C CA . ASN B 1 507 ? 20.344 5.502 -6.054 1.00 62.15 548 ASN B CA 1
ATOM 8660 C C . ASN B 1 507 ? 20.954 6.428 -5.002 1.00 60.55 548 ASN B C 1
ATOM 8661 O O . ASN B 1 507 ? 21.093 6.046 -3.829 1.00 53.40 548 ASN B O 1
ATOM 8666 N N . GLN B 1 508 ? 21.346 7.630 -5.405 1.00 59.48 549 GLN B N 1
ATOM 8667 C CA . GLN B 1 508 ? 22.154 8.476 -4.538 1.00 62.65 549 GLN B CA 1
ATOM 8668 C C . GLN B 1 508 ? 21.320 9.097 -3.419 1.00 62.61 549 GLN B C 1
ATOM 8669 O O . GLN B 1 508 ? 20.195 9.565 -3.637 1.00 60.94 549 GLN B O 1
ATOM 8675 N N . VAL B 1 509 ? 21.882 9.085 -2.215 1.00 58.31 550 VAL B N 1
ATOM 8676 C CA . VAL B 1 509 ? 21.228 9.615 -1.032 1.00 57.19 550 VAL B CA 1
ATOM 8677 C C . VAL B 1 509 ? 21.773 10.984 -0.655 1.00 56.38 550 VAL B C 1
ATOM 8678 O O . VAL B 1 509 ? 21.011 11.923 -0.452 1.00 54.54 550 VAL B O 1
ATOM 8682 N N . PHE B 1 510 ? 23.088 11.118 -0.525 1.00 55.43 551 PHE B N 1
ATOM 8683 C CA . PHE B 1 510 ? 23.654 12.411 -0.189 1.00 54.02 551 PHE B CA 1
ATOM 8684 C C . PHE B 1 510 ? 25.062 12.491 -0.744 1.00 57.98 551 PHE B C 1
ATOM 8685 O O . PHE B 1 510 ? 25.631 11.501 -1.215 1.00 54.26 551 PHE B O 1
ATOM 8693 N N . ARG B 1 511 ? 25.603 13.704 -0.680 1.00 54.84 552 ARG B N 1
ATOM 8694 C CA . ARG B 1 511 ? 26.979 14.019 -1.018 1.00 56.23 552 ARG B CA 1
ATOM 8695 C C . ARG B 1 511 ? 27.578 14.872 0.097 1.00 60.36 552 ARG B C 1
ATOM 8696 O O . ARG B 1 511 ? 26.904 15.714 0.710 1.00 50.23 552 ARG B O 1
ATOM 8704 N N . MET B 1 512 ? 28.868 14.662 0.326 1.00 52.70 553 MET B N 1
ATOM 8705 C CA . MET B 1 512 ? 29.549 15.152 1.507 1.00 54.89 553 MET B CA 1
ATOM 8706 C C . MET B 1 512 ? 30.994 15.382 1.105 1.00 56.47 553 MET B C 1
ATOM 8707 O O . MET B 1 512 ? 31.583 14.545 0.416 1.00 53.04 553 MET B O 1
ATOM 8712 N N . ARG B 1 513 ? 31.558 16.519 1.509 1.00 51.49 554 ARG B N 1
ATOM 8713 C CA . ARG B 1 513 ? 32.958 16.787 1.231 1.00 53.17 554 ARG B CA 1
ATOM 8714 C C . ARG B 1 513 ? 33.790 16.464 2.457 1.00 52.76 554 ARG B C 1
ATOM 8715 O O . ARG B 1 513 ? 33.404 16.776 3.585 1.00 57.87 554 ARG B O 1
ATOM 8723 N N . LEU B 1 514 ? 34.932 15.837 2.223 1.00 48.50 555 LEU B N 1
ATOM 8724 C CA . LEU B 1 514 ? 35.839 15.420 3.270 1.00 50.95 555 LEU B CA 1
ATOM 8725 C C . LEU B 1 514 ? 37.159 16.160 3.113 1.00 57.47 555 LEU B C 1
ATOM 8726 O O . LEU B 1 514 ? 37.505 16.629 2.026 1.00 65.41 555 LEU B O 1
ATOM 8731 N N . SER B 1 515 ? 37.907 16.252 4.206 1.00 55.69 556 SER B N 1
ATOM 8732 C CA . SER B 1 515 ? 39.235 16.844 4.195 1.00 60.46 556 SER B CA 1
ATOM 8733 C C . SER B 1 515 ? 40.243 15.809 4.656 1.00 58.88 556 SER B C 1
ATOM 8734 O O . SER B 1 515 ? 40.094 15.228 5.736 1.00 57.50 556 SER B O 1
ATOM 8737 N N . PHE B 1 516 ? 41.271 15.598 3.841 1.00 64.33 557 PHE B N 1
ATOM 8738 C CA . PHE B 1 516 ? 42.421 14.795 4.228 1.00 73.33 557 PHE B CA 1
ATOM 8739 C C . PHE B 1 516 ? 43.631 15.316 3.463 1.00 78.23 557 PHE B C 1
ATOM 8740 O O . PHE B 1 516 ? 43.509 15.722 2.304 1.00 76.18 557 PHE B O 1
ATOM 8748 N N . SER B 1 517 ? 44.788 15.342 4.133 1.00 82.54 558 SER B N 1
ATOM 8749 C CA . SER B 1 517 ? 46.011 15.820 3.494 1.00 89.17 558 SER B CA 1
ATOM 8750 C C . SER B 1 517 ? 46.563 14.808 2.489 1.00 92.80 558 SER B C 1
ATOM 8751 O O . SER B 1 517 ? 47.152 15.194 1.474 1.00 96.17 558 SER B O 1
ATOM 8754 N N . GLU B 1 518 ? 46.384 13.521 2.753 1.00 90.81 559 GLU B N 1
ATOM 8755 C CA . GLU B 1 518 ? 47.086 12.437 2.085 1.00 85.94 559 GLU B CA 1
ATOM 8756 C C . GLU B 1 518 ? 46.103 11.305 1.881 1.00 86.19 559 GLU B C 1
ATOM 8757 O O . GLU B 1 518 ? 45.124 11.197 2.631 1.00 83.95 559 GLU B O 1
ATOM 8759 N N . PRO B 1 519 ? 46.341 10.419 0.904 1.00 89.75 560 PRO B N 1
ATOM 8760 C CA . PRO B 1 519 ? 45.360 9.361 0.658 1.00 83.85 560 PRO B CA 1
ATOM 8761 C C . PRO B 1 519 ? 45.132 8.539 1.913 1.00 81.16 560 PRO B C 1
ATOM 8762 O O . PRO B 1 519 ? 46.076 8.149 2.604 1.00 80.22 560 PRO B O 1
ATOM 8766 N N . GLN B 1 520 ? 43.864 8.319 2.233 1.00 78.67 561 GLN B N 1
ATOM 8767 C CA . GLN B 1 520 ? 43.490 7.568 3.420 1.00 79.71 561 GLN B CA 1
ATOM 8768 C C . GLN B 1 520 ? 42.895 6.223 3.020 1.00 74.09 561 GLN B C 1
ATOM 8769 O O . GLN B 1 520 ? 41.811 6.160 2.426 1.00 71.64 561 GLN B O 1
ATOM 8775 N N . LYS B 1 521 ? 43.627 5.159 3.331 1.00 70.10 562 LYS B N 1
ATOM 8776 C CA . LYS B 1 521 ? 43.145 3.793 3.191 1.00 72.38 562 LYS B CA 1
ATOM 8777 C C . LYS B 1 521 ? 42.095 3.547 4.274 1.00 72.29 562 LYS B C 1
ATOM 8778 O O . LYS B 1 521 ? 42.425 3.598 5.466 1.00 71.17 562 LYS B O 1
ATOM 8784 N N . ILE B 1 522 ? 40.833 3.288 3.879 1.00 70.04 563 ILE B N 1
ATOM 8785 C CA . ILE B 1 522 ? 39.706 3.294 4.820 1.00 65.71 563 ILE B CA 1
ATOM 8786 C C . ILE B 1 522 ? 38.716 2.150 4.587 1.00 60.83 563 ILE B C 1
ATOM 8787 O O . ILE B 1 522 ? 38.557 1.629 3.481 1.00 60.47 563 ILE B O 1
ATOM 8792 N N . LYS B 1 523 ? 38.036 1.794 5.679 1.00 56.99 564 LYS B N 1
ATOM 8793 C CA . LYS B 1 523 ? 36.730 1.153 5.710 1.00 52.10 564 LYS B CA 1
ATOM 8794 C C . LYS B 1 523 ? 35.712 2.217 6.112 1.00 53.08 564 LYS B C 1
ATOM 8795 O O . LYS B 1 523 ? 36.049 3.157 6.836 1.00 51.58 564 LYS B O 1
ATOM 8801 N N . VAL B 1 524 ? 34.465 2.062 5.677 1.00 51.07 565 VAL B N 1
ATOM 8802 C CA . VAL B 1 524 ? 33.388 2.980 6.031 1.00 48.12 565 VAL B CA 1
ATOM 8803 C C . VAL B 1 524 ? 32.300 2.179 6.726 1.00 49.90 565 VAL B C 1
ATOM 8804 O O . VAL B 1 524 ? 31.694 1.293 6.110 1.00 47.39 565 VAL B O 1
ATOM 8808 N N . ARG B 1 525 ? 32.037 2.493 7.994 1.00 45.32 566 ARG B N 1
ATOM 8809 C CA . ARG B 1 525 ? 30.994 1.821 8.759 1.00 42.87 566 ARG B CA 1
ATOM 8810 C C . ARG B 1 525 ? 29.851 2.797 9.013 1.00 45.85 566 ARG B C 1
ATOM 8811 O O . ARG B 1 525 ? 30.070 3.883 9.564 1.00 46.46 566 ARG B O 1
ATOM 8819 N N . VAL B 1 526 ? 28.639 2.412 8.604 1.00 45.40 567 VAL B N 1
ATOM 8820 C CA . VAL B 1 526 ? 27.438 3.232 8.762 1.00 43.97 567 VAL B CA 1
ATOM 8821 C C . VAL B 1 526 ? 26.653 2.720 9.959 1.00 45.52 567 VAL B C 1
ATOM 8822 O O . VAL B 1 526 ? 26.385 1.516 10.061 1.00 44.35 567 VAL B O 1
ATOM 8826 N N . ARG B 1 527 ? 26.298 3.627 10.873 1.00 48.74 568 ARG B N 1
ATOM 8827 C CA . ARG B 1 527 ? 25.336 3.328 11.927 1.00 42.67 568 ARG B CA 1
ATOM 8828 C C . ARG B 1 527 ? 23.953 3.610 11.359 1.00 47.50 568 ARG B C 1
ATOM 8829 O O . ARG B 1 527 ? 23.602 4.771 11.094 1.00 47.04 568 ARG B O 1
ATOM 8837 N N . TYR B 1 528 ? 23.181 2.542 11.145 1.00 42.92 569 TYR B N 1
ATOM 8838 C CA . TYR B 1 528 ? 21.917 2.611 10.430 1.00 43.55 569 TYR B CA 1
ATOM 8839 C C . TYR B 1 528 ? 20.844 1.837 11.180 1.00 45.64 569 TYR B C 1
ATOM 8840 O O . TYR B 1 528 ? 21.120 1.036 12.081 1.00 47.57 569 TYR B O 1
ATOM 8849 N N . ALA B 1 529 ? 19.605 2.091 10.771 1.00 46.94 570 ALA B N 1
ATOM 8850 C CA . ALA B 1 529 ? 18.439 1.315 11.160 1.00 51.77 570 ALA B CA 1
ATOM 8851 C C . ALA B 1 529 ? 17.594 1.113 9.909 1.00 52.45 570 ALA B C 1
ATOM 8852 O O . ALA B 1 529 ? 17.589 1.969 9.014 1.00 51.42 570 ALA B O 1
ATOM 8854 N N . ALA B 1 530 ? 16.903 -0.026 9.827 1.00 47.48 571 ALA B N 1
ATOM 8855 C CA . ALA B 1 530 ? 16.140 -0.272 8.607 1.00 52.16 571 ALA B CA 1
ATOM 8856 C C . ALA B 1 530 ? 15.017 -1.264 8.858 1.00 54.77 571 ALA B C 1
ATOM 8857 O O . ALA B 1 530 ? 15.127 -2.161 9.698 1.00 58.41 571 ALA B O 1
ATOM 8859 N N . THR B 1 531 ? 13.934 -1.083 8.103 1.00 58.34 572 THR B N 1
ATOM 8860 C CA . THR B 1 531 ? 12.731 -1.900 8.197 1.00 60.82 572 THR B CA 1
ATOM 8861 C C . THR B 1 531 ? 12.739 -3.064 7.217 1.00 60.06 572 THR B C 1
ATOM 8862 O O . THR B 1 531 ? 11.849 -3.917 7.285 1.00 63.67 572 THR B O 1
ATOM 8866 N N . GLY B 1 532 ? 13.709 -3.116 6.311 1.00 61.55 573 GLY B N 1
ATOM 8867 C CA . GLY B 1 532 ? 13.895 -4.274 5.451 1.00 61.70 573 GLY B CA 1
ATOM 8868 C C . GLY B 1 532 ? 15.353 -4.520 5.111 1.00 59.26 573 GLY B C 1
ATOM 8869 O O . GLY B 1 532 ? 16.235 -3.868 5.679 1.00 57.17 573 GLY B O 1
ATOM 8870 N N . ASP B 1 533 ? 15.625 -5.464 4.208 1.00 55.15 574 ASP B N 1
ATOM 8871 C CA . ASP B 1 533 ? 16.975 -5.734 3.736 1.00 53.42 574 ASP B CA 1
ATOM 8872 C C . ASP B 1 533 ? 17.286 -4.904 2.488 1.00 55.92 574 ASP B C 1
ATOM 8873 O O . ASP B 1 533 ? 16.391 -4.474 1.754 1.00 58.27 574 ASP B O 1
ATOM 8878 N N . GLY B 1 534 ? 18.574 -4.698 2.237 1.00 51.73 575 GLY B N 1
ATOM 8879 C CA . GLY B 1 534 ? 18.951 -3.987 1.032 1.00 49.05 575 GLY B CA 1
ATOM 8880 C C . GLY B 1 534 ? 20.448 -3.980 0.829 1.00 47.62 575 GLY B C 1
ATOM 8881 O O . GLY B 1 534 ? 21.191 -4.701 1.496 1.00 50.02 575 GLY B O 1
ATOM 8882 N N . VAL B 1 535 ? 20.881 -3.129 -0.096 1.00 49.57 576 VAL B N 1
ATOM 8883 C CA . VAL B 1 535 ? 22.280 -3.032 -0.489 1.00 50.39 576 VAL B CA 1
ATOM 8884 C C . VAL B 1 535 ? 22.689 -1.565 -0.464 1.00 53.14 576 VAL B C 1
ATOM 8885 O O . VAL B 1 535 ? 21.907 -0.685 -0.838 1.00 53.31 576 VAL B O 1
ATOM 8889 N N . MET B 1 536 ? 23.907 -1.302 0.002 1.00 52.36 577 MET B N 1
ATOM 8890 C CA . MET B 1 536 ? 24.402 0.051 0.215 1.00 50.88 577 MET B CA 1
ATOM 8891 C C . MET B 1 536 ? 25.782 0.193 -0.421 1.00 54.57 577 MET B C 1
ATOM 8892 O O . MET B 1 536 ? 26.482 -0.797 -0.674 1.00 51.23 577 MET B O 1
ATOM 8897 N N . SER B 1 537 ? 26.177 1.443 -0.670 1.00 54.08 578 SER B N 1
ATOM 8898 C CA . SER B 1 537 ? 27.418 1.728 -1.374 1.00 51.13 578 SER B CA 1
ATOM 8899 C C . SER B 1 537 ? 27.957 3.075 -0.910 1.00 54.85 578 SER B C 1
ATOM 8900 O O . SER B 1 537 ? 27.197 3.939 -0.465 1.00 50.51 578 SER B O 1
ATOM 8903 N N . PHE B 1 538 ? 29.271 3.252 -1.027 1.00 50.16 579 PHE B N 1
ATOM 8904 C CA . PHE B 1 538 ? 29.907 4.491 -0.611 1.00 56.69 579 PHE B CA 1
ATOM 8905 C C . PHE B 1 538 ? 31.101 4.766 -1.516 1.00 57.66 579 PHE B C 1
ATOM 8906 O O . PHE B 1 538 ? 31.785 3.835 -1.952 1.00 58.27 579 PHE B O 1
ATOM 8914 N N . SER B 1 539 ? 31.344 6.046 -1.798 1.00 59.71 580 SER B N 1
ATOM 8915 C CA . SER B 1 539 ? 32.381 6.415 -2.756 1.00 59.92 580 SER B CA 1
ATOM 8916 C C . SER B 1 539 ? 33.747 5.911 -2.310 1.00 62.55 580 SER B C 1
ATOM 8917 O O . SER B 1 539 ? 34.118 6.023 -1.140 1.00 64.23 580 SER B O 1
ATOM 8920 N N . GLY B 1 540 ? 34.498 5.350 -3.256 1.00 61.00 581 GLY B N 1
ATOM 8921 C CA . GLY B 1 540 ? 35.850 4.916 -2.990 1.00 55.04 581 GLY B CA 1
ATOM 8922 C C . GLY B 1 540 ? 35.970 3.542 -2.387 1.00 60.24 581 GLY B C 1
ATOM 8923 O O . GLY B 1 540 ? 37.080 3.144 -2.014 1.00 63.62 581 GLY B O 1
ATOM 8924 N N . ILE B 1 541 ? 34.867 2.810 -2.264 1.00 58.81 582 ILE B N 1
ATOM 8925 C CA . ILE B 1 541 ? 34.879 1.428 -1.812 1.00 53.29 582 ILE B CA 1
ATOM 8926 C C . ILE B 1 541 ? 34.235 0.598 -2.909 1.00 54.66 582 ILE B C 1
ATOM 8927 O O . ILE B 1 541 ? 33.074 0.827 -3.271 1.00 54.26 582 ILE B O 1
ATOM 8932 N N . ALA B 1 542 ? 34.989 -0.362 -3.440 1.00 50.81 583 ALA B N 1
ATOM 8933 C CA . ALA B 1 542 ? 34.589 -0.983 -4.694 1.00 51.24 583 ALA B CA 1
ATOM 8934 C C . ALA B 1 542 ? 33.337 -1.842 -4.533 1.00 55.54 583 ALA B C 1
ATOM 8935 O O . ALA B 1 542 ? 32.430 -1.772 -5.371 1.00 53.25 583 ALA B O 1
ATOM 8937 N N . HIS B 1 543 ? 33.251 -2.644 -3.464 1.00 49.40 584 HIS B N 1
ATOM 8938 C CA . HIS B 1 543 ? 32.122 -3.555 -3.285 1.00 52.49 584 HIS B CA 1
ATOM 8939 C C . HIS B 1 543 ? 30.967 -2.887 -2.550 1.00 49.85 584 HIS B C 1
ATOM 8940 O O . HIS B 1 543 ? 31.164 -2.222 -1.531 1.00 51.06 584 HIS B O 1
ATOM 8947 N N . ASP B 1 544 ? 29.762 -3.088 -3.061 1.00 46.67 585 ASP B N 1
ATOM 8948 C CA . ASP B 1 544 ? 28.567 -2.771 -2.310 1.00 49.41 585 ASP B CA 1
ATOM 8949 C C . ASP B 1 544 ? 28.343 -3.819 -1.226 1.00 54.70 585 ASP B C 1
ATOM 8950 O O . ASP B 1 544 ? 28.922 -4.908 -1.240 1.00 58.82 585 ASP B O 1
ATOM 8955 N N . GLU B 1 545 ? 27.470 -3.492 -0.285 1.00 56.39 586 GLU B N 1
ATOM 8956 C CA . GLU B 1 545 ? 27.342 -4.307 0.907 1.00 53.36 586 GLU B CA 1
ATOM 8957 C C . GLU B 1 545 ? 25.874 -4.490 1.246 1.00 49.79 586 GLU B C 1
ATOM 8958 O O . GLU B 1 545 ? 25.115 -3.521 1.317 1.00 54.66 586 GLU B O 1
ATOM 8964 N N . TYR B 1 546 ? 25.492 -5.743 1.451 1.00 52.44 587 TYR B N 1
ATOM 8965 C CA . TYR B 1 546 ? 24.129 -6.118 1.777 1.00 46.62 587 TYR B CA 1
ATOM 8966 C C . TYR B 1 546 ? 23.893 -5.961 3.274 1.00 45.66 587 TYR B C 1
ATOM 8967 O O . TYR B 1 546 ? 24.759 -6.286 4.084 1.00 48.17 587 TYR B O 1
ATOM 8976 N N . PHE B 1 547 ? 22.726 -5.438 3.646 1.00 44.67 588 PHE B N 1
ATOM 8977 C CA . PHE B 1 547 ? 22.403 -5.196 5.046 1.00 46.78 588 PHE B CA 1
ATOM 8978 C C . PHE B 1 547 ? 21.039 -5.791 5.346 1.00 47.31 588 PHE B C 1
ATOM 8979 O O . PHE B 1 547 ? 20.215 -5.975 4.449 1.00 51.22 588 PHE B O 1
ATOM 8987 N N . THR B 1 548 ? 20.798 -6.080 6.622 1.00 46.41 589 THR B N 1
ATOM 8988 C CA . THR B 1 548 ? 19.538 -6.677 7.038 1.00 47.55 589 THR B CA 1
ATOM 8989 C C . THR B 1 548 ? 18.700 -5.694 7.845 1.00 51.67 589 THR B C 1
ATOM 8990 O O . THR B 1 548 ? 19.200 -4.699 8.380 1.00 52.90 589 THR B O 1
ATOM 8994 N N . ALA B 1 549 ? 17.407 -6.004 7.921 1.00 50.38 590 ALA B N 1
ATOM 8995 C CA . ALA B 1 549 ? 16.475 -5.233 8.724 1.00 54.71 590 ALA B CA 1
ATOM 8996 C C . ALA B 1 549 ? 16.900 -5.223 10.185 1.00 54.56 590 ALA B C 1
ATOM 8997 O O . ALA B 1 549 ? 17.416 -6.216 10.710 1.00 54.28 590 ALA B O 1
ATOM 8999 N N . THR B 1 550 ? 16.673 -4.089 10.848 1.00 53.39 591 THR B N 1
ATOM 9000 C CA . THR B 1 550 ? 16.927 -3.984 12.277 1.00 52.75 591 THR B CA 1
ATOM 9001 C C . THR B 1 550 ? 15.667 -3.809 13.107 1.00 57.72 591 THR B C 1
ATOM 9002 O O . THR B 1 550 ? 15.710 -4.040 14.320 1.00 58.49 591 THR B O 1
ATOM 9006 N N . MET B 1 551 ? 14.559 -3.408 12.490 1.00 55.55 592 MET B N 1
ATOM 9007 C CA . MET B 1 551 ? 13.368 -3.009 13.222 1.00 60.73 592 MET B CA 1
ATOM 9008 C C . MET B 1 551 ? 12.154 -3.286 12.356 1.00 62.62 592 MET B C 1
ATOM 9009 O O . MET B 1 551 ? 12.234 -3.221 11.127 1.00 66.73 592 MET B O 1
ATOM 9014 N N . LYS B 1 552 ? 11.027 -3.600 12.997 1.00 68.76 593 LYS B N 1
ATOM 9015 C CA . LYS B 1 552 ? 9.762 -3.691 12.277 1.00 68.53 593 LYS B CA 1
ATOM 9016 C C . LYS B 1 552 ? 9.189 -2.289 12.094 1.00 71.36 593 LYS B C 1
ATOM 9017 O O . LYS B 1 552 ? 9.203 -1.484 13.031 1.00 74.28 593 LYS B O 1
ATOM 9023 N N . GLU B 1 553 ? 8.666 -2.011 10.893 1.00 71.41 594 GLU B N 1
ATOM 9024 C CA . GLU B 1 553 ? 8.321 -0.668 10.422 1.00 69.74 594 GLU B CA 1
ATOM 9025 C C . GLU B 1 553 ? 7.656 0.258 11.430 1.00 75.62 594 GLU B C 1
ATOM 9026 O O . GLU B 1 553 ? 7.794 1.478 11.326 1.00 82.42 594 GLU B O 1
ATOM 9028 N N . GLY B 1 554 ? 6.926 -0.281 12.396 1.00 73.68 595 GLY B N 1
ATOM 9029 C CA . GLY B 1 554 ? 6.238 0.602 13.320 1.00 78.84 595 GLY B CA 1
ATOM 9030 C C . GLY B 1 554 ? 7.045 1.056 14.524 1.00 79.40 595 GLY B C 1
ATOM 9031 O O . GLY B 1 554 ? 6.880 2.187 14.992 1.00 78.01 595 GLY B O 1
ATOM 9032 N N . GLU B 1 555 ? 7.934 0.189 15.010 1.00 76.63 596 GLU B N 1
ATOM 9033 C CA . GLU B 1 555 ? 8.505 0.300 16.345 1.00 68.83 596 GLU B CA 1
ATOM 9034 C C . GLU B 1 555 ? 9.544 1.420 16.425 1.00 71.23 596 GLU B C 1
ATOM 9035 O O . GLU B 1 555 ? 9.793 2.163 15.466 1.00 69.82 596 GLU B O 1
ATOM 9041 N N . ALA B 1 556 ? 10.143 1.552 17.606 1.00 67.58 597 ALA B N 1
ATOM 9042 C CA . ALA B 1 556 ? 11.220 2.512 17.797 1.00 66.78 597 ALA B CA 1
ATOM 9043 C C . ALA B 1 556 ? 12.444 2.090 16.993 1.00 67.31 597 ALA B C 1
ATOM 9044 O O . ALA B 1 556 ? 12.665 0.901 16.739 1.00 65.78 597 ALA B O 1
ATOM 9046 N N . LEU B 1 557 ? 13.240 3.078 16.587 1.00 60.27 598 LEU B N 1
ATOM 9047 C CA . LEU B 1 557 ? 14.435 2.790 15.811 1.00 59.67 598 LEU B CA 1
ATOM 9048 C C . LEU B 1 557 ? 15.418 1.969 16.634 1.00 58.59 598 LEU B C 1
ATOM 9049 O O . LEU B 1 557 ? 15.781 2.357 17.746 1.00 64.13 598 LEU B O 1
ATOM 9054 N N . LYS B 1 558 ? 15.828 0.820 16.092 1.00 55.67 599 LYS B N 1
ATOM 9055 C CA . LYS B 1 558 ? 16.945 0.038 16.605 1.00 55.83 599 LYS B CA 1
ATOM 9056 C C . LYS B 1 558 ? 18.076 0.088 15.590 1.00 49.52 599 LYS B C 1
ATOM 9057 O O . LYS B 1 558 ? 17.862 -0.183 14.407 1.00 53.34 599 LYS B O 1
ATOM 9059 N N . TYR B 1 559 ? 19.271 0.447 16.040 1.00 48.33 600 TYR B N 1
ATOM 9060 C CA . TYR B 1 559 ? 20.389 0.673 15.141 1.00 46.72 600 TYR B CA 1
ATOM 9061 C C . TYR B 1 559 ? 21.343 -0.517 15.096 1.00 49.56 600 TYR B C 1
ATOM 9062 O O . TYR B 1 559 ? 21.534 -1.239 16.078 1.00 47.35 600 TYR B O 1
ATOM 9071 N N . SER B 1 560 ? 21.976 -0.683 13.944 1.00 44.78 601 SER B N 1
ATOM 9072 C CA . SER B 1 560 ? 23.035 -1.647 13.798 1.00 45.81 601 SER B CA 1
ATOM 9073 C C . SER B 1 560 ? 24.158 -0.979 13.010 1.00 46.95 601 SER B C 1
ATOM 9074 O O . SER B 1 560 ? 24.111 0.222 12.720 1.00 46.74 601 SER B O 1
ATOM 9077 N N . TYR B 1 561 ? 25.186 -1.752 12.660 1.00 46.59 602 TYR B N 1
ATOM 9078 C CA . TYR B 1 561 ? 26.295 -1.241 11.868 1.00 41.31 602 TYR B CA 1
ATOM 9079 C C . TYR B 1 561 ? 26.469 -2.067 10.605 1.00 43.65 602 TYR B C 1
ATOM 9080 O O . TYR B 1 561 ? 26.292 -3.291 10.609 1.00 49.56 602 TYR B O 1
ATOM 9089 N N . LEU B 1 562 ? 26.827 -1.375 9.531 1.00 48.20 603 LEU B N 1
ATOM 9090 C CA . LEU B 1 562 ? 27.098 -1.955 8.230 1.00 43.63 603 LEU B CA 1
ATOM 9091 C C . LEU B 1 562 ? 28.483 -1.472 7.829 1.00 51.31 603 LEU B C 1
ATOM 9092 O O . LEU B 1 562 ? 28.706 -0.264 7.715 1.00 47.45 603 LEU B O 1
ATOM 9097 N N . THR B 1 563 ? 29.425 -2.387 7.639 1.00 50.10 604 THR B N 1
ATOM 9098 C CA . THR B 1 563 ? 30.785 -1.989 7.301 1.00 50.40 604 THR B CA 1
ATOM 9099 C C . THR B 1 563 ? 31.064 -2.254 5.826 1.00 52.43 604 THR B C 1
ATOM 9100 O O . THR B 1 563 ? 30.821 -3.356 5.327 1.00 52.80 604 THR B O 1
ATOM 9104 N N . MET B 1 564 ? 31.569 -1.242 5.131 1.00 53.41 605 MET B N 1
ATOM 9105 C CA . MET B 1 564 ? 31.964 -1.366 3.739 1.00 49.90 605 MET B CA 1
ATOM 9106 C C . MET B 1 564 ? 33.475 -1.278 3.641 1.00 52.98 605 MET B C 1
ATOM 9107 O O . MET B 1 564 ? 34.100 -0.463 4.323 1.00 59.69 605 MET B O 1
ATOM 9112 N N . GLY B 1 565 ? 34.056 -2.120 2.799 1.00 54.12 606 GLY B N 1
ATOM 9113 C CA . GLY B 1 565 ? 35.493 -2.227 2.706 1.00 56.61 606 GLY B CA 1
ATOM 9114 C C . GLY B 1 565 ? 36.108 -3.400 3.435 1.00 57.71 606 GLY B C 1
ATOM 9115 O O . GLY B 1 565 ? 37.334 -3.420 3.610 1.00 56.48 606 GLY B O 1
ATOM 9116 N N . ASN B 1 566 ? 35.302 -4.366 3.888 1.00 54.51 607 ASN B N 1
ATOM 9117 C CA . ASN B 1 566 ? 35.873 -5.565 4.498 1.00 60.97 607 ASN B CA 1
ATOM 9118 C C . ASN B 1 566 ? 36.535 -6.467 3.459 1.00 61.68 607 ASN B C 1
ATOM 9119 O O . ASN B 1 566 ? 37.557 -7.095 3.754 1.00 68.63 607 ASN B O 1
ATOM 9124 N N . ASP B 1 567 ? 35.960 -6.570 2.250 1.00 61.65 608 ASP B N 1
ATOM 9125 C CA . ASP B 1 567 ? 36.614 -7.331 1.178 1.00 70.96 608 ASP B CA 1
ATOM 9126 C C . ASP B 1 567 ? 37.905 -6.652 0.744 1.00 69.09 608 ASP B C 1
ATOM 9127 O O . ASP B 1 567 ? 38.979 -7.262 0.738 1.00 76.25 608 ASP B O 1
ATOM 9132 N N . TYR B 1 568 ? 37.813 -5.390 0.357 1.00 69.08 609 TYR B N 1
ATOM 9133 C CA . TYR B 1 568 ? 38.983 -4.670 -0.113 1.00 72.05 609 TYR B CA 1
ATOM 9134 C C . TYR B 1 568 ? 38.862 -3.247 0.396 1.00 66.60 609 TYR B C 1
ATOM 9135 O O . TYR B 1 568 ? 37.900 -2.552 0.053 1.00 64.70 609 TYR B O 1
ATOM 9144 N N . ALA B 1 569 ? 39.805 -2.833 1.237 1.00 64.76 610 ALA B N 1
ATOM 9145 C CA . ALA B 1 569 ? 39.770 -1.476 1.765 1.00 67.42 610 ALA B CA 1
ATOM 9146 C C . ALA B 1 569 ? 39.768 -0.477 0.620 1.00 67.20 610 ALA B C 1
ATOM 9147 O O . ALA B 1 569 ? 40.376 -0.703 -0.433 1.00 67.67 610 ALA B O 1
ATOM 9149 N N . GLY B 1 570 ? 39.029 0.612 0.811 1.00 66.68 611 GLY B N 1
ATOM 9150 C CA . GLY B 1 570 ? 38.956 1.669 -0.167 1.00 61.36 611 GLY B CA 1
ATOM 9151 C C . GLY B 1 570 ? 39.898 2.797 0.193 1.00 61.16 611 GLY B C 1
ATOM 9152 O O . GLY B 1 570 ? 40.686 2.717 1.132 1.00 65.27 611 GLY B O 1
ATOM 9153 N N . THR B 1 571 ? 39.813 3.866 -0.586 1.00 62.53 612 THR B N 1
ATOM 9154 C CA . THR B 1 571 ? 40.520 5.091 -0.241 1.00 69.25 612 THR B CA 1
ATOM 9155 C C . THR B 1 571 ? 39.528 6.242 -0.265 1.00 63.43 612 THR B C 1
ATOM 9156 O O . THR B 1 571 ? 38.709 6.344 -1.184 1.00 60.59 612 THR B O 1
ATOM 9160 N N . ALA B 1 572 ? 39.595 7.084 0.761 1.00 64.67 613 ALA B N 1
ATOM 9161 C CA . ALA B 1 572 ? 38.632 8.164 0.924 1.00 61.90 613 ALA B CA 1
ATOM 9162 C C . ALA B 1 572 ? 38.628 9.081 -0.289 1.00 61.31 613 ALA B C 1
ATOM 9163 O O . ALA B 1 572 ? 39.679 9.432 -0.824 1.00 60.36 613 ALA B O 1
ATOM 9165 N N . ALA B 1 573 ? 37.430 9.449 -0.731 1.00 58.26 614 ALA B N 1
ATOM 9166 C CA . ALA B 1 573 ? 37.237 10.400 -1.811 1.00 59.57 614 ALA B CA 1
ATOM 9167 C C . ALA B 1 573 ? 36.811 11.750 -1.236 1.00 64.98 614 ALA B C 1
ATOM 9168 O O . ALA B 1 573 ? 36.050 11.806 -0.264 1.00 62.07 614 ALA B O 1
ATOM 9170 N N . GLU B 1 574 ? 37.297 12.837 -1.851 1.00 61.24 615 GLU B N 1
ATOM 9171 C CA . GLU B 1 574 ? 36.987 14.177 -1.354 1.00 61.38 615 GLU B CA 1
ATOM 9172 C C . GLU B 1 574 ? 35.513 14.510 -1.527 1.00 58.98 615 GLU B C 1
ATOM 9173 O O . GLU B 1 574 ? 34.925 15.204 -0.689 1.00 62.56 615 GLU B O 1
ATOM 9179 N N . LEU B 1 575 ? 34.898 14.028 -2.593 1.00 56.56 616 LEU B N 1
ATOM 9180 C CA . LEU B 1 575 ? 33.458 14.153 -2.790 1.00 59.85 616 LEU B CA 1
ATOM 9181 C C . LEU B 1 575 ? 32.854 12.763 -2.618 1.00 60.50 616 LEU B C 1
ATOM 9182 O O . LEU B 1 575 ? 32.883 11.948 -3.542 1.00 62.35 616 LEU B O 1
ATOM 9187 N N . SER B 1 576 ? 32.305 12.491 -1.436 1.00 60.14 617 SER B N 1
ATOM 9188 C CA . SER B 1 576 ? 31.825 11.158 -1.097 1.00 57.18 617 SER B CA 1
ATOM 9189 C C . SER B 1 576 ? 30.306 11.096 -1.170 1.00 59.81 617 SER B C 1
ATOM 9190 O O . SER B 1 576 ? 29.613 11.936 -0.586 1.00 54.92 617 SER B O 1
ATOM 9193 N N . MET B 1 577 ? 29.796 10.104 -1.897 1.00 55.01 618 MET B N 1
ATOM 9194 C CA . MET B 1 577 ? 28.371 9.833 -1.961 1.00 52.69 618 MET B CA 1
ATOM 9195 C C . MET B 1 577 ? 28.060 8.537 -1.224 1.00 56.23 618 MET B C 1
ATOM 9196 O O . MET B 1 577 ? 28.856 7.589 -1.215 1.00 54.80 618 MET B O 1
ATOM 9201 N N . LEU B 1 578 ? 26.891 8.507 -0.603 1.00 51.88 619 LEU B N 1
ATOM 9202 C CA . LEU B 1 578 ? 26.316 7.279 -0.088 1.00 56.49 619 LEU B CA 1
ATOM 9203 C C . LEU B 1 578 ? 25.170 6.899 -1.013 1.00 55.81 619 LEU B C 1
ATOM 9204 O O . LEU B 1 578 ? 24.390 7.764 -1.423 1.00 49.86 619 LEU B O 1
ATOM 9209 N N . TYR B 1 579 ? 25.099 5.627 -1.385 1.00 49.50 620 TYR B N 1
ATOM 9210 C CA . TYR B 1 579 ? 24.062 5.173 -2.291 1.00 50.08 620 TYR B CA 1
ATOM 9211 C C . TYR B 1 579 ? 23.276 4.040 -1.650 1.00 54.95 620 TYR B C 1
ATOM 9212 O O . TYR B 1 579 ? 23.828 3.229 -0.892 1.00 53.63 620 TYR B O 1
ATOM 9221 N N . ILE B 1 580 ? 21.978 4.020 -1.933 1.00 54.34 621 ILE B N 1
ATOM 9222 C CA . ILE B 1 580 ? 21.134 2.851 -1.739 1.00 54.03 621 ILE B CA 1
ATOM 9223 C C . ILE B 1 580 ? 20.920 2.246 -3.114 1.00 57.55 621 ILE B C 1
ATOM 9224 O O . ILE B 1 580 ? 20.508 2.950 -4.039 1.00 58.13 621 ILE B O 1
ATOM 9229 N N . ILE B 1 581 ? 21.238 0.961 -3.272 1.00 54.14 622 ILE B N 1
ATOM 9230 C CA . ILE B 1 581 ? 21.042 0.295 -4.557 1.00 54.76 622 ILE B CA 1
ATOM 9231 C C . ILE B 1 581 ? 19.589 -0.157 -4.654 1.00 57.37 622 ILE B C 1
ATOM 9232 O O . ILE B 1 581 ? 19.233 -1.244 -4.182 1.00 56.84 622 ILE B O 1
ATOM 9237 N N . LYS B 1 582 ? 18.746 0.681 -5.269 1.00 58.34 623 LYS B N 1
ATOM 9238 C CA . LYS B 1 582 ? 17.301 0.442 -5.284 1.00 60.37 623 LYS B CA 1
ATOM 9239 C C . LYS B 1 582 ? 16.958 -0.937 -5.840 1.00 56.87 623 LYS B C 1
ATOM 9240 O O . LYS B 1 582 ? 16.104 -1.642 -5.294 1.00 60.13 623 LYS B O 1
ATOM 9246 N N . ALA B 1 583 ? 17.600 -1.325 -6.947 1.00 55.49 624 ALA B N 1
ATOM 9247 C CA . ALA B 1 583 ? 17.205 -2.541 -7.653 1.00 62.21 624 ALA B CA 1
ATOM 9248 C C . ALA B 1 583 ? 17.231 -3.759 -6.741 1.00 64.29 624 ALA B C 1
ATOM 9249 O O . ALA B 1 583 ? 16.469 -4.710 -6.953 1.00 69.64 624 ALA B O 1
ATOM 9251 N N . ASN B 1 584 ? 18.077 -3.738 -5.710 1.00 56.00 625 ASN B N 1
ATOM 9252 C CA . ASN B 1 584 ? 18.207 -4.860 -4.794 1.00 57.34 625 ASN B CA 1
ATOM 9253 C C . ASN B 1 584 ? 17.837 -4.514 -3.363 1.00 55.96 625 ASN B C 1
ATOM 9254 O O . ASN B 1 584 ? 18.142 -5.286 -2.449 1.00 55.11 625 ASN B O 1
ATOM 9259 N N . THR B 1 585 ? 17.169 -3.391 -3.135 1.00 58.44 626 THR B N 1
ATOM 9260 C CA . THR B 1 585 ? 16.748 -3.024 -1.796 1.00 56.10 626 THR B CA 1
ATOM 9261 C C . THR B 1 585 ? 15.238 -3.190 -1.680 1.00 53.98 626 THR B C 1
ATOM 9262 O O . THR B 1 585 ? 14.492 -2.827 -2.593 1.00 58.80 626 THR B O 1
ATOM 9266 N N . SER B 1 586 ? 14.796 -3.783 -0.569 1.00 53.78 627 SER B N 1
ATOM 9267 C CA . SER B 1 586 ? 13.377 -3.948 -0.270 1.00 56.94 627 SER B CA 1
ATOM 9268 C C . SER B 1 586 ? 12.612 -2.621 -0.278 1.00 65.17 627 SER B C 1
ATOM 9269 O O . SER B 1 586 ? 13.206 -1.542 -0.414 1.00 62.23 627 SER B O 1
ATOM 9272 N N . ASN B 1 587 ? 11.290 -2.685 -0.127 1.00 62.37 628 ASN B N 1
ATOM 9273 C CA . ASN B 1 587 ? 10.482 -1.469 -0.070 1.00 69.83 628 ASN B CA 1
ATOM 9274 C C . ASN B 1 587 ? 10.329 -1.111 1.399 1.00 72.52 628 ASN B C 1
ATOM 9275 O O . ASN B 1 587 ? 9.376 -1.519 2.069 1.00 73.47 628 ASN B O 1
ATOM 9280 N N . CYS B 1 588 ? 11.284 -0.337 1.906 1.00 65.79 629 CYS B N 1
ATOM 9281 C CA . CYS B 1 588 ? 11.463 -0.215 3.341 1.00 64.26 629 CYS B CA 1
ATOM 9282 C C . CYS B 1 588 ? 11.967 1.181 3.651 1.00 59.23 629 CYS B C 1
ATOM 9283 O O . CYS B 1 588 ? 12.202 1.997 2.752 1.00 61.43 629 CYS B O 1
ATOM 9286 N N . THR B 1 589 ? 12.154 1.440 4.937 1.00 59.01 630 THR B N 1
ATOM 9287 C CA . THR B 1 589 ? 12.706 2.701 5.405 1.00 63.03 630 THR B CA 1
ATOM 9288 C C . THR B 1 589 ? 14.093 2.456 5.981 1.00 57.56 630 THR B C 1
ATOM 9289 O O . THR B 1 589 ? 14.319 1.465 6.683 1.00 56.02 630 THR B O 1
ATOM 9293 N N . ILE B 1 590 ? 15.014 3.362 5.667 1.00 55.25 631 ILE B N 1
ATOM 9294 C CA . ILE B 1 590 ? 16.397 3.290 6.112 1.00 52.93 631 ILE B CA 1
ATOM 9295 C C . ILE B 1 590 ? 16.718 4.583 6.850 1.00 55.74 631 ILE B C 1
ATOM 9296 O O . ILE B 1 590 ? 16.462 5.678 6.336 1.00 53.75 631 ILE B O 1
ATOM 9301 N N . TYR B 1 591 ? 17.245 4.454 8.063 1.00 54.26 632 TYR B N 1
ATOM 9302 C CA . TYR B 1 591 ? 17.718 5.587 8.845 1.00 54.94 632 TYR B CA 1
ATOM 9303 C C . TYR B 1 591 ? 19.234 5.570 8.873 1.00 52.91 632 TYR B C 1
ATOM 9304 O O . TYR B 1 591 ? 19.832 4.545 9.222 1.00 52.28 632 TYR B O 1
ATOM 9313 N N . ILE B 1 592 ? 19.848 6.691 8.503 1.00 46.50 633 ILE B N 1
ATOM 9314 C CA . ILE B 1 592 ? 21.290 6.860 8.577 1.00 41.16 633 ILE B CA 1
ATOM 9315 C C . ILE B 1 592 ? 21.574 7.821 9.717 1.00 50.79 633 ILE B C 1
ATOM 9316 O O . ILE B 1 592 ? 21.098 8.961 9.711 1.00 47.76 633 ILE B O 1
ATOM 9321 N N . ASP B 1 593 ? 22.353 7.367 10.688 1.00 50.97 634 ASP B N 1
ATOM 9322 C CA . ASP B 1 593 ? 22.747 8.204 11.808 1.00 44.50 634 ASP B CA 1
ATOM 9323 C C . ASP B 1 593 ? 24.142 8.756 11.532 1.00 51.22 634 ASP B C 1
ATOM 9324 O O . ASP B 1 593 ? 24.324 9.954 11.277 1.00 51.20 634 ASP B O 1
ATOM 9329 N N . LYS B 1 594 ? 25.128 7.875 11.545 1.00 51.23 635 LYS B N 1
ATOM 9330 C CA . LYS B 1 594 ? 26.519 8.275 11.486 1.00 48.36 635 LYS B CA 1
ATOM 9331 C C . LYS B 1 594 ? 27.250 7.487 10.414 1.00 49.76 635 LYS B C 1
ATOM 9332 O O . LYS B 1 594 ? 26.921 6.335 10.127 1.00 43.09 635 LYS B O 1
ATOM 9338 N N . ILE B 1 595 ? 28.205 8.168 9.795 1.00 51.18 636 ILE B N 1
ATOM 9339 C CA . ILE B 1 595 ? 29.181 7.593 8.884 1.00 46.95 636 ILE B CA 1
ATOM 9340 C C . ILE B 1 595 ? 30.493 7.577 9.647 1.00 50.05 636 ILE B C 1
ATOM 9341 O O . ILE B 1 595 ? 30.947 8.619 10.143 1.00 48.86 636 ILE B O 1
ATOM 9346 N N . GLU B 1 596 ? 31.102 6.414 9.757 1.00 43.02 637 GLU B N 1
ATOM 9347 C CA . GLU B 1 596 ? 32.327 6.286 10.517 1.00 46.09 637 GLU B CA 1
ATOM 9348 C C . GLU B 1 596 ? 33.430 5.868 9.564 1.00 50.29 637 GLU B C 1
ATOM 9349 O O . GLU B 1 596 ? 33.266 4.912 8.791 1.00 50.20 637 GLU B O 1
ATOM 9355 N N . PHE B 1 597 ? 34.538 6.599 9.600 1.00 48.82 638 PHE B N 1
ATOM 9356 C CA . PHE B 1 597 ? 35.698 6.280 8.779 1.00 52.92 638 PHE B CA 1
ATOM 9357 C C . PHE B 1 597 ? 36.718 5.591 9.664 1.00 49.76 638 PHE B C 1
ATOM 9358 O O . PHE B 1 597 ? 37.184 6.173 10.651 1.00 53.24 638 PHE B O 1
ATOM 9366 N N . ILE B 1 598 ? 37.035 4.352 9.326 1.00 50.23 639 ILE B N 1
ATOM 9367 C CA . ILE B 1 598 ? 37.865 3.484 10.152 1.00 52.01 639 ILE B CA 1
ATOM 9368 C C . ILE B 1 598 ? 39.212 3.325 9.456 1.00 58.89 639 ILE B C 1
ATOM 9369 O O . ILE B 1 598 ? 39.254 2.887 8.301 1.00 60.39 639 ILE B O 1
ATOM 9374 N N . PRO B 1 599 ? 40.321 3.664 10.105 1.00 60.57 640 PRO B N 1
ATOM 9375 C CA . PRO B 1 599 ? 41.623 3.520 9.448 1.00 62.34 640 PRO B CA 1
ATOM 9376 C C . PRO B 1 599 ? 42.018 2.065 9.339 1.00 68.76 640 PRO B C 1
ATOM 9377 O O . PRO B 1 599 ? 41.784 1.272 10.253 1.00 72.10 640 PRO B O 1
ATOM 9381 N N . VAL B 1 600 ? 42.621 1.706 8.206 1.00 77.21 641 VAL B N 1
ATOM 9382 C CA . VAL B 1 600 ? 43.057 0.331 7.977 1.00 79.19 641 VAL B CA 1
ATOM 9383 C C . VAL B 1 600 ? 44.536 0.239 8.315 1.00 83.55 641 VAL B C 1
ATOM 9384 O O . VAL B 1 600 ? 45.301 1.185 8.080 1.00 84.66 641 VAL B O 1
ATOM 9388 N N . VAL B 1 601 ? 44.918 -0.880 8.922 1.00 89.46 642 VAL B N 1
ATOM 9389 C CA . VAL B 1 601 ? 46.303 -1.274 9.165 1.00 95.45 642 VAL B CA 1
ATOM 9390 C C . VAL B 1 601 ? 47.169 -1.056 7.908 1.00 92.40 642 VAL B C 1
ATOM 9391 O O . VAL B 1 601 ? 48.338 -1.454 7.829 1.00 89.04 642 VAL B O 1
#

Organism: Bacillus thuringiensis (NCBI:txid1428)

CATH classification: 1.20.190.10

Secondary structure (DSSP, 8-state):
-HHHHHHHHHHHHHHTTT---HHHHHHHHHHHHHHHSGGGSSHHHHHHHHHHHHHHT----HHHHHHHHHHHHHHHHHHHHHHHHHHHHHTTTT-HHHHHHHHHHHHHHHHHHHHHGGGGG-TT-TTTTHHHHHHHHHHHHHHHHHHHHHHHHHT--HHHHHHHHHHHHHHHHHHHHHHHHHHHHHHHHHHT--S-HHHHHHHHHHHHHHHHHHTGGGTTHHHHT-TTT--S-EE-----EEEPPP----S---SSS--GGGGB-S-HHHHHHHHSPPP-S-EEEEEEEEEEEEE-SSS-EEEEEEEEEEEEETT----EEEEEE--TT--EEEEEE-TTEEEEEEEEEEEEEESSSEEEEEEEEEEEEEETT--EEEEEEE--B-S-GGGSEEEEGGGTS-B---SS--TT-TTTB-EEEEEEEE--BSSSBS--EEEEEEETTS-SS-B--TTSEEEEEGGG-SEE-SSSEEEE--TTTTS-EEEEEGGG-SSSEEEEEE-B-SS--EEEEEEEEEESS-EEEEETT-SS-EEE---S-TTS----EEEEE-SSS-EE--SEEEEEE-GGGS-S-EEEEEEEEEEE--/-HHHHHHHHHHHHHHHHHH--TTTHHHHHHHHHHHHSGGG--HHHHHHHHHHHHHHT----HHHHHHHHHHHHHHHHHHHHHHHHHHHHHT-TT-HHHHHHHHHHHHHHHHHHHHHGGGGG-TT-HHHHHHHHHHHHHHHHHHHHHHHHHTGGGT--HHHHHHHHHHHHHHHHHHHHHHHHHHHHHHHHHHT--S-HHHHHHHHHHHHHHHHHHTGGGTTHHHHT-TTT--S-EE-----EEEPPPS---S--STTS--GGGGB-S-HHHHHHHHSPPP-S-EEEEEEEEEEEEE-SSS-EEEEEEEEEEEEETT---EEEEEEE--TT-SEEEEEE-TTEEEEEEEEEEEEEESSSEEEEEEEEEEEEEETT--EEEEEEE--B-S-GGGSEEEEGGGTS-B---SS--TT-TTTBSEEEEEEEE--BSS-BS--EEEEEEETTS-SS-BPPTTSEEEEEGGGSSEE-SSSEEEE--TTTTS-EEEEEGGG-SSSEEEEEE-B-SS--EEEEEEEEEESS-EEEEETT-SS-EEE---S-TTS----EEEEE-SSS-EE--SEEEEEE-GGGS-S-EEEEEEEEEEE--

B-factor: mean 57.18, std 10.83, range [30.75, 112.6]

InterPro domains:
  IPR001178 Pesticidal crystal protein, domain II [PF00555] (286-498)
  IPR005638 Pesticidal crystal protein, domain III [PF03944] (509-642)
  IPR005639 Pesticidal crystal protein, domain I [PF03945] (74-278)
  IPR008979 Galactose-binding-like domain superfamily [SSF49785] (500-642)
  IPR036399 Pesticidal crystal protein, central domain superfamily [G3DSA:2.100.10.10] (292-497)
  IPR036399 Pesticidal crystal protein, central domain superfamily [SSF51096] (281-498)
  IPR036716 Pesticidal crystal protein, N-terminal domain superfamily [G3DSA:1.20.190.10] (46-280)
  IPR036716 Pesticidal crystal protein, N-terminal domain superfamily [SSF56849] (31-278)
  IPR038979 Pesticidal crystal protein [PTHR37003] (91-306)
  IPR041587 Pesticidal crystal protein Cry, domain V [PF17997] (722-899)
  IPR048645 Cry1Ac-like, domain VII [PF21463] (1013-1089)

Foldseek 3Di:
DLLVLLLVLLVLCLVCQLDQDLVVVLVSLVVNLCSCQPVLHNVNLVVLLVVQCVLLVHHDDPVLVVLLRVLVSVLSVLSVQLSVLSVVCVVPVVDLVSLVRNVVSLVVSLVSLVVNLVSLCPPPCVRSSLLVNQVSLLVNLLSLLNCLRCVVSSVHDVVVSVVSLVVLVVSLVVSLVSNVVSLVVSLVSLCPDDDQLLVSLQSSLLSVQSCCSRHQSSQQSSVSSNCVVRVGAEADFQQAKGWDGWQADDDLPDPFWHTCSNFFDSDNVQQCPQQPDAAAQRKAWFKKKWFWAWDPPPWIWIFTQWMKTWIAAFPGPDIDMDIGGDNPRTPDMDMDGQVQKFFQKKKWKWTWGPDVFITTHTQKMKTWIAGQVQDIDIDMGGTDGPDPSSSIDMDMPCVSFNFAADPRGHQLDSNGGFKGWGDKGFGHTPTGHGTRIMIMIGTSSDDRAQEDDAVYKYKAWPSSFRFFAPWQWDWHDDSRNSGIWIKGFLVTGPAFWGTKHFHDDDDKAFWKKKWWKAKQAKFWKDKPQFDDIWIDGHDDHPPDDTDIDITITQPVHTGIDDRIMIMTTHSVGIDRMMMITTIIIIHGDD/DLLLLLLVLLVLLLVCLQDNDPVCVLVSLVVNLCSCQPVLHRVSLVVLLVVQCVLLVNHDDPVLVVLLRVLVSVLSVLSVQLSVLVVVCVVPLVPLVSLVSNVVSLVVNLVSLVVNLVSLCPDPCVRSSLLVNQSSLLVSLLSLLCCVVCVVSSVHDPVVSVVSLVVLVVSLVVNLCSNVVSLVVSLVSLCPDDDLLLVSLQSSQLSVLSCCSRHLSSQQSSVSSNCVVFVFREADFQQAKGWHGWQWFDDLPDDFWHGCSNQFDRDNVVQCPQAPPAAAFRKAWFKKKWFWAWDCPPWIAIFTQWMKTWIAAFPGPDIDMDIGHDNPNGPDMDMDGQVQKFQQKKKWKWTWGPDPFTTTHTQKMKTWIAGQVQDIDIDMGHTDGRDPSSSIDMDIVCVVFNFAADVGHHPLDSNGGFKGWGDKTFGHGPGGGGTRIMTMIGTSSDDRAQEDDQAGKYKAWPSSFRDFAPWQWDWHADSNQSGIWIKGFLVTGDFQWGTKHFYDDPDKAFWKKKWWKAKQAKFWKDKPFFDDIFIDGHDDHQPDDTDIDMTITQPVHTGIDDRIMIMGTPSVGTDRIMMITTIIIIHGDD

Solvent-accessible surface area: 45242 Å² total; per-residue (Å²): 110,27,18,36,21,0,10,6,1,3,44,14,4,24,58,29,5,5,44,29,88,4,38,30,0,18,32,6,2,49,85,2,18,182,43,1,4,46,127,130,96,27,88,14,0,74,40,0,4,91,50,0,12,78,14,8,124,59,128,12,72,150,75,25,36,69,115,0,29,75,19,1,32,30,2,34,80,22,2,41,24,0,11,69,12,0,80,44,1,52,114,55,94,108,42,142,91,61,28,14,48,0,8,5,91,0,5,25,2,1,12,10,0,38,53,0,9,54,11,0,95,29,138,49,35,26,10,1,0,2,0,1,2,0,1,0,0,1,5,0,0,4,0,5,6,0,0,53,43,5,0,69,84,5,60,10,122,109,31,4,11,34,16,6,31,82,34,8,119,40,39,26,117,84,2,24,82,24,0,26,120,55,15,123,74,8,22,85,96,12,98,110,40,114,56,87,59,0,101,7,0,13,54,21,1,57,3,36,4,20,0,5,1,0,0,16,3,0,2,13,4,0,28,2,9,19,11,100,25,2,97,80,55,4,39,10,13,2,9,24,64,5,3,5,26,10,15,5,0,28,60,37,104,78,130,69,14,25,31,1,21,40,0,3,5,60,95,19,88,66,0,32,75,81,0,34,39,146,43,25,12,8,43,36,13,6,71,0,27,0,81,0,75,43,10,109,50,70,20,98,0,1,2,4,20,2,5,25,0,12,0,28,58,0,77,14,120,96,97,26,76,73,111,34,62,75,61,90,55,30,107,52,64,40,59,0,89,6,112,64,65,3,6,12,20,4,36,3,31,1,1,0,0,92,58,115,56,28,28,2,2,1,2,28,0,57,2,31,1,1,35,76,79,66,78,97,38,112,59,39,8,88,31,50,55,92,9,72,102,84,52,19,70,65,29,79,7,23,119,36,9,24,41,111,60,102,154,148,14,82,44,16,35,42,103,2,3,4,8,8,6,3,9,0,0,19,4,59,52,104,67,40,32,8,11,1,0,0,5,0,2,5,4,0,12,0,57,42,75,4,102,4,52,77,116,67,2,4,6,5,2,0,0,0,0,22,72,32,28,133,44,16,23,100,28,39,117,28,26,28,5,6,6,22,0,0,54,0,31,7,87,80,6,75,57,53,42,0,1,78,0,74,0,25,56,117,128,119,25,49,8,57,0,25,0,35,7,0,0,30,11,60,0,24,0,13,3,18,36,13,86,85,65,53,132,5,74,47,37,14,157,156,78,87,84,67,46,52,43,69,10,28,0,9,92,84,155,58,5,85,13,31,80,74,1,16,0,59,0,33,64,98,100,14,47,121,11,19,0,24,0,2,10,0,0,6,26,37,48,199,110,26,19,48,20,0,7,5,0,2,48,6,5,14,18,32,14,3,135,16,98,38,44,42,0,24,39,2,5,54,69,3,12,147,39,0,3,48,135,130,101,24,86,10,0,68,37,0,5,91,48,0,12,70,13,7,128,57,132,9,71,151,77,22,32,60,123,0,31,73,20,0,34,27,1,30,83,22,2,43,16,0,14,66,12,0,84,41,0,23,130,64,111,103,44,125,82,58,35,17,43,0,13,38,86,0,5,15,3,1,12,9,0,42,52,0,9,55,12,0,93,32,129,45,38,25,10,0,0,2,0,0,3,0,0,0,0,0,4,0,0,4,0,4,26,0,2,50,57,7,0,69,90,11,60,12,121,109,29,4,10,33,19,5,24,84,36,6,118,39,39,30,118,81,4,25,82,22,0,28,113,51,14,121,77,8,22,89,97,16,99,109,40,113,53,83,56,0,98,7,0,11,48,23,1,58,3,36,3,19,0,6,2,0,0,15,4,0,2,16,5,1,27,4,7,18,12,99,27,5,98,66,48,1,32,14,16,4,8,24,69,4,5,5,26,2,12,4,0,24,56,37,122,80,126,78,12,25,45,0,23,35,0,2,6,62,93,22,90,72,0,36,102,81,0,41,43,163,34,17,12,10,49,39,14,3,52,1,26,0,96,0,84,60,13,121,52,78,21,118,0,0,3,7,22,4,5,21,0,20,1,29,58,0,77,11,124,95,106,30,77,68,118,33,62,86,59,80,51,41,111,63,57,42,66,0,86,6,109,66,58,2,5,17,34,4,27,4,29,0,1,0,0,91,43,99,69,39,26,3,2,2,1,31,2,76,2,51,0,1,33,68,82,58,85,86,36,99,55,38,9,92,17,44,57,76,10,74,98,91,54,20,58,55,32,103,5,27,113,31,6,15,38,87,62,106,157,143,9,100,46,23,38,30,99,2,2,2,5,9,6,4,14,1,0,19,2,48,49,98,60,46,44,5,8,0,0,0,6,0,0,4,3,2,12,0,46,48,54,3,90,5,48,76,122,43,1,6,8,5,3,1,0,0,0,25,73,27,18,134,44,15,22,102,27,42,115,21,26,32,5,5,6,23,1,0,55,0,30,9,95,82,7,72,60,55,31,0,0,64,0,76,3,24,60,132,58,116,26,120,7,59,0,24,0,40,6,0,0,29,11,57,0,24,0,14,4,17,42,9,84,94,63,44,123,3,76,47,37,13,156,86,77,100,89,66,50,50,42,68,17,28,0,6,96,96,166,27,6,73,10,31,110,72,1,27,0,63,0,35,60,100,99,15,46,112,11,24,0,22,0,3,8,0,0,4,18,23,36,184

Radius of gyration: 39.5 Å; Cα contacts (8 Å, |Δi|>4): 2584; chains: 2; bounding box: 72×132×85 Å